Protein AF-A0A7X7HXS9-F1 (afdb_monomer_lite)

Radius of gyration: 42.97 Å; chains: 1; bounding box: 104×102×176 Å

Structure (mmCIF, N/CA/C/O backbone):
data_AF-A0A7X7HXS9-F1
#
_entry.id   AF-A0A7X7HXS9-F1
#
loop_
_atom_site.group_PDB
_atom_site.id
_atom_site.type_symbol
_atom_site.label_atom_id
_atom_site.label_alt_id
_atom_site.label_comp_id
_atom_site.label_asym_id
_atom_site.label_entity_id
_atom_site.label_seq_id
_atom_site.pdbx_PDB_ins_code
_atom_site.Cartn_x
_atom_site.Cartn_y
_atom_site.Cartn_z
_atom_site.occupancy
_atom_site.B_iso_or_equiv
_atom_site.auth_seq_id
_atom_site.auth_comp_id
_atom_site.auth_asym_id
_atom_site.auth_atom_id
_atom_site.pdbx_PDB_model_num
ATOM 1 N N . MET A 1 1 ? 60.887 -1.490 -110.248 1.00 42.38 1 MET A N 1
ATOM 2 C CA . MET A 1 1 ? 59.675 -2.006 -109.564 1.00 42.38 1 MET A CA 1
ATOM 3 C C . MET A 1 1 ? 59.293 -1.031 -108.451 1.00 42.38 1 MET A C 1
ATOM 5 O O . MET A 1 1 ? 60.198 -0.417 -107.901 1.00 42.38 1 MET A O 1
ATOM 9 N N . ARG A 1 2 ? 58.000 -0.837 -108.147 1.00 37.44 2 ARG A N 1
ATOM 10 C CA . ARG A 1 2 ? 57.540 0.019 -107.029 1.00 37.44 2 ARG A CA 1
ATOM 11 C C . ARG A 1 2 ? 57.413 -0.812 -105.737 1.00 37.44 2 ARG A C 1
ATOM 13 O O . ARG A 1 2 ? 56.876 -1.913 -105.833 1.00 37.44 2 ARG A O 1
ATOM 20 N N . PRO A 1 3 ? 57.807 -0.305 -104.554 1.00 53.25 3 PRO A N 1
ATOM 21 C CA . PRO A 1 3 ? 57.397 -0.883 -103.274 1.00 53.25 3 PRO A CA 1
ATOM 22 C C . PRO A 1 3 ? 55.956 -0.464 -102.921 1.00 53.25 3 PRO A C 1
ATOM 24 O O . PRO A 1 3 ? 55.529 0.645 -103.248 1.00 53.25 3 PRO A O 1
ATOM 27 N N . GLN A 1 4 ? 55.196 -1.346 -102.263 1.00 43.97 4 GLN A N 1
ATOM 28 C CA . GLN A 1 4 ? 53.835 -1.052 -101.790 1.00 43.97 4 GLN A CA 1
ATOM 29 C C . GLN A 1 4 ? 53.840 -0.310 -100.437 1.00 43.97 4 GLN A C 1
ATOM 31 O O . GLN A 1 4 ? 54.717 -0.562 -99.610 1.00 43.97 4 GLN A O 1
ATOM 36 N N . PRO A 1 5 ? 52.848 0.560 -100.164 1.00 49.59 5 PRO A N 1
ATOM 37 C CA . PRO A 1 5 ? 52.697 1.203 -98.863 1.00 49.59 5 PRO A CA 1
ATOM 38 C C . PRO A 1 5 ? 52.054 0.252 -97.841 1.00 49.59 5 PRO A C 1
ATOM 40 O O . PRO A 1 5 ? 50.926 -0.207 -98.019 1.00 49.59 5 PRO A O 1
ATOM 43 N N . VAL A 1 6 ? 52.745 0.004 -96.726 1.00 49.66 6 VAL A N 1
ATOM 44 C CA . VAL A 1 6 ? 52.186 -0.737 -95.585 1.00 49.66 6 VAL A CA 1
ATOM 45 C C . VAL A 1 6 ? 51.156 0.141 -94.868 1.00 49.66 6 VAL A C 1
ATOM 47 O O . VAL A 1 6 ? 51.488 1.215 -94.360 1.00 49.66 6 VAL A O 1
ATOM 50 N N . ARG A 1 7 ? 49.898 -0.314 -94.796 1.00 49.97 7 ARG A N 1
ATOM 51 C CA . ARG A 1 7 ? 48.861 0.338 -93.982 1.00 49.97 7 ARG A CA 1
ATOM 52 C C . ARG A 1 7 ? 49.265 0.300 -92.505 1.00 49.97 7 ARG A C 1
ATOM 54 O O . ARG A 1 7 ? 49.377 -0.773 -91.922 1.00 49.97 7 ARG A O 1
ATOM 61 N N . ARG A 1 8 ? 49.380 1.472 -91.871 1.00 52.66 8 ARG A N 1
ATOM 62 C CA . ARG A 1 8 ? 49.257 1.587 -90.410 1.00 52.66 8 ARG A CA 1
ATOM 63 C C . ARG A 1 8 ? 47.796 1.352 -90.031 1.00 52.66 8 ARG A C 1
ATOM 65 O O . ARG A 1 8 ? 47.023 2.303 -89.931 1.00 52.66 8 ARG A O 1
ATOM 72 N N . GLU A 1 9 ? 47.411 0.099 -89.820 1.00 55.62 9 GLU A N 1
ATOM 73 C CA . GLU A 1 9 ? 46.189 -0.173 -89.066 1.00 55.62 9 GLU A CA 1
ATOM 74 C C . GLU A 1 9 ? 46.399 0.315 -87.632 1.00 55.62 9 GLU A C 1
ATOM 76 O O . GLU A 1 9 ? 47.366 -0.050 -86.961 1.00 55.62 9 GLU A O 1
ATOM 81 N N . SER A 1 10 ? 45.539 1.226 -87.176 1.00 58.75 10 SER A N 1
ATOM 82 C CA . SER A 1 10 ? 45.673 1.750 -85.823 1.00 58.75 10 SER A CA 1
ATOM 83 C C . SER A 1 10 ? 45.239 0.673 -84.827 1.00 58.75 10 SER A C 1
ATOM 85 O O . SER A 1 10 ? 44.077 0.263 -84.796 1.00 58.75 10 SER A O 1
ATOM 87 N N . ASN A 1 11 ? 46.161 0.254 -83.957 1.00 64.31 11 ASN A N 1
ATOM 88 C CA . ASN A 1 11 ? 45.898 -0.691 -82.865 1.00 64.31 11 ASN A CA 1
ATOM 89 C C . ASN A 1 11 ? 44.964 -0.119 -81.775 1.00 64.31 11 ASN A C 1
ATOM 91 O O . ASN A 1 11 ? 44.938 -0.625 -80.659 1.00 64.31 11 ASN A O 1
ATOM 95 N N . ILE A 1 12 ? 44.162 0.906 -82.086 1.00 69.81 12 ILE A N 1
ATOM 96 C CA . ILE A 1 12 ? 43.149 1.498 -81.207 1.00 69.81 12 ILE A CA 1
ATOM 97 C C . ILE A 1 12 ? 42.146 0.430 -80.762 1.00 69.81 12 ILE A C 1
ATOM 99 O O . ILE A 1 12 ? 41.812 0.382 -79.587 1.00 69.81 12 ILE A O 1
ATOM 103 N N . ARG A 1 13 ? 41.722 -0.490 -81.644 1.00 70.06 13 ARG A N 1
ATOM 104 C CA . ARG A 1 13 ? 40.846 -1.610 -81.241 1.00 70.06 13 ARG A CA 1
ATOM 105 C C . ARG A 1 13 ? 41.525 -2.551 -80.242 1.00 70.06 13 ARG A C 1
ATOM 107 O O . ARG A 1 13 ? 40.904 -2.912 -79.251 1.00 70.06 13 ARG A O 1
ATOM 114 N N . ALA A 1 14 ? 42.794 -2.902 -80.459 1.00 74.00 14 ALA A N 1
ATOM 115 C CA . ALA A 1 14 ? 43.552 -3.745 -79.533 1.00 74.00 14 ALA A CA 1
ATOM 116 C C . ALA A 1 14 ? 43.790 -3.045 -78.182 1.00 74.00 14 ALA A C 1
ATOM 118 O O . ALA A 1 14 ? 43.607 -3.660 -77.138 1.00 74.00 14 ALA A O 1
ATOM 119 N N . TRP A 1 15 ? 44.109 -1.747 -78.189 1.00 78.44 15 TRP A N 1
ATOM 120 C CA . TRP A 1 15 ? 44.253 -0.936 -76.978 1.00 78.44 15 TRP A CA 1
ATOM 121 C C . TRP A 1 15 ? 42.934 -0.729 -76.233 1.00 78.44 15 TRP A C 1
ATOM 123 O O . TRP A 1 15 ? 42.926 -0.808 -75.011 1.00 78.44 15 TRP A O 1
ATOM 133 N N . LEU A 1 16 ? 41.815 -0.523 -76.934 1.00 79.62 16 LEU A N 1
ATOM 134 C CA . LEU A 1 16 ? 40.491 -0.440 -76.314 1.00 79.62 16 LEU A CA 1
ATOM 135 C C . LEU A 1 16 ? 40.067 -1.784 -75.720 1.00 79.62 16 LEU A C 1
ATOM 137 O O . LEU A 1 16 ? 39.529 -1.795 -74.622 1.00 79.62 16 LEU A O 1
ATOM 141 N N . LEU A 1 17 ? 40.353 -2.909 -76.382 1.00 81.75 17 LEU A N 1
ATOM 142 C CA . LEU A 1 17 ? 40.106 -4.246 -75.829 1.00 81.75 17 LEU A CA 1
ATOM 143 C C . LEU A 1 17 ? 41.026 -4.562 -74.640 1.00 81.75 17 LEU A C 1
ATOM 145 O O . LEU A 1 17 ? 40.573 -5.163 -73.672 1.00 81.75 17 LEU A O 1
ATOM 149 N N . PHE A 1 18 ? 42.285 -4.120 -74.663 1.00 81.06 18 PHE A N 1
ATOM 150 C CA . PHE A 1 18 ? 43.219 -4.264 -73.542 1.00 81.06 18 PHE A CA 1
ATOM 151 C C . PHE A 1 18 ? 42.813 -3.399 -72.341 1.00 81.06 18 PHE A C 1
ATOM 153 O O . PHE A 1 18 ? 42.768 -3.892 -71.217 1.00 81.06 18 PHE A O 1
ATOM 160 N N . LEU A 1 19 ? 42.439 -2.136 -72.569 1.00 82.44 19 LEU A N 1
ATOM 161 C CA . LEU A 1 19 ? 41.919 -1.240 -71.533 1.00 82.44 19 LEU A CA 1
ATOM 162 C C . LEU A 1 19 ? 40.559 -1.706 -71.006 1.00 82.44 19 LEU A C 1
ATOM 164 O O . LEU A 1 19 ? 40.343 -1.650 -69.801 1.00 82.44 19 LEU A O 1
ATOM 168 N N . ALA A 1 20 ? 39.673 -2.224 -71.861 1.00 80.44 20 ALA A N 1
ATOM 169 C CA . ALA A 1 20 ? 38.430 -2.865 -71.438 1.00 80.44 20 ALA A CA 1
ATOM 170 C C . ALA A 1 20 ? 38.705 -4.149 -70.641 1.00 80.44 20 ALA A C 1
ATOM 172 O O . ALA A 1 20 ? 38.034 -4.391 -69.647 1.00 80.44 20 ALA A O 1
ATOM 173 N N . GLY A 1 21 ? 39.722 -4.932 -71.013 1.00 83.50 21 GLY A N 1
ATOM 174 C CA . GLY A 1 21 ? 40.186 -6.097 -70.260 1.00 83.50 21 GLY A CA 1
ATOM 175 C C . GLY A 1 21 ? 40.727 -5.724 -68.879 1.00 83.50 21 GLY A C 1
ATOM 176 O O . GLY A 1 21 ? 40.326 -6.326 -67.888 1.00 83.50 21 GLY A O 1
ATOM 177 N N . ILE A 1 22 ? 41.560 -4.683 -68.778 1.00 83.06 22 ILE A N 1
ATOM 178 C CA . ILE A 1 22 ? 42.026 -4.140 -67.492 1.00 83.06 22 ILE A CA 1
ATOM 179 C C . ILE A 1 22 ? 40.851 -3.588 -66.681 1.00 83.06 22 ILE A C 1
ATOM 181 O O . ILE A 1 22 ? 40.739 -3.900 -65.500 1.00 83.06 22 ILE A O 1
ATOM 185 N N . ALA A 1 23 ? 39.948 -2.816 -67.288 1.00 76.75 23 ALA A N 1
ATOM 186 C CA . ALA A 1 23 ? 38.769 -2.275 -66.616 1.00 76.75 23 ALA A CA 1
ATOM 187 C C . ALA A 1 23 ? 37.821 -3.385 -66.132 1.00 76.75 23 ALA A C 1
ATOM 189 O O . ALA A 1 23 ? 37.270 -3.279 -65.040 1.00 76.75 23 ALA A O 1
ATOM 190 N N . LEU A 1 24 ? 37.685 -4.477 -66.890 1.00 81.88 24 LEU A N 1
ATOM 191 C CA . LEU A 1 24 ? 36.934 -5.667 -66.501 1.00 81.88 24 LEU A CA 1
ATOM 192 C C . LEU A 1 24 ? 37.632 -6.412 -65.356 1.00 81.88 24 LEU A C 1
ATOM 194 O O . LEU A 1 24 ? 36.972 -6.771 -64.391 1.00 81.88 24 LEU A O 1
ATOM 198 N N . ILE A 1 25 ? 38.955 -6.594 -65.406 1.00 81.94 25 ILE A N 1
ATOM 199 C CA . ILE A 1 25 ? 39.733 -7.218 -64.322 1.00 81.94 25 ILE A CA 1
ATOM 200 C C . ILE A 1 25 ? 39.644 -6.379 -63.041 1.00 81.94 25 ILE A C 1
ATOM 202 O O . ILE A 1 25 ? 39.386 -6.930 -61.976 1.00 81.94 25 ILE A O 1
ATOM 206 N N . VAL A 1 26 ? 39.791 -5.055 -63.123 1.00 77.69 26 VAL A N 1
ATOM 207 C CA . VAL A 1 26 ? 39.668 -4.130 -61.982 1.00 77.69 26 VAL A CA 1
ATOM 208 C C . VAL A 1 26 ? 38.223 -4.066 -61.467 1.00 77.69 26 VAL A C 1
ATOM 210 O O . VAL A 1 26 ? 38.004 -4.067 -60.256 1.00 77.69 26 VAL A O 1
ATOM 213 N N . GLY A 1 27 ? 37.233 -4.078 -62.362 1.00 73.25 27 GLY A N 1
ATOM 214 C CA . GLY A 1 27 ? 35.809 -4.100 -62.021 1.00 73.25 27 GLY A CA 1
ATOM 215 C C . GLY A 1 27 ? 35.366 -5.410 -61.364 1.00 73.25 27 GLY A C 1
ATOM 216 O O . GLY A 1 27 ? 34.610 -5.381 -60.396 1.00 73.25 27 GLY A O 1
ATOM 217 N N . LEU A 1 28 ? 35.884 -6.552 -61.827 1.00 78.88 28 LEU A N 1
ATOM 218 C CA . LEU A 1 28 ? 35.669 -7.872 -61.227 1.00 78.88 28 LEU A CA 1
ATOM 219 C C . LEU A 1 28 ? 36.518 -8.091 -59.969 1.00 78.88 28 LEU A C 1
ATOM 221 O O . LEU A 1 28 ? 36.111 -8.849 -59.091 1.00 78.88 28 LEU A O 1
ATOM 225 N N . TRP A 1 29 ? 37.660 -7.413 -59.822 1.00 77.81 29 TRP A N 1
ATOM 226 C CA . TRP A 1 29 ? 38.522 -7.552 -58.647 1.00 77.81 29 TRP A CA 1
ATOM 227 C C . TRP A 1 29 ? 37.786 -7.215 -57.352 1.00 77.81 29 TRP A C 1
ATOM 229 O O . TRP A 1 29 ? 37.971 -7.920 -56.368 1.00 77.81 29 TRP A O 1
ATOM 239 N N . VAL A 1 30 ? 36.911 -6.204 -57.335 1.00 69.31 30 VAL A N 1
ATOM 240 C CA . VAL A 1 30 ? 36.134 -5.838 -56.136 1.00 69.31 30 VAL A CA 1
ATOM 241 C C . VAL A 1 30 ? 35.193 -6.973 -55.674 1.00 69.31 30 VAL A C 1
ATOM 243 O O . VAL A 1 30 ? 35.371 -7.440 -54.544 1.00 69.31 30 VAL A O 1
ATOM 246 N N . PRO A 1 31 ? 34.244 -7.486 -56.490 1.00 72.31 31 PRO A N 1
ATOM 247 C CA . PRO A 1 31 ? 33.389 -8.603 -56.086 1.00 72.31 31 PRO A CA 1
ATOM 248 C C . PRO A 1 31 ? 34.168 -9.909 -55.871 1.00 72.31 31 PRO A C 1
ATOM 250 O O . PRO A 1 31 ? 33.899 -10.597 -54.888 1.00 72.31 31 PRO A O 1
ATOM 253 N N . VAL A 1 32 ? 35.177 -10.231 -56.693 1.00 79.50 32 VAL A N 1
ATOM 254 C CA . VAL A 1 32 ? 36.007 -11.442 -56.511 1.00 79.50 32 VAL A CA 1
ATOM 255 C C . VAL A 1 32 ? 36.784 -11.388 -55.194 1.00 79.50 32 VAL A C 1
ATOM 257 O O . VAL A 1 32 ? 36.784 -12.353 -54.432 1.00 79.50 32 VAL A O 1
ATOM 260 N N . ARG A 1 33 ? 37.398 -10.246 -54.865 1.00 76.56 33 ARG A N 1
ATOM 261 C CA . ARG A 1 33 ? 38.111 -10.032 -53.597 1.00 76.56 33 ARG A CA 1
ATOM 262 C C . ARG A 1 33 ? 37.167 -10.065 -52.394 1.00 76.56 33 ARG A C 1
ATOM 264 O O . ARG A 1 33 ? 37.579 -10.534 -51.333 1.00 76.56 33 ARG A O 1
ATOM 271 N N . SER A 1 34 ? 35.934 -9.578 -52.545 1.00 69.31 34 SER A N 1
ATOM 272 C CA . SER A 1 34 ? 34.891 -9.659 -51.516 1.00 69.31 34 SER A CA 1
ATOM 273 C C . SER A 1 34 ? 34.471 -11.110 -51.270 1.00 69.31 34 SER A C 1
ATOM 275 O O . SER A 1 34 ? 34.523 -11.572 -50.133 1.00 69.31 34 SER A O 1
ATOM 277 N N . ALA A 1 35 ? 34.148 -11.860 -52.328 1.00 73.75 35 ALA A N 1
ATOM 278 C CA . ALA A 1 35 ? 33.781 -13.274 -52.247 1.00 73.75 35 ALA A CA 1
ATOM 279 C C . ALA A 1 35 ? 34.924 -14.136 -51.679 1.00 73.75 35 ALA A C 1
ATOM 281 O O . ALA A 1 35 ? 34.701 -14.959 -50.792 1.00 73.75 35 ALA A O 1
ATOM 282 N N . TYR A 1 36 ? 36.168 -13.892 -52.107 1.00 78.19 36 TYR A N 1
ATOM 283 C CA . TYR A 1 36 ? 37.353 -14.546 -51.546 1.00 78.19 36 TYR A CA 1
ATOM 284 C C . TYR A 1 36 ? 37.521 -14.256 -50.047 1.00 78.19 36 TYR A C 1
ATOM 286 O O . TYR A 1 36 ? 37.821 -15.170 -49.280 1.00 78.19 36 TYR A O 1
ATOM 294 N N . GLN A 1 37 ? 37.295 -13.013 -49.602 1.00 69.62 37 GLN A N 1
ATOM 295 C CA . GLN A 1 37 ? 37.352 -12.674 -48.176 1.00 69.62 37 GLN A CA 1
ATOM 296 C C . GLN A 1 37 ? 36.247 -13.367 -47.375 1.00 69.62 37 GLN A C 1
ATOM 298 O O . GLN A 1 37 ? 36.556 -13.992 -46.362 1.00 69.62 37 GLN A O 1
ATOM 303 N N . GLN A 1 38 ? 35.001 -13.332 -47.856 1.00 68.44 38 GLN A N 1
ATOM 304 C CA . GLN A 1 38 ? 33.872 -14.023 -47.226 1.00 68.44 38 GLN A CA 1
ATOM 305 C C . GLN A 1 38 ? 34.097 -15.539 -47.138 1.00 68.44 38 GLN A C 1
ATOM 307 O O . GLN A 1 38 ? 33.747 -16.151 -46.134 1.00 68.44 38 GLN A O 1
ATOM 312 N N . TYR A 1 39 ? 34.713 -16.155 -48.152 1.00 74.88 39 TYR A N 1
ATOM 313 C CA . TYR A 1 39 ? 35.056 -17.577 -48.136 1.00 74.88 39 TYR A CA 1
ATOM 314 C C . TYR A 1 39 ? 36.211 -17.891 -47.169 1.00 74.88 39 TYR A C 1
ATOM 316 O O . TYR A 1 39 ? 36.104 -18.796 -46.340 1.00 74.88 39 TYR A O 1
ATOM 324 N N . ARG A 1 40 ? 37.317 -17.138 -47.247 1.00 69.94 40 ARG A N 1
ATOM 325 C CA . ARG A 1 40 ? 38.564 -17.421 -46.512 1.00 69.94 40 ARG A CA 1
ATOM 326 C C . ARG A 1 40 ? 38.510 -17.049 -45.027 1.00 69.94 40 ARG A C 1
ATOM 328 O O . ARG A 1 40 ? 39.216 -17.680 -44.233 1.00 69.94 40 ARG A O 1
ATOM 335 N N . TYR A 1 41 ? 37.708 -16.042 -44.676 1.00 65.50 41 TYR A N 1
ATOM 336 C CA . TYR A 1 41 ? 37.617 -15.430 -43.347 1.00 65.50 41 TYR A CA 1
ATOM 337 C C . TYR A 1 41 ? 36.171 -15.397 -42.818 1.00 65.50 41 TYR A C 1
ATOM 339 O O . TYR A 1 41 ? 35.763 -14.410 -42.207 1.00 65.50 41 TYR A O 1
ATOM 347 N N . LYS A 1 42 ? 35.394 -16.474 -43.025 1.00 65.25 42 LYS A N 1
ATOM 348 C CA . LYS A 1 42 ? 34.095 -16.646 -42.345 1.00 65.25 42 LYS A CA 1
ATOM 349 C C . LYS A 1 42 ? 34.263 -16.418 -40.831 1.00 65.25 42 LYS A C 1
ATOM 351 O O . LYS A 1 42 ? 35.142 -17.069 -40.253 1.00 65.25 42 LYS A O 1
ATOM 356 N N . PRO A 1 43 ? 33.461 -15.540 -40.194 1.00 62.16 43 PRO A N 1
ATOM 357 C CA . PRO A 1 43 ? 33.541 -15.302 -38.758 1.00 62.16 43 PRO A CA 1
ATOM 358 C C . PRO A 1 43 ? 33.401 -16.590 -37.945 1.00 62.16 43 PRO A C 1
ATOM 360 O O . PRO A 1 43 ? 32.601 -17.465 -38.284 1.00 62.16 43 PRO A O 1
ATOM 363 N N . ALA A 1 44 ? 34.184 -16.710 -36.876 1.00 59.00 44 ALA A N 1
ATOM 364 C CA . ALA A 1 44 ? 34.149 -17.873 -36.001 1.00 59.00 44 ALA A CA 1
ATOM 365 C C . ALA A 1 44 ? 32.970 -17.777 -35.019 1.00 59.00 44 ALA A C 1
ATOM 367 O O . ALA A 1 44 ? 33.132 -17.322 -33.894 1.00 59.00 44 ALA A O 1
ATOM 368 N N . VAL A 1 45 ? 31.790 -18.236 -35.443 1.00 56.22 45 VAL A N 1
ATOM 369 C CA . VAL A 1 45 ? 30.695 -18.585 -34.524 1.00 56.22 45 VAL A CA 1
ATOM 370 C C . VAL A 1 45 ? 30.741 -20.097 -34.322 1.00 56.22 45 VAL A C 1
ATOM 372 O O . VAL A 1 45 ? 30.116 -20.853 -35.063 1.00 56.22 45 VAL A O 1
ATOM 375 N N . VAL A 1 46 ? 31.560 -20.536 -33.364 1.00 56.88 46 VAL A N 1
ATOM 376 C CA . VAL A 1 46 ? 31.782 -21.954 -33.048 1.00 56.88 46 VAL A CA 1
ATOM 377 C C . VAL A 1 46 ? 31.353 -22.193 -31.606 1.00 56.88 46 VAL A C 1
ATOM 379 O O . VAL A 1 46 ? 32.158 -22.165 -30.682 1.00 56.88 46 VAL A O 1
ATOM 382 N N . GLY A 1 47 ? 30.053 -22.395 -31.413 1.00 61.69 47 GLY A N 1
ATOM 383 C CA . GLY A 1 47 ? 29.483 -22.642 -30.098 1.00 61.69 47 GLY A CA 1
ATOM 384 C C . GLY A 1 47 ? 28.006 -22.997 -30.173 1.00 61.69 47 GLY A C 1
ATOM 385 O O . GLY A 1 47 ? 27.306 -22.613 -31.113 1.00 61.69 47 GLY A O 1
ATOM 386 N N . ILE A 1 48 ? 27.546 -23.725 -29.158 1.00 72.56 48 ILE A N 1
ATOM 387 C CA . ILE A 1 48 ? 26.122 -23.910 -28.883 1.00 72.56 48 ILE A CA 1
ATOM 388 C C . ILE A 1 48 ? 25.522 -22.518 -28.616 1.00 72.56 48 ILE A C 1
ATOM 390 O O . ILE A 1 48 ? 26.148 -21.676 -27.965 1.00 72.56 48 ILE A O 1
ATOM 394 N N . ARG A 1 49 ? 24.342 -22.255 -29.189 1.00 84.56 49 ARG A N 1
ATOM 395 C CA . ARG A 1 49 ? 23.591 -21.010 -28.992 1.00 84.56 49 ARG A CA 1
ATOM 396 C C . ARG A 1 49 ? 22.578 -21.197 -27.870 1.00 84.56 49 ARG A C 1
ATOM 398 O O . ARG A 1 49 ? 21.424 -21.518 -28.128 1.00 84.56 49 ARG A O 1
ATOM 405 N N . ASP A 1 50 ? 23.049 -21.033 -26.645 1.00 83.62 50 ASP A N 1
ATOM 406 C CA . ASP A 1 50 ? 22.278 -21.181 -25.410 1.00 83.62 50 ASP A CA 1
ATOM 407 C C . ASP A 1 50 ? 22.472 -20.006 -24.431 1.00 83.62 50 ASP A C 1
ATOM 409 O O . ASP A 1 50 ? 22.051 -20.096 -23.283 1.00 83.62 50 ASP A O 1
ATOM 413 N N . ALA A 1 51 ? 23.080 -18.896 -24.871 1.00 85.69 51 ALA A N 1
ATOM 414 C CA . ALA A 1 51 ? 23.238 -17.690 -24.059 1.00 85.69 51 ALA A CA 1
ATOM 415 C C . ALA A 1 51 ? 22.099 -16.679 -24.266 1.00 85.69 51 ALA A C 1
ATOM 417 O O . ALA A 1 51 ? 21.655 -16.418 -25.387 1.00 85.69 51 ALA A O 1
ATOM 418 N N . ASP A 1 52 ? 21.690 -16.065 -23.161 1.00 87.62 52 ASP A N 1
ATOM 419 C CA . ASP A 1 52 ? 20.625 -15.068 -23.006 1.00 87.62 52 ASP A CA 1
ATOM 420 C C . ASP A 1 52 ? 21.162 -13.650 -22.711 1.00 87.62 52 ASP A C 1
ATOM 422 O O . ASP A 1 52 ? 20.440 -12.758 -22.251 1.00 87.62 52 ASP A O 1
ATOM 426 N N . SER A 1 53 ? 22.460 -13.461 -22.930 1.00 90.19 53 SER A N 1
ATOM 427 C CA . SER A 1 53 ? 23.222 -12.282 -22.535 1.00 90.19 53 SER A CA 1
ATOM 428 C C . SER A 1 53 ? 24.483 -12.126 -23.394 1.00 90.19 53 SER A C 1
ATOM 430 O O . SER A 1 53 ? 24.993 -13.089 -23.976 1.00 90.19 53 SER A O 1
ATOM 432 N N . PHE A 1 54 ? 24.975 -10.892 -23.507 1.00 92.88 54 PHE A N 1
ATOM 433 C CA . PHE A 1 54 ? 26.217 -10.535 -24.192 1.00 92.88 54 PHE A CA 1
ATOM 434 C C . PHE A 1 54 ? 26.856 -9.296 -23.567 1.00 92.88 54 PHE A C 1
ATOM 436 O O . PHE A 1 54 ? 26.172 -8.450 -22.998 1.00 92.88 54 PHE A O 1
ATOM 443 N N . ILE A 1 55 ? 28.169 -9.151 -23.722 1.00 93.38 55 ILE A N 1
ATOM 444 C CA . ILE A 1 55 ? 28.878 -7.922 -23.347 1.00 93.38 55 ILE A CA 1
ATOM 445 C C . ILE A 1 55 ? 29.163 -7.057 -24.577 1.00 93.38 55 ILE A C 1
ATOM 447 O O . ILE A 1 55 ? 29.358 -7.588 -25.673 1.00 93.38 55 ILE A O 1
ATOM 451 N N . ALA A 1 56 ? 29.241 -5.737 -24.417 1.00 94.94 56 ALA A N 1
ATOM 452 C CA . ALA A 1 56 ? 29.682 -4.838 -25.482 1.00 94.94 56 ALA A CA 1
ATOM 453 C C . ALA A 1 56 ? 30.823 -3.919 -25.029 1.00 94.94 56 ALA A C 1
ATOM 455 O O . ALA A 1 56 ? 30.781 -3.337 -23.945 1.00 94.94 56 ALA A O 1
ATOM 456 N N . LEU A 1 57 ? 31.839 -3.782 -25.885 1.00 95.44 57 LEU A N 1
ATOM 457 C CA . LEU A 1 57 ? 33.058 -3.009 -25.633 1.00 95.44 57 LEU A CA 1
ATOM 458 C C . LEU A 1 57 ? 33.198 -1.904 -26.686 1.00 95.44 57 LEU A C 1
ATOM 460 O O . LEU A 1 57 ? 33.276 -2.203 -27.878 1.00 95.44 57 LEU A O 1
ATOM 464 N N . ALA A 1 58 ? 33.263 -0.650 -26.243 1.00 94.75 58 ALA A N 1
ATOM 465 C CA . ALA A 1 58 ? 33.406 0.541 -27.075 1.00 94.75 58 ALA A CA 1
ATOM 466 C C . ALA A 1 58 ? 34.841 1.090 -27.022 1.00 94.75 58 ALA A C 1
ATOM 468 O O . ALA A 1 58 ? 35.336 1.495 -25.966 1.00 94.75 58 ALA A O 1
ATOM 469 N N . TYR A 1 59 ? 35.489 1.154 -28.186 1.00 94.00 59 TYR A N 1
ATOM 470 C CA . TYR A 1 59 ? 36.823 1.726 -28.367 1.00 94.00 59 TYR A CA 1
ATOM 471 C C . TYR A 1 59 ? 36.733 3.109 -29.027 1.00 94.00 59 TYR A C 1
ATOM 473 O O . TYR A 1 59 ? 36.384 3.228 -30.204 1.00 94.00 59 TYR A O 1
ATOM 481 N N . ALA A 1 60 ? 37.116 4.160 -28.292 1.00 88.69 60 ALA A N 1
ATOM 482 C CA . ALA A 1 60 ? 37.110 5.544 -28.784 1.00 88.69 60 ALA A CA 1
ATOM 483 C C . ALA A 1 60 ? 38.112 5.796 -29.934 1.00 88.69 60 ALA A C 1
ATOM 485 O O . ALA A 1 60 ? 37.963 6.745 -30.709 1.00 88.69 60 ALA A O 1
ATOM 486 N N . GLY A 1 61 ? 39.129 4.945 -30.066 1.00 88.56 61 GLY A N 1
ATOM 487 C CA . GLY A 1 61 ? 40.066 4.913 -31.185 1.00 88.56 61 GLY A CA 1
ATOM 488 C C . GLY A 1 61 ? 41.123 3.825 -30.995 1.00 88.56 61 GLY A C 1
ATOM 489 O O . GLY A 1 61 ? 41.376 3.401 -29.868 1.00 88.56 61 GLY A O 1
ATOM 490 N N . VAL A 1 62 ? 41.732 3.370 -32.095 1.00 89.69 62 VAL A N 1
ATOM 491 C CA . VAL A 1 62 ? 42.904 2.478 -32.067 1.00 89.69 62 VAL A CA 1
ATOM 492 C C . VAL A 1 62 ? 44.009 3.090 -32.921 1.00 89.69 62 VAL A C 1
ATOM 494 O O . VAL A 1 62 ? 43.773 3.420 -34.085 1.00 89.69 62 VAL A O 1
ATOM 497 N N . SER A 1 63 ? 45.207 3.230 -32.352 1.00 85.94 63 SER A N 1
ATOM 498 C CA . SER A 1 63 ? 46.345 3.905 -32.989 1.00 85.94 63 SER A CA 1
ATOM 499 C C . SER A 1 63 ? 47.606 3.031 -33.043 1.00 85.94 63 SER A C 1
ATOM 501 O O . SER A 1 63 ? 47.862 2.198 -32.172 1.00 85.94 63 SER A O 1
ATOM 503 N N . GLY A 1 64 ? 48.409 3.201 -34.097 1.00 69.81 64 GLY A N 1
ATOM 504 C CA . GLY A 1 64 ? 49.628 2.417 -34.346 1.00 69.81 64 GLY A CA 1
ATOM 505 C C . GLY A 1 64 ? 50.913 2.964 -33.704 1.00 69.81 64 GLY A C 1
ATOM 506 O O . GLY A 1 64 ? 51.992 2.475 -34.030 1.00 69.81 64 GLY A O 1
ATOM 507 N N . GLY A 1 65 ? 50.835 3.989 -32.846 1.00 66.25 65 GLY A N 1
ATOM 508 C CA . GLY A 1 65 ? 52.001 4.729 -32.343 1.00 66.25 65 GLY A CA 1
ATOM 509 C C . GLY A 1 65 ? 51.682 5.599 -31.123 1.00 66.25 65 GLY A C 1
ATOM 510 O O . GLY A 1 65 ? 51.010 5.135 -30.207 1.00 66.25 65 GLY A O 1
ATOM 511 N N . LYS A 1 66 ? 52.158 6.856 -31.100 1.00 51.34 66 LYS A N 1
ATOM 512 C CA . LYS A 1 66 ? 51.709 7.843 -30.099 1.00 51.34 66 LYS A CA 1
ATOM 513 C C . LYS A 1 66 ? 50.191 8.011 -30.213 1.00 51.34 66 LYS A C 1
ATOM 515 O O . LYS A 1 66 ? 49.687 8.192 -31.320 1.00 51.34 66 LYS A O 1
ATOM 520 N N . THR A 1 67 ? 49.490 7.964 -29.086 1.00 53.59 67 THR A N 1
ATOM 521 C CA . THR A 1 67 ? 48.041 8.163 -29.023 1.00 53.59 67 THR A CA 1
ATOM 522 C C . THR A 1 67 ? 47.681 9.561 -29.529 1.00 53.59 67 THR A C 1
ATOM 524 O O . THR A 1 67 ? 48.295 10.552 -29.130 1.00 53.59 67 THR A O 1
ATOM 527 N N . HIS A 1 68 ? 46.714 9.652 -30.449 1.00 52.81 68 HIS A N 1
ATOM 528 C CA . HIS A 1 68 ? 46.290 10.936 -31.024 1.00 52.81 68 HIS A CA 1
ATOM 529 C C . HIS A 1 68 ? 45.174 11.607 -30.207 1.00 52.81 68 HIS A C 1
ATOM 531 O O . HIS A 1 68 ? 44.890 12.786 -30.405 1.00 52.81 68 HIS A O 1
ATOM 537 N N . GLY A 1 69 ? 44.579 10.880 -29.259 1.00 57.66 69 GLY A N 1
ATOM 538 C CA . GLY A 1 69 ? 43.661 11.393 -28.246 1.00 57.66 69 GLY A CA 1
ATOM 539 C C . GLY A 1 69 ? 43.857 10.675 -26.910 1.00 57.66 69 GLY A C 1
ATOM 540 O O . GLY A 1 69 ? 44.444 9.595 -26.866 1.00 57.66 69 GLY A O 1
ATOM 541 N N . VAL A 1 70 ? 43.356 11.282 -25.832 1.00 58.09 70 VAL A N 1
ATOM 542 C CA . VAL A 1 70 ? 43.543 10.814 -24.442 1.00 58.09 70 VAL A CA 1
ATOM 543 C C . VAL A 1 70 ? 42.945 9.417 -24.204 1.00 58.09 70 VAL A C 1
ATOM 545 O O . VAL A 1 70 ? 43.501 8.644 -23.436 1.00 58.09 70 VAL A O 1
ATOM 548 N N . ASP A 1 71 ? 41.879 9.066 -24.934 1.00 71.62 71 ASP A N 1
ATOM 549 C CA . ASP A 1 71 ? 41.103 7.827 -24.753 1.00 71.62 71 ASP A CA 1
ATOM 550 C C . ASP A 1 71 ? 41.427 6.720 -25.790 1.00 71.62 71 ASP A C 1
ATOM 552 O O . ASP A 1 71 ? 40.662 5.764 -25.941 1.00 71.62 71 ASP A O 1
ATOM 556 N N . GLU A 1 72 ? 42.489 6.852 -26.595 1.00 85.50 72 GLU A N 1
ATOM 557 C CA . GLU A 1 72 ? 42.794 5.879 -27.660 1.00 85.50 72 GLU A CA 1
ATOM 558 C C . GLU A 1 72 ? 43.694 4.735 -27.178 1.00 85.50 72 GLU A C 1
ATOM 560 O O . GLU A 1 72 ? 44.762 4.972 -26.618 1.00 85.50 72 GLU A O 1
ATOM 565 N N . VAL A 1 73 ? 43.325 3.485 -27.481 1.00 89.19 73 VAL A N 1
ATOM 566 C CA . VAL A 1 73 ? 44.178 2.322 -27.178 1.00 89.19 73 VAL A CA 1
ATOM 567 C C . VAL A 1 73 ? 45.243 2.119 -28.257 1.00 89.19 73 VAL A C 1
ATOM 569 O O . VAL A 1 73 ? 45.043 2.425 -29.440 1.00 89.19 73 VAL A O 1
ATOM 572 N N . SER A 1 74 ? 46.379 1.535 -27.878 1.00 90.19 74 SER A N 1
ATOM 573 C CA . SER A 1 74 ? 47.398 1.146 -28.858 1.00 90.19 74 SER A CA 1
ATOM 574 C C . SER A 1 74 ? 46.984 -0.106 -29.644 1.00 90.19 74 SER A C 1
ATOM 576 O O . SER A 1 74 ? 46.266 -0.976 -29.147 1.00 90.19 74 SER A O 1
ATOM 578 N N . ARG A 1 75 ? 47.502 -0.264 -30.867 1.00 91.56 75 ARG A N 1
ATOM 579 C CA . ARG A 1 75 ? 47.340 -1.486 -31.677 1.00 91.56 75 ARG A CA 1
ATOM 580 C C . ARG A 1 75 ? 47.779 -2.750 -30.925 1.00 91.56 75 ARG A C 1
ATOM 582 O O . ARG A 1 75 ? 47.149 -3.795 -31.078 1.00 91.56 75 ARG A O 1
ATOM 589 N N . ALA A 1 76 ? 48.852 -2.659 -30.136 1.00 90.44 76 ALA A N 1
ATOM 590 C CA . ALA A 1 76 ? 49.368 -3.774 -29.343 1.00 90.44 76 ALA A CA 1
ATOM 591 C C . ALA A 1 76 ? 48.381 -4.173 -28.235 1.00 90.44 76 ALA A C 1
ATOM 593 O O . ALA A 1 76 ? 48.021 -5.341 -28.126 1.00 90.44 76 ALA A O 1
ATOM 594 N N . GLN A 1 77 ? 47.867 -3.191 -27.493 1.00 91.50 77 GLN A N 1
ATOM 595 C CA . GLN A 1 77 ? 46.850 -3.387 -26.459 1.00 91.50 77 GLN A CA 1
ATOM 596 C C . GLN A 1 77 ? 45.537 -3.931 -27.045 1.00 91.50 77 GLN A C 1
ATOM 598 O O . GLN A 1 77 ? 44.982 -4.888 -26.519 1.00 91.50 77 GLN A O 1
ATOM 603 N N . PHE A 1 78 ? 45.079 -3.427 -28.197 1.00 93.88 78 PHE A N 1
ATOM 604 C CA . PHE A 1 78 ? 43.908 -3.985 -28.884 1.00 93.88 78 PHE A CA 1
ATOM 605 C C . PHE A 1 78 ? 44.116 -5.451 -29.309 1.00 93.88 78 PHE A C 1
ATOM 607 O O . PHE A 1 78 ? 43.214 -6.276 -29.154 1.00 93.88 78 PHE A O 1
ATOM 614 N N . ALA A 1 79 ? 45.301 -5.800 -29.828 1.00 93.75 79 ALA A N 1
ATOM 615 C CA . ALA A 1 79 ? 45.636 -7.187 -30.158 1.00 93.75 79 ALA A CA 1
ATOM 616 C C . ALA A 1 79 ? 45.605 -8.091 -28.916 1.00 93.75 79 ALA A C 1
ATOM 618 O O . ALA A 1 79 ? 45.089 -9.207 -28.987 1.00 93.75 79 ALA A O 1
ATOM 619 N N . GLU A 1 80 ? 46.104 -7.584 -27.789 1.00 93.38 80 GLU A N 1
ATOM 620 C CA . GLU A 1 80 ? 46.118 -8.277 -26.504 1.00 93.38 80 GLU A CA 1
ATOM 621 C C . GLU A 1 80 ? 44.706 -8.471 -25.935 1.00 93.38 80 GLU A C 1
ATOM 623 O O . GLU A 1 80 ? 44.360 -9.573 -25.517 1.00 93.38 80 GLU A O 1
ATOM 628 N N . HIS A 1 81 ? 43.834 -7.462 -26.024 1.00 94.69 81 HIS A N 1
ATOM 629 C CA . HIS A 1 81 ? 42.435 -7.579 -25.603 1.00 94.69 81 HIS A CA 1
ATOM 630 C C . HIS A 1 81 ? 41.712 -8.673 -26.409 1.00 94.69 81 HIS A C 1
ATOM 632 O O . HIS A 1 81 ? 41.077 -9.553 -25.830 1.00 94.69 81 HIS A O 1
ATOM 638 N N . VAL A 1 82 ? 41.864 -8.696 -27.741 1.00 93.88 82 VAL A N 1
ATOM 639 C CA . VAL A 1 82 ? 41.286 -9.756 -28.595 1.00 93.88 82 VAL A CA 1
ATOM 640 C C . VAL A 1 82 ? 41.875 -11.137 -28.268 1.00 93.88 82 VAL A C 1
ATOM 642 O O . VAL A 1 82 ? 41.148 -12.133 -28.295 1.00 93.88 82 VAL A O 1
ATOM 645 N N . ARG A 1 83 ? 43.170 -11.218 -27.928 1.00 93.12 83 ARG A N 1
ATOM 646 C CA . ARG A 1 83 ? 43.830 -12.460 -27.492 1.00 93.12 83 ARG A CA 1
ATOM 647 C C . ARG A 1 83 ? 43.216 -12.989 -26.192 1.00 93.12 83 ARG A C 1
ATOM 649 O O . ARG A 1 83 ? 42.798 -14.147 -26.166 1.00 93.12 83 ARG A O 1
ATOM 656 N N . ILE A 1 84 ? 43.105 -12.137 -25.171 1.00 93.50 84 ILE A N 1
ATOM 657 C CA . ILE A 1 84 ? 42.513 -12.450 -23.862 1.00 93.50 84 ILE A CA 1
ATOM 658 C C . ILE A 1 84 ? 41.079 -12.950 -24.032 1.00 93.50 84 ILE A C 1
ATOM 660 O O . ILE A 1 84 ? 40.760 -14.046 -23.579 1.00 93.50 84 ILE A O 1
ATOM 664 N N . LEU A 1 85 ? 40.226 -12.198 -24.734 1.00 92.44 85 LEU A N 1
ATOM 665 C CA . LEU A 1 85 ? 38.825 -12.577 -24.930 1.00 92.44 85 LEU A CA 1
ATOM 666 C C . LEU A 1 85 ? 38.704 -13.961 -25.593 1.00 92.44 85 LEU A C 1
ATOM 668 O O . LEU A 1 85 ? 37.938 -14.808 -25.136 1.00 92.44 85 LEU A O 1
ATOM 672 N N . ARG A 1 86 ? 39.503 -14.227 -26.633 1.00 89.44 86 ARG A N 1
ATOM 673 C CA . ARG A 1 86 ? 39.530 -15.525 -27.322 1.00 89.44 86 ARG A CA 1
ATOM 674 C C . ARG A 1 86 ? 39.986 -16.664 -26.401 1.00 89.44 86 ARG A C 1
ATOM 676 O O . ARG A 1 86 ? 39.383 -17.731 -26.423 1.00 89.44 86 ARG A O 1
ATOM 683 N N . GLU A 1 87 ? 41.030 -16.456 -25.602 1.00 89.44 87 GLU A N 1
ATOM 684 C CA . GLU A 1 87 ? 41.559 -17.470 -24.674 1.00 89.44 87 GLU A CA 1
ATOM 685 C C . GLU A 1 87 ? 40.625 -17.740 -23.490 1.00 89.44 87 GLU A C 1
ATOM 687 O O . GLU A 1 87 ? 40.491 -18.886 -23.068 1.00 89.44 87 GLU A O 1
ATOM 692 N N . ARG A 1 88 ? 39.900 -16.723 -23.009 1.00 88.69 88 ARG A N 1
ATOM 693 C CA . ARG A 1 88 ? 38.840 -16.883 -22.000 1.00 88.69 88 ARG A CA 1
ATOM 694 C C . ARG A 1 88 ? 37.508 -17.385 -22.590 1.00 88.69 88 ARG A C 1
ATOM 696 O O . ARG A 1 88 ? 36.526 -17.511 -21.854 1.00 88.69 88 ARG A O 1
ATOM 703 N N . GLY A 1 89 ? 37.465 -17.710 -23.886 1.00 88.50 89 GLY A N 1
ATOM 704 C CA . GLY A 1 89 ? 36.347 -18.388 -24.553 1.00 88.50 89 GLY A CA 1
ATOM 705 C C . GLY A 1 89 ? 35.190 -17.491 -25.007 1.00 88.50 89 GLY A C 1
ATOM 706 O O . GLY A 1 89 ? 34.077 -17.991 -25.154 1.00 88.50 89 GLY A O 1
ATOM 707 N N . PHE A 1 90 ? 35.418 -16.189 -25.205 1.00 90.50 90 PHE A N 1
ATOM 708 C CA . PHE A 1 90 ? 34.407 -15.262 -25.725 1.00 90.50 90 PHE A CA 1
ATOM 709 C C . PHE A 1 90 ? 34.211 -15.397 -27.244 1.00 90.50 90 PHE A C 1
ATOM 711 O O . PHE A 1 90 ? 35.163 -15.617 -27.997 1.00 90.50 90 PHE A O 1
ATOM 718 N N . ASN A 1 91 ? 32.965 -15.225 -27.694 1.00 90.88 91 ASN A N 1
ATOM 719 C CA . ASN A 1 91 ? 32.534 -15.407 -29.080 1.00 90.88 91 ASN A CA 1
ATOM 720 C C . ASN A 1 91 ? 32.057 -14.079 -29.704 1.00 90.88 91 ASN A C 1
ATOM 722 O O . ASN A 1 91 ? 31.136 -13.459 -29.171 1.00 90.88 91 ASN A O 1
ATOM 726 N N . PRO A 1 92 ? 32.621 -13.635 -30.841 1.00 91.50 92 PRO A N 1
ATOM 727 C CA . PRO A 1 92 ? 32.267 -12.354 -31.450 1.00 91.50 92 PRO A CA 1
ATOM 728 C C . PRO A 1 92 ? 30.889 -12.392 -32.132 1.00 91.50 92 PRO A C 1
ATOM 730 O O . PRO A 1 92 ? 30.620 -13.269 -32.956 1.00 91.50 92 PRO A O 1
ATOM 733 N N . ILE A 1 93 ? 30.047 -11.396 -31.850 1.00 93.25 93 ILE A N 1
ATOM 734 C CA . ILE A 1 93 ? 28.719 -11.209 -32.462 1.00 93.25 93 ILE A CA 1
ATOM 735 C C . ILE A 1 93 ? 28.628 -9.891 -33.252 1.00 93.25 93 ILE A C 1
ATOM 737 O O . ILE A 1 93 ? 29.495 -9.025 -33.134 1.00 93.25 93 ILE A O 1
ATOM 741 N N . GLY A 1 94 ? 27.601 -9.750 -34.099 1.00 92.81 94 GLY A N 1
ATOM 742 C CA . GLY A 1 94 ? 27.286 -8.507 -34.820 1.00 92.81 94 GLY A CA 1
ATOM 743 C C . GLY A 1 94 ? 25.962 -7.865 -34.390 1.00 92.81 94 GLY A C 1
ATOM 744 O O . GLY A 1 94 ? 25.198 -8.452 -33.627 1.00 92.81 94 GLY A O 1
ATOM 745 N N . LEU A 1 95 ? 25.648 -6.690 -34.941 1.00 95.06 95 LEU A N 1
ATOM 746 C CA . LEU A 1 95 ? 24.350 -6.025 -34.765 1.00 95.06 95 LEU A CA 1
ATOM 747 C C . LEU A 1 95 ? 23.199 -6.892 -35.283 1.00 95.06 95 LEU A C 1
ATOM 749 O O . LEU A 1 95 ? 22.128 -6.899 -34.687 1.00 95.06 95 LEU A O 1
ATOM 753 N N . ALA A 1 96 ? 23.417 -7.647 -36.364 1.00 91.12 96 ALA A N 1
ATOM 754 C CA . ALA A 1 96 ? 22.422 -8.595 -36.866 1.00 91.12 96 ALA A CA 1
ATOM 755 C C . ALA A 1 96 ? 22.100 -9.700 -35.840 1.00 91.12 96 ALA A C 1
ATOM 757 O O . ALA A 1 96 ? 20.938 -10.054 -35.667 1.00 91.12 96 ALA A O 1
ATOM 758 N N . ASP A 1 97 ? 23.109 -10.209 -35.124 1.00 92.06 97 ASP A N 1
ATOM 759 C CA . ASP A 1 97 ? 22.919 -11.206 -34.065 1.00 92.06 97 ASP A CA 1
ATOM 760 C C . ASP A 1 97 ? 22.168 -10.607 -32.858 1.00 92.06 97 ASP A C 1
ATOM 762 O O . ASP A 1 97 ? 21.251 -11.241 -32.342 1.00 92.06 97 ASP A O 1
ATOM 766 N N . VAL A 1 98 ? 22.500 -9.371 -32.454 1.00 95.12 98 VAL A N 1
ATOM 767 C CA . VAL A 1 98 ? 21.796 -8.634 -31.380 1.00 95.12 98 VAL A CA 1
ATOM 768 C C . VAL A 1 98 ? 20.343 -8.324 -31.763 1.00 95.12 98 VAL A C 1
ATOM 770 O O . VAL A 1 98 ? 19.440 -8.458 -30.940 1.00 95.12 98 VAL A O 1
ATOM 773 N N . LYS A 1 99 ? 20.089 -7.948 -33.021 1.00 93.44 99 LYS A N 1
ATOM 774 C CA . LYS A 1 99 ? 18.741 -7.658 -33.524 1.00 93.44 99 LYS A CA 1
ATOM 775 C C . LYS A 1 99 ? 17.858 -8.905 -33.516 1.00 93.44 99 LYS A C 1
ATOM 777 O O . LYS A 1 99 ? 16.755 -8.856 -32.988 1.00 93.44 99 LYS A O 1
ATOM 782 N N . GLU A 1 100 ? 18.358 -10.026 -34.032 1.00 92.06 100 GLU A N 1
ATOM 783 C CA . GLU A 1 100 ? 17.667 -11.324 -33.987 1.00 92.06 100 GLU A CA 1
ATOM 784 C C . GLU A 1 100 ? 17.400 -11.804 -32.551 1.00 92.06 100 GLU A C 1
ATOM 786 O O . GLU A 1 100 ? 16.358 -12.399 -32.276 1.00 92.06 100 GLU A O 1
ATOM 791 N N . PHE A 1 101 ? 18.324 -11.529 -31.628 1.00 94.31 101 PHE A N 1
ATOM 792 C CA . PHE A 1 101 ? 18.180 -11.867 -30.216 1.00 94.31 101 PHE A CA 1
ATOM 793 C C . PHE A 1 101 ? 17.005 -11.130 -29.553 1.00 94.31 101 PHE A C 1
ATOM 795 O O . PHE A 1 101 ? 16.164 -11.785 -28.937 1.00 94.31 101 PHE A O 1
ATOM 802 N N . TYR A 1 102 ? 16.884 -9.810 -29.737 1.00 92.62 102 TYR A N 1
ATOM 803 C CA . TYR A 1 102 ? 15.775 -9.032 -29.163 1.00 92.62 102 TYR A CA 1
ATOM 804 C C . TYR A 1 102 ? 14.455 -9.141 -29.941 1.00 92.62 102 TYR A C 1
ATOM 806 O O . TYR A 1 102 ? 13.396 -9.099 -29.325 1.00 92.62 102 TYR A O 1
ATOM 814 N N . GLN A 1 103 ? 14.486 -9.271 -31.273 1.00 88.12 103 GLN A N 1
ATOM 815 C CA . GLN A 1 103 ? 13.263 -9.296 -32.091 1.00 88.12 103 GLN A CA 1
ATOM 816 C C . GLN A 1 103 ? 12.634 -10.688 -32.201 1.00 88.12 103 GLN A C 1
ATOM 818 O O . GLN A 1 103 ? 11.414 -10.807 -32.152 1.00 88.12 103 GLN A O 1
ATOM 823 N N . ASN A 1 104 ? 13.457 -11.735 -32.328 1.00 88.31 104 ASN A N 1
ATOM 824 C CA . ASN A 1 104 ? 13.005 -13.106 -32.591 1.00 88.31 104 ASN A CA 1
ATOM 825 C C . ASN A 1 104 ? 13.349 -14.077 -31.443 1.00 88.31 104 ASN A C 1
ATOM 827 O O . ASN A 1 104 ? 13.198 -15.288 -31.594 1.00 88.31 104 ASN A O 1
ATOM 831 N N . GLY A 1 105 ? 13.869 -13.580 -30.311 1.00 86.00 105 GLY A N 1
ATOM 832 C CA . GLY A 1 105 ? 14.265 -14.399 -29.157 1.00 86.00 105 GLY A CA 1
ATOM 833 C C . GLY A 1 105 ? 15.449 -15.340 -29.419 1.00 86.00 105 GLY A C 1
ATOM 834 O O . GLY A 1 105 ? 15.670 -16.289 -28.664 1.00 86.00 105 GLY A O 1
ATOM 835 N N . ARG A 1 106 ? 16.203 -15.130 -30.506 1.00 89.81 106 ARG A N 1
ATOM 836 C CA . ARG A 1 106 ? 17.226 -16.073 -30.970 1.00 89.81 106 ARG A CA 1
ATOM 837 C C . ARG A 1 106 ? 18.467 -16.040 -30.077 1.00 89.81 106 ARG A C 1
ATOM 839 O O . ARG A 1 106 ? 19.270 -15.115 -30.173 1.00 89.81 106 ARG A O 1
ATOM 846 N N . LEU A 1 107 ? 18.673 -17.100 -29.294 1.00 90.62 107 LEU A N 1
ATOM 847 C CA . LEU A 1 107 ? 19.810 -17.220 -28.373 1.00 90.62 107 LEU A CA 1
ATOM 848 C C . LEU A 1 107 ? 21.179 -16.995 -29.045 1.00 90.62 107 LEU A C 1
ATOM 850 O O . LEU A 1 107 ? 21.426 -17.300 -30.227 1.00 90.62 107 LEU A O 1
ATOM 854 N N . LEU A 1 108 ? 22.085 -16.441 -28.247 1.00 92.00 108 LEU A N 1
ATOM 855 C CA . LEU A 1 108 ? 23.436 -16.059 -28.629 1.00 92.00 108 LEU A CA 1
ATOM 856 C C . LEU A 1 108 ? 24.437 -17.186 -28.312 1.00 92.00 108 LEU A C 1
ATOM 858 O O . LEU A 1 108 ? 24.132 -18.095 -27.538 1.00 92.00 108 LEU A O 1
ATOM 862 N N . PRO A 1 109 ? 25.639 -17.177 -28.917 1.00 90.88 109 PRO A N 1
ATOM 863 C CA . PRO A 1 109 ? 26.720 -18.076 -28.514 1.00 90.88 109 PRO A CA 1
ATOM 864 C C . PRO A 1 109 ? 27.155 -17.808 -27.065 1.00 90.88 109 PRO A C 1
ATOM 866 O O . PRO A 1 109 ? 27.147 -16.657 -26.626 1.00 90.88 109 PRO A O 1
ATOM 869 N N . ARG A 1 110 ? 27.616 -18.835 -26.338 1.00 87.25 110 ARG A N 1
ATOM 870 C CA . ARG A 1 110 ? 28.209 -18.654 -24.996 1.00 87.25 110 ARG A CA 1
ATOM 871 C C . ARG A 1 110 ? 29.299 -17.579 -24.985 1.00 87.25 110 ARG A C 1
ATOM 873 O O . ARG A 1 110 ? 30.128 -17.533 -25.895 1.00 87.25 110 ARG A O 1
ATOM 880 N N . LYS A 1 111 ? 29.319 -16.754 -23.931 1.00 88.94 111 LYS A N 1
ATOM 881 C CA . LYS A 1 111 ? 30.250 -15.622 -23.778 1.00 88.94 111 LYS A CA 1
ATOM 882 C C . LYS A 1 111 ? 30.254 -14.685 -25.003 1.00 88.94 111 LYS A C 1
ATOM 884 O O . LYS A 1 111 ? 31.310 -14.337 -25.532 1.00 88.94 111 LYS A O 1
ATOM 889 N N . ALA A 1 112 ? 29.075 -14.320 -25.505 1.00 92.75 112 ALA A N 1
ATOM 890 C CA . ALA A 1 112 ? 28.938 -13.409 -26.638 1.00 92.75 112 ALA A CA 1
ATOM 891 C C . ALA A 1 112 ? 29.530 -12.014 -26.345 1.00 92.75 112 ALA A C 1
ATOM 893 O O . ALA A 1 112 ? 29.259 -11.422 -25.300 1.00 92.75 112 ALA A O 1
ATOM 894 N N . VAL A 1 113 ? 30.308 -11.472 -27.288 1.00 93.81 113 VAL A N 1
ATOM 895 C CA . VAL A 1 113 ? 30.917 -10.134 -27.206 1.00 93.81 113 VAL A CA 1
ATOM 896 C C . VAL A 1 113 ? 30.705 -9.326 -28.489 1.00 93.81 113 VAL A C 1
ATOM 898 O O . VAL A 1 113 ? 31.020 -9.775 -29.592 1.00 93.81 113 VAL A O 1
ATOM 901 N N . LEU A 1 114 ? 30.191 -8.107 -28.337 1.00 95.56 114 LEU A N 1
ATOM 902 C CA . LEU A 1 114 ? 30.048 -7.108 -29.393 1.00 95.56 114 LEU A CA 1
ATOM 903 C C . LEU A 1 114 ? 31.198 -6.092 -29.288 1.00 95.56 114 LEU A C 1
ATOM 905 O O . LEU A 1 114 ? 31.275 -5.331 -28.325 1.00 95.56 114 LEU A O 1
ATOM 909 N N . LEU A 1 115 ? 32.094 -6.057 -30.276 1.00 95.81 115 LEU A N 1
ATOM 910 C CA . LEU A 1 115 ? 33.150 -5.039 -30.344 1.00 95.81 115 LEU A CA 1
ATOM 911 C C . LEU A 1 115 ? 32.683 -3.843 -31.175 1.00 95.81 115 LEU A C 1
ATOM 913 O O . LEU A 1 115 ? 32.311 -4.024 -32.335 1.00 95.81 115 LEU A O 1
ATOM 917 N N . THR A 1 116 ? 32.747 -2.632 -30.620 1.00 95.94 116 THR A N 1
ATOM 918 C CA . THR A 1 116 ? 32.381 -1.389 -31.313 1.00 95.94 116 THR A CA 1
ATOM 919 C C . THR A 1 116 ? 33.541 -0.398 -31.362 1.00 95.94 116 THR A C 1
ATOM 921 O O . THR A 1 116 ? 34.358 -0.311 -30.444 1.00 95.94 116 THR A O 1
ATOM 924 N N . LEU A 1 117 ? 33.637 0.324 -32.475 1.00 94.94 117 LEU A N 1
ATOM 925 C CA . LEU A 1 117 ? 34.615 1.379 -32.715 1.00 94.94 117 LEU A CA 1
ATOM 926 C C . LEU A 1 117 ? 33.865 2.628 -33.183 1.00 94.94 117 LEU A C 1
ATOM 928 O O . LEU A 1 117 ? 32.988 2.528 -34.040 1.00 94.94 117 LEU A O 1
ATOM 932 N N . GLU A 1 118 ? 34.207 3.787 -32.629 1.00 90.25 118 GLU A N 1
ATOM 933 C CA . GLU A 1 118 ? 33.392 5.003 -32.759 1.00 90.25 118 GLU A CA 1
ATOM 934 C C . GLU A 1 118 ? 33.850 5.945 -33.900 1.00 90.25 118 GLU A C 1
ATOM 936 O O . GLU A 1 118 ? 34.991 5.884 -34.379 1.00 90.25 118 GLU A O 1
ATOM 941 N N . GLN A 1 119 ? 32.970 6.873 -34.298 1.00 89.31 119 GLN A N 1
ATOM 942 C CA . GLN A 1 119 ? 33.248 8.049 -35.140 1.00 89.31 119 GLN A CA 1
ATOM 943 C C . GLN A 1 119 ? 33.799 7.784 -36.552 1.00 89.31 119 GLN A C 1
ATOM 945 O O . GLN A 1 119 ? 34.411 8.666 -37.155 1.00 89.31 119 GLN A O 1
ATOM 950 N N . ALA A 1 120 ? 33.589 6.588 -37.109 1.00 90.00 120 ALA A N 1
ATOM 951 C CA . ALA A 1 120 ? 34.092 6.177 -38.424 1.00 90.00 120 ALA A CA 1
ATOM 952 C C . ALA A 1 120 ? 35.603 6.426 -38.632 1.00 90.00 120 ALA A C 1
ATOM 954 O O . ALA A 1 120 ? 36.046 6.653 -39.763 1.00 90.00 120 ALA A O 1
ATOM 955 N N . LYS A 1 121 ? 36.407 6.386 -37.558 1.00 89.75 121 LYS A N 1
ATOM 956 C CA . LYS A 1 121 ? 37.842 6.702 -37.603 1.00 89.75 121 LYS A CA 1
ATOM 957 C C . LYS A 1 121 ? 38.603 5.759 -38.542 1.00 89.75 121 LYS A C 1
ATOM 959 O O . LYS A 1 121 ? 38.689 4.544 -38.338 1.00 89.75 121 LYS A O 1
ATOM 964 N N . LYS A 1 122 ? 39.239 6.342 -39.555 1.00 89.06 122 LYS A N 1
ATOM 965 C CA . LYS A 1 122 ? 40.056 5.662 -40.568 1.00 89.06 122 LYS A CA 1
ATOM 966 C C . LYS A 1 122 ? 41.237 4.920 -39.953 1.00 89.06 122 LYS A C 1
ATOM 968 O O . LYS A 1 122 ? 41.478 3.778 -40.339 1.00 89.06 122 LYS A O 1
ATOM 973 N N . ASN A 1 123 ? 41.930 5.533 -38.991 1.00 87.31 123 ASN A N 1
ATOM 974 C CA . ASN A 1 123 ? 43.064 4.914 -38.297 1.00 87.31 123 ASN A CA 1
ATOM 975 C C . ASN A 1 123 ? 42.629 3.625 -37.577 1.00 87.31 123 ASN A C 1
ATOM 977 O O . ASN A 1 123 ? 43.169 2.551 -37.840 1.00 87.31 123 ASN A O 1
ATOM 981 N N . SER A 1 124 ? 41.536 3.702 -36.809 1.00 90.44 124 SER A N 1
ATOM 982 C CA . SER A 1 124 ? 40.940 2.566 -36.101 1.00 90.44 124 SER A CA 1
ATOM 983 C C . SER A 1 124 ? 40.660 1.369 -37.017 1.00 90.44 124 SER A C 1
ATOM 985 O O . SER A 1 124 ? 40.970 0.235 -36.658 1.00 90.44 124 SER A O 1
ATOM 987 N N . TYR A 1 125 ? 40.140 1.588 -38.232 1.00 91.94 125 TYR A N 1
ATOM 988 C CA . TYR A 1 125 ? 39.980 0.510 -39.218 1.00 91.94 125 TYR A CA 1
ATOM 989 C C . TYR A 1 125 ? 41.322 -0.029 -39.741 1.00 91.94 125 TYR A C 1
ATOM 991 O O . TYR A 1 125 ? 41.496 -1.246 -39.860 1.00 91.94 125 TYR A O 1
ATOM 999 N N . LEU A 1 126 ? 42.274 0.847 -40.080 1.00 90.44 126 LEU A N 1
ATOM 1000 C CA . LEU A 1 126 ? 43.560 0.449 -40.663 1.00 90.44 126 LEU A CA 1
ATOM 1001 C C . LEU A 1 126 ? 44.373 -0.459 -39.730 1.00 90.44 126 LEU A C 1
ATOM 1003 O O . LEU A 1 126 ? 44.902 -1.470 -40.210 1.00 90.44 126 LEU A O 1
ATOM 1007 N N . GLU A 1 127 ? 44.392 -0.141 -38.435 1.00 92.06 127 GLU A N 1
ATOM 1008 C CA . GLU A 1 127 ? 45.171 -0.849 -37.414 1.00 92.06 127 GLU A CA 1
ATOM 1009 C C . GLU A 1 127 ? 44.515 -2.164 -36.954 1.00 92.06 127 GLU A C 1
ATOM 1011 O O . GLU A 1 127 ? 45.205 -3.168 -36.743 1.00 92.06 127 GLU A O 1
ATOM 1016 N N . THR A 1 128 ? 43.179 -2.211 -36.865 1.00 92.62 128 THR A N 1
ATOM 1017 C CA . THR A 1 128 ? 42.443 -3.385 -36.345 1.00 92.62 128 THR A CA 1
ATOM 1018 C C . THR A 1 128 ? 42.086 -4.432 -37.401 1.00 92.62 128 THR A C 1
ATOM 1020 O O . THR A 1 128 ? 42.047 -5.625 -37.091 1.00 92.62 128 THR A O 1
ATOM 1023 N N . ARG A 1 129 ? 41.878 -4.046 -38.670 1.00 89.94 129 ARG A N 1
ATOM 1024 C CA . ARG A 1 129 ? 41.394 -4.951 -39.742 1.00 89.94 129 ARG A CA 1
ATOM 1025 C C . ARG A 1 129 ? 42.213 -6.231 -39.927 1.00 89.94 129 ARG A C 1
ATOM 1027 O O . ARG A 1 129 ? 41.658 -7.241 -40.352 1.00 89.94 129 ARG A O 1
ATOM 1034 N N . GLN A 1 130 ? 43.524 -6.208 -39.668 1.00 89.00 130 GLN A N 1
ATOM 1035 C CA . GLN A 1 130 ? 44.363 -7.408 -39.769 1.00 89.00 130 GLN A CA 1
ATOM 1036 C C . GLN A 1 130 ? 44.172 -8.319 -38.551 1.00 89.00 130 GLN A C 1
ATOM 1038 O O . GLN A 1 130 ? 44.029 -9.526 -38.723 1.00 89.00 130 GLN A O 1
ATOM 1043 N N . ILE A 1 131 ? 44.117 -7.739 -37.349 1.00 91.94 131 ILE A N 1
ATOM 1044 C CA . ILE A 1 131 ? 43.915 -8.451 -36.080 1.00 91.94 131 ILE A CA 1
ATOM 1045 C C . ILE A 1 131 ? 42.566 -9.181 -36.110 1.00 91.94 131 ILE A C 1
ATOM 1047 O O . ILE A 1 131 ? 42.512 -10.389 -35.877 1.00 91.94 131 ILE A O 1
ATOM 1051 N N . LEU A 1 132 ? 41.497 -8.477 -36.493 1.00 91.00 132 LEU A N 1
ATOM 1052 C CA . LEU A 1 132 ? 40.151 -9.043 -36.604 1.00 91.00 132 LEU A CA 1
ATOM 1053 C C . LEU A 1 132 ? 40.075 -10.150 -37.670 1.00 91.00 132 LEU A C 1
ATOM 1055 O O . LEU A 1 132 ? 39.551 -11.227 -37.396 1.00 91.00 132 LEU A O 1
ATOM 1059 N N . ARG A 1 133 ? 40.677 -9.956 -38.856 1.00 86.94 133 ARG A N 1
ATOM 1060 C CA . ARG A 1 133 ? 40.714 -10.989 -39.915 1.00 86.94 133 ARG A CA 1
ATOM 1061 C C . ARG A 1 133 ? 41.487 -12.246 -39.518 1.00 86.94 133 ARG A C 1
ATOM 1063 O O . ARG A 1 133 ? 41.023 -13.343 -39.813 1.00 86.94 133 ARG A O 1
ATOM 1070 N N . VAL A 1 134 ? 42.649 -12.107 -38.874 1.00 86.25 134 VAL A N 1
ATOM 1071 C CA . VAL A 1 134 ? 43.458 -13.257 -38.424 1.00 86.25 134 VAL A CA 1
ATOM 1072 C C . VAL A 1 134 ? 42.699 -14.072 -37.378 1.00 86.25 134 VAL A C 1
ATOM 1074 O O . VAL A 1 134 ? 42.681 -15.298 -37.464 1.00 86.25 134 VAL A O 1
ATOM 1077 N N . ASN A 1 135 ? 42.009 -13.404 -36.450 1.00 85.88 135 ASN A N 1
ATOM 1078 C CA . ASN A 1 135 ? 41.201 -14.069 -35.428 1.00 85.88 135 ASN A CA 1
ATOM 1079 C C . ASN A 1 135 ? 39.818 -14.536 -35.930 1.00 85.88 135 ASN A C 1
ATOM 1081 O O . ASN A 1 135 ? 39.190 -15.352 -35.264 1.00 85.88 135 ASN A O 1
ATOM 1085 N N . ARG A 1 136 ? 39.360 -14.076 -37.107 1.00 86.00 136 ARG A N 1
ATOM 1086 C CA . ARG A 1 136 ? 37.992 -14.256 -37.653 1.00 86.00 136 ARG A CA 1
ATOM 1087 C C . ARG A 1 136 ? 36.899 -13.625 -36.779 1.00 86.00 136 ARG A C 1
ATOM 1089 O O . ARG A 1 136 ? 35.832 -14.207 -36.582 1.00 86.00 136 ARG A O 1
ATOM 1096 N N . TRP A 1 137 ? 37.184 -12.443 -36.244 1.00 88.06 137 TRP A N 1
ATOM 1097 C CA . TRP A 1 137 ? 36.307 -11.702 -35.339 1.00 88.06 137 TRP A CA 1
ATOM 1098 C C . TRP A 1 137 ? 35.506 -10.625 -36.069 1.00 88.06 137 TRP A C 1
ATOM 1100 O O . TRP A 1 137 ? 36.047 -9.940 -36.935 1.00 88.06 137 TRP A O 1
ATOM 1110 N N . LYS A 1 138 ? 34.228 -10.472 -35.701 1.00 89.44 138 LYS A N 1
ATOM 1111 C CA . LYS A 1 138 ? 33.381 -9.352 -36.130 1.00 89.44 138 LYS A CA 1
ATOM 1112 C C . LYS A 1 138 ? 33.671 -8.093 -35.304 1.00 89.44 138 LYS A C 1
ATOM 1114 O O . LYS A 1 138 ? 34.054 -8.194 -34.140 1.00 89.44 138 LYS A O 1
ATOM 1119 N N . ALA A 1 139 ? 33.426 -6.926 -35.895 1.00 93.75 139 ALA A N 1
ATOM 1120 C CA . ALA A 1 139 ? 33.338 -5.648 -35.188 1.00 93.75 139 ALA A CA 1
ATOM 1121 C C . ALA A 1 139 ? 32.310 -4.711 -35.848 1.00 93.75 139 ALA A C 1
ATOM 1123 O O . ALA A 1 139 ? 31.986 -4.850 -37.030 1.00 93.75 139 ALA A O 1
ATOM 1124 N N . VAL A 1 140 ? 31.820 -3.737 -35.087 1.00 96.19 140 VAL A N 1
ATOM 1125 C CA . VAL A 1 140 ? 30.895 -2.693 -35.539 1.00 96.19 140 VAL A CA 1
ATOM 1126 C C . VAL A 1 140 ? 31.640 -1.369 -35.637 1.00 96.19 140 VAL A C 1
ATOM 1128 O O . VAL A 1 140 ? 32.287 -0.954 -34.679 1.00 96.19 140 VAL A O 1
ATOM 1131 N N . MET A 1 141 ? 31.528 -0.686 -36.775 1.00 96.06 141 MET A N 1
ATOM 1132 C CA . MET A 1 141 ? 31.945 0.710 -36.903 1.00 96.06 141 MET A CA 1
ATOM 1133 C C . MET A 1 141 ? 30.722 1.611 -36.746 1.00 96.06 141 MET A C 1
ATOM 1135 O O . MET A 1 141 ? 29.808 1.571 -37.572 1.00 96.06 141 MET A O 1
ATOM 1139 N N . PHE A 1 142 ? 30.706 2.421 -35.697 1.00 95.94 142 PHE A N 1
ATOM 1140 C CA . PHE A 1 142 ? 29.726 3.479 -35.517 1.00 95.94 142 PHE A CA 1
ATOM 1141 C C . PHE A 1 142 ? 30.146 4.720 -36.308 1.00 95.94 142 PHE A C 1
ATOM 1143 O O . PHE A 1 142 ? 31.336 5.020 -36.431 1.00 95.94 142 PHE A O 1
ATOM 1150 N N . VAL A 1 143 ? 29.170 5.354 -36.962 1.00 94.62 143 VAL A N 1
ATOM 1151 C CA . VAL A 1 143 ? 29.402 6.357 -38.002 1.00 94.62 143 VAL A CA 1
ATOM 1152 C C . VAL A 1 143 ? 28.762 7.689 -37.640 1.00 94.62 143 VAL A C 1
ATOM 1154 O O . VAL A 1 143 ? 27.542 7.851 -37.687 1.00 94.62 143 VAL A O 1
ATOM 1157 N N . ARG A 1 144 ? 29.627 8.666 -37.397 1.00 92.50 144 ARG A N 1
ATOM 1158 C CA . ARG A 1 144 ? 29.360 10.101 -37.373 1.00 92.50 144 ARG A CA 1
ATOM 1159 C C . ARG A 1 144 ? 29.391 10.654 -38.809 1.00 92.50 144 ARG A C 1
ATOM 1161 O O . ARG A 1 144 ? 30.374 10.457 -39.521 1.00 92.50 144 ARG A O 1
ATOM 1168 N N . ALA A 1 145 ? 28.311 11.291 -39.272 1.00 89.12 145 ALA A N 1
ATOM 1169 C CA . ALA A 1 145 ? 28.147 11.634 -40.696 1.00 89.12 145 ALA A CA 1
ATOM 1170 C C . ALA A 1 145 ? 28.652 13.032 -41.098 1.00 89.12 145 ALA A C 1
ATOM 1172 O O . ALA A 1 145 ? 29.012 13.233 -42.262 1.00 89.12 145 ALA A O 1
ATOM 1173 N N . ASP A 1 146 ? 28.701 14.000 -40.181 1.00 87.75 146 ASP A N 1
ATOM 1174 C CA . ASP A 1 146 ? 29.205 15.351 -40.466 1.00 87.75 146 ASP A CA 1
ATOM 1175 C C . ASP A 1 146 ? 30.691 15.357 -40.839 1.00 87.75 146 ASP A C 1
ATOM 1177 O O . ASP A 1 146 ? 31.052 16.032 -41.797 1.00 87.75 146 ASP A O 1
ATOM 1181 N N . THR A 1 147 ? 31.539 14.555 -40.188 1.00 87.94 147 THR A N 1
ATOM 1182 C CA . THR A 1 147 ? 32.967 14.420 -40.551 1.00 87.94 147 THR A CA 1
ATOM 1183 C C . THR A 1 147 ? 33.137 13.896 -41.982 1.00 87.94 147 THR A C 1
ATOM 1185 O O . THR A 1 147 ? 33.941 14.413 -42.765 1.00 87.94 147 THR A O 1
ATOM 1188 N N . ILE A 1 148 ? 32.311 12.924 -42.385 1.00 89.62 148 ILE A N 1
ATOM 1189 C CA . ILE A 1 148 ? 32.299 12.387 -43.751 1.00 89.62 148 ILE A CA 1
ATOM 1190 C C . ILE A 1 148 ? 31.877 13.470 -44.755 1.00 89.62 148 ILE A C 1
ATOM 1192 O O . ILE A 1 148 ? 32.524 13.595 -45.800 1.00 89.62 148 ILE A O 1
ATOM 1196 N N . ARG A 1 149 ? 30.843 14.266 -44.437 1.00 86.56 149 ARG A N 1
ATOM 1197 C CA . ARG A 1 149 ? 30.364 15.395 -45.263 1.00 86.56 149 ARG A CA 1
ATOM 1198 C C . ARG A 1 149 ? 31.372 16.544 -45.348 1.00 86.56 149 ARG A C 1
ATOM 1200 O O . ARG A 1 149 ? 31.542 17.106 -46.424 1.00 86.56 149 ARG A O 1
ATOM 1207 N N . ALA A 1 150 ? 32.039 16.871 -44.243 1.00 86.62 150 ALA A N 1
ATOM 1208 C CA . ALA A 1 150 ? 33.002 17.966 -44.124 1.00 86.62 150 ALA A CA 1
ATOM 1209 C C . ALA A 1 150 ? 34.334 17.696 -44.844 1.00 86.62 150 ALA A C 1
ATOM 1211 O O . ALA A 1 150 ? 35.191 18.572 -44.907 1.00 86.62 150 ALA A O 1
ATOM 1212 N N . GLY A 1 151 ? 34.530 16.492 -45.391 1.00 85.94 151 GLY A N 1
ATOM 1213 C CA . GLY A 1 151 ? 35.771 16.139 -46.070 1.00 85.94 151 GLY A CA 1
ATOM 1214 C C . GLY A 1 151 ? 36.912 15.774 -45.118 1.00 85.94 151 GLY A C 1
ATOM 1215 O O . GLY A 1 151 ? 38.047 15.668 -45.577 1.00 85.94 151 GLY A O 1
ATOM 1216 N N . ASP A 1 152 ? 36.625 15.480 -43.846 1.00 86.31 152 ASP A N 1
ATOM 1217 C CA . ASP A 1 152 ? 37.617 15.123 -42.819 1.00 86.31 152 ASP A CA 1
ATOM 1218 C C . ASP A 1 152 ? 38.580 14.017 -43.323 1.00 86.31 152 ASP A C 1
ATOM 1220 O O . ASP A 1 152 ? 38.097 12.993 -43.828 1.00 86.31 152 ASP A O 1
ATOM 1224 N N . PRO A 1 153 ? 39.916 14.214 -43.287 1.00 83.69 153 PRO A N 1
ATOM 1225 C CA . PRO A 1 153 ? 40.901 13.240 -43.772 1.00 83.69 153 PRO A CA 1
ATOM 1226 C C . PRO A 1 153 ? 41.015 11.968 -42.912 1.00 83.69 153 PRO A C 1
ATOM 1228 O O . PRO A 1 153 ? 41.478 10.935 -43.430 1.00 83.69 153 PRO A O 1
ATOM 1231 N N . ASP A 1 154 ? 40.586 12.036 -41.649 1.00 83.19 154 ASP A N 1
ATOM 1232 C CA . ASP A 1 154 ? 40.641 10.962 -40.654 1.00 83.19 154 ASP A CA 1
ATOM 1233 C C . ASP A 1 154 ? 39.327 10.173 -40.552 1.00 83.19 154 ASP A C 1
ATOM 1235 O O . ASP A 1 154 ? 39.297 9.100 -39.943 1.00 83.19 154 ASP A O 1
ATOM 1239 N N . ALA A 1 155 ? 38.265 10.616 -41.229 1.00 88.56 155 ALA A N 1
ATOM 1240 C CA . ALA A 1 155 ? 37.014 9.873 -41.376 1.00 88.56 155 ALA A CA 1
ATOM 1241 C C . ALA A 1 155 ? 37.034 8.890 -42.568 1.00 88.56 155 ALA A C 1
ATOM 1243 O O . ALA A 1 155 ? 37.568 9.163 -43.650 1.00 88.56 155 ALA A O 1
ATOM 1244 N N . LEU A 1 156 ? 36.399 7.726 -42.405 1.00 91.19 156 LEU A N 1
ATOM 1245 C CA . LEU A 1 156 ? 36.150 6.785 -43.502 1.00 91.19 156 LEU A CA 1
ATOM 1246 C C . LEU A 1 156 ? 35.107 7.343 -44.481 1.00 91.19 156 LEU A C 1
ATOM 1248 O O . LEU A 1 156 ? 34.059 7.844 -44.090 1.00 91.19 156 LEU A O 1
ATOM 1252 N N . ARG A 1 157 ? 35.351 7.199 -45.788 1.00 91.38 157 ARG A N 1
ATOM 1253 C CA . ARG A 1 157 ? 34.373 7.572 -46.826 1.00 91.38 157 ARG A CA 1
ATOM 1254 C C . ARG A 1 157 ? 33.363 6.449 -47.067 1.00 91.38 157 ARG A C 1
ATOM 1256 O O . ARG A 1 157 ? 33.730 5.274 -47.027 1.00 91.38 157 ARG A O 1
ATOM 1263 N N . TRP A 1 158 ? 32.133 6.806 -47.445 1.00 92.12 158 TRP A N 1
ATOM 1264 C CA . TRP A 1 158 ? 31.045 5.860 -47.743 1.00 92.12 158 TRP A CA 1
ATOM 1265 C C . TRP A 1 158 ? 31.423 4.663 -48.645 1.00 92.12 158 TRP A C 1
ATOM 1267 O O . TRP A 1 158 ? 31.060 3.544 -48.287 1.00 92.12 158 TRP A O 1
ATOM 1277 N N . PRO A 1 159 ? 32.192 4.807 -49.749 1.00 89.62 159 PRO A N 1
ATOM 1278 C CA . PRO A 1 159 ? 32.610 3.648 -50.547 1.00 89.62 159 PRO A CA 1
ATOM 1279 C C . PRO A 1 159 ? 33.484 2.656 -49.763 1.00 89.62 159 PRO A C 1
ATOM 1281 O O . PRO A 1 159 ? 33.329 1.448 -49.912 1.00 89.62 159 PRO A O 1
ATOM 1284 N N . ILE A 1 160 ? 34.356 3.159 -48.881 1.00 88.44 160 ILE A N 1
ATOM 1285 C CA . ILE A 1 160 ? 35.239 2.335 -48.045 1.00 88.44 160 ILE A CA 1
ATOM 1286 C C . ILE A 1 160 ? 34.421 1.615 -46.968 1.00 88.44 160 ILE A C 1
ATOM 1288 O O . ILE A 1 160 ? 34.630 0.424 -46.759 1.00 88.44 160 ILE A O 1
ATOM 1292 N N . LEU A 1 161 ? 33.460 2.300 -46.332 1.00 90.81 161 LEU A N 1
ATOM 1293 C CA . LEU A 1 161 ? 32.523 1.687 -45.379 1.00 90.81 161 LEU A CA 1
ATOM 1294 C C . LEU A 1 161 ? 31.700 0.569 -46.041 1.00 90.81 161 LEU A C 1
ATOM 1296 O O . LEU A 1 161 ? 31.561 -0.517 -45.479 1.00 90.81 161 LEU A O 1
ATOM 1300 N N . ARG A 1 162 ? 31.224 0.789 -47.271 1.00 90.06 162 ARG A N 1
ATOM 1301 C CA . ARG A 1 162 ? 30.465 -0.201 -48.049 1.00 90.06 162 ARG A CA 1
ATOM 1302 C C . ARG A 1 162 ? 31.293 -1.450 -48.365 1.00 90.06 162 ARG A C 1
ATOM 1304 O O . ARG A 1 162 ? 30.816 -2.565 -48.160 1.00 90.06 162 ARG A O 1
ATOM 1311 N N . ASP A 1 163 ? 32.533 -1.282 -48.819 1.00 85.06 163 ASP A N 1
ATOM 1312 C CA . ASP A 1 163 ? 33.449 -2.401 -49.084 1.00 85.06 163 ASP A CA 1
ATOM 1313 C C . ASP A 1 163 ? 33.901 -3.109 -47.795 1.00 85.06 163 ASP A C 1
ATOM 1315 O O . ASP A 1 163 ? 34.102 -4.326 -47.782 1.00 85.06 163 ASP A O 1
ATOM 1319 N N . MET A 1 164 ? 34.019 -2.366 -46.691 1.00 89.12 164 MET A N 1
ATOM 1320 C CA . MET A 1 164 ? 34.317 -2.901 -45.365 1.00 89.12 164 MET A CA 1
ATOM 1321 C C . MET A 1 164 ? 33.187 -3.817 -44.876 1.00 89.12 164 MET A C 1
ATOM 1323 O O . MET A 1 164 ? 33.464 -4.965 -44.527 1.00 89.12 164 MET A O 1
ATOM 1327 N N . VAL A 1 165 ? 31.923 -3.384 -44.945 1.00 89.12 165 VAL A N 1
ATOM 1328 C CA . VAL A 1 165 ? 30.762 -4.217 -44.571 1.00 89.12 165 VAL A CA 1
ATOM 1329 C C . VAL A 1 165 ? 30.615 -5.434 -45.493 1.00 89.12 165 VAL A C 1
ATOM 1331 O O . VAL A 1 165 ? 30.425 -6.556 -45.023 1.00 89.12 165 VAL A O 1
ATOM 1334 N N . ARG A 1 166 ? 30.828 -5.270 -46.807 1.00 84.94 166 ARG A N 1
ATOM 1335 C CA . ARG A 1 166 ? 30.828 -6.386 -47.776 1.00 84.94 166 ARG A CA 1
ATOM 1336 C C . ARG A 1 166 ? 31.857 -7.484 -47.473 1.00 84.94 166 ARG A C 1
ATOM 1338 O O . ARG A 1 166 ? 31.664 -8.615 -47.914 1.00 84.94 166 ARG A O 1
ATOM 1345 N N . SER A 1 167 ? 32.909 -7.205 -46.699 1.00 82.44 167 SER A N 1
ATOM 1346 C CA . SER A 1 167 ? 33.873 -8.235 -46.280 1.00 82.44 167 SER A CA 1
ATOM 1347 C C . SER A 1 167 ? 33.299 -9.281 -45.311 1.00 82.44 167 SER A C 1
ATOM 1349 O O . SER A 1 167 ? 33.902 -10.340 -45.152 1.00 82.44 167 SER A O 1
ATOM 1351 N N . GLY A 1 168 ? 32.166 -9.003 -44.650 1.00 78.56 168 GLY A N 1
ATOM 1352 C CA . GLY A 1 168 ? 31.556 -9.878 -43.639 1.00 78.56 168 GLY A CA 1
ATOM 1353 C C . GLY A 1 168 ? 32.273 -9.900 -42.280 1.00 78.56 168 GLY A C 1
ATOM 1354 O O . GLY A 1 168 ? 31.794 -10.537 -41.346 1.00 78.56 168 GLY A O 1
ATOM 1355 N N . THR A 1 169 ? 33.409 -9.204 -42.149 1.00 85.44 169 THR A N 1
ATOM 1356 C CA . THR A 1 169 ? 34.126 -8.992 -40.873 1.00 85.44 169 THR A CA 1
ATOM 1357 C C . THR A 1 169 ? 33.605 -7.761 -40.114 1.00 85.44 169 THR A C 1
ATOM 1359 O O . THR A 1 169 ? 33.888 -7.603 -38.932 1.00 85.44 169 THR A O 1
ATOM 1362 N N . TRP A 1 170 ? 32.857 -6.881 -40.784 1.00 91.62 170 TRP A N 1
ATOM 1363 C CA . TRP A 1 170 ? 32.419 -5.596 -40.241 1.00 91.62 170 TRP A CA 1
ATOM 1364 C C . TRP A 1 170 ? 30.931 -5.360 -40.463 1.00 91.62 170 TRP A C 1
ATOM 1366 O O . TRP A 1 170 ? 30.393 -5.697 -41.516 1.00 91.62 170 TRP A O 1
ATOM 1376 N N . GLU A 1 171 ? 30.301 -4.701 -39.500 1.00 93.94 171 GLU A N 1
ATOM 1377 C CA . GLU A 1 171 ? 28.951 -4.142 -39.596 1.00 93.94 171 GLU A CA 1
ATOM 1378 C C . GLU A 1 171 ? 29.013 -2.630 -39.289 1.00 93.94 171 GLU A C 1
ATOM 1380 O O . GLU A 1 171 ? 30.035 -2.137 -38.802 1.00 93.94 171 GLU A O 1
ATOM 1385 N N . ALA A 1 172 ? 27.967 -1.869 -39.625 1.00 94.69 172 ALA A N 1
ATOM 1386 C CA . ALA A 1 172 ? 27.950 -0.411 -39.465 1.00 94.69 172 ALA A CA 1
ATOM 1387 C C . ALA A 1 172 ? 26.699 0.067 -38.713 1.00 94.69 172 ALA A C 1
ATOM 1389 O O . ALA A 1 172 ? 25.586 -0.336 -39.052 1.00 94.69 172 ALA A O 1
ATOM 1390 N N . GLY A 1 173 ? 26.897 0.942 -37.725 1.00 94.56 173 GLY A N 1
ATOM 1391 C CA . GLY A 1 173 ? 25.842 1.631 -36.973 1.00 94.56 173 GLY A CA 1
ATOM 1392 C C . GLY A 1 173 ? 25.941 3.150 -37.134 1.00 94.56 173 GLY A C 1
ATOM 1393 O O . GLY A 1 173 ? 26.969 3.664 -37.571 1.00 94.56 173 GLY A O 1
ATOM 1394 N N . ALA A 1 174 ? 24.883 3.879 -36.799 1.00 96.00 174 ALA A N 1
ATOM 1395 C CA . ALA A 1 174 ? 24.838 5.340 -36.869 1.00 96.00 174 ALA A CA 1
ATOM 1396 C C . ALA A 1 174 ? 25.161 5.985 -35.512 1.00 96.00 174 ALA A C 1
ATOM 1398 O O . ALA A 1 174 ? 24.789 5.432 -34.485 1.00 96.00 174 ALA A O 1
ATOM 1399 N N . GLU A 1 175 ? 25.804 7.156 -35.496 1.00 93.00 175 GLU A N 1
ATOM 1400 C CA . GLU A 1 175 ? 25.916 7.994 -34.288 1.00 93.00 175 GLU A CA 1
ATOM 1401 C C . GLU A 1 175 ? 25.046 9.240 -34.393 1.00 93.00 175 GLU A C 1
ATOM 1403 O O . GLU A 1 175 ? 24.096 9.364 -33.645 1.00 93.00 175 GLU A O 1
ATOM 1408 N N . SER A 1 176 ? 25.358 10.178 -35.294 1.00 92.12 176 SER A N 1
ATOM 1409 C CA . SER A 1 176 ? 24.580 11.410 -35.507 1.00 92.12 176 SER A CA 1
ATOM 1410 C C . SER A 1 176 ? 25.177 12.245 -36.652 1.00 92.12 176 SER A C 1
ATOM 1412 O O . SER A 1 176 ? 26.308 11.989 -37.092 1.00 92.12 176 SER A O 1
ATOM 1414 N N . VAL A 1 177 ? 24.437 13.261 -37.114 1.00 90.12 177 VAL A N 1
ATOM 1415 C CA . VAL A 1 177 ? 24.974 14.346 -37.945 1.00 90.12 177 VAL A CA 1
ATOM 1416 C C . VAL A 1 177 ? 25.462 15.508 -37.064 1.00 90.12 177 VAL A C 1
ATOM 1418 O O . VAL A 1 177 ? 26.626 15.879 -37.150 1.00 90.12 177 VAL A O 1
ATOM 1421 N N . ALA A 1 178 ? 24.622 16.072 -36.195 1.00 86.56 178 ALA A N 1
ATOM 1422 C CA . ALA A 1 178 ? 24.924 17.264 -35.389 1.00 86.56 178 ALA A CA 1
ATOM 1423 C C . ALA A 1 178 ? 25.198 16.979 -33.899 1.00 86.56 178 ALA A C 1
ATOM 1425 O O . ALA A 1 178 ? 25.696 17.841 -33.180 1.00 86.56 178 ALA A O 1
ATOM 1426 N N . GLY A 1 179 ? 24.915 15.772 -33.417 1.00 85.19 179 GLY A N 1
ATOM 1427 C CA . GLY A 1 179 ? 24.791 15.445 -31.995 1.00 85.19 179 GLY A CA 1
ATOM 1428 C C . GLY A 1 179 ? 26.062 15.505 -31.146 1.00 85.19 179 GLY A C 1
ATOM 1429 O O . GLY A 1 179 ? 25.976 15.507 -29.921 1.00 85.19 179 GLY A O 1
ATOM 1430 N N . PHE A 1 180 ? 27.237 15.586 -31.775 1.00 87.56 180 PHE A N 1
ATOM 1431 C CA . PHE A 1 180 ? 28.511 15.843 -31.091 1.00 87.56 180 PHE A CA 1
ATOM 1432 C C . PHE A 1 180 ? 28.774 17.336 -30.835 1.00 87.56 180 PHE A C 1
ATOM 1434 O O . PHE A 1 180 ? 29.799 17.690 -30.254 1.00 87.56 180 PHE A O 1
ATOM 1441 N N . GLN A 1 181 ? 27.879 18.223 -31.273 1.00 85.25 181 GLN A N 1
ATOM 1442 C CA . GLN A 1 181 ? 27.966 19.655 -31.008 1.00 85.25 181 GLN A CA 1
ATOM 1443 C C . GLN A 1 181 ? 27.402 19.977 -29.619 1.00 85.25 181 GLN A C 1
ATOM 1445 O O . GLN A 1 181 ? 26.429 19.379 -29.154 1.00 85.25 181 GLN A O 1
ATOM 1450 N N . ARG A 1 182 ? 28.022 20.955 -28.956 1.00 84.19 182 ARG A N 1
ATOM 1451 C CA . ARG A 1 182 ? 27.516 21.543 -27.713 1.00 84.19 182 ARG A CA 1
ATOM 1452 C C . ARG A 1 182 ? 26.564 22.679 -28.072 1.00 84.19 182 ARG A C 1
ATOM 1454 O O . ARG A 1 182 ? 26.919 23.536 -28.877 1.00 84.19 182 ARG A O 1
ATOM 1461 N N . ILE A 1 183 ? 25.376 22.676 -27.480 1.00 85.38 183 ILE A N 1
ATOM 1462 C CA . ILE A 1 183 ? 24.339 23.697 -27.694 1.00 85.38 183 ILE A CA 1
ATOM 1463 C C . ILE A 1 183 ? 24.298 24.673 -26.509 1.00 85.38 183 ILE A C 1
ATOM 1465 O O . ILE A 1 183 ? 24.623 24.250 -25.397 1.00 85.38 183 ILE A O 1
ATOM 1469 N N . PRO A 1 184 ? 23.903 25.948 -26.695 1.00 81.69 184 PRO A N 1
ATOM 1470 C CA . PRO A 1 184 ? 23.582 26.844 -25.583 1.00 81.69 184 PRO A CA 1
ATOM 1471 C C . PRO A 1 184 ? 22.451 26.257 -24.732 1.00 81.69 184 PRO A C 1
ATOM 1473 O O . PRO A 1 184 ? 21.487 25.738 -25.288 1.00 81.69 184 PRO A O 1
ATOM 1476 N N . ALA A 1 185 ? 22.561 26.346 -23.408 1.00 72.88 185 ALA A N 1
ATOM 1477 C CA . ALA A 1 185 ? 21.635 25.722 -22.452 1.00 72.88 185 ALA A CA 1
ATOM 1478 C C . ALA A 1 185 ? 21.046 26.698 -21.417 1.00 72.88 185 ALA A C 1
ATOM 1480 O O . ALA A 1 185 ? 20.088 26.357 -20.732 1.00 72.88 185 ALA A O 1
ATOM 1481 N N . GLY A 1 186 ? 21.577 27.919 -21.329 1.00 71.50 186 GLY A N 1
ATOM 1482 C CA . GLY A 1 186 ? 21.074 28.958 -20.435 1.00 71.50 186 GLY A CA 1
ATOM 1483 C C . GLY A 1 186 ? 21.647 30.341 -20.764 1.00 71.50 186 GLY A C 1
ATOM 1484 O O . GLY A 1 186 ? 22.558 30.447 -21.592 1.00 71.50 186 GLY A O 1
ATOM 1485 N N . PRO A 1 187 ? 21.152 31.407 -20.108 1.00 60.44 187 PRO A N 1
ATOM 1486 C CA . PRO A 1 187 ? 21.532 32.794 -20.396 1.00 60.44 187 PRO A CA 1
ATOM 1487 C C . PRO A 1 187 ? 23.007 33.129 -20.107 1.00 60.44 187 PRO A C 1
ATOM 1489 O O . PRO A 1 187 ? 23.526 34.099 -20.650 1.00 60.44 187 PRO A O 1
ATOM 1492 N N . ASN A 1 188 ? 23.703 32.327 -19.294 1.00 66.88 188 ASN A N 1
ATOM 1493 C CA . ASN A 1 188 ? 25.054 32.620 -18.796 1.00 66.88 188 ASN A CA 1
ATOM 1494 C C . ASN A 1 188 ? 26.182 31.946 -19.610 1.00 66.88 188 ASN A C 1
ATOM 1496 O O . ASN A 1 188 ? 27.183 31.515 -19.040 1.00 66.88 188 ASN A O 1
ATOM 1500 N N . ASN A 1 189 ? 26.024 31.796 -20.933 1.00 70.56 189 ASN A N 1
ATOM 1501 C CA . ASN A 1 189 ? 26.907 30.983 -21.798 1.00 70.56 189 ASN A CA 1
ATOM 1502 C C . ASN A 1 189 ? 27.049 29.507 -21.357 1.00 70.56 189 ASN A C 1
ATOM 1504 O O . ASN A 1 189 ? 28.016 28.821 -21.702 1.00 70.56 189 ASN A O 1
ATOM 1508 N N . GLU A 1 190 ? 26.068 28.993 -20.617 1.00 71.12 190 GLU A N 1
ATOM 1509 C CA . GLU A 1 190 ? 25.980 27.577 -20.269 1.00 71.12 190 GLU A CA 1
ATOM 1510 C C . GLU A 1 190 ? 25.775 26.739 -21.538 1.00 71.12 190 GLU A C 1
ATOM 1512 O O . GLU A 1 190 ? 25.097 27.164 -22.476 1.00 71.12 190 GLU A O 1
ATOM 1517 N N . THR A 1 191 ? 26.352 25.535 -21.578 1.00 78.56 191 THR A N 1
ATOM 1518 C CA . THR A 1 191 ? 26.195 24.616 -22.715 1.00 78.56 191 THR A CA 1
ATOM 1519 C C . THR A 1 191 ? 25.756 23.227 -22.270 1.00 78.56 191 THR A C 1
ATOM 1521 O O . THR A 1 191 ? 26.059 22.798 -21.155 1.00 78.56 191 THR A O 1
ATOM 1524 N N . ALA A 1 192 ? 25.108 22.494 -23.172 1.00 77.19 192 ALA A N 1
ATOM 1525 C CA . ALA A 1 192 ? 24.655 21.121 -22.970 1.00 77.19 192 ALA A CA 1
ATOM 1526 C C . ALA A 1 192 ? 24.917 20.234 -24.201 1.00 77.19 192 ALA A C 1
ATOM 1528 O O . ALA A 1 192 ? 25.372 20.707 -25.248 1.00 77.19 192 ALA A O 1
ATOM 1529 N N . ASN A 1 193 ? 24.668 18.931 -24.058 1.00 84.88 193 ASN A N 1
ATOM 1530 C CA . ASN A 1 193 ? 24.769 17.963 -25.149 1.00 84.88 193 ASN A CA 1
ATOM 1531 C C . ASN A 1 193 ? 23.512 18.033 -26.023 1.00 84.88 193 ASN A C 1
ATOM 1533 O O . ASN A 1 193 ? 22.401 18.108 -25.502 1.00 84.88 193 ASN A O 1
ATOM 1537 N N . PHE A 1 194 ? 23.683 17.973 -27.347 1.00 86.81 194 PHE A N 1
ATOM 1538 C CA . PHE A 1 194 ? 22.603 18.175 -28.319 1.00 86.81 194 PHE A CA 1
ATOM 1539 C C . PHE A 1 194 ? 21.349 17.325 -28.051 1.00 86.81 194 PHE A C 1
ATOM 1541 O O . PHE A 1 194 ? 20.241 17.853 -28.090 1.00 86.81 194 PHE A O 1
ATOM 1548 N N . PHE A 1 195 ? 21.510 16.029 -27.772 1.00 83.06 195 PHE A N 1
ATOM 1549 C CA . PHE A 1 195 ? 20.383 15.123 -27.518 1.00 83.06 195 PHE A CA 1
ATOM 1550 C C . PHE A 1 195 ? 19.827 15.205 -26.089 1.00 83.06 195 PHE A C 1
ATOM 1552 O O . PHE A 1 195 ? 18.698 14.784 -25.871 1.00 83.06 195 PHE A O 1
ATOM 1559 N N . ALA A 1 196 ? 20.579 15.730 -25.119 1.00 76.31 196 ALA A N 1
ATOM 1560 C CA . ALA A 1 196 ? 20.243 15.603 -23.699 1.00 76.31 196 ALA A CA 1
ATOM 1561 C C . ALA A 1 196 ? 19.410 16.765 -23.134 1.00 76.31 196 ALA A C 1
ATOM 1563 O O . ALA A 1 196 ? 18.725 16.585 -22.128 1.00 76.31 196 ALA A O 1
ATOM 1564 N N . SER A 1 197 ? 19.449 17.949 -23.760 1.00 75.62 197 SER A N 1
ATOM 1565 C CA . SER A 1 197 ? 18.839 19.163 -23.196 1.00 75.62 197 SER A CA 1
ATOM 1566 C C . SER A 1 197 ? 18.154 20.056 -24.247 1.00 75.62 197 SER A C 1
ATOM 1568 O O . SER A 1 197 ? 18.572 20.074 -25.413 1.00 75.62 197 SER A O 1
ATOM 1570 N N . PRO A 1 198 ? 17.132 20.843 -23.851 1.00 77.00 198 PRO A N 1
ATOM 1571 C CA . PRO A 1 198 ? 16.595 21.936 -24.663 1.00 77.00 198 PRO A CA 1
ATOM 1572 C C . PRO A 1 198 ? 17.653 23.010 -24.945 1.00 77.00 198 PRO A C 1
ATOM 1574 O O . PRO A 1 198 ? 18.504 23.287 -24.099 1.00 77.00 198 PRO A O 1
ATOM 1577 N N . ALA A 1 199 ? 17.597 23.634 -26.123 1.00 82.31 199 ALA A N 1
ATOM 1578 C CA . ALA A 1 199 ? 18.488 24.743 -26.460 1.00 82.31 199 ALA A CA 1
ATOM 1579 C C . ALA A 1 199 ? 18.006 26.079 -25.858 1.00 82.31 199 ALA A C 1
ATOM 1581 O O . ALA A 1 199 ? 16.809 26.353 -25.817 1.00 82.31 199 ALA A O 1
ATOM 1582 N N . TRP A 1 200 ? 18.924 26.955 -25.453 1.00 80.62 200 TRP A N 1
ATOM 1583 C CA . TRP A 1 200 ? 18.606 28.337 -25.076 1.00 80.62 200 TRP A CA 1
ATOM 1584 C C . TRP A 1 200 ? 18.513 29.246 -26.311 1.00 80.62 200 TRP A C 1
ATOM 1586 O O . TRP A 1 200 ? 19.445 29.314 -27.116 1.00 80.62 200 TRP A O 1
ATOM 1596 N N . ARG A 1 201 ? 17.392 29.962 -26.446 1.00 83.38 201 ARG A N 1
ATOM 1597 C CA . ARG A 1 201 ? 17.103 30.938 -27.506 1.00 83.38 201 ARG A CA 1
ATOM 1598 C C . ARG A 1 201 ? 17.424 32.337 -26.983 1.00 83.38 201 ARG A C 1
ATOM 1600 O O . ARG A 1 201 ? 16.600 32.985 -26.343 1.00 83.38 201 ARG A O 1
ATOM 1607 N N . ALA A 1 202 ? 18.669 32.767 -27.191 1.00 73.00 202 ALA A N 1
ATOM 1608 C CA . ALA A 1 202 ? 19.195 34.031 -26.664 1.00 73.00 202 ALA A CA 1
ATOM 1609 C C . ALA A 1 202 ? 18.530 35.282 -27.270 1.00 73.00 202 ALA A C 1
ATOM 1611 O O . ALA A 1 202 ? 18.512 36.335 -26.642 1.00 73.00 202 ALA A O 1
ATOM 1612 N N . ASP A 1 203 ? 17.980 35.143 -28.471 1.00 78.56 203 ASP A N 1
ATOM 1613 C CA . ASP A 1 203 ? 17.169 36.110 -29.208 1.00 78.56 203 ASP A CA 1
ATOM 1614 C C . ASP A 1 203 ? 15.754 36.291 -28.632 1.00 78.56 203 ASP A C 1
ATOM 1616 O O . ASP A 1 203 ? 15.214 37.394 -28.675 1.00 78.56 203 ASP A O 1
ATOM 1620 N N . GLU A 1 204 ? 15.178 35.236 -28.050 1.00 78.44 204 GLU A N 1
ATOM 1621 C CA . GLU A 1 204 ? 13.824 35.241 -27.472 1.00 78.44 204 GLU A CA 1
ATOM 1622 C C . GLU A 1 204 ? 13.807 35.229 -25.929 1.00 78.44 204 GLU A C 1
ATOM 1624 O O . GLU A 1 204 ? 12.743 35.307 -25.318 1.00 78.44 204 GLU A O 1
ATOM 1629 N N . GLY A 1 205 ? 14.971 35.121 -25.278 1.00 75.81 205 GLY A N 1
ATOM 1630 C CA . GLY A 1 205 ? 15.097 35.111 -23.816 1.00 75.81 205 GLY A CA 1
ATOM 1631 C C . GLY A 1 205 ? 14.475 33.886 -23.131 1.00 75.81 205 GLY A C 1
ATOM 1632 O O . GLY A 1 205 ? 14.075 33.979 -21.970 1.00 75.81 205 GLY A O 1
ATOM 1633 N N . ARG A 1 206 ? 14.368 32.750 -23.835 1.00 80.25 206 ARG A N 1
ATOM 1634 C CA . ARG A 1 206 ? 13.684 31.533 -23.357 1.00 80.25 206 ARG A CA 1
ATOM 1635 C C . ARG A 1 206 ? 14.417 30.242 -23.722 1.00 80.25 206 ARG A C 1
ATOM 1637 O O . ARG A 1 206 ? 15.292 30.220 -24.585 1.00 80.25 206 ARG A O 1
ATOM 1644 N N . LEU A 1 207 ? 13.997 29.135 -23.112 1.00 69.19 207 LEU A N 1
ATOM 1645 C CA . LEU A 1 207 ? 14.332 27.793 -23.591 1.00 69.19 207 LEU A CA 1
ATOM 1646 C C . LEU A 1 207 ? 13.468 27.396 -24.801 1.00 69.19 207 LEU A C 1
ATOM 1648 O O . LEU A 1 207 ? 12.348 27.877 -24.999 1.00 69.19 207 LEU A O 1
ATOM 1652 N N . GLU A 1 208 ? 14.020 26.494 -25.604 1.00 77.19 208 GLU A N 1
ATOM 1653 C CA . GLU A 1 208 ? 13.354 25.770 -26.683 1.00 77.19 208 GLU A CA 1
ATOM 1654 C C . GLU A 1 208 ? 12.128 25.008 -26.150 1.00 77.19 208 GLU A C 1
ATOM 1656 O O . GLU A 1 208 ? 12.209 24.282 -25.158 1.00 77.19 208 GLU A O 1
ATOM 1661 N N . ALA A 1 209 ? 10.983 25.186 -26.805 1.00 70.00 209 ALA A N 1
ATOM 1662 C CA . ALA A 1 209 ? 9.730 24.542 -26.439 1.00 70.00 209 ALA A CA 1
ATOM 1663 C C . ALA A 1 209 ? 9.777 23.032 -26.756 1.00 70.00 209 ALA A C 1
ATOM 1665 O O . ALA A 1 209 ? 10.492 22.621 -27.676 1.00 70.00 209 ALA A O 1
ATOM 1666 N N . PRO A 1 210 ? 8.980 22.180 -26.079 1.00 65.38 210 PRO A N 1
ATOM 1667 C CA . PRO A 1 210 ? 9.020 20.728 -26.290 1.00 65.38 210 PRO A CA 1
ATOM 1668 C C . PRO A 1 210 ? 8.818 20.293 -27.751 1.00 65.38 210 PRO A C 1
ATOM 1670 O O . PRO A 1 210 ? 9.471 19.361 -28.213 1.00 65.38 210 PRO A O 1
ATOM 1673 N N . SER A 1 211 ? 7.969 20.994 -28.509 1.00 66.88 211 SER A N 1
ATOM 1674 C CA . SER A 1 211 ? 7.739 20.748 -29.940 1.00 66.88 211 SER A CA 1
ATOM 1675 C C . SER A 1 211 ? 8.932 21.133 -30.825 1.00 66.88 211 SER A C 1
ATOM 1677 O O . SER A 1 211 ? 9.241 20.422 -31.781 1.00 66.88 211 SER A O 1
ATOM 1679 N N . GLU A 1 212 ? 9.630 22.223 -30.497 1.00 79.81 212 GLU A N 1
ATOM 1680 C CA . GLU A 1 212 ? 10.852 22.670 -31.178 1.00 79.81 212 GLU A CA 1
ATOM 1681 C C . GLU A 1 212 ? 12.008 21.690 -30.909 1.00 79.81 212 GLU A C 1
ATOM 1683 O O . GLU A 1 212 ? 12.700 21.270 -31.839 1.00 79.81 212 GLU A O 1
ATOM 1688 N N . PHE A 1 213 ? 12.151 21.249 -29.653 1.00 77.06 213 PHE A N 1
ATOM 1689 C CA . PHE A 1 213 ? 13.103 20.220 -29.233 1.00 77.06 213 PHE A CA 1
ATOM 1690 C C . PHE A 1 213 ? 12.868 18.906 -29.995 1.00 77.06 213 PHE A C 1
ATOM 1692 O O . PHE A 1 213 ? 13.765 18.394 -30.667 1.00 77.06 213 PHE A O 1
ATOM 1699 N N . LEU A 1 214 ? 11.629 18.402 -29.972 1.00 75.56 214 LEU A N 1
ATOM 1700 C CA . LEU A 1 214 ? 11.199 17.200 -30.688 1.00 75.56 214 LEU A CA 1
ATOM 1701 C C . LEU A 1 214 ? 11.507 17.284 -32.193 1.00 75.56 214 LEU A C 1
ATOM 1703 O O . LEU A 1 214 ? 12.006 16.323 -32.782 1.00 75.56 214 LEU A O 1
ATOM 1707 N N . ALA A 1 215 ? 11.241 18.435 -32.820 1.00 83.44 215 ALA A N 1
ATOM 1708 C CA . ALA A 1 215 ? 11.538 18.668 -34.231 1.00 83.44 215 ALA A CA 1
ATOM 1709 C C . ALA A 1 215 ? 13.048 18.618 -34.521 1.00 83.44 215 ALA A C 1
ATOM 1711 O O . ALA A 1 215 ? 13.459 17.997 -35.503 1.00 83.44 215 ALA A O 1
ATOM 1712 N N . ARG A 1 216 ? 13.880 19.207 -33.651 1.00 88.44 216 ARG A N 1
ATOM 1713 C CA . ARG A 1 216 ? 15.347 19.195 -33.765 1.00 88.44 216 ARG A CA 1
ATOM 1714 C C . ARG A 1 216 ? 15.934 17.785 -33.647 1.00 88.44 216 ARG A C 1
ATOM 1716 O O . ARG A 1 216 ? 16.774 17.416 -34.468 1.00 88.44 216 ARG A O 1
ATOM 1723 N N . ILE A 1 217 ? 15.470 16.987 -32.684 1.00 86.38 217 ILE A N 1
ATOM 1724 C CA . ILE A 1 217 ? 15.906 15.590 -32.502 1.00 86.38 217 ILE A CA 1
ATOM 1725 C C . ILE A 1 217 ? 15.491 14.723 -33.704 1.00 86.38 217 ILE A C 1
ATOM 1727 O O . ILE A 1 217 ? 16.322 14.025 -34.291 1.00 86.38 217 ILE A O 1
ATOM 1731 N N . ARG A 1 218 ? 14.230 14.829 -34.148 1.00 88.31 218 ARG A N 1
ATOM 1732 C CA . ARG A 1 218 ? 13.721 14.119 -35.339 1.00 88.31 218 ARG A CA 1
ATOM 1733 C C . ARG A 1 218 ? 14.475 14.480 -36.617 1.00 88.31 218 ARG A C 1
ATOM 1735 O O . ARG A 1 218 ? 14.729 13.598 -37.438 1.00 88.31 218 ARG A O 1
ATOM 1742 N N . ALA A 1 219 ? 14.836 15.751 -36.791 1.00 91.69 219 ALA A N 1
ATOM 1743 C CA . ALA A 1 219 ? 15.571 16.217 -37.961 1.00 91.69 219 ALA A CA 1
ATOM 1744 C C . ALA A 1 219 ? 16.964 15.573 -38.073 1.00 91.69 219 ALA A C 1
ATOM 1746 O O . ALA A 1 219 ? 17.352 15.184 -39.176 1.00 91.69 219 ALA A O 1
ATOM 1747 N N . ASP A 1 220 ? 17.690 15.400 -36.959 1.00 93.88 220 ASP A N 1
ATOM 1748 C CA . ASP A 1 220 ? 18.996 14.726 -36.976 1.00 93.88 220 ASP A CA 1
ATOM 1749 C C . ASP A 1 220 ? 18.869 13.242 -37.340 1.00 93.88 220 ASP A C 1
ATOM 1751 O O . ASP A 1 220 ? 19.543 12.778 -38.262 1.00 93.88 220 ASP A O 1
ATOM 1755 N N . HIS A 1 221 ? 17.946 12.511 -36.704 1.00 93.50 221 HIS A N 1
ATOM 1756 C CA . HIS A 1 221 ? 17.702 11.100 -37.024 1.00 93.50 221 HIS A CA 1
ATOM 1757 C C . HIS A 1 221 ? 17.306 10.900 -38.495 1.00 93.50 221 HIS A C 1
ATOM 1759 O O . HIS A 1 221 ? 17.871 10.041 -39.179 1.00 93.50 221 HIS A O 1
ATOM 1765 N N . ALA A 1 222 ? 16.392 11.726 -39.019 1.00 93.25 222 ALA A N 1
ATOM 1766 C CA . ALA A 1 222 ? 15.975 11.676 -40.419 1.00 93.25 222 ALA A CA 1
ATOM 1767 C C . ALA A 1 222 ? 17.138 11.976 -41.386 1.00 93.25 222 ALA A C 1
ATOM 1769 O O . ALA A 1 222 ? 17.318 11.265 -42.380 1.00 93.25 222 ALA A O 1
ATOM 1770 N N . ALA A 1 223 ? 17.968 12.979 -41.078 1.00 94.31 223 ALA A N 1
ATOM 1771 C CA . ALA A 1 223 ? 19.169 13.282 -41.853 1.00 94.31 223 ALA A CA 1
ATOM 1772 C C . ALA A 1 223 ? 20.179 12.121 -41.815 1.00 94.31 223 ALA A C 1
ATOM 1774 O O . ALA A 1 223 ? 20.737 11.751 -42.850 1.00 94.31 223 ALA A O 1
ATOM 1775 N N . MET A 1 224 ? 20.367 11.496 -40.651 1.00 94.56 224 MET A N 1
ATOM 1776 C CA . MET A 1 224 ? 21.278 10.369 -40.463 1.00 94.56 224 MET A CA 1
ATOM 1777 C C . MET A 1 224 ? 20.851 9.132 -41.270 1.00 94.56 224 MET A C 1
ATOM 1779 O O . MET A 1 224 ? 21.688 8.481 -41.902 1.00 94.56 224 MET A O 1
ATOM 1783 N N . VAL A 1 225 ? 19.547 8.832 -41.308 1.00 94.44 225 VAL A N 1
ATOM 1784 C CA . VAL A 1 225 ? 18.982 7.770 -42.160 1.00 94.44 225 VAL A CA 1
ATOM 1785 C C . VAL A 1 225 ? 19.183 8.086 -43.641 1.00 94.44 225 VAL A C 1
ATOM 1787 O O . VAL A 1 225 ? 19.593 7.203 -44.394 1.00 94.44 225 VAL A O 1
ATOM 1790 N N . ALA A 1 226 ? 18.956 9.332 -44.069 1.00 93.94 226 ALA A N 1
ATOM 1791 C CA . ALA A 1 226 ? 19.155 9.738 -45.460 1.00 93.94 226 ALA A CA 1
ATOM 1792 C C . ALA A 1 226 ? 20.626 9.610 -45.908 1.00 93.94 226 ALA A C 1
ATOM 1794 O O . ALA A 1 226 ? 20.897 9.117 -47.007 1.00 93.94 226 ALA A O 1
ATOM 1795 N N . GLU A 1 227 ? 21.585 9.988 -45.054 1.00 94.00 227 GLU A N 1
ATOM 1796 C CA . GLU A 1 227 ? 23.019 9.808 -45.320 1.00 94.00 227 GLU A CA 1
ATOM 1797 C C . GLU A 1 227 ? 23.403 8.322 -45.419 1.00 94.00 227 GLU A C 1
ATOM 1799 O O . GLU A 1 227 ? 24.110 7.938 -46.353 1.00 94.00 227 GLU A O 1
ATOM 1804 N N . PHE A 1 228 ? 22.884 7.454 -44.541 1.00 93.44 228 PHE A N 1
ATOM 1805 C CA . PHE A 1 228 ? 23.095 6.002 -44.647 1.00 93.44 228 PHE A CA 1
ATOM 1806 C C . PHE A 1 228 ? 22.446 5.398 -45.897 1.00 93.44 228 PHE A C 1
ATOM 1808 O O . PHE A 1 228 ? 23.091 4.622 -46.605 1.00 93.44 228 PHE A O 1
ATOM 1815 N N . GLN A 1 229 ? 21.214 5.784 -46.233 1.00 93.06 229 GLN A N 1
ATOM 1816 C CA . GLN A 1 229 ? 20.530 5.290 -47.428 1.00 93.06 229 GLN A CA 1
ATOM 1817 C C . GLN A 1 229 ? 21.301 5.664 -48.704 1.00 93.06 229 GLN A C 1
ATOM 1819 O O . GLN A 1 229 ? 21.459 4.840 -49.603 1.00 93.06 229 GLN A O 1
ATOM 1824 N N . LYS A 1 230 ? 21.861 6.878 -48.756 1.00 90.94 230 LYS A N 1
ATOM 1825 C CA . LYS A 1 230 ? 22.720 7.364 -49.847 1.00 90.94 230 LYS A CA 1
ATOM 1826 C C . LYS A 1 230 ? 24.109 6.706 -49.858 1.00 90.94 230 LYS A C 1
ATOM 1828 O O . LYS A 1 230 ? 24.639 6.376 -50.921 1.00 90.94 230 LYS A O 1
ATOM 1833 N N . GLY A 1 231 ? 24.722 6.530 -48.689 1.00 89.75 231 GLY A N 1
ATOM 1834 C CA . GLY A 1 231 ? 26.093 6.045 -48.525 1.00 89.75 231 GLY A CA 1
ATOM 1835 C C . GLY A 1 231 ? 26.236 4.524 -48.613 1.00 89.75 231 GLY A C 1
ATOM 1836 O O . GLY A 1 231 ? 27.128 4.016 -49.300 1.00 89.75 231 GLY A O 1
ATOM 1837 N N . MET A 1 232 ? 25.335 3.789 -47.970 1.00 88.06 232 MET A N 1
ATOM 1838 C CA . MET A 1 232 ? 25.362 2.329 -47.831 1.00 88.06 232 MET A CA 1
ATOM 1839 C C . MET A 1 232 ? 24.317 1.616 -48.701 1.00 88.06 232 MET A C 1
ATOM 1841 O O . MET A 1 232 ? 24.528 0.455 -49.045 1.00 88.06 232 MET A O 1
ATOM 1845 N N . GLY A 1 233 ? 23.245 2.304 -49.113 1.00 87.31 233 GLY A N 1
ATOM 1846 C CA . GLY A 1 233 ? 22.138 1.729 -49.895 1.00 87.31 233 GLY A CA 1
ATOM 1847 C C . GLY A 1 233 ? 21.023 1.099 -49.051 1.00 87.31 233 GLY A C 1
ATOM 1848 O O . GLY A 1 233 ? 20.074 0.556 -49.612 1.00 87.31 233 GLY A O 1
ATOM 1849 N N . ALA A 1 234 ? 21.140 1.167 -47.725 1.00 87.94 234 ALA A N 1
ATOM 1850 C CA . ALA A 1 234 ? 20.182 0.656 -46.751 1.00 87.94 234 ALA A CA 1
ATOM 1851 C C . ALA A 1 234 ? 20.202 1.545 -45.491 1.00 87.94 234 ALA A C 1
ATOM 1853 O O . ALA A 1 234 ? 21.248 2.144 -45.203 1.00 87.94 234 ALA A O 1
ATOM 1854 N N . PRO A 1 235 ? 19.099 1.618 -44.724 1.00 91.50 235 PRO A N 1
ATOM 1855 C CA . PRO A 1 235 ? 19.074 2.335 -43.457 1.00 91.50 235 PRO A CA 1
ATOM 1856 C C . PRO A 1 235 ? 19.916 1.607 -42.386 1.00 91.50 235 PRO A C 1
ATOM 1858 O O . PRO A 1 235 ? 20.106 0.388 -42.459 1.00 91.50 235 PRO A O 1
ATOM 1861 N N . PRO A 1 236 ? 20.422 2.334 -41.378 1.00 93.94 236 PRO A N 1
ATOM 1862 C CA . PRO A 1 236 ? 21.156 1.757 -40.256 1.00 93.94 236 PRO A CA 1
ATOM 1863 C C . PRO A 1 236 ? 20.205 1.025 -39.296 1.00 93.94 236 PRO A C 1
ATOM 1865 O O . PRO A 1 236 ? 19.100 1.490 -39.038 1.00 93.94 236 PRO A O 1
ATOM 1868 N N . ILE A 1 237 ? 20.654 -0.095 -38.720 1.00 94.12 237 ILE A N 1
ATOM 1869 C CA . ILE A 1 237 ? 19.868 -0.901 -37.757 1.00 94.12 237 ILE A CA 1
ATOM 1870 C C . ILE A 1 237 ? 20.268 -0.682 -36.290 1.00 94.12 237 ILE A C 1
ATOM 1872 O O . ILE A 1 237 ? 19.793 -1.393 -35.410 1.00 94.12 237 ILE A O 1
ATOM 1876 N N . ALA A 1 238 ? 21.188 0.247 -36.033 1.00 96.44 238 ALA A N 1
ATOM 1877 C CA . ALA A 1 238 ? 21.637 0.601 -34.694 1.00 96.44 238 ALA A CA 1
ATOM 1878 C C . ALA A 1 238 ? 22.023 2.078 -34.614 1.00 96.44 238 ALA A C 1
ATOM 1880 O O . ALA A 1 238 ? 22.609 2.610 -35.563 1.00 96.44 238 ALA A O 1
ATOM 1881 N N . PHE A 1 239 ? 21.751 2.690 -33.465 1.00 96.44 239 PHE A N 1
ATOM 1882 C CA . PHE A 1 239 ? 22.142 4.051 -33.114 1.00 96.44 239 PHE A CA 1
ATOM 1883 C C . PHE A 1 239 ? 23.033 4.054 -31.867 1.00 96.44 239 PHE A C 1
ATOM 1885 O O . PHE A 1 239 ? 22.764 3.326 -30.918 1.00 96.44 239 PHE A O 1
ATOM 1892 N N . ALA A 1 240 ? 24.080 4.867 -31.849 1.00 94.75 240 ALA A N 1
ATOM 1893 C CA . ALA A 1 240 ? 24.925 5.106 -30.687 1.00 94.75 240 ALA A CA 1
ATOM 1894 C C . ALA A 1 240 ? 24.749 6.554 -30.237 1.00 94.75 240 ALA A C 1
ATOM 1896 O O . ALA A 1 240 ? 25.095 7.473 -30.977 1.00 94.75 240 ALA A O 1
ATOM 1897 N N . PHE A 1 241 ? 24.239 6.759 -29.022 1.00 92.38 241 PHE A N 1
ATOM 1898 C CA . PHE A 1 241 ? 24.044 8.104 -28.491 1.00 92.38 241 PHE A CA 1
ATOM 1899 C C . PHE A 1 241 ? 25.390 8.835 -28.360 1.00 92.38 241 PHE A C 1
ATOM 1901 O O . PHE A 1 241 ? 26.304 8.311 -27.707 1.00 92.38 241 PHE A O 1
ATOM 1908 N N . PRO A 1 242 ? 25.544 10.041 -28.943 1.00 90.94 242 PRO A N 1
ATOM 1909 C CA . PRO A 1 242 ? 26.726 10.871 -28.744 1.00 90.94 242 PRO A CA 1
ATOM 1910 C C . PRO A 1 242 ? 27.022 11.074 -27.256 1.00 90.94 242 PRO A C 1
ATOM 1912 O O . PRO A 1 242 ? 26.120 11.254 -26.444 1.00 90.94 242 PRO A O 1
ATOM 1915 N N . PHE A 1 243 ? 28.301 10.985 -26.886 1.00 85.94 243 PHE A N 1
ATOM 1916 C CA . PHE A 1 243 ? 28.777 10.982 -25.490 1.00 85.94 243 PHE A CA 1
ATOM 1917 C C . PHE A 1 243 ? 28.242 9.839 -24.599 1.00 85.94 243 PHE A C 1
ATOM 1919 O O . PHE A 1 243 ? 28.656 9.740 -23.449 1.00 85.94 243 PHE A O 1
ATOM 1926 N N . GLY A 1 244 ? 27.399 8.945 -25.127 1.00 86.06 244 GLY A N 1
ATOM 1927 C CA . GLY A 1 244 ? 26.610 7.985 -24.353 1.00 86.06 244 GLY A CA 1
ATOM 1928 C C . GLY A 1 244 ? 25.361 8.589 -23.703 1.00 86.06 244 GLY A C 1
ATOM 1929 O O . GLY A 1 244 ? 24.678 7.894 -22.953 1.00 86.06 244 GLY A O 1
ATOM 1930 N N . ASP A 1 245 ? 25.053 9.854 -23.978 1.00 83.56 245 ASP A N 1
ATOM 1931 C CA . ASP A 1 245 ? 24.051 10.640 -23.264 1.00 83.56 245 ASP A CA 1
ATOM 1932 C C . ASP A 1 245 ? 22.772 10.807 -24.097 1.00 83.56 245 ASP A C 1
ATOM 1934 O O . ASP A 1 245 ? 22.784 11.381 -25.188 1.00 83.56 245 ASP A O 1
ATOM 1938 N N . TYR A 1 246 ? 21.667 10.285 -23.567 1.00 82.62 246 TYR A N 1
ATOM 1939 C CA . TYR A 1 246 ? 20.315 10.405 -24.108 1.00 82.62 246 TYR A CA 1
ATOM 1940 C C . TYR A 1 246 ? 19.381 11.188 -23.169 1.00 82.62 246 TYR A C 1
ATOM 1942 O O . TYR A 1 246 ? 18.164 11.147 -23.349 1.00 82.62 246 TYR A O 1
ATOM 1950 N N . GLY A 1 247 ? 19.927 11.911 -22.182 1.00 70.69 247 GLY A N 1
ATOM 1951 C CA . GLY A 1 247 ? 19.164 12.624 -21.153 1.00 70.69 247 GLY A CA 1
ATOM 1952 C C . GLY A 1 247 ? 18.957 11.833 -19.855 1.00 70.69 247 GLY A C 1
ATOM 1953 O O . GLY A 1 247 ? 18.103 12.198 -19.048 1.00 70.69 247 GLY A O 1
ATOM 1954 N N . GLN A 1 248 ? 19.709 10.748 -19.628 1.00 65.75 248 GLN A N 1
ATOM 1955 C CA . GLN A 1 248 ? 19.619 9.953 -18.395 1.00 65.75 248 GLN A CA 1
ATOM 1956 C C . GLN A 1 248 ? 20.292 10.611 -17.181 1.00 65.75 248 GLN A C 1
ATOM 1958 O O . GLN A 1 248 ? 19.963 10.276 -16.048 1.00 65.75 248 GLN A O 1
ATOM 1963 N N . PHE A 1 249 ? 21.225 11.541 -17.407 1.00 62.19 249 PHE A N 1
ATOM 1964 C CA . PHE A 1 249 ? 21.981 12.207 -16.338 1.00 62.19 249 PHE A CA 1
ATOM 1965 C C . PHE A 1 249 ? 21.322 13.489 -15.808 1.00 62.19 249 PHE A C 1
ATOM 1967 O O . PHE A 1 249 ? 21.763 14.017 -14.790 1.00 62.19 249 PHE A O 1
ATOM 1974 N N . ASP A 1 250 ? 20.278 13.993 -16.475 1.00 55.62 250 ASP A N 1
ATOM 1975 C CA . ASP A 1 250 ? 19.514 15.151 -16.012 1.00 55.62 250 ASP A CA 1
ATOM 1976 C C . ASP A 1 250 ? 18.154 14.692 -15.440 1.00 55.62 250 ASP A C 1
ATOM 1978 O O . ASP A 1 250 ? 17.272 14.249 -16.193 1.00 55.62 250 ASP A O 1
ATOM 1982 N N . PRO A 1 251 ? 17.940 14.786 -14.111 1.00 42.84 251 PRO A N 1
ATOM 1983 C CA . PRO A 1 251 ? 16.673 14.401 -13.499 1.00 42.84 251 PRO A CA 1
ATOM 1984 C C . PRO A 1 251 ? 15.499 15.272 -13.969 1.00 42.84 251 PRO A C 1
ATOM 1986 O O . PRO A 1 251 ? 14.368 14.797 -13.949 1.00 42.84 251 PRO A O 1
ATOM 1989 N N . ARG A 1 252 ? 15.747 16.495 -14.466 1.00 40.78 252 ARG A N 1
ATOM 1990 C CA . ARG A 1 252 ? 14.720 17.408 -15.002 1.00 40.78 252 ARG A CA 1
ATOM 1991 C C . ARG A 1 252 ? 14.313 17.063 -16.441 1.00 40.78 252 ARG A C 1
ATOM 1993 O O . ARG A 1 252 ? 13.297 17.552 -16.924 1.00 40.78 252 ARG A O 1
ATOM 2000 N N . ALA A 1 253 ? 15.073 16.207 -17.126 1.00 44.88 253 ALA A N 1
ATOM 2001 C CA . ALA A 1 253 ? 14.922 15.898 -18.549 1.00 44.88 253 ALA A CA 1
ATOM 2002 C C . ALA A 1 253 ? 14.143 14.590 -18.827 1.00 44.88 253 ALA A C 1
ATOM 2004 O O . ALA A 1 253 ? 14.465 13.848 -19.758 1.00 44.88 253 ALA A O 1
ATOM 2005 N N . VAL A 1 254 ? 13.106 14.285 -18.032 1.00 49.19 254 VAL A N 1
ATOM 2006 C CA . VAL A 1 254 ? 12.293 13.053 -18.178 1.00 49.19 254 VAL A CA 1
ATOM 2007 C C . VAL A 1 254 ? 11.653 12.941 -19.571 1.00 49.19 254 VAL A C 1
ATOM 2009 O O . VAL A 1 254 ? 11.688 11.879 -20.186 1.00 49.19 254 VAL A O 1
ATOM 2012 N N . ALA A 1 255 ? 11.147 14.045 -20.128 1.00 48.69 255 ALA A N 1
ATOM 2013 C CA . ALA A 1 255 ? 10.606 14.053 -21.490 1.00 48.69 255 ALA A CA 1
ATOM 2014 C C . ALA A 1 255 ? 11.686 13.776 -22.559 1.00 48.69 255 ALA A C 1
ATOM 2016 O O . ALA A 1 255 ? 11.446 13.045 -23.520 1.00 48.69 255 ALA A O 1
ATOM 2017 N N . THR A 1 256 ? 12.898 14.312 -22.375 1.00 60.44 256 THR A N 1
ATOM 2018 C CA . THR A 1 256 ? 14.015 14.181 -23.323 1.00 60.44 256 THR A CA 1
ATOM 2019 C C . THR A 1 256 ? 14.421 12.726 -23.541 1.00 60.44 256 THR A C 1
ATOM 2021 O O . THR A 1 256 ? 14.518 12.272 -24.683 1.00 60.44 256 THR A O 1
ATOM 2024 N N . ARG A 1 257 ? 14.610 11.967 -22.453 1.00 67.75 257 ARG A N 1
ATOM 2025 C CA . ARG A 1 257 ? 14.981 10.544 -22.531 1.00 67.75 257 ARG A CA 1
ATOM 2026 C C . ARG A 1 257 ? 13.899 9.707 -23.221 1.00 67.75 257 ARG A C 1
ATOM 2028 O O . ARG A 1 257 ? 14.232 8.892 -24.079 1.00 67.75 257 ARG A O 1
ATOM 2035 N N . VAL A 1 258 ? 12.616 9.948 -22.931 1.00 65.00 258 VAL A N 1
ATOM 2036 C CA . VAL A 1 258 ? 11.495 9.219 -23.553 1.00 65.00 258 VAL A CA 1
ATOM 2037 C C . VAL A 1 258 ? 11.464 9.467 -25.062 1.00 65.00 258 VAL A C 1
ATOM 2039 O O . VAL A 1 258 ? 11.413 8.509 -25.835 1.00 65.00 258 VAL A O 1
ATOM 2042 N N . VAL A 1 259 ? 11.596 10.729 -25.486 1.00 68.19 259 VAL A N 1
ATOM 2043 C CA . VAL A 1 259 ? 11.674 11.126 -26.902 1.00 68.19 259 VAL A CA 1
ATOM 2044 C C . VAL A 1 259 ? 12.846 10.451 -27.620 1.00 68.19 259 VAL A C 1
ATOM 2046 O O . VAL A 1 259 ? 12.648 9.830 -28.665 1.00 68.19 259 VAL A O 1
ATOM 2049 N N . ASN A 1 260 ? 14.055 10.521 -27.054 1.00 77.25 260 ASN A N 1
ATOM 2050 C CA . ASN A 1 260 ? 15.255 9.934 -27.655 1.00 77.25 260 ASN A CA 1
ATOM 2051 C C . ASN A 1 260 ? 15.125 8.415 -27.843 1.00 77.25 260 ASN A C 1
ATOM 2053 O O . ASN A 1 260 ? 15.425 7.887 -28.916 1.00 77.25 260 ASN A O 1
ATOM 2057 N N . LEU A 1 261 ? 14.634 7.699 -26.826 1.00 82.69 261 LEU A N 1
ATOM 2058 C CA . LEU A 1 261 ? 14.428 6.252 -26.910 1.00 82.69 261 LEU A CA 1
ATOM 2059 C C . LEU A 1 261 ? 13.311 5.889 -27.899 1.00 82.69 261 LEU A C 1
ATOM 2061 O O . LEU A 1 261 ? 13.445 4.909 -28.633 1.00 82.69 261 LEU A O 1
ATOM 2065 N N . ALA A 1 262 ? 12.229 6.671 -27.958 1.00 77.88 262 ALA A N 1
ATOM 2066 C CA . ALA A 1 262 ? 11.136 6.458 -28.905 1.00 77.88 262 ALA A CA 1
ATOM 2067 C C . ALA A 1 262 ? 11.598 6.611 -30.364 1.00 77.88 262 ALA A C 1
ATOM 2069 O O . ALA A 1 262 ? 11.357 5.715 -31.177 1.00 77.88 262 ALA A O 1
ATOM 2070 N N . GLU A 1 263 ? 12.316 7.690 -30.697 1.00 84.31 263 GLU A N 1
ATOM 2071 C CA . GLU A 1 263 ? 12.836 7.897 -32.055 1.00 84.31 263 GLU A CA 1
ATOM 2072 C C . GLU A 1 263 ? 13.888 6.844 -32.433 1.00 84.31 263 GLU A C 1
ATOM 2074 O O . GLU A 1 263 ? 13.872 6.348 -33.564 1.00 84.31 263 GLU A O 1
ATOM 2079 N N . VAL A 1 264 ? 14.743 6.413 -31.495 1.00 89.62 264 VAL A N 1
ATOM 2080 C CA . VAL A 1 264 ? 15.722 5.345 -31.759 1.00 89.62 264 VAL A CA 1
ATOM 2081 C C . VAL A 1 264 ? 15.056 3.981 -31.979 1.00 89.62 264 VAL A C 1
ATOM 2083 O O . VAL A 1 264 ? 15.386 3.276 -32.940 1.00 89.62 264 VAL A O 1
ATOM 2086 N N . GLY A 1 265 ? 14.074 3.621 -31.147 1.00 86.69 265 GLY A N 1
ATOM 2087 C CA . GLY A 1 265 ? 13.302 2.386 -31.302 1.00 86.69 265 GLY A CA 1
ATOM 2088 C C . GLY A 1 265 ? 12.540 2.331 -32.628 1.00 86.69 265 GLY A C 1
ATOM 2089 O O . GLY A 1 265 ? 12.582 1.316 -33.319 1.00 86.69 265 GLY A O 1
ATOM 2090 N N . LYS A 1 266 ? 11.919 3.448 -33.022 1.00 86.38 266 LYS A N 1
ATOM 2091 C CA . LYS A 1 266 ? 11.193 3.603 -34.291 1.00 86.38 266 LYS A CA 1
ATOM 2092 C C . LYS A 1 266 ? 12.102 3.534 -35.522 1.00 86.38 266 LYS A C 1
ATOM 2094 O O . LYS A 1 266 ? 11.701 2.985 -36.545 1.00 86.38 266 LYS A O 1
ATOM 2099 N N . THR A 1 267 ? 13.293 4.127 -35.445 1.00 89.38 267 THR A N 1
ATOM 2100 C CA . THR A 1 267 ? 14.119 4.411 -36.631 1.00 89.38 267 THR A CA 1
ATOM 2101 C C . THR A 1 267 ? 15.190 3.351 -36.899 1.00 89.38 267 THR A C 1
ATOM 2103 O O . THR A 1 267 ? 15.478 3.058 -38.058 1.00 89.38 267 THR A O 1
ATOM 2106 N N . TYR A 1 268 ? 15.768 2.758 -35.850 1.00 93.50 268 TYR A N 1
ATOM 2107 C CA . TYR A 1 268 ? 16.901 1.825 -35.955 1.00 93.50 268 TYR A CA 1
ATOM 2108 C C . TYR A 1 268 ? 16.548 0.444 -35.386 1.00 93.50 268 TYR A C 1
ATOM 2110 O O . TYR A 1 268 ? 16.929 -0.585 -35.949 1.00 93.50 268 TYR A O 1
ATOM 2118 N N . GLY A 1 269 ? 15.798 0.415 -34.279 1.00 86.88 269 GLY A N 1
ATOM 2119 C CA . GLY A 1 269 ? 15.415 -0.799 -33.549 1.00 86.88 269 GLY A CA 1
ATOM 2120 C C . GLY A 1 269 ? 16.457 -1.288 -32.535 1.00 86.88 269 GLY A C 1
ATOM 2121 O O . GLY A 1 269 ? 16.093 -2.024 -31.625 1.00 86.88 269 GLY A O 1
ATOM 2122 N N . LEU A 1 270 ? 17.714 -0.843 -32.648 1.00 96.31 270 LEU A N 1
ATOM 2123 C CA . LEU A 1 270 ? 18.735 -0.954 -31.603 1.00 96.31 270 LEU A CA 1
ATOM 2124 C C . LEU A 1 270 ? 19.308 0.431 -31.275 1.00 96.31 270 LEU A C 1
ATOM 2126 O O . LEU A 1 270 ? 19.595 1.222 -32.176 1.00 96.31 270 LEU A O 1
ATOM 2130 N N . GLY A 1 271 ? 19.533 0.700 -29.996 1.00 94.50 271 GLY A N 1
ATOM 2131 C CA . GLY A 1 271 ? 20.193 1.896 -29.488 1.00 94.50 271 GLY A CA 1
ATOM 2132 C C . GLY A 1 271 ? 21.239 1.533 -28.444 1.00 94.50 271 GLY A C 1
ATOM 2133 O O . GLY A 1 271 ? 21.069 0.556 -27.722 1.00 94.50 271 GLY A O 1
ATOM 2134 N N . PHE A 1 272 ? 22.324 2.298 -28.373 1.00 94.50 272 PHE A N 1
ATOM 2135 C CA . PHE A 1 272 ? 23.462 2.020 -27.503 1.00 94.50 272 PHE A CA 1
ATOM 2136 C C . PHE A 1 272 ? 23.938 3.278 -26.771 1.00 94.50 272 PHE A C 1
ATOM 2138 O O . PHE A 1 272 ? 24.153 4.324 -27.387 1.00 94.50 272 PHE A O 1
ATOM 2145 N N . SER A 1 273 ? 24.190 3.149 -25.469 1.00 90.88 273 SER A N 1
ATOM 2146 C CA . SER A 1 273 ? 24.863 4.153 -24.641 1.00 90.88 273 SER A CA 1
ATOM 2147 C C . SER A 1 273 ? 26.289 3.697 -24.323 1.00 90.88 273 SER A C 1
ATOM 2149 O O . SER A 1 273 ? 26.527 2.533 -24.005 1.00 90.88 273 SER A O 1
ATOM 2151 N N . THR A 1 274 ? 27.257 4.608 -24.428 1.00 88.81 274 THR A N 1
ATOM 2152 C CA . THR A 1 274 ? 28.644 4.351 -24.019 1.00 88.81 274 THR A CA 1
ATOM 2153 C C . THR A 1 274 ? 28.854 4.816 -22.590 1.00 88.81 274 THR A C 1
ATOM 2155 O O . THR A 1 274 ? 28.759 6.009 -22.316 1.00 88.81 274 THR A O 1
ATOM 2158 N N . GLY A 1 275 ? 29.219 3.901 -21.703 1.00 82.88 275 GLY A N 1
ATOM 2159 C CA . GLY A 1 275 ? 29.347 4.184 -20.281 1.00 82.88 275 GLY A CA 1
ATOM 2160 C C . GLY A 1 275 ? 30.246 3.179 -19.564 1.00 82.88 275 GLY A C 1
ATOM 2161 O O . GLY A 1 275 ? 31.138 2.596 -20.187 1.00 82.88 275 GLY A O 1
ATOM 2162 N N . PRO A 1 276 ? 30.039 2.993 -18.252 1.00 78.06 276 PRO A N 1
ATOM 2163 C CA . PRO A 1 276 ? 30.878 2.131 -17.431 1.00 78.06 276 PRO A CA 1
ATOM 2164 C C . PRO A 1 276 ? 30.344 0.685 -17.319 1.00 78.06 276 PRO A C 1
ATOM 2166 O O . PRO A 1 276 ? 31.052 -0.189 -16.838 1.00 78.06 276 PRO A O 1
ATOM 2169 N N . PHE A 1 277 ? 29.130 0.392 -17.796 1.00 83.31 277 PHE A N 1
ATOM 2170 C CA . PHE A 1 277 ? 28.557 -0.962 -17.802 1.00 83.31 277 PHE A CA 1
ATOM 2171 C C . PHE A 1 277 ? 28.887 -1.716 -19.104 1.00 83.31 277 PHE A C 1
ATOM 2173 O O . PHE A 1 277 ? 28.848 -1.125 -20.184 1.00 83.31 277 PHE A O 1
ATOM 2180 N N . LEU A 1 278 ? 29.172 -3.025 -19.018 1.00 87.56 278 LEU A N 1
ATOM 2181 C CA . LEU A 1 278 ? 29.441 -3.891 -20.184 1.00 87.56 278 LEU A CA 1
ATOM 2182 C C . LEU A 1 278 ? 28.313 -4.856 -20.563 1.00 87.56 278 LEU A C 1
ATOM 2184 O O . LEU A 1 278 ? 28.206 -5.202 -21.740 1.00 87.56 278 LEU A O 1
ATOM 2188 N N . LEU A 1 279 ? 27.526 -5.335 -19.596 1.00 88.88 279 LEU A N 1
ATOM 2189 C CA . LEU A 1 279 ? 26.600 -6.450 -19.796 1.00 88.88 279 LEU A CA 1
ATOM 2190 C C . LEU A 1 279 ? 25.252 -5.986 -20.364 1.00 88.88 279 LEU A C 1
ATOM 2192 O O . LEU A 1 279 ? 24.726 -4.933 -20.004 1.00 88.88 279 LEU A O 1
ATOM 2196 N N . ASN A 1 280 ? 24.700 -6.807 -21.254 1.00 89.94 280 ASN A N 1
ATOM 2197 C CA . ASN A 1 280 ? 23.364 -6.697 -21.817 1.00 89.94 280 ASN A CA 1
ATOM 2198 C C . ASN A 1 280 ? 22.687 -8.066 -21.719 1.00 89.94 280 ASN A C 1
ATOM 2200 O O . ASN A 1 280 ? 23.261 -9.091 -22.090 1.00 89.94 280 ASN A O 1
ATOM 2204 N N . THR A 1 281 ? 21.460 -8.083 -21.222 1.00 87.69 281 THR A N 1
ATOM 2205 C CA . THR A 1 281 ? 20.650 -9.284 -20.984 1.00 87.69 281 THR A CA 1
ATOM 2206 C C . THR A 1 281 ? 19.405 -9.256 -21.865 1.00 87.69 281 THR A C 1
ATOM 2208 O O . THR A 1 281 ? 19.050 -8.212 -22.425 1.00 87.69 281 THR A O 1
ATOM 2211 N N . ARG A 1 282 ? 18.670 -10.370 -21.947 1.00 85.81 282 ARG A N 1
ATOM 2212 C CA . ARG A 1 282 ? 17.350 -10.407 -22.607 1.00 85.81 282 ARG A CA 1
ATOM 2213 C C . ARG A 1 282 ? 16.320 -9.414 -22.037 1.00 85.81 282 ARG A C 1
ATOM 2215 O O . ARG A 1 282 ? 15.331 -9.143 -22.705 1.00 85.81 282 ARG A O 1
ATOM 2222 N N . HIS A 1 283 ? 16.554 -8.891 -20.830 1.00 81.19 283 HIS A N 1
ATOM 2223 C CA . HIS A 1 283 ? 15.707 -7.910 -20.139 1.00 81.19 283 HIS A CA 1
ATOM 2224 C C . HIS A 1 283 ? 16.196 -6.458 -20.314 1.00 81.19 283 HIS A C 1
ATOM 2226 O O . HIS A 1 283 ? 15.527 -5.521 -19.887 1.00 81.19 283 HIS A O 1
ATOM 2232 N N . SER A 1 284 ? 17.362 -6.248 -20.935 1.00 84.31 284 SER A N 1
ATOM 2233 C CA . SER A 1 284 ? 17.880 -4.905 -21.221 1.00 84.31 284 SER A CA 1
ATOM 2234 C C . SER A 1 284 ? 17.056 -4.218 -22.311 1.00 84.31 284 SER A C 1
ATOM 2236 O O . SER A 1 284 ? 16.625 -4.864 -23.264 1.00 84.31 284 SER A O 1
ATOM 2238 N N . ASP A 1 285 ? 16.863 -2.901 -22.198 1.00 84.75 285 ASP A N 1
ATOM 2239 C CA . ASP A 1 285 ? 16.125 -2.134 -23.204 1.00 84.75 285 ASP A CA 1
ATOM 2240 C C . ASP A 1 285 ? 16.919 -2.099 -24.524 1.00 84.75 285 ASP A C 1
ATOM 2242 O O . ASP A 1 285 ? 18.006 -1.510 -24.551 1.00 84.75 285 ASP A O 1
ATOM 2246 N N . PRO A 1 286 ? 16.405 -2.664 -25.637 1.00 90.50 286 PRO A N 1
ATOM 2247 C CA . PRO A 1 286 ? 17.122 -2.680 -26.910 1.00 90.50 286 PRO A CA 1
ATOM 2248 C C . PRO A 1 286 ? 17.392 -1.276 -27.463 1.00 90.50 286 PRO A C 1
ATOM 2250 O O . PRO A 1 286 ? 18.224 -1.131 -28.353 1.00 90.50 286 PRO A O 1
ATOM 2253 N N . ARG A 1 287 ? 16.723 -0.236 -26.945 1.00 91.06 287 ARG A N 1
ATOM 2254 C CA . ARG A 1 287 ? 16.894 1.173 -27.331 1.00 91.06 287 ARG A CA 1
ATOM 2255 C C . ARG A 1 287 ? 18.022 1.872 -26.553 1.00 91.06 287 ARG A C 1
ATOM 2257 O O . ARG A 1 287 ? 18.388 2.980 -26.930 1.00 91.06 287 ARG A O 1
ATOM 2264 N N . ALA A 1 288 ? 18.570 1.257 -25.499 1.00 88.25 288 ALA A N 1
ATOM 2265 C CA . ALA A 1 288 ? 19.620 1.824 -24.640 1.00 88.25 288 ALA A CA 1
ATOM 2266 C C . ALA A 1 288 ? 20.583 0.754 -24.090 1.00 88.25 288 ALA A C 1
ATOM 2268 O O . ALA A 1 288 ? 20.814 0.648 -22.887 1.00 88.25 288 ALA A O 1
ATOM 2269 N N . LEU A 1 289 ? 21.158 -0.042 -24.987 1.00 92.38 289 LEU A N 1
ATOM 2270 C CA . LEU A 1 289 ? 22.105 -1.106 -24.665 1.00 92.38 289 LEU A CA 1
ATOM 2271 C C . LEU A 1 289 ? 23.446 -0.545 -24.165 1.00 92.38 289 LEU A C 1
ATOM 2273 O O . LEU A 1 289 ? 24.001 0.402 -24.728 1.00 92.38 289 LEU A O 1
ATOM 2277 N N . ASN A 1 290 ? 23.988 -1.160 -23.119 1.00 90.31 290 ASN A N 1
ATOM 2278 C CA . ASN A 1 290 ? 25.253 -0.789 -22.495 1.00 90.31 290 ASN A CA 1
ATOM 2279 C C . ASN A 1 290 ? 26.435 -1.066 -23.431 1.00 90.31 290 ASN A C 1
ATOM 2281 O O . ASN A 1 290 ? 26.501 -2.133 -24.044 1.00 90.31 290 ASN A O 1
ATOM 2285 N N . ARG A 1 291 ? 27.413 -0.155 -23.485 1.00 92.19 291 ARG A N 1
ATOM 2286 C CA . ARG A 1 291 ? 28.746 -0.393 -24.059 1.00 92.19 291 ARG A CA 1
ATOM 2287 C C . ARG A 1 291 ? 29.819 0.148 -23.126 1.00 92.19 291 ARG A C 1
ATOM 2289 O O . ARG A 1 291 ? 29.884 1.358 -22.902 1.00 92.19 291 ARG A O 1
ATOM 2296 N N . LEU A 1 292 ? 30.703 -0.725 -22.655 1.00 91.31 292 LEU A N 1
ATOM 2297 C CA . LEU A 1 292 ? 31.807 -0.337 -21.784 1.00 91.31 292 LEU A CA 1
ATOM 2298 C C . LEU A 1 292 ? 32.843 0.459 -22.569 1.00 91.31 292 LEU A C 1
ATOM 2300 O O . LEU A 1 292 ? 33.446 -0.068 -23.506 1.00 91.31 292 LEU A O 1
ATOM 2304 N N . ARG A 1 293 ? 33.095 1.704 -22.164 1.00 90.25 293 ARG A N 1
ATOM 2305 C CA . ARG A 1 293 ? 34.234 2.476 -22.667 1.00 90.25 293 ARG A CA 1
ATOM 2306 C C . ARG A 1 293 ? 35.528 1.822 -22.186 1.00 90.25 293 ARG A C 1
ATOM 2308 O O . ARG A 1 293 ? 35.804 1.800 -20.990 1.00 90.25 293 ARG A O 1
ATOM 2315 N N . VAL A 1 294 ? 36.324 1.299 -23.115 1.00 90.50 294 VAL A N 1
ATOM 2316 C CA . VAL A 1 294 ? 37.618 0.692 -22.782 1.00 90.50 294 VAL A CA 1
ATOM 2317 C C . VAL A 1 294 ? 38.608 1.790 -22.394 1.00 90.50 294 VAL A C 1
ATOM 2319 O O . VAL A 1 294 ? 38.890 2.670 -23.205 1.00 90.50 294 VAL A O 1
ATOM 2322 N N . ASN A 1 295 ? 39.135 1.739 -21.169 1.00 86.31 295 ASN A N 1
ATOM 2323 C CA . ASN A 1 295 ? 40.147 2.686 -20.700 1.00 86.31 295 ASN A CA 1
ATOM 2324 C C . ASN A 1 295 ? 41.548 2.269 -21.213 1.00 86.31 295 ASN A C 1
ATOM 2326 O O . ASN A 1 295 ? 41.928 1.109 -21.015 1.00 86.31 295 ASN A O 1
ATOM 2330 N N . PRO A 1 296 ? 42.329 3.167 -21.851 1.00 85.19 296 PRO A N 1
ATOM 2331 C CA . PRO A 1 296 ? 43.702 2.873 -22.273 1.00 85.19 296 PRO A CA 1
ATOM 2332 C C . PRO A 1 296 ? 44.682 2.603 -21.119 1.00 85.19 296 PRO A C 1
ATOM 2334 O O . PRO A 1 296 ? 45.693 1.946 -21.353 1.00 85.19 296 PRO A O 1
ATOM 2337 N N . ASP A 1 297 ? 44.388 3.026 -19.887 1.00 83.12 297 ASP A N 1
ATOM 2338 C CA . ASP A 1 297 ? 45.243 2.776 -18.715 1.00 83.12 297 ASP A CA 1
ATOM 2339 C C . ASP A 1 297 ? 45.172 1.321 -18.202 1.00 83.12 297 ASP A C 1
ATOM 2341 O O . ASP A 1 297 ? 45.985 0.916 -17.368 1.00 83.12 297 ASP A O 1
ATOM 2345 N N . TRP A 1 298 ? 44.212 0.509 -18.669 1.00 84.69 298 TRP A N 1
ATOM 2346 C CA . TRP A 1 298 ? 44.054 -0.868 -18.191 1.00 84.69 298 TRP A CA 1
ATOM 2347 C C . TRP A 1 298 ? 45.159 -1.800 -18.701 1.00 84.69 298 TRP A C 1
ATOM 2349 O O . TRP A 1 298 ? 45.331 -2.012 -19.907 1.00 84.69 298 TRP A O 1
ATOM 2359 N N . GLY A 1 299 ? 45.854 -2.437 -17.755 1.00 84.81 299 GLY A N 1
ATOM 2360 C CA . GLY A 1 299 ? 46.753 -3.559 -18.025 1.00 84.81 299 GLY A CA 1
ATOM 2361 C C . GLY A 1 299 ? 46.004 -4.848 -18.393 1.00 84.81 299 GLY A C 1
ATOM 2362 O O . GLY A 1 299 ? 44.812 -4.990 -18.122 1.00 84.81 299 GLY A O 1
ATOM 2363 N N . ALA A 1 300 ? 46.721 -5.817 -18.970 1.00 85.56 300 ALA A N 1
ATOM 2364 C CA . ALA A 1 300 ? 46.159 -7.079 -19.469 1.00 85.56 300 ALA A CA 1
ATOM 2365 C C . ALA A 1 300 ? 45.315 -7.839 -18.423 1.00 85.56 300 ALA A C 1
ATOM 2367 O O . ALA A 1 300 ? 44.164 -8.181 -18.694 1.00 85.56 300 ALA A O 1
ATOM 2368 N N . GLU A 1 301 ? 45.848 -8.042 -17.214 1.00 84.19 301 GLU A N 1
ATOM 2369 C CA . GLU A 1 301 ? 45.128 -8.723 -16.125 1.00 84.19 301 GLU A CA 1
ATOM 2370 C C . GLU A 1 301 ? 43.918 -7.922 -15.624 1.00 84.19 301 GLU A C 1
ATOM 2372 O O . GLU A 1 301 ? 42.884 -8.504 -15.310 1.00 84.19 301 GLU A O 1
ATOM 2377 N N . GLN A 1 302 ? 43.995 -6.587 -15.605 1.00 83.88 302 GLN A N 1
ATOM 2378 C CA . GLN A 1 302 ? 42.871 -5.737 -15.204 1.00 83.88 302 GLN A CA 1
ATOM 2379 C C . GLN A 1 302 ? 41.734 -5.799 -16.233 1.00 83.88 302 GLN A C 1
ATOM 2381 O O . GLN A 1 302 ? 40.575 -5.958 -15.858 1.00 83.88 302 GLN A O 1
ATOM 2386 N N . PHE A 1 303 ? 42.058 -5.739 -17.529 1.00 89.19 303 PHE A N 1
ATOM 2387 C CA . PHE A 1 303 ? 41.080 -5.924 -18.602 1.00 89.19 303 PHE A CA 1
ATOM 2388 C C . PHE A 1 303 ? 40.447 -7.324 -18.555 1.00 89.19 303 PHE A C 1
ATOM 2390 O O . PHE A 1 303 ? 39.226 -7.447 -18.667 1.00 89.19 303 PHE A O 1
ATOM 2397 N N . ALA A 1 304 ? 41.251 -8.372 -18.339 1.00 88.12 304 ALA A N 1
ATOM 2398 C CA . ALA A 1 304 ? 40.751 -9.734 -18.165 1.00 88.12 304 ALA A CA 1
ATOM 2399 C C . ALA A 1 304 ? 39.793 -9.833 -16.966 1.00 88.12 304 ALA A C 1
ATOM 2401 O O . ALA A 1 304 ? 38.682 -10.338 -17.119 1.00 88.12 304 ALA A O 1
ATOM 2402 N N . ALA A 1 305 ? 40.185 -9.290 -15.809 1.00 83.31 305 ALA A N 1
ATOM 2403 C CA . ALA A 1 305 ? 39.379 -9.295 -14.594 1.00 83.31 305 ALA A CA 1
ATOM 2404 C C . ALA A 1 305 ? 38.038 -8.569 -14.774 1.00 83.31 305 ALA A C 1
ATOM 2406 O O . ALA A 1 305 ? 37.020 -9.128 -14.390 1.00 83.31 305 ALA A O 1
ATOM 2407 N N . ILE A 1 306 ? 38.015 -7.384 -15.400 1.00 84.31 306 ILE A N 1
ATOM 2408 C CA . ILE A 1 306 ? 36.781 -6.614 -15.666 1.00 84.31 306 ILE A CA 1
ATOM 2409 C C . ILE A 1 306 ? 35.827 -7.382 -16.592 1.00 84.31 306 ILE A C 1
ATOM 2411 O O . ILE A 1 306 ? 34.616 -7.417 -16.374 1.00 84.31 306 ILE A O 1
ATOM 2415 N N . VAL A 1 307 ? 36.357 -8.009 -17.644 1.00 87.38 307 VAL A N 1
ATOM 2416 C CA . VAL A 1 307 ? 35.522 -8.725 -18.616 1.00 87.38 307 VAL A CA 1
ATOM 2417 C C . VAL A 1 307 ? 35.020 -10.069 -18.068 1.00 87.38 307 VAL A C 1
ATOM 2419 O O . VAL A 1 307 ? 33.908 -10.488 -18.389 1.00 87.38 307 VAL A O 1
ATOM 2422 N N . GLU A 1 308 ? 35.793 -10.743 -17.217 1.00 83.56 308 GLU A N 1
ATOM 2423 C CA . GLU A 1 308 ? 35.352 -11.973 -16.549 1.00 83.56 308 GLU A CA 1
ATOM 2424 C C . GLU A 1 308 ? 34.443 -11.719 -15.343 1.00 83.56 308 GLU A C 1
ATOM 2426 O O . GLU A 1 308 ? 33.490 -12.474 -15.145 1.00 83.56 308 GLU A O 1
ATOM 2431 N N . SER A 1 309 ? 34.688 -10.664 -14.557 1.00 77.00 309 SER A N 1
ATOM 2432 C CA . SER A 1 309 ? 33.810 -10.277 -13.448 1.00 77.00 309 SER A CA 1
ATOM 2433 C C . SER A 1 309 ? 32.439 -9.834 -13.945 1.00 77.00 309 SER A C 1
ATOM 2435 O O . SER A 1 309 ? 31.456 -10.078 -13.248 1.00 77.00 309 SER A O 1
ATOM 2437 N N . GLY A 1 310 ? 32.389 -9.261 -15.154 1.00 74.62 310 GLY A N 1
ATOM 2438 C CA . GLY A 1 310 ? 31.201 -8.748 -15.825 1.00 74.62 310 GLY A CA 1
ATOM 2439 C C . GLY A 1 310 ? 30.266 -9.760 -16.481 1.00 74.62 310 GLY A C 1
ATOM 2440 O O . GLY A 1 310 ? 29.256 -9.346 -17.048 1.00 74.62 310 GLY A O 1
ATOM 2441 N N . TRP A 1 311 ? 30.568 -11.061 -16.441 1.00 79.38 311 TRP A N 1
ATOM 2442 C CA . TRP A 1 311 ? 29.642 -12.083 -16.933 1.00 79.38 311 TRP A CA 1
ATOM 2443 C C . TRP A 1 311 ? 28.713 -12.563 -15.815 1.00 79.38 311 TRP A C 1
ATOM 2445 O O . TRP A 1 311 ? 29.188 -12.933 -14.741 1.00 79.38 311 TRP A O 1
ATOM 2455 N N . ALA A 1 312 ? 27.403 -12.594 -16.079 1.00 71.62 312 ALA A N 1
ATOM 2456 C CA . ALA A 1 312 ? 26.395 -12.971 -15.091 1.00 71.62 312 ALA A CA 1
ATOM 2457 C C . ALA A 1 312 ? 26.673 -14.340 -14.443 1.00 71.62 312 ALA A C 1
ATOM 2459 O O . ALA A 1 312 ? 27.037 -15.316 -15.107 1.00 71.62 312 ALA A O 1
ATOM 2460 N N . THR A 1 313 ? 26.453 -14.410 -13.131 1.00 74.88 313 THR A N 1
ATOM 2461 C CA . THR A 1 313 ? 26.541 -15.631 -12.323 1.00 74.88 313 THR A CA 1
ATOM 2462 C C . THR A 1 313 ? 25.253 -15.809 -11.527 1.00 74.88 313 THR A C 1
ATOM 2464 O O . THR A 1 313 ? 24.580 -14.834 -11.219 1.00 74.88 313 THR A O 1
ATOM 2467 N N . ALA A 1 314 ? 24.924 -17.042 -11.136 1.00 75.88 314 ALA A N 1
ATOM 2468 C CA . ALA A 1 314 ? 23.921 -17.244 -10.091 1.00 75.88 314 ALA A CA 1
ATOM 2469 C C . ALA A 1 314 ? 24.430 -16.630 -8.764 1.00 75.88 314 ALA A C 1
ATOM 2471 O O . ALA A 1 314 ? 25.637 -16.758 -8.502 1.00 75.88 314 ALA A O 1
ATOM 2472 N N . PRO A 1 315 ? 23.558 -16.029 -7.926 1.00 79.56 315 PRO A N 1
ATOM 2473 C CA . PRO A 1 315 ? 23.950 -15.342 -6.691 1.00 79.56 315 PRO A CA 1
ATOM 2474 C C . PRO A 1 315 ? 24.858 -16.199 -5.801 1.00 79.56 315 PRO A C 1
ATOM 2476 O O . PRO A 1 315 ? 26.015 -15.858 -5.567 1.00 79.56 315 PRO A O 1
ATOM 2479 N N . TRP A 1 316 ? 24.401 -17.403 -5.450 1.00 77.56 316 TRP A N 1
ATOM 2480 C CA . TRP A 1 316 ? 25.111 -18.367 -4.597 1.00 77.56 316 TRP A CA 1
ATOM 2481 C C . TRP A 1 316 ? 26.365 -19.005 -5.217 1.00 77.56 316 TRP A C 1
ATOM 2483 O O . TRP A 1 316 ? 26.995 -19.873 -4.614 1.00 77.56 316 TRP A O 1
ATOM 2493 N N . LYS A 1 317 ? 26.736 -18.623 -6.445 1.00 79.31 317 LYS A N 1
ATOM 2494 C CA . LYS A 1 317 ? 28.021 -18.986 -7.066 1.00 79.31 317 LYS A CA 1
ATOM 2495 C C . LYS A 1 317 ? 29.025 -17.826 -7.046 1.00 79.31 317 LYS A C 1
ATOM 2497 O O . LYS A 1 317 ? 30.187 -18.040 -7.400 1.00 79.31 317 LYS A O 1
ATOM 2502 N N . MET A 1 318 ? 28.616 -16.623 -6.632 1.00 82.25 318 MET A N 1
ATOM 2503 C CA . MET A 1 318 ? 29.482 -15.449 -6.569 1.00 82.25 318 MET A CA 1
ATOM 2504 C C . MET A 1 318 ? 30.463 -15.556 -5.394 1.00 82.25 318 MET A C 1
ATOM 2506 O O . MET A 1 318 ? 30.118 -15.353 -4.235 1.00 82.25 318 MET A O 1
ATOM 2510 N N . LYS A 1 319 ? 31.724 -15.866 -5.705 1.00 76.44 319 LYS A N 1
ATOM 2511 C CA . LYS A 1 319 ? 32.821 -15.864 -4.729 1.00 76.44 319 LYS A CA 1
ATOM 2512 C C . LYS A 1 319 ? 33.379 -14.447 -4.578 1.00 76.44 319 LYS A C 1
ATOM 2514 O O . LYS A 1 319 ? 33.588 -13.784 -5.591 1.00 76.44 319 LYS A O 1
ATOM 2519 N N . ARG A 1 320 ? 33.653 -14.039 -3.331 1.00 81.81 320 ARG A N 1
ATOM 2520 C CA . ARG A 1 320 ? 34.235 -12.734 -2.948 1.00 81.81 320 ARG A CA 1
ATOM 2521 C C . ARG A 1 320 ? 33.529 -11.534 -3.609 1.00 81.81 320 ARG A C 1
ATOM 2523 O O . ARG A 1 320 ? 34.122 -10.830 -4.425 1.00 81.81 320 ARG A O 1
ATOM 2530 N N . PRO A 1 321 ? 32.256 -11.272 -3.275 1.00 85.12 321 PRO A N 1
ATOM 2531 C CA . PRO A 1 321 ? 31.504 -10.195 -3.914 1.00 85.12 321 PRO A CA 1
ATOM 2532 C C . PRO A 1 321 ? 32.024 -8.785 -3.573 1.00 85.12 321 PRO A C 1
ATOM 2534 O O . PRO A 1 321 ? 31.626 -7.849 -4.249 1.00 85.12 321 PRO A O 1
ATOM 2537 N N . LEU A 1 322 ? 32.923 -8.613 -2.592 1.00 88.19 322 LEU A N 1
ATOM 2538 C CA . LEU A 1 322 ? 33.587 -7.334 -2.269 1.00 88.19 322 LEU A CA 1
ATOM 2539 C C . LEU A 1 322 ? 34.913 -7.088 -3.022 1.00 88.19 322 LEU A C 1
ATOM 2541 O O . LEU A 1 322 ? 35.567 -6.077 -2.776 1.00 88.19 322 LEU A O 1
ATOM 2545 N N . ASP A 1 323 ? 35.325 -7.974 -3.939 1.00 85.50 323 ASP A N 1
ATOM 2546 C CA . ASP A 1 323 ? 36.522 -7.754 -4.766 1.00 85.50 323 ASP A CA 1
ATOM 2547 C C . ASP A 1 323 ? 36.365 -6.482 -5.630 1.00 85.50 323 ASP A C 1
ATOM 2549 O O . ASP A 1 323 ? 35.362 -6.312 -6.325 1.00 85.50 323 ASP A O 1
ATOM 2553 N N . ALA A 1 324 ? 37.387 -5.618 -5.664 1.00 80.50 324 ALA A N 1
ATOM 2554 C CA . ALA A 1 324 ? 37.334 -4.311 -6.340 1.00 80.50 324 ALA A CA 1
ATOM 2555 C C . ALA A 1 324 ? 36.953 -4.371 -7.833 1.00 80.50 324 ALA A C 1
ATOM 2557 O O . ALA A 1 324 ? 36.306 -3.469 -8.354 1.00 80.50 324 ALA A O 1
ATOM 2558 N N . ALA A 1 325 ? 37.293 -5.459 -8.533 1.00 78.81 325 ALA A N 1
ATOM 2559 C CA . ALA A 1 325 ? 36.915 -5.666 -9.935 1.00 78.81 325 ALA A CA 1
ATOM 2560 C C . ALA A 1 325 ? 35.411 -5.961 -10.147 1.00 78.81 325 ALA A C 1
ATOM 2562 O O . ALA A 1 325 ? 34.983 -6.131 -11.291 1.00 78.81 325 ALA A O 1
ATOM 2563 N N . ARG A 1 326 ? 34.617 -6.067 -9.071 1.00 83.81 326 ARG A N 1
ATOM 2564 C CA . ARG A 1 326 ? 33.158 -6.260 -9.100 1.00 83.81 326 ARG A CA 1
ATOM 2565 C C . ARG A 1 326 ? 32.359 -5.008 -8.755 1.00 83.81 326 ARG A C 1
ATOM 2567 O O . ARG A 1 326 ? 31.159 -5.015 -9.001 1.00 83.81 326 ARG A O 1
ATOM 2574 N N . TRP A 1 327 ? 32.984 -3.963 -8.217 1.00 86.38 327 TRP A N 1
ATOM 2575 C CA . TRP A 1 327 ? 32.284 -2.748 -7.805 1.00 86.38 327 TRP A CA 1
ATOM 2576 C C . TRP A 1 327 ? 32.556 -1.600 -8.755 1.00 86.38 327 TRP A C 1
ATOM 2578 O O . TRP A 1 327 ? 33.698 -1.248 -9.039 1.00 86.38 327 TRP A O 1
ATOM 2588 N N . LEU A 1 328 ? 31.471 -1.019 -9.254 1.00 85.44 328 LEU A N 1
ATOM 2589 C CA . LEU A 1 328 ? 31.516 0.067 -10.209 1.00 85.44 328 LEU A CA 1
ATOM 2590 C C . LEU A 1 328 ? 30.930 1.332 -9.590 1.00 85.44 328 LEU A C 1
ATOM 2592 O O . LEU A 1 328 ? 29.710 1.467 -9.495 1.00 85.44 328 LEU A O 1
ATOM 2596 N N . THR A 1 329 ? 31.799 2.243 -9.160 1.00 86.06 329 THR A N 1
ATOM 2597 C CA . THR A 1 329 ? 31.404 3.553 -8.632 1.00 86.06 329 THR A CA 1
ATOM 2598 C C . THR A 1 329 ? 30.765 4.396 -9.736 1.00 86.06 329 THR A C 1
ATOM 2600 O O . THR A 1 329 ? 31.372 4.640 -10.778 1.00 86.06 329 THR A O 1
ATOM 2603 N N . ASP A 1 330 ? 29.537 4.835 -9.488 1.00 80.44 330 ASP A N 1
ATOM 2604 C CA . ASP A 1 330 ? 28.749 5.721 -10.350 1.00 80.44 330 ASP A CA 1
ATOM 2605 C C . ASP A 1 330 ? 29.135 7.184 -10.061 1.00 80.44 330 ASP A C 1
ATOM 2607 O O . ASP A 1 330 ? 29.522 7.950 -10.945 1.00 80.44 330 ASP A O 1
ATOM 2611 N N . TRP A 1 331 ? 29.149 7.540 -8.772 1.00 81.25 331 TRP A N 1
ATOM 2612 C CA . TRP A 1 331 ? 29.620 8.823 -8.249 1.00 81.25 331 TRP A CA 1
ATOM 2613 C C . TRP A 1 331 ? 30.117 8.675 -6.801 1.00 81.25 331 TRP A C 1
ATOM 2615 O O . TRP A 1 331 ? 29.813 7.691 -6.129 1.00 81.25 331 TRP A O 1
ATOM 2625 N N . GLY A 1 332 ? 30.899 9.650 -6.324 1.00 88.06 332 GLY A N 1
ATOM 2626 C CA . GLY A 1 332 ? 31.611 9.572 -5.041 1.00 88.06 332 GLY A CA 1
ATOM 2627 C C . GLY A 1 332 ? 32.884 8.719 -5.123 1.00 88.06 332 GLY A C 1
ATOM 2628 O O . GLY A 1 332 ? 33.507 8.650 -6.184 1.00 88.06 332 GLY A O 1
ATOM 2629 N N . VAL A 1 333 ? 33.292 8.096 -4.013 1.00 89.31 333 VAL A N 1
ATOM 2630 C CA . VAL A 1 333 ? 34.476 7.218 -3.947 1.00 89.31 333 VAL A CA 1
ATOM 2631 C C . VAL A 1 333 ? 34.104 5.848 -3.385 1.00 89.31 333 VAL A C 1
ATOM 2633 O O . VAL A 1 333 ? 33.376 5.757 -2.396 1.00 89.31 333 VAL A O 1
ATOM 2636 N N . THR A 1 334 ? 34.666 4.797 -3.983 1.00 91.31 334 THR A N 1
ATOM 2637 C CA . THR A 1 334 ? 34.721 3.448 -3.409 1.00 91.31 334 THR A CA 1
ATOM 2638 C C . THR A 1 334 ? 36.180 3.072 -3.155 1.00 91.31 334 THR A C 1
ATOM 2640 O O . THR A 1 334 ? 37.010 3.185 -4.057 1.00 91.31 334 THR A O 1
ATOM 2643 N N . GLU A 1 335 ? 36.502 2.637 -1.940 1.00 91.81 335 GLU A N 1
ATOM 2644 C CA . GLU A 1 335 ? 37.841 2.182 -1.548 1.00 91.81 335 GLU A CA 1
ATOM 2645 C C . GLU A 1 335 ? 37.788 0.739 -1.034 1.00 91.81 335 GLU A C 1
ATOM 2647 O O . GLU A 1 335 ? 36.808 0.319 -0.420 1.00 91.81 335 GLU A O 1
ATOM 2652 N N . HIS A 1 336 ? 38.857 -0.021 -1.278 1.00 88.69 336 HIS A N 1
ATOM 2653 C CA . HIS A 1 336 ? 39.004 -1.411 -0.838 1.00 88.69 336 HIS A CA 1
ATOM 2654 C C . HIS A 1 336 ? 40.257 -1.512 0.047 1.00 88.69 336 HIS A C 1
ATOM 2656 O O . HIS A 1 336 ? 41.369 -1.576 -0.488 1.00 88.69 336 HIS A O 1
ATOM 2662 N N . PRO A 1 337 ? 40.104 -1.446 1.384 1.00 85.69 337 PRO A N 1
ATOM 2663 C CA . PRO A 1 337 ? 41.226 -1.449 2.321 1.00 85.69 337 PRO A CA 1
ATOM 2664 C C . PRO A 1 337 ? 42.028 -2.764 2.297 1.00 85.69 337 PRO A C 1
ATOM 2666 O O . PRO A 1 337 ? 41.456 -3.821 2.015 1.00 85.69 337 PRO A O 1
ATOM 2669 N N . PRO A 1 338 ? 43.336 -2.749 2.629 1.00 76.69 338 PRO A N 1
ATOM 2670 C CA . PRO A 1 338 ? 44.162 -3.961 2.674 1.00 76.69 338 PRO A CA 1
ATOM 2671 C C . PRO A 1 338 ? 43.677 -5.007 3.689 1.00 76.69 338 PRO A C 1
ATOM 2673 O O . PRO A 1 338 ? 43.834 -6.203 3.450 1.00 76.69 338 PRO A O 1
ATOM 2676 N N . GLU A 1 339 ? 43.078 -4.571 4.800 1.00 73.69 339 GLU A N 1
ATOM 2677 C CA . GLU A 1 339 ? 42.434 -5.431 5.802 1.00 73.69 339 GLU A CA 1
ATOM 2678 C C . GLU A 1 339 ? 41.133 -6.109 5.323 1.00 73.69 339 GLU A C 1
ATOM 2680 O O . GLU A 1 339 ? 40.636 -7.015 5.995 1.00 73.69 339 GLU A O 1
ATOM 2685 N N . GLY A 1 340 ? 40.613 -5.735 4.149 1.00 81.38 340 GLY A N 1
ATOM 2686 C CA . GLY A 1 340 ? 39.373 -6.257 3.576 1.00 81.38 340 GLY A CA 1
ATOM 2687 C C . GLY A 1 340 ? 38.148 -5.376 3.841 1.00 81.38 340 GLY A C 1
ATOM 2688 O O . GLY A 1 340 ? 38.205 -4.377 4.555 1.00 81.38 340 GLY A O 1
ATOM 2689 N N . GLY A 1 341 ? 37.024 -5.755 3.230 1.00 87.06 341 GLY A N 1
ATOM 2690 C CA . GLY A 1 341 ? 35.801 -4.949 3.204 1.00 87.06 341 GLY A CA 1
ATOM 2691 C C . GLY A 1 341 ? 35.764 -3.947 2.044 1.00 87.06 341 GLY A C 1
ATOM 2692 O O . GLY A 1 341 ? 36.550 -4.026 1.096 1.00 87.06 341 GLY A O 1
ATOM 2693 N N . MET A 1 342 ? 34.814 -3.017 2.106 1.00 94.25 342 MET A N 1
ATOM 2694 C CA . MET A 1 342 ? 34.644 -1.941 1.126 1.00 94.25 342 MET A CA 1
ATOM 2695 C C . MET A 1 342 ? 34.108 -0.678 1.806 1.00 94.25 342 MET A C 1
ATOM 2697 O O . MET A 1 342 ? 33.168 -0.753 2.592 1.00 94.25 342 MET A O 1
ATOM 2701 N N . VAL A 1 343 ? 34.664 0.482 1.466 1.00 94.12 343 VAL A N 1
ATOM 2702 C CA . VAL A 1 343 ? 34.228 1.794 1.968 1.00 94.12 343 VAL A CA 1
ATOM 2703 C C . VAL A 1 343 ? 33.568 2.571 0.836 1.00 94.12 343 VAL A C 1
ATOM 2705 O O . VAL A 1 343 ? 34.147 2.681 -0.245 1.00 94.12 343 VAL A O 1
ATOM 2708 N N . LEU A 1 344 ? 32.383 3.136 1.079 1.00 94.06 344 LEU A N 1
ATOM 2709 C CA . LEU A 1 344 ? 31.799 4.173 0.221 1.00 94.06 344 LEU A CA 1
ATOM 2710 C C . LEU A 1 344 ? 31.843 5.508 0.956 1.00 94.06 344 LEU A C 1
ATOM 2712 O O . LEU A 1 344 ? 31.428 5.574 2.113 1.00 94.06 344 LEU A O 1
ATOM 2716 N N . LYS A 1 345 ? 32.304 6.571 0.287 1.00 94.00 345 LYS A N 1
ATOM 2717 C CA . LYS A 1 345 ? 32.368 7.909 0.893 1.00 94.00 345 LYS A CA 1
ATOM 2718 C C . LYS A 1 345 ? 32.218 9.071 -0.083 1.00 94.00 345 LYS A C 1
ATOM 2720 O O . LYS A 1 345 ? 32.589 8.997 -1.259 1.00 94.00 345 LYS A O 1
ATOM 2725 N N . ALA A 1 346 ? 31.693 10.167 0.449 1.00 92.25 346 ALA A N 1
ATOM 2726 C CA . ALA A 1 346 ? 31.539 11.448 -0.216 1.00 92.25 346 ALA A CA 1
ATOM 2727 C C . ALA A 1 346 ? 32.888 12.115 -0.547 1.00 92.25 346 ALA A C 1
ATOM 2729 O O . ALA A 1 346 ? 33.886 11.955 0.156 1.00 92.25 346 ALA A O 1
ATOM 2730 N N . ILE A 1 347 ? 32.917 12.919 -1.612 1.00 91.12 347 ILE A N 1
ATOM 2731 C CA . ILE A 1 347 ? 34.090 13.713 -1.993 1.00 91.12 347 ILE A CA 1
ATOM 2732 C C . ILE A 1 347 ? 33.970 15.091 -1.341 1.00 91.12 347 ILE A C 1
ATOM 2734 O O . ILE A 1 347 ? 33.082 15.871 -1.685 1.00 91.12 347 ILE A O 1
ATOM 2738 N N . GLY A 1 348 ? 34.877 15.405 -0.415 1.00 85.12 348 GLY A N 1
ATOM 2739 C CA . GLY A 1 348 ? 34.938 16.721 0.225 1.00 85.12 348 GLY A CA 1
ATOM 2740 C C . GLY A 1 348 ? 35.342 17.863 -0.721 1.00 85.12 348 GLY A C 1
ATOM 2741 O O . GLY A 1 348 ? 35.767 17.610 -1.852 1.00 85.12 348 GLY A O 1
ATOM 2742 N N . PRO A 1 349 ? 35.232 19.130 -0.275 1.00 81.88 349 PRO A N 1
ATOM 2743 C CA . PRO A 1 349 ? 35.609 20.303 -1.063 1.00 81.88 349 PRO A CA 1
ATOM 2744 C C . PRO A 1 349 ? 37.039 20.207 -1.618 1.00 81.88 349 PRO A C 1
ATOM 2746 O O . PRO A 1 349 ? 37.991 19.985 -0.874 1.00 81.88 349 PRO A O 1
ATOM 2749 N N . GLN A 1 350 ? 37.187 20.390 -2.932 1.00 77.50 350 GLN A N 1
ATOM 2750 C CA . GLN A 1 350 ? 38.466 20.308 -3.646 1.00 77.50 350 GLN A CA 1
ATOM 2751 C C . GLN A 1 350 ? 38.874 21.673 -4.224 1.00 77.50 350 GLN A C 1
ATOM 2753 O O . GLN A 1 350 ? 37.998 22.477 -4.559 1.00 77.50 350 GLN A O 1
ATOM 2758 N N . PRO A 1 351 ? 40.183 21.948 -4.394 1.00 73.31 351 PRO A N 1
ATOM 2759 C CA . PRO A 1 351 ? 40.651 23.171 -5.039 1.00 73.31 351 PRO A CA 1
ATOM 2760 C C . PRO A 1 351 ? 40.233 23.250 -6.526 1.00 73.31 351 PRO A C 1
ATOM 2762 O O . PRO A 1 351 ? 40.012 22.217 -7.169 1.00 73.31 351 PRO A O 1
ATOM 2765 N N . PRO A 1 352 ? 40.157 24.464 -7.111 1.00 54.50 352 PRO A N 1
ATOM 2766 C CA . PRO A 1 352 ? 39.791 24.647 -8.515 1.00 54.50 352 PRO A CA 1
ATOM 2767 C C . PRO A 1 352 ? 40.703 23.855 -9.464 1.00 54.50 352 PRO A C 1
ATOM 2769 O O . PRO A 1 352 ? 41.923 23.984 -9.413 1.00 54.50 352 PRO A O 1
ATOM 2772 N N . GLY A 1 353 ? 40.104 23.049 -10.346 1.00 56.28 353 GLY A N 1
ATOM 2773 C CA . GLY A 1 353 ? 40.829 22.204 -11.307 1.00 56.28 353 GLY A CA 1
ATOM 2774 C C . GLY A 1 353 ? 41.128 20.773 -10.840 1.00 56.28 353 GLY A C 1
ATOM 2775 O O . GLY A 1 353 ? 41.759 20.024 -11.583 1.00 56.28 353 GLY A O 1
ATOM 2776 N N . ALA A 1 354 ? 40.672 20.359 -9.652 1.00 69.38 354 ALA A N 1
ATOM 2777 C CA . ALA A 1 354 ? 40.769 18.967 -9.213 1.00 69.38 354 ALA A CA 1
ATOM 2778 C C . ALA A 1 354 ? 39.999 17.989 -10.129 1.00 69.38 354 ALA A C 1
ATOM 2780 O O . ALA A 1 354 ? 38.977 18.335 -10.723 1.00 69.38 354 ALA A O 1
ATOM 2781 N N . LYS A 1 355 ? 40.480 16.737 -10.208 1.00 64.00 355 LYS A N 1
ATOM 2782 C CA . LYS A 1 355 ? 39.946 15.687 -11.102 1.00 64.00 355 LYS A CA 1
ATOM 2783 C C . LYS A 1 355 ? 38.482 15.320 -10.821 1.00 64.00 355 LYS A C 1
ATOM 2785 O O . LYS A 1 355 ? 37.769 14.936 -11.745 1.00 64.00 355 LYS A O 1
ATOM 2790 N N . TYR A 1 356 ? 38.043 15.423 -9.568 1.00 68.50 356 TYR A N 1
ATOM 2791 C CA . TYR A 1 356 ? 36.698 15.048 -9.142 1.00 68.50 356 TYR A CA 1
ATOM 2792 C C . TYR A 1 356 ? 35.984 16.231 -8.488 1.00 68.50 356 TYR A C 1
ATOM 2794 O O . TYR A 1 356 ? 36.597 17.017 -7.763 1.00 68.50 356 TYR A O 1
ATOM 2802 N N . LYS A 1 357 ? 34.679 16.353 -8.750 1.00 76.38 357 LYS A N 1
ATOM 2803 C CA . LYS A 1 357 ? 33.822 17.351 -8.101 1.00 76.38 357 LYS A CA 1
ATOM 2804 C C . LYS A 1 357 ? 33.454 16.886 -6.685 1.00 76.38 357 LYS A C 1
ATOM 2806 O O . LYS A 1 357 ? 33.312 15.679 -6.491 1.00 76.38 357 LYS A O 1
ATOM 2811 N N . PRO A 1 358 ? 33.248 17.807 -5.728 1.00 83.75 358 PRO A N 1
ATOM 2812 C CA . PRO A 1 358 ? 32.697 17.458 -4.423 1.00 83.75 358 PRO A CA 1
ATOM 2813 C C . PRO A 1 358 ? 31.302 16.828 -4.545 1.00 83.75 358 PRO A C 1
ATOM 2815 O O . PRO A 1 358 ? 30.530 17.211 -5.428 1.00 83.75 358 PRO A O 1
ATOM 2818 N N . THR A 1 359 ? 30.975 15.882 -3.664 1.00 88.00 359 THR A N 1
ATOM 2819 C CA . THR A 1 359 ? 29.692 15.159 -3.649 1.00 88.00 359 THR A CA 1
ATOM 2820 C C . THR A 1 359 ? 29.093 15.110 -2.246 1.00 88.00 359 THR A C 1
ATOM 2822 O O . THR A 1 359 ? 29.790 15.232 -1.243 1.00 88.00 359 THR A O 1
ATOM 2825 N N . THR A 1 360 ? 27.785 14.892 -2.177 1.00 88.38 360 THR A N 1
ATOM 2826 C CA . THR A 1 360 ? 26.998 14.645 -0.956 1.00 88.38 360 THR A CA 1
ATOM 2827 C C . THR A 1 360 ? 26.984 13.166 -0.543 1.00 88.38 360 THR A C 1
ATOM 2829 O O . THR A 1 360 ? 26.164 12.751 0.262 1.00 88.38 360 THR A O 1
ATOM 2832 N N . GLY A 1 361 ? 27.842 12.325 -1.128 1.00 91.75 361 GLY A N 1
ATOM 2833 C CA . GLY A 1 361 ? 27.740 10.872 -0.977 1.00 91.75 361 GLY A CA 1
ATOM 2834 C C . GLY A 1 361 ? 28.486 10.072 -2.041 1.00 91.75 361 GLY A C 1
ATOM 2835 O O . GLY A 1 361 ? 29.306 10.629 -2.785 1.00 91.75 361 GLY A O 1
ATOM 2836 N N . ALA A 1 362 ? 28.161 8.784 -2.128 1.00 91.81 362 ALA A N 1
ATOM 2837 C CA . ALA A 1 362 ? 28.631 7.869 -3.162 1.00 91.81 362 ALA A CA 1
ATOM 2838 C C . ALA A 1 362 ? 27.586 6.797 -3.510 1.00 91.81 362 ALA A C 1
ATOM 2840 O O . ALA A 1 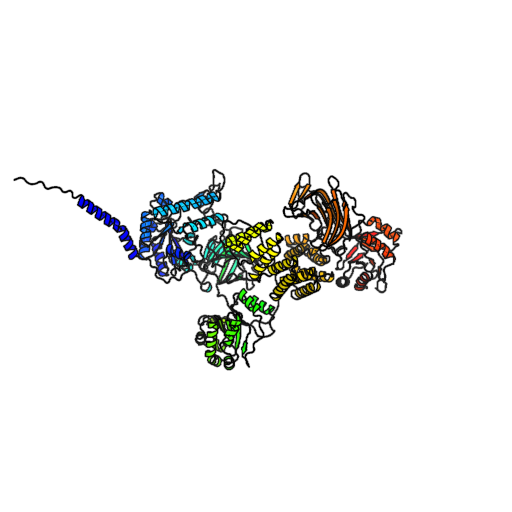362 ? 26.757 6.439 -2.679 1.00 91.81 362 ALA A O 1
ATOM 2841 N N . LEU A 1 363 ? 27.675 6.238 -4.716 1.00 90.56 363 LEU A N 1
ATOM 2842 C CA . LEU A 1 363 ? 26.898 5.087 -5.188 1.00 90.56 363 LEU A CA 1
ATOM 2843 C C . LEU A 1 363 ? 27.826 4.162 -5.975 1.00 90.56 363 LEU A C 1
ATOM 2845 O O . LEU A 1 363 ? 28.566 4.625 -6.847 1.00 90.56 363 LEU A O 1
ATOM 2849 N N . ALA A 1 364 ? 27.757 2.861 -5.712 1.00 90.56 364 ALA A N 1
ATOM 2850 C CA . ALA A 1 364 ? 28.451 1.844 -6.488 1.00 90.56 364 ALA A CA 1
ATOM 2851 C C . ALA A 1 364 ? 27.553 0.637 -6.781 1.00 90.56 364 ALA A C 1
ATOM 2853 O O . ALA A 1 364 ? 26.655 0.302 -6.010 1.00 90.56 364 ALA A O 1
ATOM 2854 N N . TRP A 1 365 ? 27.818 -0.030 -7.901 1.00 88.81 365 TRP A N 1
ATOM 2855 C CA . TRP A 1 365 ? 27.031 -1.151 -8.410 1.00 88.81 365 TRP A CA 1
ATOM 2856 C C . TRP A 1 365 ? 27.837 -2.454 -8.423 1.00 88.81 365 TRP A C 1
ATOM 2858 O O . TRP A 1 365 ? 28.983 -2.461 -8.876 1.00 88.81 365 TRP A O 1
ATOM 2868 N N . LEU A 1 366 ? 27.225 -3.557 -7.983 1.00 90.00 366 LEU A N 1
ATOM 2869 C CA . LEU A 1 366 ? 27.810 -4.898 -8.001 1.00 90.00 366 LEU A CA 1
ATOM 2870 C C . LEU A 1 366 ? 27.633 -5.536 -9.385 1.00 90.00 366 LEU A C 1
ATOM 2872 O O . LEU A 1 366 ? 26.581 -6.082 -9.715 1.00 90.00 366 LEU A O 1
ATOM 2876 N N . VAL A 1 367 ? 28.675 -5.491 -10.204 1.00 84.12 367 VAL A N 1
ATOM 2877 C CA . VAL A 1 367 ? 28.667 -6.010 -11.576 1.00 84.12 367 VAL A CA 1
ATOM 2878 C C . VAL A 1 367 ? 28.452 -7.536 -11.593 1.00 84.12 367 VAL A C 1
ATOM 2880 O O . VAL A 1 367 ? 28.995 -8.261 -10.753 1.00 84.12 367 VAL A O 1
ATOM 2883 N N . ALA A 1 368 ? 27.682 -8.015 -12.581 1.00 80.44 368 ALA A N 1
ATOM 2884 C CA . ALA A 1 368 ? 27.221 -9.398 -12.758 1.00 80.44 368 ALA A CA 1
ATOM 2885 C C . ALA A 1 368 ? 26.142 -9.872 -11.770 1.00 80.44 368 ALA A C 1
ATOM 2887 O O . ALA A 1 368 ? 25.824 -11.065 -11.750 1.00 80.44 368 ALA A O 1
ATOM 2888 N N . SER A 1 369 ? 25.532 -8.945 -11.024 1.00 85.75 369 SER A N 1
ATOM 2889 C CA . SER A 1 369 ? 24.231 -9.178 -10.384 1.00 85.75 369 SER A CA 1
ATOM 2890 C C . SER A 1 369 ? 23.044 -9.019 -11.347 1.00 85.75 369 SER A C 1
ATOM 2892 O O . SER A 1 369 ? 21.939 -9.388 -10.993 1.00 85.75 369 SER A O 1
ATOM 2894 N N . ASP A 1 370 ? 23.259 -8.583 -12.596 1.00 80.31 370 ASP A N 1
ATOM 2895 C CA . ASP A 1 370 ? 22.235 -8.201 -13.591 1.00 80.31 370 ASP A CA 1
ATOM 2896 C C . ASP A 1 370 ? 21.180 -9.279 -13.948 1.00 80.31 370 ASP A C 1
ATOM 2898 O O . ASP A 1 370 ? 20.219 -8.982 -14.656 1.00 80.31 370 ASP A O 1
ATOM 2902 N N . LEU A 1 371 ? 21.378 -10.533 -13.524 1.00 79.25 371 LEU A N 1
ATOM 2903 C CA . LEU A 1 371 ? 20.434 -11.651 -13.682 1.00 79.25 371 LEU A CA 1
ATOM 2904 C C . LEU A 1 371 ? 19.888 -12.181 -12.340 1.00 79.25 371 LEU A C 1
ATOM 2906 O O . LEU A 1 371 ? 19.329 -13.274 -12.289 1.00 79.25 371 LEU A O 1
ATOM 2910 N N . PHE A 1 372 ? 20.037 -11.432 -11.247 1.00 82.88 372 PHE A N 1
ATOM 2911 C CA . PHE A 1 372 ? 19.460 -11.783 -9.953 1.00 82.88 372 PHE A CA 1
ATOM 2912 C C . PHE A 1 372 ? 17.958 -11.475 -9.971 1.00 82.88 372 PHE A C 1
ATOM 2914 O O . PHE A 1 372 ? 17.566 -10.311 -10.022 1.00 82.88 372 PHE A O 1
ATOM 2921 N N . SER A 1 373 ? 17.136 -12.525 -9.942 1.00 74.50 373 SER A N 1
ATOM 2922 C CA . SER A 1 373 ? 15.683 -12.462 -9.734 1.00 74.50 373 SER A CA 1
ATOM 2923 C C . SER A 1 373 ? 15.327 -12.940 -8.330 1.00 74.50 373 SER A C 1
ATOM 2925 O O . SER A 1 373 ? 14.923 -12.137 -7.499 1.00 74.50 373 SER A O 1
ATOM 2927 N N . ASP A 1 374 ? 15.593 -14.215 -8.045 1.00 80.12 374 ASP A N 1
ATOM 2928 C CA . ASP A 1 374 ? 15.401 -14.815 -6.726 1.00 80.12 374 ASP A CA 1
ATOM 2929 C C . ASP A 1 374 ? 16.761 -14.993 -6.050 1.00 80.12 374 ASP A C 1
ATOM 2931 O O . ASP A 1 374 ? 17.659 -15.655 -6.590 1.00 80.12 374 ASP A O 1
ATOM 2935 N N . PHE A 1 375 ? 16.945 -14.390 -4.878 1.00 83.69 375 PHE A N 1
ATOM 2936 C CA . PHE A 1 375 ? 18.194 -14.496 -4.130 1.00 83.69 375 PHE A CA 1
ATOM 2937 C C . PHE A 1 375 ? 18.015 -14.222 -2.639 1.00 83.69 375 PHE A C 1
ATOM 2939 O O . PHE A 1 375 ? 17.183 -13.420 -2.223 1.00 83.69 375 PHE A O 1
ATOM 2946 N N . ALA A 1 376 ? 18.873 -14.860 -1.846 1.00 84.56 376 ALA A N 1
ATOM 2947 C CA . ALA A 1 376 ? 19.154 -14.455 -0.481 1.00 84.56 376 ALA A CA 1
ATOM 2948 C C . ALA A 1 376 ? 20.471 -13.664 -0.457 1.00 84.56 376 ALA A C 1
ATOM 2950 O O . ALA A 1 376 ? 21.411 -13.982 -1.191 1.00 84.56 376 ALA A O 1
ATOM 2951 N N . LEU A 1 377 ? 20.535 -12.636 0.378 1.00 90.00 377 LEU A N 1
ATOM 2952 C CA . LEU A 1 377 ? 21.660 -11.721 0.521 1.00 90.00 377 LEU A CA 1
ATOM 2953 C C . LEU A 1 377 ? 21.865 -11.431 2.007 1.00 90.00 377 LEU A C 1
ATOM 2955 O O . LEU A 1 377 ? 20.940 -10.988 2.675 1.00 90.00 377 LEU A O 1
ATOM 2959 N N . ARG A 1 378 ? 23.083 -11.634 2.507 1.00 91.31 378 ARG A N 1
ATOM 2960 C CA . ARG A 1 378 ? 23.509 -11.211 3.842 1.00 91.31 378 ARG A CA 1
ATOM 2961 C C . ARG A 1 378 ? 24.611 -10.168 3.723 1.00 91.31 378 ARG A C 1
ATOM 2963 O O . ARG A 1 378 ? 25.599 -10.389 3.025 1.00 91.31 378 ARG A O 1
ATOM 2970 N N . ILE A 1 379 ? 24.454 -9.034 4.394 1.00 92.81 379 ILE A N 1
ATOM 2971 C CA . ILE A 1 379 ? 25.413 -7.928 4.382 1.00 92.81 379 ILE A CA 1
ATOM 2972 C C . ILE A 1 379 ? 25.679 -7.433 5.798 1.00 92.81 379 ILE A C 1
ATOM 2974 O O . ILE A 1 379 ? 24.757 -7.133 6.554 1.00 92.81 379 ILE A O 1
ATOM 2978 N N . LYS A 1 380 ? 26.965 -7.305 6.134 1.00 92.94 380 LYS A N 1
ATOM 2979 C CA . LYS A 1 380 ? 27.422 -6.690 7.380 1.00 92.94 380 LYS A CA 1
ATOM 2980 C C . LYS A 1 380 ? 27.995 -5.319 7.086 1.00 92.94 380 LYS A C 1
ATOM 2982 O O . LYS A 1 380 ? 28.903 -5.215 6.263 1.00 92.94 380 LYS A O 1
ATOM 2987 N N . PHE A 1 381 ? 27.472 -4.280 7.726 1.00 92.12 381 PHE A N 1
ATOM 2988 C CA . PHE A 1 381 ? 27.855 -2.896 7.437 1.00 92.12 381 PHE A CA 1
ATOM 2989 C C . PHE A 1 381 ? 27.833 -1.996 8.676 1.00 92.12 381 PHE A C 1
ATOM 2991 O O . PHE A 1 381 ? 27.219 -2.316 9.690 1.00 92.12 381 PHE A O 1
ATOM 2998 N N . ARG A 1 382 ? 28.507 -0.851 8.582 1.00 90.12 382 ARG A N 1
ATOM 2999 C CA . ARG A 1 382 ? 28.604 0.198 9.600 1.00 90.12 382 ARG A CA 1
ATOM 3000 C C . ARG A 1 382 ? 28.370 1.549 8.938 1.00 90.12 382 ARG A C 1
ATOM 3002 O O . ARG A 1 382 ? 29.175 1.965 8.109 1.00 90.12 382 ARG A O 1
ATOM 3009 N N . VAL A 1 383 ? 27.308 2.243 9.341 1.00 87.69 383 VAL A N 1
ATOM 3010 C CA . VAL A 1 383 ? 27.088 3.645 8.961 1.00 87.69 383 VAL A CA 1
ATOM 3011 C C . VAL A 1 383 ? 28.012 4.508 9.819 1.00 87.69 383 VAL A C 1
ATOM 3013 O O . VAL A 1 383 ? 27.923 4.460 11.050 1.00 87.69 383 VAL A O 1
ATOM 3016 N N . LEU A 1 384 ? 28.935 5.239 9.187 1.00 86.69 384 LEU A N 1
ATOM 3017 C CA . LEU A 1 384 ? 29.896 6.105 9.880 1.00 86.69 384 LEU A CA 1
ATOM 3018 C C . LEU A 1 384 ? 29.406 7.559 9.899 1.00 86.69 384 LEU A C 1
ATOM 3020 O O . LEU A 1 384 ? 29.490 8.210 10.938 1.00 86.69 384 LEU A O 1
ATOM 3024 N N . ALA A 1 385 ? 28.835 8.032 8.788 1.00 85.94 385 ALA A N 1
ATOM 3025 C CA . ALA A 1 385 ? 28.179 9.333 8.672 1.00 85.94 385 ALA A CA 1
ATOM 3026 C C . ALA A 1 385 ? 27.144 9.345 7.530 1.00 85.94 385 ALA A C 1
ATOM 3028 O O . ALA A 1 385 ? 27.330 8.680 6.508 1.00 85.94 385 ALA A O 1
ATOM 3029 N N . GLY A 1 386 ? 26.078 10.135 7.678 1.00 86.94 386 GLY A N 1
ATOM 3030 C CA . GLY A 1 386 ? 24.963 10.189 6.727 1.00 86.94 386 GLY A CA 1
ATOM 3031 C C . GLY A 1 386 ? 24.058 8.952 6.767 1.00 86.94 386 GLY A C 1
ATOM 3032 O O . GLY A 1 386 ? 24.015 8.217 7.748 1.00 86.94 386 GLY A O 1
ATOM 3033 N N . GLN A 1 387 ? 23.319 8.725 5.685 1.00 89.62 387 GLN A N 1
ATOM 3034 C CA . GLN A 1 387 ? 22.435 7.579 5.477 1.00 89.62 387 GLN A CA 1
ATOM 3035 C C . GLN A 1 387 ? 23.103 6.558 4.554 1.00 89.62 387 GLN A C 1
ATOM 3037 O O . GLN A 1 387 ? 23.643 6.930 3.512 1.00 89.62 387 GLN A O 1
ATOM 3042 N N . PHE A 1 388 ? 23.030 5.274 4.894 1.00 91.75 388 PHE A N 1
ATOM 3043 C CA . PHE A 1 388 ? 23.412 4.167 4.016 1.00 91.75 388 PHE A CA 1
ATOM 3044 C C . PHE A 1 388 ? 22.205 3.680 3.211 1.00 91.75 388 PHE A C 1
ATOM 3046 O O . PHE A 1 388 ? 21.071 3.776 3.672 1.00 91.75 388 PHE A O 1
ATOM 3053 N N . GLY A 1 389 ? 22.423 3.096 2.035 1.00 90.75 389 GLY A N 1
ATOM 3054 C CA . GLY A 1 389 ? 21.358 2.417 1.316 1.00 90.75 389 GLY A CA 1
ATOM 3055 C C . GLY A 1 389 ? 21.806 1.275 0.416 1.00 90.75 389 GLY A C 1
ATOM 3056 O O . GLY A 1 389 ? 22.954 1.199 -0.021 1.00 90.75 389 GLY A O 1
ATOM 3057 N N . LEU A 1 390 ? 20.858 0.391 0.116 1.00 92.25 390 LEU A N 1
ATOM 3058 C CA . LEU A 1 390 ? 20.988 -0.687 -0.862 1.00 92.25 390 LEU A CA 1
ATOM 3059 C C . LEU A 1 390 ? 19.950 -0.493 -1.958 1.00 92.25 390 LEU A C 1
ATOM 3061 O O . LEU A 1 390 ? 18.783 -0.233 -1.677 1.00 92.25 390 LEU A O 1
ATOM 3065 N N . ARG A 1 391 ? 20.360 -0.641 -3.215 1.00 89.19 391 ARG A N 1
ATOM 3066 C CA . ARG A 1 391 ? 19.500 -0.403 -4.375 1.00 89.19 391 ARG A CA 1
ATOM 3067 C C . ARG A 1 391 ? 19.410 -1.654 -5.242 1.00 89.19 391 ARG A C 1
ATOM 3069 O O . ARG A 1 391 ? 20.430 -2.199 -5.645 1.00 89.19 391 ARG A O 1
ATOM 3076 N N . LEU A 1 392 ? 18.193 -2.085 -5.550 1.00 86.12 392 LEU A N 1
ATOM 3077 C CA . LEU A 1 392 ? 17.877 -3.186 -6.459 1.00 86.12 392 LEU A CA 1
ATOM 3078 C C . LEU A 1 392 ? 17.301 -2.583 -7.741 1.00 86.12 392 LEU A C 1
ATOM 3080 O O . LEU A 1 392 ? 16.166 -2.117 -7.752 1.00 86.12 392 LEU A O 1
ATOM 3084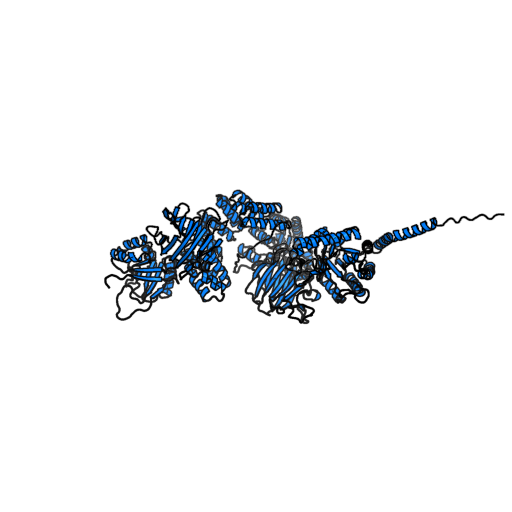 N N . ARG A 1 393 ? 18.099 -2.521 -8.810 1.00 74.06 393 ARG A N 1
ATOM 3085 C CA . ARG A 1 393 ? 17.780 -1.833 -10.071 1.00 74.06 393 ARG A CA 1
ATOM 3086 C C . ARG A 1 393 ? 17.370 -2.826 -11.153 1.00 74.06 393 ARG A C 1
ATOM 3088 O O . ARG A 1 393 ? 18.236 -3.364 -11.842 1.00 74.06 393 ARG A O 1
ATOM 3095 N N . THR A 1 394 ? 16.069 -2.989 -11.370 1.00 61.41 394 THR A N 1
ATOM 3096 C CA . THR A 1 394 ? 15.495 -3.915 -12.366 1.00 61.41 394 THR A 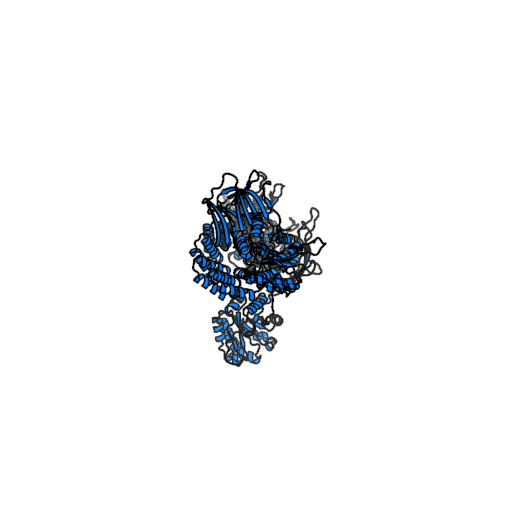CA 1
ATOM 3097 C C . THR A 1 394 ? 15.703 -3.462 -13.821 1.00 61.41 394 THR A C 1
ATOM 3099 O O . THR A 1 394 ? 15.562 -4.263 -14.742 1.00 61.41 394 THR A O 1
ATOM 3102 N N . ARG A 1 395 ? 16.092 -2.195 -14.067 1.00 64.19 395 ARG A N 1
ATOM 3103 C CA . ARG A 1 395 ? 16.341 -1.673 -15.427 1.00 64.19 395 ARG A CA 1
ATOM 3104 C C . ARG A 1 395 ? 17.518 -0.699 -15.526 1.00 64.19 395 ARG A C 1
ATOM 3106 O O . ARG A 1 395 ? 17.672 0.209 -14.713 1.00 64.19 395 ARG A O 1
ATOM 3113 N N . ALA A 1 396 ? 18.317 -0.832 -16.589 1.00 51.41 396 ALA A N 1
ATOM 3114 C CA . ALA A 1 396 ? 19.591 -0.121 -16.779 1.00 51.41 396 ALA A CA 1
ATOM 3115 C C . ALA A 1 396 ? 19.531 1.422 -16.689 1.00 51.41 396 ALA A C 1
ATOM 3117 O O . ALA A 1 396 ? 20.532 2.038 -16.335 1.00 51.41 396 ALA A O 1
ATOM 3118 N N . GLY A 1 397 ? 18.378 2.043 -16.968 1.00 54.19 397 GLY A N 1
ATOM 3119 C CA . GLY A 1 397 ? 18.184 3.498 -16.889 1.00 54.19 397 GLY A CA 1
ATOM 3120 C C . GLY A 1 397 ? 17.929 4.066 -15.485 1.00 54.19 397 GLY A C 1
ATOM 3121 O O . GLY A 1 397 ? 17.745 5.271 -15.362 1.00 54.19 397 GLY A O 1
ATOM 3122 N N . GLY A 1 398 ? 17.861 3.239 -14.430 1.00 55.94 398 GLY A N 1
ATOM 3123 C CA . GLY A 1 398 ? 17.534 3.717 -13.074 1.00 55.94 398 GLY A CA 1
ATOM 3124 C C . GLY A 1 398 ? 16.098 4.246 -12.934 1.00 55.94 398 GLY A C 1
ATOM 3125 O O . GLY A 1 398 ? 15.802 5.057 -12.054 1.00 55.94 398 GLY A O 1
ATOM 3126 N N . GLU A 1 399 ? 15.209 3.829 -13.837 1.00 59.34 399 GLU A N 1
ATOM 3127 C CA . GLU A 1 399 ? 13.790 4.216 -13.857 1.00 59.34 399 GLU A CA 1
ATOM 3128 C C . GLU A 1 399 ? 12.901 3.242 -13.087 1.00 59.34 399 GLU A C 1
ATOM 3130 O O . GLU A 1 399 ? 11.803 3.605 -12.691 1.00 59.34 399 GLU A O 1
ATOM 3135 N N . GLU A 1 400 ? 13.411 2.043 -12.822 1.00 70.50 400 GLU A N 1
ATOM 3136 C CA . GLU A 1 400 ? 12.830 1.091 -11.889 1.00 70.50 400 GLU A CA 1
ATOM 3137 C C . GLU A 1 400 ? 13.913 0.691 -10.883 1.00 70.50 400 GLU A C 1
ATOM 3139 O O . GLU A 1 400 ? 15.003 0.237 -11.265 1.00 70.50 400 GLU A O 1
ATOM 3144 N N . SER A 1 401 ? 13.640 0.903 -9.597 1.00 80.75 401 SER A N 1
ATOM 3145 C CA . SER A 1 401 ? 14.497 0.415 -8.519 1.00 80.75 401 SER A CA 1
ATOM 3146 C C . SER A 1 401 ? 13.770 0.354 -7.185 1.00 80.75 401 SER A C 1
ATOM 3148 O O . SER A 1 401 ? 13.047 1.287 -6.847 1.00 80.75 401 SER A O 1
ATOM 3150 N N . VAL A 1 402 ? 14.056 -0.670 -6.387 1.00 86.00 402 VAL A N 1
ATOM 3151 C CA . VAL A 1 402 ? 13.791 -0.656 -4.941 1.00 86.00 402 VAL A CA 1
ATOM 3152 C C . VAL A 1 402 ? 15.022 -0.085 -4.246 1.00 86.00 402 VAL A C 1
ATOM 3154 O O . VAL A 1 402 ? 16.147 -0.435 -4.605 1.00 86.00 402 VAL A O 1
ATOM 3157 N N . ARG A 1 403 ? 14.832 0.807 -3.279 1.00 88.44 403 ARG A N 1
ATOM 3158 C CA . ARG A 1 403 ? 15.898 1.469 -2.527 1.00 88.44 403 ARG A CA 1
ATOM 3159 C C . ARG A 1 403 ? 15.612 1.331 -1.038 1.00 88.44 403 ARG A C 1
ATOM 3161 O O . ARG A 1 403 ? 14.633 1.866 -0.537 1.00 88.44 403 ARG A O 1
ATOM 3168 N N . LEU A 1 404 ? 16.486 0.617 -0.352 1.00 90.25 404 LEU A N 1
ATOM 3169 C CA . LEU A 1 404 ? 16.522 0.473 1.094 1.00 90.25 404 LEU A CA 1
ATOM 3170 C C . LEU A 1 404 ? 17.417 1.573 1.649 1.00 90.25 404 LEU A C 1
ATOM 3172 O O . LEU A 1 404 ? 18.537 1.720 1.169 1.00 90.25 404 LEU A O 1
ATOM 3176 N N . LEU A 1 405 ? 16.945 2.328 2.632 1.00 89.12 405 LEU A N 1
ATOM 3177 C CA . LEU A 1 405 ? 17.677 3.411 3.287 1.00 89.12 405 LEU A CA 1
ATOM 3178 C C . LEU A 1 405 ? 17.736 3.164 4.782 1.00 89.12 405 LEU A C 1
ATOM 3180 O O . LEU A 1 405 ? 16.709 2.871 5.374 1.00 89.12 405 LEU A O 1
ATOM 3184 N N . PHE A 1 406 ? 18.912 3.343 5.370 1.00 87.19 406 PHE A N 1
ATOM 3185 C CA . PHE A 1 406 ? 19.207 3.204 6.790 1.00 87.19 406 PHE A CA 1
ATOM 3186 C C . PHE A 1 406 ? 19.850 4.512 7.257 1.00 87.19 406 PHE A C 1
ATOM 3188 O O . PHE A 1 406 ? 20.897 4.896 6.729 1.00 87.19 406 PHE A O 1
ATOM 3195 N N . ASP A 1 407 ? 19.249 5.211 8.217 1.00 77.31 407 ASP A N 1
ATOM 3196 C CA . ASP A 1 407 ? 19.872 6.392 8.827 1.00 77.31 407 ASP A CA 1
ATOM 3197 C C . ASP A 1 407 ? 20.687 6.053 10.089 1.00 77.31 407 ASP A C 1
ATOM 3199 O O . ASP A 1 407 ? 20.850 4.898 10.482 1.00 77.31 407 ASP A O 1
ATOM 3203 N N . THR A 1 408 ? 21.223 7.096 10.721 1.00 70.12 408 THR A N 1
ATOM 3204 C CA . THR A 1 408 ? 21.931 7.039 12.006 1.00 70.12 408 THR A CA 1
ATOM 3205 C C . THR A 1 408 ? 21.017 6.951 13.233 1.00 70.12 408 THR A C 1
ATOM 3207 O O . THR A 1 408 ? 21.527 6.826 14.345 1.00 70.12 408 THR A O 1
ATOM 3210 N N . GLU A 1 409 ? 19.697 7.066 13.065 1.00 67.94 409 GLU A N 1
ATOM 3211 C CA . GLU A 1 409 ? 18.700 7.004 14.145 1.00 67.94 409 GLU A CA 1
ATOM 3212 C C . GLU A 1 409 ? 18.031 5.619 14.240 1.00 67.94 409 GLU A C 1
ATOM 3214 O O . GLU A 1 409 ? 17.337 5.332 15.214 1.00 67.94 409 GLU A O 1
ATOM 3219 N N . GLY A 1 410 ? 18.286 4.737 13.269 1.00 67.44 410 GLY A N 1
ATOM 3220 C CA . GLY A 1 410 ? 17.747 3.382 13.203 1.00 67.44 410 GLY A CA 1
ATOM 3221 C C . GLY A 1 410 ? 16.400 3.278 12.492 1.00 67.44 410 GLY A C 1
ATOM 3222 O O . GLY A 1 410 ? 15.693 2.286 12.670 1.00 67.44 410 GLY A O 1
ATOM 3223 N N . ASN A 1 411 ? 16.055 4.274 11.676 1.00 77.88 411 ASN A N 1
ATOM 3224 C CA . ASN A 1 411 ? 14.933 4.206 10.750 1.00 77.88 411 ASN A CA 1
ATOM 3225 C C . ASN A 1 411 ? 15.354 3.482 9.466 1.00 77.88 411 ASN A C 1
ATOM 3227 O O . ASN A 1 411 ? 16.466 3.676 8.959 1.00 77.88 411 ASN A O 1
ATOM 3231 N N . VAL A 1 412 ? 14.441 2.679 8.915 1.00 82.12 412 VAL A N 1
ATOM 3232 C CA . VAL A 1 412 ? 14.616 2.017 7.621 1.00 82.12 412 VAL A CA 1
ATOM 3233 C C . VAL A 1 412 ? 13.476 2.395 6.687 1.00 82.12 412 VAL A C 1
ATOM 3235 O O . VAL A 1 412 ? 12.324 2.078 6.970 1.00 82.12 412 VAL A O 1
ATOM 3238 N N . TRP A 1 413 ? 13.779 3.018 5.549 1.00 84.62 413 TRP A N 1
ATOM 3239 C CA . TRP A 1 413 ? 12.794 3.251 4.487 1.00 84.62 413 TRP A CA 1
ATOM 3240 C C . TRP A 1 413 ? 13.011 2.258 3.359 1.00 84.62 413 TRP A C 1
ATOM 3242 O O . TRP A 1 413 ? 14.135 2.075 2.890 1.00 84.62 413 TRP A O 1
ATOM 3252 N N . VAL A 1 414 ? 11.925 1.663 2.881 1.00 86.06 414 VAL A N 1
ATOM 3253 C CA . VAL A 1 414 ? 11.896 1.007 1.579 1.00 86.06 414 VAL A CA 1
ATOM 3254 C C . VAL A 1 414 ? 11.185 1.947 0.626 1.00 86.06 414 VAL A C 1
ATOM 3256 O O . VAL A 1 414 ? 9.975 2.136 0.721 1.00 86.06 414 VAL A O 1
ATOM 3259 N N . ASN A 1 415 ? 11.926 2.528 -0.305 1.00 85.69 415 ASN A N 1
ATOM 3260 C CA . ASN A 1 415 ? 11.364 3.266 -1.422 1.00 85.69 415 ASN A CA 1
ATOM 3261 C C . ASN A 1 415 ? 11.283 2.354 -2.645 1.00 85.69 415 ASN A C 1
ATOM 3263 O O . ASN A 1 415 ? 12.163 1.521 -2.874 1.00 85.69 415 ASN A O 1
ATOM 3267 N N . GLN A 1 416 ? 10.276 2.554 -3.484 1.00 83.62 416 GLN A N 1
ATOM 3268 C CA . GLN A 1 416 ? 10.228 1.974 -4.814 1.00 83.62 416 GLN A CA 1
ATOM 3269 C C . GLN A 1 416 ? 10.020 3.067 -5.856 1.00 83.62 416 GLN A C 1
ATOM 3271 O O . GLN A 1 416 ? 9.227 3.991 -5.703 1.00 83.62 416 GLN A O 1
ATOM 3276 N N . LYS A 1 417 ? 10.752 2.929 -6.952 1.00 75.44 417 LYS A N 1
ATOM 3277 C CA . LYS A 1 417 ? 10.569 3.678 -8.181 1.00 75.44 417 LYS A CA 1
ATOM 3278 C C . LYS A 1 417 ? 10.110 2.700 -9.251 1.00 75.44 417 LYS A C 1
ATOM 3280 O O . LYS A 1 417 ? 10.729 1.647 -9.418 1.00 75.44 417 LYS A O 1
ATOM 3285 N N . VAL A 1 418 ? 9.039 3.047 -9.953 1.00 68.31 418 VAL A N 1
ATOM 3286 C CA . VAL A 1 418 ? 8.471 2.278 -11.070 1.00 68.31 418 VAL A CA 1
ATOM 3287 C C . VAL A 1 418 ? 8.587 3.130 -12.336 1.00 68.31 418 VAL A C 1
ATOM 3289 O O . VAL A 1 418 ? 8.555 4.358 -12.259 1.00 68.31 418 VAL A O 1
ATOM 3292 N N . PHE A 1 419 ? 8.744 2.499 -13.501 1.00 57.75 419 PHE A N 1
ATOM 3293 C CA . PHE A 1 419 ? 8.968 3.192 -14.771 1.00 57.75 419 PHE A CA 1
ATOM 3294 C C . PHE A 1 419 ? 7.898 4.262 -15.042 1.00 57.75 419 PHE A C 1
ATOM 3296 O O . PHE A 1 419 ? 6.712 3.954 -15.130 1.00 57.75 419 PHE A O 1
ATOM 3303 N N . GLY A 1 420 ? 8.327 5.517 -15.202 1.00 46.50 420 GLY A N 1
ATOM 3304 C CA . GLY A 1 420 ? 7.439 6.660 -15.442 1.00 46.50 420 GLY A CA 1
ATOM 3305 C C . GLY A 1 420 ? 6.818 7.301 -14.192 1.00 46.50 420 GLY A C 1
ATOM 3306 O O . GLY A 1 420 ? 6.137 8.313 -14.334 1.00 46.50 420 GLY A O 1
ATOM 3307 N N . ALA A 1 421 ? 7.074 6.774 -12.990 1.00 46.91 421 ALA A N 1
ATOM 3308 C CA . ALA A 1 421 ? 6.679 7.375 -11.714 1.00 46.91 421 ALA A CA 1
ATOM 3309 C C . ALA A 1 421 ? 7.884 7.992 -10.974 1.00 46.91 421 ALA A C 1
ATOM 3311 O O . ALA A 1 421 ? 9.044 7.642 -11.226 1.00 46.91 421 ALA A O 1
ATOM 3312 N N . GLU A 1 422 ? 7.617 8.906 -10.037 1.00 53.09 422 GLU A N 1
ATOM 3313 C CA . GLU A 1 422 ? 8.630 9.318 -9.058 1.00 53.09 422 GLU A CA 1
ATOM 3314 C C . GLU A 1 422 ? 8.905 8.192 -8.041 1.00 53.09 422 GLU A C 1
ATOM 3316 O O . GLU A 1 422 ? 8.151 7.225 -7.937 1.00 53.09 422 GLU A O 1
ATOM 3321 N N . GLU A 1 423 ? 10.030 8.279 -7.327 1.00 68.06 423 GLU A N 1
ATOM 3322 C CA . GLU A 1 423 ? 10.363 7.338 -6.248 1.00 68.06 423 GLU A CA 1
ATOM 3323 C C . GLU A 1 423 ? 9.459 7.636 -5.038 1.00 68.06 423 GLU A C 1
ATOM 3325 O O . GLU A 1 423 ? 9.448 8.764 -4.548 1.00 68.06 423 GLU A O 1
ATOM 3330 N N . PHE A 1 424 ? 8.705 6.642 -4.563 1.00 63.88 424 PHE A N 1
ATOM 3331 C CA . PHE A 1 424 ? 7.789 6.763 -3.423 1.00 63.88 424 PHE A CA 1
ATOM 3332 C C . PHE A 1 424 ? 8.130 5.749 -2.330 1.00 63.88 424 PHE A C 1
ATOM 3334 O O . PHE A 1 424 ? 8.711 4.696 -2.593 1.00 63.88 424 PHE A O 1
ATOM 3341 N N . THR A 1 425 ? 7.756 6.051 -1.090 1.00 77.00 425 THR A N 1
ATOM 3342 C CA . THR A 1 425 ? 7.957 5.146 0.044 1.00 77.00 425 THR A CA 1
ATOM 3343 C C . THR A 1 425 ? 6.931 4.012 0.002 1.00 77.00 425 THR A C 1
ATOM 3345 O O . THR A 1 425 ? 5.730 4.258 0.054 1.00 77.00 425 THR A O 1
ATOM 3348 N N . GLN A 1 426 ? 7.413 2.775 -0.093 1.00 70.44 426 GLN A N 1
ATOM 3349 C CA . GLN A 1 426 ? 6.636 1.536 0.007 1.00 70.44 426 GLN A CA 1
ATOM 3350 C C . GLN A 1 426 ? 6.370 1.164 1.472 1.00 70.44 426 GLN A C 1
ATOM 3352 O O . GLN A 1 426 ? 5.252 0.819 1.838 1.00 70.44 426 GLN A O 1
ATOM 3357 N N . ALA A 1 427 ? 7.398 1.248 2.321 1.00 73.62 427 ALA A N 1
ATOM 3358 C CA . ALA A 1 427 ? 7.299 0.924 3.742 1.00 73.62 427 ALA A CA 1
ATOM 3359 C C . ALA A 1 427 ? 8.334 1.694 4.573 1.00 73.62 427 ALA A C 1
ATOM 3361 O O . ALA A 1 427 ? 9.381 2.094 4.059 1.00 73.62 427 ALA A O 1
ATOM 3362 N N . VAL A 1 428 ? 8.058 1.863 5.869 1.00 76.44 428 VAL A N 1
ATOM 3363 C CA . VAL A 1 428 ? 8.996 2.433 6.848 1.00 76.44 428 VAL A CA 1
ATOM 3364 C C . VAL A 1 428 ? 8.996 1.576 8.109 1.00 76.44 428 VAL A C 1
ATOM 3366 O O . VAL A 1 428 ? 7.934 1.185 8.589 1.00 76.44 428 VAL A O 1
ATOM 3369 N N . ALA A 1 429 ? 10.182 1.307 8.646 1.00 73.00 429 ALA A N 1
ATOM 3370 C CA . ALA A 1 429 ? 10.394 0.711 9.958 1.00 73.00 429 ALA A CA 1
ATOM 3371 C C . ALA A 1 429 ? 11.139 1.706 10.862 1.00 73.00 429 ALA A C 1
ATOM 3373 O O . ALA A 1 429 ? 12.019 2.433 10.399 1.00 73.00 429 ALA A O 1
ATOM 3374 N N . HIS A 1 430 ? 10.787 1.730 12.145 1.00 71.44 430 HIS A N 1
ATOM 3375 C CA . HIS A 1 430 ? 11.301 2.674 13.142 1.00 71.44 430 HIS A CA 1
ATOM 3376 C C . HIS A 1 430 ? 11.918 1.937 14.347 1.00 71.44 430 HIS A C 1
ATOM 3378 O O . HIS A 1 430 ? 11.698 0.740 14.527 1.00 71.44 430 HIS A O 1
ATOM 3384 N N . GLU A 1 431 ? 12.666 2.672 15.176 1.00 54.56 431 GLU A N 1
ATOM 3385 C CA . GLU A 1 431 ? 13.210 2.239 16.480 1.00 54.56 431 GLU A CA 1
ATOM 3386 C C . GLU A 1 431 ? 14.094 0.972 16.478 1.00 54.56 431 GLU A C 1
ATOM 3388 O O . GLU A 1 431 ? 14.001 0.110 17.357 1.00 54.56 431 GLU A O 1
ATOM 3393 N N . MET A 1 432 ? 15.011 0.846 15.517 1.00 55.22 432 MET A N 1
ATOM 3394 C CA . MET A 1 432 ? 15.953 -0.279 15.500 1.00 55.22 432 MET A CA 1
ATOM 3395 C C . MET A 1 432 ? 17.252 0.007 16.261 1.00 55.22 432 MET A C 1
ATOM 3397 O O . MET A 1 432 ? 17.732 1.135 16.301 1.00 55.22 432 MET A O 1
ATOM 3401 N N . GLU A 1 433 ? 17.896 -1.038 16.798 1.00 53.75 433 GLU A N 1
ATOM 3402 C CA . GLU A 1 433 ? 19.183 -0.968 17.530 1.00 53.75 433 GLU A CA 1
ATOM 3403 C C . GLU A 1 433 ? 20.409 -0.619 16.639 1.00 53.75 433 GLU A C 1
ATOM 3405 O O . GLU A 1 433 ? 21.559 -0.953 16.953 1.00 53.75 433 GLU A O 1
ATOM 3410 N N . ALA A 1 434 ? 20.189 0.075 15.520 1.00 49.41 434 ALA A N 1
ATOM 3411 C CA . ALA A 1 434 ? 21.214 0.511 14.583 1.00 49.41 434 ALA A CA 1
ATOM 3412 C C . ALA A 1 434 ? 21.927 1.780 15.078 1.00 49.41 434 ALA A C 1
ATOM 3414 O O . ALA A 1 434 ? 21.783 2.871 14.537 1.00 49.41 434 ALA A O 1
ATOM 3415 N N . HIS A 1 435 ? 22.726 1.633 16.136 1.00 53.31 435 HIS A N 1
ATOM 3416 C CA . HIS A 1 435 ? 23.553 2.733 16.632 1.00 53.31 435 HIS A CA 1
ATOM 3417 C C . HIS A 1 435 ? 24.656 3.126 15.627 1.00 53.31 435 HIS A C 1
ATOM 3419 O O . HIS A 1 435 ? 25.305 2.228 15.072 1.00 53.31 435 HIS A O 1
ATOM 3425 N N . PRO A 1 436 ? 24.980 4.429 15.496 1.00 57.09 436 PRO A N 1
ATOM 3426 C CA . PRO A 1 436 ? 26.094 4.908 14.680 1.00 57.09 436 PRO A CA 1
ATOM 3427 C C . PRO A 1 436 ? 27.403 4.159 14.963 1.00 57.09 436 PRO A C 1
ATOM 3429 O O . PRO A 1 436 ? 27.783 3.952 16.118 1.00 57.09 436 PRO A O 1
ATOM 3432 N N . GLY A 1 437 ? 28.090 3.725 13.904 1.00 66.69 437 GLY A N 1
ATOM 3433 C CA . GLY A 1 437 ? 29.364 3.005 13.978 1.00 66.69 437 GLY A CA 1
ATOM 3434 C C . GLY A 1 437 ? 29.318 1.538 14.444 1.00 66.69 437 GLY A C 1
ATOM 3435 O O . GLY A 1 437 ? 30.342 0.860 14.325 1.00 66.69 437 GLY A O 1
ATOM 3436 N N . LYS A 1 438 ? 28.186 1.000 14.933 1.00 79.69 438 LYS A N 1
ATOM 3437 C CA . LYS A 1 438 ? 28.061 -0.441 15.247 1.00 79.69 438 LYS A CA 1
ATOM 3438 C C . LYS A 1 438 ? 27.781 -1.261 13.986 1.00 79.69 438 LYS A C 1
ATOM 3440 O O . LYS A 1 438 ? 26.970 -0.852 13.156 1.00 79.69 438 LYS A O 1
ATOM 3445 N N . THR A 1 439 ? 28.398 -2.442 13.874 1.00 86.75 439 THR A N 1
ATOM 3446 C CA . THR A 1 439 ? 28.123 -3.383 12.774 1.00 86.75 439 THR A CA 1
ATOM 3447 C C . THR A 1 439 ? 26.690 -3.898 12.858 1.00 86.75 439 THR A C 1
ATOM 3449 O O . THR A 1 439 ? 26.292 -4.473 13.869 1.00 86.75 439 THR A O 1
ATOM 3452 N N . GLN A 1 440 ? 25.953 -3.697 11.773 1.00 87.25 440 GLN A N 1
ATOM 3453 C CA . GLN A 1 440 ? 24.629 -4.241 11.504 1.00 87.25 440 GLN A CA 1
ATOM 3454 C C . GLN A 1 440 ? 24.760 -5.497 10.639 1.00 87.25 440 GLN A C 1
ATOM 3456 O O . GLN A 1 440 ? 25.659 -5.561 9.804 1.00 87.25 440 GLN A O 1
ATOM 3461 N N . ASP A 1 441 ? 23.871 -6.471 10.815 1.00 88.50 441 ASP A N 1
ATOM 3462 C CA . ASP A 1 441 ? 23.806 -7.723 10.048 1.00 88.50 441 ASP A CA 1
ATOM 3463 C C . ASP A 1 441 ? 22.422 -7.816 9.388 1.00 88.50 441 ASP A C 1
ATOM 3465 O O . ASP A 1 441 ? 21.429 -8.115 10.052 1.00 88.50 441 ASP A O 1
ATOM 3469 N N . LEU A 1 442 ? 22.340 -7.466 8.105 1.00 89.25 442 LEU A N 1
ATOM 3470 C CA . LEU A 1 442 ? 21.097 -7.429 7.335 1.00 89.25 442 LEU A CA 1
ATOM 3471 C C . LEU A 1 442 ? 21.005 -8.663 6.436 1.00 89.25 442 LEU A C 1
ATOM 3473 O O . LEU A 1 442 ? 21.875 -8.886 5.594 1.00 89.25 442 LEU A O 1
ATOM 3477 N N . GLU A 1 443 ? 19.917 -9.412 6.567 1.00 88.44 443 GLU A N 1
ATOM 3478 C CA . GLU A 1 443 ? 19.513 -10.476 5.652 1.00 88.44 443 GLU A CA 1
ATOM 3479 C C . GLU A 1 443 ? 18.318 -10.001 4.806 1.00 88.44 443 GLU A C 1
ATOM 3481 O O . GLU A 1 443 ? 17.362 -9.412 5.312 1.00 88.44 443 GLU A O 1
ATOM 3486 N N . LEU A 1 444 ? 18.388 -10.224 3.497 1.00 87.44 444 LEU A N 1
ATOM 3487 C CA . LEU A 1 444 ? 17.369 -9.895 2.504 1.00 87.44 444 LEU A CA 1
ATOM 3488 C C . LEU A 1 444 ? 17.068 -11.153 1.692 1.00 87.44 444 LEU A C 1
ATOM 3490 O O . LEU A 1 444 ? 17.992 -11.816 1.221 1.00 87.44 444 LEU A O 1
ATOM 3494 N N . TYR A 1 445 ? 15.791 -11.450 1.482 1.00 82.56 445 TYR A N 1
ATOM 3495 C CA . TYR A 1 445 ? 15.335 -12.550 0.638 1.00 82.56 445 TYR A CA 1
ATOM 3496 C C . TYR A 1 445 ? 14.339 -11.995 -0.373 1.00 82.56 445 TYR A C 1
ATOM 3498 O O . TYR A 1 445 ? 13.291 -11.482 0.009 1.00 82.56 445 TYR A O 1
ATOM 3506 N N . LEU A 1 446 ? 14.670 -12.083 -1.659 1.00 81.00 446 LEU A N 1
ATOM 3507 C CA . LEU A 1 446 ? 13.760 -11.762 -2.752 1.00 81.00 446 LEU A CA 1
ATOM 3508 C C . LEU A 1 446 ? 13.315 -13.069 -3.411 1.00 81.00 446 LEU A C 1
ATOM 3510 O O . LEU A 1 446 ? 14.163 -13.860 -3.831 1.00 81.00 446 LEU A O 1
ATOM 3514 N N . GLN A 1 447 ? 12.002 -13.286 -3.490 1.00 74.69 447 GLN A N 1
ATOM 3515 C CA . GLN A 1 447 ? 11.393 -14.428 -4.174 1.00 74.69 447 GLN A CA 1
ATOM 3516 C C . GLN A 1 447 ? 10.191 -13.952 -4.998 1.00 74.69 447 GLN A C 1
ATOM 3518 O O . GLN A 1 447 ? 9.174 -13.502 -4.462 1.00 74.69 447 GLN A O 1
ATOM 3523 N N . GLY A 1 448 ? 10.311 -14.022 -6.322 1.00 72.12 448 GLY A N 1
ATOM 3524 C CA . GLY A 1 448 ? 9.365 -13.430 -7.258 1.00 72.12 448 GLY A CA 1
ATOM 3525 C C . GLY A 1 448 ? 9.280 -11.917 -7.055 1.00 72.12 448 GLY A C 1
ATOM 3526 O O . GLY A 1 448 ? 10.198 -11.180 -7.409 1.00 72.12 448 GLY A O 1
ATOM 3527 N N . ARG A 1 449 ? 8.159 -11.455 -6.493 1.00 70.31 449 ARG A N 1
ATOM 3528 C CA . ARG A 1 449 ? 7.920 -10.047 -6.126 1.00 70.31 449 ARG A CA 1
ATOM 3529 C C . ARG A 1 449 ? 7.995 -9.789 -4.617 1.00 70.31 449 ARG A C 1
ATOM 3531 O O . ARG A 1 449 ? 8.011 -8.632 -4.221 1.00 70.31 449 ARG A O 1
ATOM 3538 N N . ASN A 1 450 ? 8.073 -10.832 -3.789 1.00 72.31 450 ASN A N 1
ATOM 3539 C CA . ASN A 1 450 ? 8.058 -10.705 -2.334 1.00 72.31 450 ASN A CA 1
ATOM 3540 C C . ASN A 1 450 ? 9.472 -10.444 -1.807 1.00 72.31 450 ASN A C 1
ATOM 3542 O O . ASN A 1 450 ? 10.355 -11.294 -1.950 1.00 72.31 450 ASN A O 1
ATOM 3546 N N . LEU A 1 451 ? 9.675 -9.284 -1.182 1.00 80.25 451 LEU A N 1
ATOM 3547 C CA . LEU A 1 451 ? 10.912 -8.917 -0.500 1.00 80.25 451 LEU A CA 1
ATOM 3548 C C . LEU A 1 451 ? 10.741 -9.073 1.019 1.00 80.25 451 LEU A C 1
ATOM 3550 O O . LEU A 1 451 ? 9.990 -8.337 1.659 1.00 80.25 451 LEU A O 1
ATOM 3554 N N . PHE A 1 452 ? 11.469 -10.024 1.598 1.00 81.44 452 PHE A N 1
ATOM 3555 C CA . PHE A 1 452 ? 11.583 -10.247 3.038 1.00 81.44 452 PHE A CA 1
ATOM 3556 C C . PHE A 1 452 ? 12.917 -9.694 3.529 1.00 81.44 452 PHE A C 1
ATOM 3558 O O . PHE A 1 452 ? 13.924 -9.746 2.818 1.00 81.44 452 PHE A O 1
ATOM 3565 N N . MET A 1 453 ? 12.938 -9.148 4.743 1.00 84.00 453 MET A N 1
ATOM 3566 C CA . MET A 1 453 ? 14.082 -8.382 5.226 1.00 84.00 453 MET A CA 1
ATOM 3567 C C . MET A 1 453 ? 14.208 -8.502 6.747 1.00 84.00 453 MET A C 1
ATOM 3569 O O . MET A 1 453 ? 13.222 -8.328 7.465 1.00 84.00 453 MET A O 1
ATOM 3573 N N . GLN A 1 454 ? 15.415 -8.762 7.242 1.00 83.44 454 GLN A N 1
ATOM 3574 C CA . GLN A 1 454 ? 15.707 -9.014 8.651 1.00 83.44 454 GLN A CA 1
ATOM 3575 C C . GLN A 1 454 ? 17.003 -8.297 9.047 1.00 83.44 454 GLN A C 1
ATOM 3577 O O . GLN A 1 454 ? 18.036 -8.499 8.421 1.00 83.44 454 GLN A O 1
ATOM 3582 N N . LEU A 1 455 ? 16.977 -7.472 10.093 1.00 84.56 455 LEU A N 1
ATOM 3583 C CA . LEU A 1 455 ? 18.141 -6.748 10.608 1.00 84.56 455 LEU A CA 1
ATOM 3584 C C . LEU A 1 455 ? 18.480 -7.251 12.013 1.00 84.56 455 LEU A C 1
ATOM 3586 O O . LEU A 1 455 ? 17.626 -7.282 12.899 1.00 84.56 455 LEU A O 1
ATOM 3590 N N . ASN A 1 456 ? 19.729 -7.670 12.217 1.00 82.81 456 ASN A N 1
ATOM 3591 C CA . ASN A 1 456 ? 20.246 -8.239 13.466 1.00 82.81 456 ASN A CA 1
ATOM 3592 C C . ASN A 1 456 ? 19.383 -9.396 14.015 1.00 82.81 456 ASN A C 1
ATOM 3594 O O . ASN A 1 456 ? 19.217 -9.547 15.224 1.00 82.81 456 ASN A O 1
ATOM 3598 N N . GLY A 1 457 ? 18.793 -10.202 13.126 1.00 71.62 457 GLY A N 1
ATOM 3599 C CA . GLY A 1 457 ? 17.902 -11.305 13.500 1.00 71.62 457 GLY A CA 1
ATOM 3600 C C . GLY A 1 457 ? 16.448 -10.911 13.812 1.00 71.62 457 GLY A C 1
ATOM 3601 O O . GLY A 1 457 ? 15.651 -11.796 14.117 1.00 71.62 457 GLY A O 1
ATOM 3602 N N . ARG A 1 458 ? 16.050 -9.636 13.690 1.00 72.44 458 ARG A N 1
ATOM 3603 C CA . ARG A 1 458 ? 14.645 -9.189 13.804 1.00 72.44 458 ARG A CA 1
ATOM 3604 C C . ARG A 1 458 ? 14.083 -8.798 12.437 1.00 72.44 458 ARG A C 1
ATOM 3606 O O . ARG A 1 458 ? 14.771 -8.139 11.664 1.00 72.44 458 ARG A O 1
ATOM 3613 N N . MET A 1 459 ? 12.852 -9.203 12.125 1.00 71.62 459 MET A N 1
ATOM 3614 C CA . MET A 1 459 ? 12.189 -8.818 10.870 1.00 71.62 459 MET A CA 1
ATOM 3615 C C . MET A 1 459 ? 12.016 -7.295 10.794 1.00 71.62 459 MET A C 1
ATOM 3617 O O . MET A 1 459 ? 11.603 -6.675 11.772 1.00 71.62 459 MET A O 1
ATOM 3621 N N . LEU A 1 460 ? 12.331 -6.706 9.638 1.00 71.94 460 LEU A N 1
ATOM 3622 C CA . LEU A 1 460 ? 12.178 -5.267 9.384 1.00 71.94 460 LEU A CA 1
ATOM 3623 C C . LEU A 1 460 ? 10.721 -4.869 9.138 1.00 71.94 460 LEU A C 1
ATOM 3625 O O . LEU A 1 460 ? 10.314 -3.771 9.496 1.00 71.94 460 LEU A O 1
ATOM 3629 N N . LEU A 1 461 ? 9.943 -5.763 8.530 1.00 66.31 461 LEU A N 1
ATOM 3630 C CA . LEU A 1 461 ? 8.531 -5.578 8.209 1.00 66.31 461 LEU A CA 1
ATOM 3631 C C . LEU A 1 461 ? 7.742 -6.775 8.753 1.00 66.31 461 LEU A C 1
ATOM 3633 O O . LEU A 1 461 ? 8.265 -7.889 8.800 1.00 66.31 461 LEU A O 1
ATOM 3637 N N . ARG A 1 462 ? 6.493 -6.549 9.177 1.00 57.47 462 ARG A N 1
ATOM 3638 C CA . ARG A 1 462 ? 5.624 -7.614 9.719 1.00 57.47 462 ARG A CA 1
ATOM 3639 C C . ARG A 1 462 ? 5.100 -8.558 8.644 1.00 57.47 462 ARG A C 1
ATOM 3641 O O . ARG A 1 462 ? 4.865 -9.727 8.925 1.00 57.47 462 ARG A O 1
ATOM 3648 N N . GLU A 1 463 ? 4.969 -8.050 7.426 1.00 57.38 463 GLU A N 1
ATOM 3649 C CA . GLU A 1 463 ? 4.599 -8.813 6.242 1.00 57.38 463 GLU A CA 1
ATOM 3650 C C . GLU A 1 463 ? 5.674 -8.663 5.153 1.00 57.38 463 GLU A C 1
ATOM 3652 O O . GLU A 1 463 ? 6.444 -7.696 5.177 1.00 57.38 463 GLU A O 1
ATOM 3657 N N . PRO A 1 464 ? 5.761 -9.609 4.201 1.00 62.31 464 PRO A N 1
ATOM 3658 C CA . PRO A 1 464 ? 6.669 -9.506 3.064 1.00 62.31 464 PRO A CA 1
ATOM 3659 C C . PRO A 1 464 ? 6.205 -8.382 2.142 1.00 62.31 464 PRO A C 1
ATOM 3661 O O . PRO A 1 464 ? 5.015 -8.268 1.854 1.00 62.31 464 PRO A O 1
ATOM 3664 N N . LEU A 1 465 ? 7.135 -7.578 1.638 1.00 71.75 465 LEU A N 1
ATOM 3665 C CA . LEU A 1 465 ? 6.783 -6.468 0.765 1.00 71.75 465 LEU A CA 1
ATOM 3666 C C . LEU A 1 465 ? 6.549 -6.969 -0.668 1.00 71.75 465 LEU A C 1
ATOM 3668 O O . LEU A 1 465 ? 7.505 -7.385 -1.325 1.00 71.75 465 LEU A O 1
ATOM 3672 N N . ASP A 1 466 ? 5.309 -6.904 -1.165 1.00 72.31 466 ASP A N 1
ATOM 3673 C CA . ASP A 1 466 ? 5.009 -7.155 -2.583 1.00 72.31 466 ASP A CA 1
ATOM 3674 C C . ASP A 1 466 ? 5.461 -5.959 -3.436 1.00 72.31 466 ASP A C 1
ATOM 3676 O O . ASP A 1 466 ? 4.828 -4.900 -3.484 1.00 72.31 466 ASP A O 1
ATOM 3680 N N . LEU A 1 467 ? 6.592 -6.122 -4.119 1.00 71.88 467 LEU A N 1
ATOM 3681 C CA . LEU A 1 467 ? 7.162 -5.102 -4.988 1.00 71.88 467 LEU A CA 1
ATOM 3682 C C . LEU A 1 467 ? 6.249 -4.861 -6.192 1.00 71.88 467 LEU A C 1
ATOM 3684 O O . LEU A 1 467 ? 5.933 -5.780 -6.949 1.00 71.88 467 LEU A O 1
ATOM 3688 N N . LEU A 1 468 ? 5.839 -3.612 -6.411 1.00 57.84 468 LEU A N 1
ATOM 3689 C CA . LEU A 1 468 ? 4.914 -3.245 -7.485 1.00 57.84 468 LEU A CA 1
ATOM 3690 C C . LEU A 1 468 ? 5.544 -3.424 -8.873 1.00 57.84 468 LEU A C 1
ATOM 3692 O O . LEU A 1 468 ? 6.723 -3.136 -9.079 1.00 57.84 468 LEU A O 1
ATOM 3696 N N . GLY A 1 469 ? 4.736 -3.865 -9.838 1.00 60.44 469 GLY A N 1
ATOM 3697 C CA . GLY A 1 469 ? 5.181 -4.157 -11.203 1.00 60.44 469 GLY A CA 1
ATOM 3698 C C . GLY A 1 469 ? 5.785 -5.556 -11.377 1.00 60.44 469 GLY A C 1
ATOM 3699 O O . GLY A 1 469 ? 5.769 -6.396 -10.482 1.00 60.44 469 GLY A O 1
ATOM 3700 N N . THR A 1 470 ? 6.304 -5.833 -12.573 1.00 53.62 470 THR A N 1
ATOM 3701 C CA . THR A 1 470 ? 6.991 -7.096 -12.873 1.00 53.62 470 THR A CA 1
ATOM 3702 C C . THR A 1 470 ? 8.383 -7.124 -12.249 1.00 53.62 470 THR A C 1
ATOM 3704 O O . THR A 1 470 ? 9.214 -6.284 -12.589 1.00 53.62 470 THR A O 1
ATOM 3707 N N . SER A 1 471 ? 8.673 -8.133 -11.423 1.00 58.16 471 SER A N 1
ATOM 3708 C CA . SER A 1 471 ? 10.045 -8.423 -10.989 1.00 58.16 471 SER A CA 1
ATOM 3709 C C . SER A 1 471 ? 10.892 -8.824 -12.201 1.00 58.16 471 SER A C 1
ATOM 3711 O O . SER A 1 471 ? 10.697 -9.889 -12.791 1.00 58.16 471 SER A O 1
ATOM 3713 N N . LEU A 1 472 ? 11.791 -7.930 -12.619 1.00 65.19 472 LEU A N 1
ATOM 3714 C CA . LEU A 1 472 ? 12.777 -8.173 -13.669 1.00 65.19 472 LEU A CA 1
ATOM 3715 C C . LEU A 1 472 ? 14.172 -8.275 -13.037 1.00 65.19 472 LEU A C 1
ATOM 3717 O O . LEU A 1 472 ? 14.473 -7.489 -12.135 1.00 65.19 472 LEU A O 1
ATOM 3721 N N . PRO A 1 473 ? 15.040 -9.192 -13.508 1.00 74.12 473 PRO A N 1
ATOM 3722 C CA . PRO A 1 473 ? 16.384 -9.327 -12.961 1.00 74.12 473 PRO A CA 1
ATOM 3723 C C . PRO A 1 473 ? 17.182 -8.020 -13.040 1.00 74.12 473 PRO A C 1
ATOM 3725 O O . PRO A 1 473 ? 17.111 -7.311 -14.048 1.00 74.12 473 PRO A O 1
ATOM 3728 N N . GLY A 1 474 ? 17.934 -7.693 -11.985 1.00 75.25 474 GLY A N 1
ATOM 3729 C CA . GLY A 1 474 ? 18.463 -6.340 -11.800 1.00 75.25 474 GLY A CA 1
ATOM 3730 C C . GLY A 1 474 ? 19.800 -6.238 -11.071 1.00 75.25 474 GLY A C 1
ATOM 3731 O O . GLY A 1 474 ? 20.224 -7.162 -10.389 1.00 75.25 474 GLY A O 1
ATOM 3732 N N . LEU A 1 475 ? 20.462 -5.081 -11.193 1.00 83.56 475 LEU A N 1
ATOM 3733 C CA . LEU A 1 475 ? 21.706 -4.808 -10.465 1.00 83.56 475 LEU A CA 1
ATOM 3734 C C . LEU A 1 475 ? 21.446 -4.519 -8.986 1.00 83.56 475 LEU A C 1
ATOM 3736 O O . LEU A 1 475 ? 20.669 -3.622 -8.659 1.00 83.56 475 LEU A O 1
ATOM 3740 N N . LEU A 1 476 ? 22.199 -5.180 -8.112 1.00 89.94 476 LEU A N 1
ATOM 3741 C CA . LEU A 1 476 ? 22.418 -4.737 -6.739 1.00 89.94 476 LEU A CA 1
ATOM 3742 C C . LEU A 1 476 ? 23.429 -3.578 -6.723 1.00 89.94 476 LEU A C 1
ATOM 3744 O O . LEU A 1 476 ? 24.458 -3.621 -7.399 1.00 89.94 476 LEU A O 1
ATOM 3748 N N . GLY A 1 477 ? 23.164 -2.559 -5.915 1.00 91.00 477 GLY A N 1
ATOM 3749 C CA . GLY A 1 477 ? 24.076 -1.461 -5.619 1.00 91.00 477 GLY A CA 1
ATOM 3750 C C . GLY A 1 477 ? 24.032 -1.068 -4.147 1.00 91.00 477 GLY A C 1
ATOM 3751 O O . GLY A 1 477 ? 23.105 -1.426 -3.422 1.00 91.00 477 GLY A O 1
ATOM 3752 N N . ALA A 1 478 ? 25.046 -0.324 -3.724 1.00 93.81 478 ALA A N 1
ATOM 3753 C CA . ALA A 1 478 ? 25.184 0.239 -2.389 1.00 93.81 478 ALA A CA 1
ATOM 3754 C C . ALA A 1 478 ? 25.465 1.740 -2.509 1.00 93.81 478 ALA A C 1
ATOM 3756 O O . ALA A 1 478 ? 26.246 2.161 -3.365 1.00 93.81 478 ALA A O 1
ATOM 3757 N N . GLU A 1 479 ? 24.833 2.548 -1.667 1.00 93.44 479 GLU A N 1
ATOM 3758 C CA . GLU A 1 479 ? 24.972 4.003 -1.656 1.00 93.44 479 GLU A CA 1
ATOM 3759 C C . GLU A 1 479 ? 25.122 4.561 -0.242 1.00 93.44 479 GLU A C 1
ATOM 3761 O O . GLU A 1 479 ? 24.773 3.919 0.746 1.00 93.44 479 GLU A O 1
ATOM 3766 N N . VAL A 1 480 ? 25.660 5.772 -0.150 1.00 93.31 480 VAL A N 1
ATOM 3767 C CA . VAL A 1 480 ? 25.720 6.564 1.076 1.00 93.31 480 VAL A CA 1
ATOM 3768 C C . VAL A 1 480 ? 25.449 8.027 0.731 1.00 93.31 480 VAL A C 1
ATOM 3770 O O . VAL A 1 480 ? 25.911 8.500 -0.310 1.00 93.31 480 VAL A O 1
ATOM 3773 N N . TRP A 1 481 ? 24.687 8.745 1.555 1.00 91.38 481 TRP A N 1
ATOM 3774 C CA . TRP A 1 481 ? 24.273 10.124 1.277 1.00 91.38 481 TRP A CA 1
ATOM 3775 C C . TRP A 1 481 ? 24.092 10.960 2.550 1.00 91.38 481 TRP A C 1
ATOM 3777 O O . TRP A 1 481 ? 23.561 10.480 3.543 1.00 91.38 481 TRP A O 1
ATOM 3787 N N . ASP A 1 482 ? 24.498 12.224 2.503 1.00 88.06 482 ASP A N 1
ATOM 3788 C CA . ASP A 1 482 ? 24.322 13.228 3.554 1.00 88.06 482 ASP A CA 1
ATOM 3789 C C . ASP A 1 482 ? 24.036 14.591 2.890 1.00 88.06 482 ASP A C 1
ATOM 3791 O O . ASP A 1 482 ? 24.633 14.891 1.850 1.00 88.06 482 ASP A O 1
ATOM 3795 N N . PRO A 1 483 ? 23.150 15.450 3.430 1.00 83.94 483 PRO A N 1
ATOM 3796 C CA . PRO A 1 483 ? 22.916 16.780 2.863 1.00 83.94 483 PRO A CA 1
ATOM 3797 C C . PRO A 1 483 ? 24.179 17.664 2.814 1.00 83.94 483 PRO A C 1
ATOM 3799 O O . PRO A 1 483 ? 24.242 18.586 1.995 1.00 83.94 483 PRO A O 1
ATOM 3802 N N . ALA A 1 484 ? 25.189 17.404 3.650 1.00 85.56 484 ALA A N 1
ATOM 3803 C CA . ALA A 1 484 ? 26.465 18.104 3.649 1.00 85.56 484 ALA A CA 1
ATOM 3804 C C . ALA A 1 484 ? 27.504 17.445 2.717 1.00 85.56 484 ALA A C 1
ATOM 3806 O O . ALA A 1 484 ? 27.771 16.242 2.732 1.00 85.56 484 ALA A O 1
ATOM 3807 N N . ILE A 1 485 ? 28.157 18.283 1.907 1.00 86.88 485 ILE A N 1
ATOM 3808 C CA . ILE A 1 485 ? 29.202 17.865 0.965 1.00 86.88 485 ILE A CA 1
ATOM 3809 C C . ILE A 1 485 ? 30.398 17.269 1.719 1.00 86.88 485 ILE A C 1
ATOM 3811 O O . ILE A 1 485 ? 30.976 17.919 2.589 1.00 86.88 485 ILE A O 1
ATOM 3815 N N . GLY A 1 486 ? 30.822 16.070 1.319 1.00 87.12 486 GLY A N 1
ATOM 3816 C CA . GLY A 1 486 ? 31.997 15.396 1.872 1.00 87.12 486 GLY A CA 1
ATOM 3817 C C . GLY A 1 486 ? 31.800 14.692 3.213 1.00 87.12 486 GLY A C 1
ATOM 3818 O O . GLY A 1 486 ? 32.795 14.227 3.756 1.00 87.12 486 GLY A O 1
ATOM 3819 N N . VAL A 1 487 ? 30.575 14.627 3.747 1.00 90.00 487 VAL A N 1
ATOM 3820 C CA . VAL A 1 487 ? 30.311 14.049 5.077 1.00 90.00 487 VAL A CA 1
ATOM 3821 C C . VAL A 1 487 ? 29.972 12.559 5.022 1.00 90.00 487 VAL A C 1
ATOM 3823 O O . VAL A 1 487 ? 30.483 11.805 5.840 1.00 90.00 487 VAL A O 1
ATOM 3826 N N . ALA A 1 488 ? 29.138 12.124 4.075 1.00 91.62 488 ALA A N 1
ATOM 3827 C CA . ALA A 1 488 ? 28.589 10.765 4.076 1.00 91.62 488 ALA A CA 1
ATOM 3828 C C . ALA A 1 488 ? 29.666 9.671 3.910 1.00 91.62 488 ALA A C 1
ATOM 3830 O O . ALA A 1 488 ? 30.441 9.709 2.950 1.00 91.62 488 ALA A O 1
ATOM 3831 N N . GLU A 1 489 ? 29.677 8.672 4.795 1.00 93.19 489 GLU A N 1
ATOM 3832 C CA . GLU A 1 489 ? 30.652 7.574 4.805 1.00 93.19 489 GLU A CA 1
ATOM 3833 C C . GLU A 1 489 ? 30.060 6.286 5.413 1.00 93.19 489 GLU A C 1
ATOM 3835 O O . GLU A 1 489 ? 29.392 6.306 6.449 1.00 93.19 489 GLU A O 1
ATOM 3840 N N . THR A 1 490 ? 30.315 5.141 4.773 1.00 92.75 490 THR A N 1
ATOM 3841 C CA . THR A 1 490 ? 29.883 3.815 5.242 1.00 92.75 490 THR A CA 1
ATOM 3842 C C . THR A 1 490 ? 30.977 2.773 5.019 1.00 92.75 490 THR A C 1
ATOM 3844 O O . THR A 1 490 ? 31.749 2.858 4.060 1.00 92.75 490 THR A O 1
ATOM 3847 N N . TRP A 1 491 ? 30.999 1.743 5.862 1.00 92.94 491 TRP A N 1
ATOM 3848 C CA . TRP A 1 491 ? 31.882 0.586 5.729 1.00 92.94 491 TRP A CA 1
ATOM 3849 C C . TRP A 1 491 ? 31.056 -0.692 5.572 1.00 92.94 491 TRP A C 1
ATOM 3851 O O . TRP A 1 491 ? 30.154 -0.945 6.364 1.00 92.94 491 TRP A O 1
ATOM 3861 N N . ILE A 1 492 ? 31.373 -1.529 4.587 1.00 94.00 492 ILE A N 1
ATOM 3862 C CA . ILE A 1 492 ? 30.789 -2.863 4.401 1.00 94.00 492 ILE A CA 1
ATOM 3863 C C . ILE A 1 492 ? 31.848 -3.902 4.783 1.00 94.00 492 ILE A C 1
ATOM 3865 O O . ILE A 1 492 ? 32.879 -4.040 4.125 1.00 94.00 492 ILE A O 1
ATOM 3869 N N . ASP A 1 493 ? 31.587 -4.603 5.886 1.00 90.69 493 ASP A N 1
ATOM 3870 C CA . ASP A 1 493 ? 32.464 -5.595 6.513 1.00 90.69 493 ASP A CA 1
ATOM 3871 C C . ASP A 1 493 ? 32.421 -6.940 5.771 1.00 90.69 493 ASP A C 1
ATOM 3873 O O . ASP A 1 493 ? 33.454 -7.565 5.536 1.00 90.69 493 ASP A O 1
ATOM 3877 N N . ALA A 1 494 ? 31.221 -7.388 5.391 1.00 91.50 494 ALA A N 1
ATOM 3878 C CA . ALA A 1 494 ? 31.005 -8.652 4.692 1.00 91.50 494 ALA A CA 1
ATOM 3879 C C . ALA A 1 494 ? 29.775 -8.580 3.782 1.00 91.50 494 ALA A C 1
ATOM 3881 O O . ALA A 1 494 ? 28.836 -7.827 4.040 1.00 91.50 494 ALA A O 1
ATOM 3882 N N . LEU A 1 495 ? 29.779 -9.391 2.728 1.00 91.94 495 LEU A N 1
ATOM 3883 C CA . LEU A 1 495 ? 28.685 -9.516 1.773 1.00 91.94 495 LEU A CA 1
ATOM 3884 C C . LEU A 1 495 ? 28.664 -10.954 1.252 1.00 91.94 495 LEU A C 1
ATOM 3886 O O . LEU A 1 495 ? 29.687 -11.453 0.782 1.00 91.94 495 LEU A O 1
ATOM 3890 N N . GLU A 1 496 ? 27.520 -11.621 1.347 1.00 90.38 496 GLU A N 1
ATOM 3891 C CA . GLU A 1 496 ? 27.357 -13.041 1.036 1.00 90.38 496 GLU A CA 1
ATOM 3892 C C . GLU A 1 496 ? 26.001 -13.300 0.369 1.00 90.38 496 GLU A C 1
ATOM 3894 O O . GLU A 1 496 ? 25.005 -12.654 0.684 1.00 90.38 496 GLU A O 1
ATOM 3899 N N . PHE A 1 497 ? 25.953 -14.281 -0.533 1.00 86.00 497 PHE A N 1
ATOM 3900 C CA . PHE A 1 497 ? 24.726 -14.723 -1.201 1.00 86.00 497 PHE A CA 1
ATOM 3901 C C . PHE A 1 497 ? 24.463 -16.196 -0.861 1.00 86.00 497 PHE A C 1
ATOM 3903 O O . PHE A 1 497 ? 24.907 -17.077 -1.605 1.00 86.00 497 PHE A O 1
ATOM 3910 N N . PRO A 1 498 ? 23.819 -16.510 0.276 1.00 77.06 498 PRO A N 1
ATOM 3911 C CA . PRO A 1 498 ? 23.446 -17.886 0.590 1.00 77.06 498 PRO A CA 1
ATOM 3912 C C . PRO A 1 498 ? 22.433 -18.441 -0.431 1.00 77.06 498 PRO A C 1
ATOM 3914 O O . PRO A 1 498 ? 21.764 -17.694 -1.149 1.00 77.06 498 PRO A O 1
ATOM 3917 N N . ARG A 1 499 ? 22.296 -19.773 -0.511 1.00 66.81 499 ARG A N 1
ATOM 3918 C CA . ARG A 1 499 ? 21.136 -20.366 -1.201 1.00 66.81 499 ARG A CA 1
ATOM 3919 C C . ARG A 1 499 ? 19.866 -20.088 -0.385 1.00 66.81 499 ARG A C 1
ATOM 3921 O O . ARG A 1 499 ? 19.941 -20.137 0.845 1.00 66.81 499 ARG A O 1
ATOM 3928 N N . PRO A 1 500 ? 18.710 -19.841 -1.030 1.00 60.81 500 PRO A N 1
ATOM 3929 C CA . PRO A 1 500 ? 17.425 -19.831 -0.338 1.00 60.81 500 PRO A CA 1
ATOM 3930 C C . PRO A 1 500 ? 17.233 -21.151 0.420 1.00 60.81 500 PRO A C 1
ATOM 3932 O O . PRO A 1 500 ? 17.387 -22.228 -0.157 1.00 60.81 500 PRO A O 1
ATOM 3935 N N . ARG A 1 501 ? 16.943 -21.071 1.721 1.00 61.59 501 ARG A N 1
ATOM 3936 C CA . ARG A 1 501 ? 16.704 -22.246 2.568 1.00 61.59 501 ARG A CA 1
ATOM 3937 C C . ARG A 1 501 ? 15.246 -22.651 2.423 1.00 61.59 501 ARG A C 1
ATOM 3939 O O . ARG A 1 501 ? 14.379 -21.957 2.933 1.00 61.59 501 ARG A O 1
ATOM 3946 N N . ILE A 1 502 ? 15.001 -23.750 1.721 1.00 68.38 502 ILE A N 1
ATOM 3947 C CA . ILE A 1 502 ? 13.659 -24.243 1.409 1.00 68.38 502 ILE A CA 1
ATOM 3948 C C . ILE A 1 502 ? 13.379 -25.484 2.269 1.00 68.38 502 ILE A C 1
ATOM 3950 O O . ILE A 1 502 ? 14.136 -26.455 2.210 1.00 68.38 502 ILE A O 1
ATOM 3954 N N . VAL A 1 503 ? 12.312 -25.456 3.072 1.00 79.75 503 VAL A N 1
ATOM 3955 C CA . VAL A 1 503 ? 11.907 -26.561 3.962 1.00 79.75 503 VAL A CA 1
ATOM 3956 C C . VAL A 1 503 ? 10.513 -27.098 3.635 1.00 79.75 503 VAL A C 1
ATOM 3958 O O . VAL A 1 503 ? 9.666 -26.395 3.075 1.00 79.75 503 VAL A O 1
ATOM 3961 N N . LEU A 1 504 ? 10.275 -28.353 4.016 1.00 85.62 504 LEU A N 1
ATOM 3962 C CA . LEU A 1 504 ? 8.957 -28.978 4.055 1.00 85.62 504 LEU A CA 1
ATOM 3963 C C . LEU A 1 504 ? 8.429 -28.899 5.493 1.00 85.62 504 LEU A C 1
ATOM 3965 O O . LEU A 1 504 ? 9.026 -29.479 6.401 1.00 85.62 504 LEU A O 1
ATOM 3969 N N . LYS A 1 505 ? 7.320 -28.185 5.720 1.00 87.06 505 LYS A N 1
ATOM 3970 C CA . LYS A 1 505 ? 6.669 -28.134 7.041 1.00 87.06 505 LYS A CA 1
ATOM 3971 C C . LYS A 1 505 ? 5.616 -29.212 7.185 1.00 87.06 505 LYS A C 1
ATOM 3973 O O . LYS A 1 505 ? 4.787 -29.395 6.299 1.00 87.06 505 LYS A O 1
ATOM 3978 N N . GLN A 1 506 ? 5.615 -29.880 8.331 1.00 86.19 506 GLN A N 1
ATOM 3979 C CA . GLN A 1 506 ? 4.652 -30.924 8.662 1.00 86.19 506 GLN A CA 1
ATOM 3980 C C . GLN A 1 506 ? 4.226 -30.851 10.136 1.00 86.19 506 GLN A C 1
ATOM 3982 O O . GLN A 1 506 ? 4.875 -30.199 10.949 1.00 86.19 506 GLN A O 1
ATOM 3987 N N . TRP A 1 507 ? 3.128 -31.513 10.496 1.00 80.62 507 TRP A N 1
ATOM 3988 C CA . TRP A 1 507 ? 2.581 -31.492 11.860 1.00 80.62 507 TRP A CA 1
ATOM 3989 C C . TRP A 1 507 ? 1.901 -32.825 12.221 1.00 80.62 507 TRP A C 1
ATOM 3991 O O . TRP A 1 507 ? 1.611 -33.625 11.322 1.00 80.62 507 TRP A O 1
ATOM 4001 N N . PRO A 1 508 ? 1.710 -33.147 13.516 1.00 68.25 508 PRO A N 1
ATOM 4002 C CA . PRO A 1 508 ? 1.024 -34.370 13.937 1.00 68.25 508 PRO A CA 1
ATOM 4003 C C . PRO A 1 508 ? -0.485 -34.336 13.640 1.00 68.25 508 PRO A C 1
ATOM 4005 O O . PRO A 1 508 ? -1.084 -33.278 13.473 1.00 68.25 508 PRO A O 1
ATOM 4008 N N . SER A 1 509 ? -1.109 -35.514 13.603 1.00 58.53 509 SER A N 1
ATOM 4009 C CA . SER A 1 509 ? -2.561 -35.683 13.481 1.00 58.53 509 SER A CA 1
ATOM 4010 C C . SER A 1 509 ? -3.251 -35.626 14.851 1.00 58.53 509 SER A C 1
ATOM 4012 O O . SER A 1 509 ? -3.000 -36.490 15.693 1.00 58.53 509 SER A O 1
ATOM 4014 N N . GLY A 1 510 ? -4.138 -34.651 15.061 1.00 55.44 510 GLY A N 1
ATOM 4015 C CA . GLY A 1 510 ? -4.975 -34.519 16.261 1.00 55.44 510 GLY A CA 1
ATOM 4016 C C . GLY A 1 510 ? -5.391 -33.069 16.533 1.00 55.44 510 GLY A C 1
ATOM 4017 O O . GLY A 1 510 ? -4.892 -32.156 15.879 1.00 55.44 510 GLY A O 1
ATOM 4018 N N . ASP A 1 511 ? -6.250 -32.857 17.535 1.00 46.50 511 ASP A N 1
ATOM 4019 C CA . ASP A 1 511 ? -6.869 -31.561 17.902 1.00 46.50 511 ASP A CA 1
ATOM 4020 C C . ASP A 1 511 ? -5.889 -30.501 18.474 1.00 46.50 511 ASP A C 1
ATOM 4022 O O . ASP A 1 511 ? -6.291 -29.560 19.152 1.00 46.50 511 ASP A O 1
ATOM 4026 N N . ALA A 1 512 ? -4.580 -30.657 18.249 1.00 45.12 512 ALA A N 1
ATOM 4027 C CA . ALA A 1 512 ? -3.522 -29.845 18.857 1.00 45.12 512 ALA A CA 1
ATOM 4028 C C . ALA A 1 512 ? -3.273 -28.490 18.161 1.00 45.12 512 ALA A C 1
ATOM 4030 O O . ALA A 1 512 ? -2.565 -27.647 18.711 1.00 45.12 512 ALA A O 1
ATOM 4031 N N . PHE A 1 513 ? -3.834 -28.278 16.966 1.00 53.03 513 PHE A N 1
ATOM 4032 C CA . PHE A 1 513 ? -3.705 -27.043 16.189 1.00 53.03 513 PHE A CA 1
ATOM 4033 C C . PHE A 1 513 ? -5.090 -26.564 15.744 1.00 53.03 513 PHE A C 1
ATOM 4035 O O . PHE A 1 513 ? -5.787 -27.276 15.022 1.00 53.03 513 PHE A O 1
ATOM 4042 N N . THR A 1 514 ? -5.478 -25.342 16.119 1.00 56.16 514 THR A N 1
ATOM 4043 C CA . THR A 1 514 ? -6.599 -24.657 15.455 1.00 56.16 514 THR A CA 1
ATOM 4044 C C . THR A 1 514 ? -6.178 -24.245 14.037 1.00 56.16 514 THR A C 1
ATOM 4046 O O . THR A 1 514 ? -4.983 -24.014 13.818 1.00 56.16 514 THR A O 1
ATOM 4049 N N . PRO A 1 515 ? -7.111 -24.100 13.072 1.00 58.28 515 PRO A N 1
ATOM 4050 C CA . PRO A 1 515 ? -6.790 -23.586 11.738 1.00 58.28 515 PRO A CA 1
ATOM 4051 C C . PRO A 1 515 ? -6.031 -22.253 11.799 1.00 58.28 515 PRO A C 1
ATOM 4053 O O . PRO A 1 515 ? -4.975 -22.128 11.183 1.00 58.28 515 PRO A O 1
ATOM 4056 N N . THR A 1 516 ? -6.480 -21.329 12.655 1.00 51.16 516 THR A N 1
ATOM 4057 C CA . THR A 1 516 ? -5.823 -20.054 12.988 1.00 51.16 516 THR A CA 1
ATOM 4058 C C . THR A 1 516 ? -4.356 -20.237 13.378 1.00 51.16 516 THR A C 1
ATOM 4060 O O . THR A 1 516 ? -3.464 -19.580 12.847 1.00 51.16 516 THR A O 1
ATOM 4063 N N . HIS A 1 517 ? -4.071 -21.147 14.317 1.00 58.47 517 HIS A N 1
ATOM 4064 C CA . HIS A 1 517 ? -2.717 -21.344 14.826 1.00 58.47 517 HIS A CA 1
ATOM 4065 C C . HIS A 1 517 ? -1.813 -22.024 13.789 1.00 58.47 517 HIS A C 1
ATOM 4067 O O . HIS A 1 517 ? -0.675 -21.595 13.600 1.00 58.47 517 HIS A O 1
ATOM 4073 N N . LEU A 1 518 ? -2.338 -23.016 13.063 1.00 68.12 518 LEU A N 1
ATOM 4074 C CA . LEU A 1 518 ? -1.643 -23.644 11.941 1.00 68.12 518 LEU A CA 1
ATOM 4075 C C . LEU A 1 518 ? -1.281 -22.606 10.865 1.00 68.12 518 LEU A C 1
ATOM 4077 O O . LEU A 1 518 ? -0.131 -22.554 10.432 1.00 68.12 518 LEU A O 1
ATOM 4081 N N . MET A 1 519 ? -2.227 -21.750 10.467 1.00 67.69 519 MET A N 1
ATOM 4082 C CA . MET A 1 519 ? -1.984 -20.682 9.492 1.00 67.69 519 MET A CA 1
ATOM 4083 C C . MET A 1 519 ? -0.999 -19.626 10.010 1.00 67.69 519 MET A C 1
ATOM 4085 O O . MET A 1 519 ? -0.185 -19.137 9.227 1.00 67.69 519 MET A O 1
ATOM 4089 N N . ASN A 1 520 ? -1.008 -19.310 11.308 1.00 56.28 520 ASN A N 1
ATOM 4090 C CA . ASN A 1 520 ? -0.052 -18.381 11.919 1.00 56.28 520 ASN A CA 1
ATOM 4091 C C . ASN A 1 520 ? 1.384 -18.932 11.926 1.00 56.28 520 ASN A C 1
ATOM 4093 O O . ASN A 1 520 ? 2.305 -18.214 11.540 1.00 56.28 520 ASN A O 1
ATOM 4097 N N . GLU A 1 521 ? 1.599 -20.198 12.298 1.00 64.06 521 GLU A N 1
ATOM 4098 C CA . GLU A 1 521 ? 2.944 -20.801 12.270 1.00 64.06 521 GLU A CA 1
ATOM 4099 C C . GLU A 1 521 ? 3.449 -21.029 10.839 1.00 64.06 521 GLU A C 1
ATOM 4101 O O . GLU A 1 521 ? 4.609 -20.743 10.535 1.00 64.06 521 GLU A O 1
ATOM 4106 N N . LEU A 1 522 ? 2.575 -21.461 9.921 1.00 69.94 522 LEU A N 1
ATOM 4107 C CA . LEU A 1 522 ? 2.916 -21.526 8.499 1.00 69.94 522 LEU A CA 1
ATOM 4108 C C . LEU A 1 522 ? 3.240 -20.129 7.938 1.00 69.94 522 LEU A C 1
ATOM 4110 O O . LEU A 1 522 ? 4.191 -19.991 7.173 1.00 69.94 522 LEU A O 1
ATOM 4114 N N . SER A 1 523 ? 2.522 -19.080 8.357 1.00 60.84 523 SER A N 1
ATOM 4115 C CA . SER A 1 523 ? 2.805 -17.692 7.958 1.00 60.84 523 SER A CA 1
ATOM 4116 C C . SER A 1 523 ? 4.117 -17.159 8.534 1.00 60.84 523 SER A C 1
ATOM 4118 O O . SER A 1 523 ? 4.851 -16.486 7.811 1.00 60.84 523 SER A O 1
ATOM 4120 N N . ARG A 1 524 ? 4.459 -17.503 9.784 1.00 58.66 524 ARG A N 1
ATOM 4121 C CA . ARG A 1 524 ? 5.750 -17.166 10.412 1.00 58.66 524 ARG A CA 1
ATOM 4122 C C . ARG A 1 524 ? 6.925 -17.719 9.606 1.00 58.66 524 ARG A C 1
ATOM 4124 O O . ARG A 1 524 ? 7.903 -17.009 9.398 1.00 58.66 524 ARG A O 1
ATOM 4131 N N . ASP A 1 525 ? 6.815 -18.958 9.130 1.00 64.69 525 ASP A N 1
ATOM 4132 C CA . ASP A 1 525 ? 7.861 -19.630 8.351 1.00 64.69 525 ASP A CA 1
ATOM 4133 C C . ASP A 1 525 ? 7.717 -19.471 6.823 1.00 64.69 525 ASP A C 1
ATOM 4135 O O . ASP A 1 525 ? 8.538 -20.003 6.074 1.00 64.69 525 ASP A O 1
ATOM 4139 N N . ALA A 1 526 ? 6.733 -18.706 6.333 1.00 62.28 526 ALA A N 1
ATOM 4140 C CA . ALA A 1 526 ? 6.389 -18.614 4.907 1.00 62.28 526 ALA A CA 1
ATOM 4141 C C . ALA A 1 526 ? 7.560 -18.223 3.989 1.00 62.28 526 ALA A C 1
ATOM 4143 O O . ALA A 1 526 ? 7.620 -18.677 2.851 1.00 62.28 526 ALA A O 1
ATOM 4144 N N . PHE A 1 527 ? 8.514 -17.434 4.491 1.00 61.19 527 PHE A N 1
ATOM 4145 C CA . PHE A 1 527 ? 9.714 -16.989 3.767 1.00 61.19 527 PHE A CA 1
ATOM 4146 C C . PHE A 1 527 ? 10.709 -18.111 3.418 1.00 61.19 527 PHE A C 1
ATOM 4148 O O . PHE A 1 527 ? 11.665 -17.882 2.678 1.00 61.19 527 PHE A O 1
ATOM 4155 N N . ARG A 1 528 ? 10.516 -19.310 3.982 1.00 69.19 528 ARG A N 1
ATOM 4156 C CA . ARG A 1 528 ? 11.378 -20.487 3.802 1.00 69.19 528 ARG A CA 1
ATOM 4157 C C . ARG A 1 528 ? 10.617 -21.759 3.409 1.00 69.19 528 ARG A C 1
ATOM 4159 O O . ARG A 1 528 ? 11.213 -22.834 3.361 1.00 69.19 528 ARG A O 1
ATOM 4166 N N . LEU A 1 529 ? 9.317 -21.671 3.118 1.00 72.81 529 LEU A N 1
ATOM 4167 C CA . LEU A 1 529 ? 8.516 -22.830 2.710 1.00 72.81 529 LEU A CA 1
ATOM 4168 C C . LEU A 1 529 ? 8.738 -23.188 1.240 1.00 72.81 529 LEU A C 1
ATOM 4170 O O . LEU A 1 529 ? 8.565 -22.356 0.356 1.00 72.81 529 LEU A O 1
ATOM 4174 N N . GLY A 1 530 ? 9.047 -24.458 0.981 1.00 73.88 530 GLY A N 1
ATOM 4175 C CA . GLY A 1 530 ? 8.899 -25.064 -0.348 1.00 73.88 530 GLY A CA 1
ATOM 4176 C C . GLY A 1 530 ? 7.678 -25.956 -0.453 1.00 73.88 530 GLY A C 1
ATOM 4177 O O . GLY A 1 530 ? 7.066 -26.030 -1.512 1.00 73.88 530 GLY A O 1
ATOM 4178 N N . ALA A 1 531 ? 7.316 -26.618 0.647 1.00 84.25 531 ALA A N 1
ATOM 4179 C CA . ALA A 1 531 ? 6.148 -27.479 0.706 1.00 84.25 531 ALA A CA 1
ATOM 4180 C C . ALA A 1 531 ? 5.504 -27.478 2.097 1.00 84.25 531 ALA A C 1
ATOM 4182 O O . ALA A 1 531 ? 6.177 -27.312 3.120 1.00 84.25 531 ALA A O 1
ATOM 4183 N N . VAL A 1 532 ? 4.200 -27.734 2.128 1.00 89.31 532 VAL A N 1
ATOM 4184 C CA . VAL A 1 532 ? 3.422 -28.033 3.331 1.00 89.31 532 VAL A CA 1
ATOM 4185 C C . VAL A 1 532 ? 2.864 -29.450 3.229 1.00 89.31 532 VAL A C 1
ATOM 4187 O O . VAL A 1 532 ? 2.354 -29.867 2.192 1.00 89.31 532 VAL A O 1
ATOM 4190 N N . SER A 1 533 ? 2.994 -30.211 4.312 1.00 90.12 533 SER A N 1
ATOM 4191 C CA . SER A 1 533 ? 2.713 -31.645 4.364 1.00 90.12 533 SER A CA 1
ATOM 4192 C C . SER A 1 533 ? 1.637 -31.946 5.419 1.00 90.12 533 SER A C 1
ATOM 4194 O O . SER A 1 533 ? 1.972 -32.366 6.538 1.00 90.12 533 SER A O 1
ATOM 4196 N N . PRO A 1 534 ? 0.347 -31.737 5.095 1.00 86.75 534 PRO A N 1
ATOM 4197 C CA . PRO A 1 534 ? -0.752 -32.036 6.006 1.00 86.75 534 PRO A CA 1
ATOM 4198 C C . PRO A 1 534 ? -0.873 -33.549 6.270 1.00 86.75 534 PRO A C 1
ATOM 4200 O O . PRO A 1 534 ? -0.645 -34.346 5.359 1.00 86.75 534 PRO A O 1
ATOM 4203 N N . PRO A 1 535 ? -1.239 -33.986 7.489 1.00 80.88 535 PRO A N 1
ATOM 4204 C CA . PRO A 1 535 ? -1.513 -35.395 7.773 1.00 80.88 535 PRO A CA 1
ATOM 4205 C C . PRO A 1 535 ? -2.751 -35.875 6.998 1.00 80.88 535 PRO A C 1
ATOM 4207 O O . PRO A 1 535 ? -3.786 -35.214 7.037 1.00 80.88 535 PRO A O 1
ATOM 4210 N N . TRP A 1 536 ? -2.660 -37.022 6.316 1.00 80.00 536 TRP A N 1
ATOM 4211 C CA . TRP A 1 536 ? -3.728 -37.497 5.425 1.00 80.00 536 TRP A CA 1
ATOM 4212 C C . TRP A 1 536 ? -4.128 -38.960 5.644 1.00 80.00 536 TRP A C 1
ATOM 4214 O O . TRP A 1 536 ? -5.293 -39.241 5.925 1.00 80.00 536 TRP A O 1
ATOM 4224 N N . LEU A 1 537 ? -3.175 -39.890 5.560 1.00 75.31 537 LEU A N 1
ATOM 4225 C CA . LEU A 1 537 ? -3.421 -41.328 5.706 1.00 75.31 537 LEU A CA 1
ATOM 4226 C C . LEU A 1 537 ? -2.395 -41.950 6.653 1.00 75.31 537 LEU A C 1
ATOM 4228 O O . LEU A 1 537 ? -1.218 -41.588 6.617 1.00 75.31 537 LEU A O 1
ATOM 4232 N N . ASP A 1 538 ? -2.827 -42.911 7.471 1.00 72.81 538 ASP A N 1
ATOM 4233 C CA . ASP A 1 538 ? -1.951 -43.578 8.437 1.00 72.81 538 ASP A CA 1
ATOM 4234 C C . ASP A 1 538 ? -2.119 -45.107 8.411 1.00 72.81 538 ASP A C 1
ATOM 4236 O O . ASP A 1 538 ? -3.231 -45.636 8.512 1.00 72.81 538 ASP A O 1
ATOM 4240 N N . ALA A 1 539 ? -1.003 -45.826 8.257 1.00 73.69 539 ALA A N 1
ATOM 4241 C CA . ALA A 1 539 ? -0.949 -47.275 8.057 1.00 73.69 539 ALA A CA 1
ATOM 4242 C C . ALA A 1 539 ? -0.045 -47.953 9.105 1.00 73.69 539 ALA A C 1
ATOM 4244 O O . ALA A 1 539 ? 1.002 -48.520 8.782 1.00 73.69 539 ALA A O 1
ATOM 4245 N N . LEU A 1 540 ? -0.448 -47.873 10.382 1.00 67.19 540 LEU A N 1
ATOM 4246 C CA . LEU A 1 540 ? 0.339 -48.347 11.538 1.00 67.19 540 LEU A CA 1
ATOM 4247 C C . LEU A 1 540 ? -0.137 -49.658 12.180 1.00 67.19 540 LEU A C 1
ATOM 4249 O O . LEU A 1 540 ? 0.629 -50.251 12.935 1.00 67.19 540 LEU A O 1
ATOM 4253 N N . GLY A 1 541 ? -1.380 -50.100 11.951 1.00 58.03 541 GLY A N 1
ATOM 4254 C CA . GLY A 1 541 ? -1.917 -51.256 12.691 1.00 58.03 541 GLY A CA 1
ATOM 4255 C C . GLY A 1 541 ? -3.165 -51.952 12.140 1.00 58.03 541 GLY A C 1
ATOM 4256 O O . GLY A 1 541 ? -3.438 -53.077 12.545 1.00 58.03 541 GLY A O 1
ATOM 4257 N N . SER A 1 542 ? -3.918 -51.340 11.222 1.00 55.47 542 SER A N 1
ATOM 4258 C CA . SER A 1 542 ? -4.985 -52.004 10.451 1.00 55.47 542 SER A CA 1
ATOM 4259 C C . SER A 1 542 ? -5.289 -51.200 9.174 1.00 55.47 542 SER A C 1
ATOM 4261 O O . SER A 1 542 ? -4.570 -50.239 8.897 1.00 55.47 542 SER A O 1
ATOM 4263 N N . VAL A 1 543 ? -6.298 -51.623 8.394 1.00 51.88 543 VAL A N 1
ATOM 4264 C CA . VAL A 1 543 ? -6.797 -50.990 7.145 1.00 51.88 543 VAL A CA 1
ATOM 4265 C C . VAL A 1 543 ? -6.746 -49.454 7.236 1.00 51.88 543 VAL A C 1
ATOM 4267 O O . VAL A 1 543 ? -7.153 -48.937 8.278 1.00 51.88 543 VAL A O 1
ATOM 4270 N N . PRO A 1 544 ? -6.264 -48.731 6.197 1.00 54.00 544 PRO A N 1
ATOM 4271 C CA . PRO A 1 544 ? -5.952 -47.303 6.274 1.00 54.00 544 PRO A CA 1
ATOM 4272 C C . PRO A 1 544 ? -7.052 -46.490 6.957 1.00 54.00 544 PRO A C 1
ATOM 4274 O O . PRO A 1 544 ? -8.168 -46.371 6.444 1.00 54.00 544 PRO A O 1
ATOM 4277 N N . LEU A 1 545 ? -6.710 -45.904 8.108 1.00 52.34 545 LEU A N 1
ATOM 4278 C CA . LEU A 1 545 ? -7.545 -44.885 8.717 1.00 52.34 545 LEU A CA 1
ATOM 4279 C C . LEU A 1 545 ? -7.415 -43.621 7.872 1.00 52.34 545 LEU A C 1
ATOM 4281 O O . LEU A 1 545 ? -6.364 -42.979 7.844 1.00 52.34 545 LEU A O 1
ATOM 4285 N N . ILE A 1 546 ? -8.510 -43.270 7.198 1.00 52.06 546 ILE A N 1
ATOM 4286 C CA . ILE A 1 546 ? -8.718 -41.920 6.686 1.00 52.06 546 ILE A CA 1
ATOM 4287 C C . ILE A 1 546 ? -8.769 -41.012 7.915 1.00 52.06 546 ILE A C 1
ATOM 4289 O O . ILE A 1 546 ? -9.690 -41.111 8.730 1.00 52.06 546 ILE A O 1
ATOM 4293 N N . LEU A 1 547 ? -7.740 -40.182 8.080 1.00 50.69 547 LEU A N 1
ATOM 4294 C CA . LEU A 1 547 ? -7.700 -39.181 9.139 1.00 50.69 547 LEU A CA 1
ATOM 4295 C C . LEU A 1 547 ? -8.775 -38.110 8.866 1.00 50.69 547 LEU A C 1
ATOM 4297 O O . LEU A 1 547 ? -9.188 -37.946 7.714 1.00 50.69 547 LEU A O 1
ATOM 4301 N N . PRO A 1 548 ? -9.265 -37.389 9.895 1.00 45.75 548 PRO A N 1
ATOM 4302 C CA . PRO A 1 548 ? -10.222 -36.306 9.685 1.00 45.75 548 PRO A CA 1
ATOM 4303 C C . PRO A 1 548 ? -9.707 -35.307 8.643 1.00 45.75 548 PRO A C 1
ATOM 4305 O O . PRO A 1 548 ? -8.507 -35.043 8.555 1.00 45.75 548 PRO A O 1
ATOM 4308 N N . THR A 1 549 ? -10.631 -34.752 7.859 1.00 52.28 549 THR A N 1
ATOM 4309 C CA . THR A 1 549 ? -10.332 -33.768 6.815 1.00 52.28 549 THR A CA 1
ATOM 4310 C C . THR A 1 549 ? -9.567 -32.586 7.404 1.00 52.28 549 THR A C 1
ATOM 4312 O O . THR A 1 549 ? -10.134 -31.801 8.167 1.00 52.28 549 THR A O 1
ATOM 4315 N N . TRP A 1 550 ? -8.295 -32.442 7.029 1.00 62.19 550 TRP A N 1
ATOM 4316 C CA . TRP A 1 550 ? -7.584 -31.174 7.168 1.00 62.19 550 TRP A CA 1
ATOM 4317 C C . TRP A 1 550 ? -8.296 -30.112 6.321 1.00 62.19 550 TRP A C 1
ATOM 4319 O O . TRP A 1 550 ? -8.999 -30.449 5.364 1.00 62.19 550 TRP A O 1
ATOM 4329 N N . ASP A 1 551 ? -8.137 -28.834 6.674 1.00 63.00 551 ASP A N 1
ATOM 4330 C CA . ASP A 1 551 ? -8.713 -27.741 5.887 1.00 63.00 551 ASP A CA 1
ATOM 4331 C C . ASP A 1 551 ? -7.936 -27.563 4.575 1.00 63.00 551 ASP A C 1
ATOM 4333 O O . ASP A 1 551 ? -7.019 -26.751 4.433 1.00 63.00 551 ASP A O 1
ATOM 4337 N N . ASP A 1 552 ? -8.322 -28.397 3.620 1.00 65.25 552 ASP A N 1
ATOM 4338 C CA . ASP A 1 552 ? -7.802 -28.480 2.268 1.00 65.25 552 ASP A CA 1
ATOM 4339 C C . ASP A 1 552 ? -8.062 -27.184 1.482 1.00 65.25 552 ASP A C 1
ATOM 4341 O O . ASP A 1 552 ? -7.290 -26.812 0.601 1.00 65.25 552 ASP A O 1
ATOM 4345 N N . ALA A 1 553 ? -9.101 -26.410 1.816 1.00 61.09 553 ALA A N 1
ATOM 4346 C CA . ALA A 1 553 ? -9.277 -25.078 1.240 1.00 61.09 553 ALA A CA 1
ATOM 4347 C C . ALA A 1 553 ? -8.205 -24.109 1.766 1.00 61.09 553 ALA A C 1
ATOM 4349 O O . ALA A 1 553 ? -7.438 -23.567 0.967 1.00 61.09 553 ALA A O 1
ATOM 4350 N N . SER A 1 554 ? -8.093 -23.934 3.085 1.00 60.84 554 SER A N 1
ATOM 4351 C CA . SER A 1 554 ? -7.167 -22.958 3.679 1.00 60.84 554 SER A CA 1
ATOM 4352 C C . SER A 1 554 ? -5.698 -23.298 3.430 1.00 60.84 554 SER A C 1
ATOM 4354 O O . SER A 1 554 ? -4.925 -22.412 3.071 1.00 60.84 554 SER A O 1
ATOM 4356 N N . VAL A 1 555 ? -5.300 -24.571 3.533 1.00 71.50 555 VAL A N 1
ATOM 4357 C CA . VAL A 1 555 ? -3.909 -24.993 3.284 1.00 71.50 555 VAL A CA 1
ATOM 4358 C C . VAL A 1 555 ? -3.525 -24.820 1.807 1.00 71.50 555 VAL A C 1
ATOM 4360 O O . VAL A 1 555 ? -2.436 -24.310 1.541 1.00 71.50 555 VAL A O 1
ATOM 4363 N N . ARG A 1 556 ? -4.402 -25.145 0.838 1.00 72.12 556 ARG A N 1
ATOM 4364 C CA . ARG A 1 556 ? -4.137 -24.864 -0.592 1.00 72.12 556 ARG A CA 1
ATOM 4365 C C . ARG A 1 556 ? -4.137 -23.370 -0.902 1.00 72.12 556 ARG A C 1
ATOM 4367 O O . ARG A 1 556 ? -3.298 -22.927 -1.681 1.00 72.12 556 ARG A O 1
ATOM 4374 N N . ILE A 1 557 ? -5.036 -22.580 -0.308 1.00 63.56 557 ILE A N 1
ATOM 4375 C CA . ILE A 1 557 ? -5.054 -21.118 -0.485 1.00 63.56 557 ILE A CA 1
ATOM 4376 C C . ILE A 1 557 ? -3.756 -20.514 0.064 1.00 63.56 557 ILE A C 1
ATOM 4378 O O . ILE A 1 557 ? -3.095 -19.764 -0.649 1.00 63.56 557 ILE A O 1
ATOM 4382 N N . PHE A 1 558 ? -3.332 -20.900 1.270 1.00 69.19 558 PHE A N 1
ATOM 4383 C CA . PHE A 1 558 ? -2.051 -20.498 1.849 1.00 69.19 558 PHE A CA 1
ATOM 4384 C C . PHE A 1 558 ? -0.865 -20.881 0.952 1.00 69.19 558 PHE A C 1
ATOM 4386 O O . PHE A 1 558 ? -0.057 -20.022 0.596 1.00 69.19 558 PHE A O 1
ATOM 4393 N N . ALA A 1 559 ? -0.780 -22.146 0.539 1.00 68.81 559 ALA A N 1
ATOM 4394 C CA . ALA A 1 559 ? 0.310 -22.649 -0.290 1.00 68.81 559 ALA A CA 1
ATOM 4395 C C . ALA A 1 559 ? 0.380 -21.909 -1.640 1.00 68.81 559 ALA A C 1
ATOM 4397 O O . ALA A 1 559 ? 1.443 -21.425 -2.029 1.00 68.81 559 ALA A O 1
ATOM 4398 N N . ARG A 1 560 ? -0.773 -21.678 -2.282 1.00 65.00 560 ARG A N 1
ATOM 4399 C CA . ARG A 1 560 ? -0.907 -20.910 -3.530 1.00 65.00 560 ARG A CA 1
ATOM 4400 C C . ARG A 1 560 ? -0.585 -19.417 -3.360 1.00 65.00 560 ARG A C 1
ATOM 4402 O O . ARG A 1 560 ? -0.003 -18.832 -4.267 1.00 65.00 560 ARG A O 1
ATOM 4409 N N . MET A 1 561 ? -0.903 -18.805 -2.213 1.00 54.25 561 MET A N 1
ATOM 4410 C CA . MET A 1 561 ? -0.505 -17.424 -1.881 1.00 54.25 561 MET A CA 1
ATOM 4411 C C . MET A 1 561 ? 1.002 -17.278 -1.633 1.00 54.25 561 MET A C 1
ATOM 4413 O O . MET A 1 561 ? 1.562 -16.214 -1.892 1.00 54.25 561 MET A O 1
ATOM 4417 N N . ARG A 1 562 ? 1.663 -18.314 -1.098 1.00 62.12 562 ARG A N 1
ATOM 4418 C CA . ARG A 1 562 ? 3.093 -18.281 -0.740 1.00 62.12 562 ARG A CA 1
ATOM 4419 C C . ARG A 1 562 ? 4.019 -18.944 -1.768 1.00 62.12 562 ARG A C 1
ATOM 4421 O O . ARG A 1 562 ? 5.228 -18.780 -1.664 1.00 62.12 562 ARG A O 1
ATOM 4428 N N . GLY A 1 563 ? 3.476 -19.633 -2.773 1.00 65.31 563 GLY A N 1
ATOM 4429 C CA . GLY A 1 563 ? 4.254 -20.335 -3.800 1.00 65.31 563 GLY A CA 1
ATOM 4430 C C . GLY A 1 563 ? 4.890 -21.645 -3.318 1.00 65.31 563 GLY A C 1
ATOM 4431 O O . GLY A 1 563 ? 5.956 -22.008 -3.809 1.00 65.31 563 GLY A O 1
ATOM 4432 N N . ALA A 1 564 ? 4.257 -22.323 -2.357 1.00 81.00 564 ALA A N 1
ATOM 4433 C CA . ALA A 1 564 ? 4.680 -23.619 -1.824 1.00 81.00 564 ALA A CA 1
ATOM 4434 C C . ALA A 1 564 ? 3.795 -24.761 -2.357 1.00 81.00 564 ALA A C 1
ATOM 4436 O O . ALA A 1 564 ? 2.633 -24.537 -2.684 1.00 81.00 564 ALA A O 1
ATOM 4437 N N . ASP A 1 565 ? 4.331 -25.982 -2.398 1.00 86.88 565 ASP A N 1
ATOM 4438 C CA . ASP A 1 565 ? 3.607 -27.197 -2.797 1.00 86.88 565 ASP A CA 1
ATOM 4439 C C . ASP A 1 565 ? 2.768 -27.778 -1.645 1.00 86.88 565 ASP A C 1
ATOM 4441 O O . ASP A 1 565 ? 3.239 -27.850 -0.507 1.00 86.88 565 ASP A O 1
ATOM 4445 N N . VAL A 1 566 ? 1.570 -28.296 -1.923 1.00 88.94 566 VAL A N 1
ATOM 4446 C CA . VAL A 1 566 ? 0.798 -29.117 -0.973 1.00 88.94 566 VAL A CA 1
ATOM 4447 C C . VAL A 1 566 ? 1.063 -30.600 -1.227 1.00 88.94 566 VAL A C 1
ATOM 4449 O O . VAL A 1 566 ? 0.721 -31.127 -2.283 1.00 88.94 566 VAL A O 1
ATOM 4452 N N . LEU A 1 567 ? 1.656 -31.285 -0.243 1.00 91.94 567 LEU A N 1
ATOM 4453 C CA . LEU A 1 567 ? 2.062 -32.694 -0.331 1.00 91.94 567 LEU A CA 1
ATOM 4454 C C . LEU A 1 567 ? 1.458 -33.514 0.830 1.00 91.94 567 LEU A C 1
ATOM 4456 O O . LEU A 1 567 ? 2.137 -33.719 1.840 1.00 91.94 567 LEU A O 1
ATOM 4460 N N . PRO A 1 568 ? 0.196 -33.981 0.754 1.00 88.12 568 PRO A N 1
ATOM 4461 C CA . PRO A 1 568 ? -0.451 -34.679 1.861 1.00 88.12 568 PRO A CA 1
ATOM 4462 C C . PRO A 1 568 ? 0.279 -35.970 2.247 1.00 88.12 568 PRO A C 1
ATOM 4464 O O . PRO A 1 568 ? 0.774 -36.714 1.395 1.00 88.12 568 PRO A O 1
ATOM 4467 N N . ARG A 1 569 ? 0.374 -36.216 3.557 1.00 89.44 569 ARG A N 1
ATOM 4468 C CA . ARG A 1 569 ? 1.262 -37.225 4.139 1.00 89.44 569 ARG A CA 1
ATOM 4469 C C . ARG A 1 569 ? 0.568 -38.565 4.356 1.00 89.44 569 ARG A C 1
ATOM 4471 O O . ARG A 1 569 ? -0.359 -38.664 5.165 1.00 89.44 569 ARG A O 1
ATOM 4478 N N . LEU A 1 570 ? 1.084 -39.592 3.688 1.00 87.62 570 LEU A N 1
ATOM 4479 C CA . LEU A 1 570 ? 0.820 -41.003 3.953 1.00 87.62 570 LEU A CA 1
ATOM 4480 C C . LEU A 1 570 ? 1.948 -41.559 4.835 1.00 87.62 570 LEU A C 1
ATOM 4482 O O . LEU A 1 570 ? 3.092 -41.678 4.397 1.00 87.62 570 LEU A O 1
ATOM 4486 N N . THR A 1 571 ? 1.620 -41.894 6.079 1.00 86.75 571 THR A N 1
ATOM 4487 C CA . THR A 1 571 ? 2.554 -42.469 7.055 1.00 86.75 571 THR A CA 1
ATOM 4488 C C . THR A 1 571 ? 2.516 -43.997 6.983 1.00 86.75 571 THR A C 1
ATOM 4490 O O . THR A 1 571 ? 1.446 -44.603 7.074 1.00 86.75 571 THR A O 1
ATOM 4493 N N . LEU A 1 572 ? 3.680 -44.636 6.838 1.00 85.94 572 LEU A N 1
ATOM 4494 C CA . LEU A 1 572 ? 3.808 -46.089 6.680 1.00 85.94 572 LEU A CA 1
ATOM 4495 C C . LEU A 1 572 ? 4.503 -46.726 7.894 1.00 85.94 572 LEU A C 1
ATOM 4497 O O . LEU A 1 572 ? 5.635 -46.383 8.235 1.00 85.94 572 LEU A O 1
ATOM 4501 N N . GLY A 1 573 ? 3.816 -47.668 8.550 1.00 80.81 573 GLY A N 1
ATOM 4502 C CA . GLY A 1 573 ? 4.322 -48.370 9.734 1.00 80.81 573 GLY A CA 1
ATOM 4503 C C . GLY A 1 573 ? 5.110 -49.647 9.449 1.00 80.81 573 GLY A C 1
ATOM 4504 O O . GLY A 1 573 ? 5.982 -49.991 10.238 1.00 80.81 573 GLY A O 1
ATOM 4505 N N . SER A 1 574 ? 4.811 -50.353 8.355 1.00 84.56 574 SER A N 1
ATOM 4506 C CA . SER A 1 574 ? 5.528 -51.570 7.945 1.00 84.56 574 SER A CA 1
ATOM 4507 C C . SER A 1 574 ? 5.355 -51.865 6.455 1.00 84.56 574 SER A C 1
ATOM 4509 O O . SER A 1 574 ? 4.390 -51.424 5.818 1.00 84.56 574 SER A O 1
ATOM 4511 N N . ALA A 1 575 ? 6.259 -52.671 5.890 1.00 84.31 575 ALA A N 1
ATOM 4512 C CA . ALA A 1 575 ? 6.170 -53.067 4.479 1.00 84.31 575 ALA A CA 1
ATOM 4513 C C . ALA A 1 575 ? 4.966 -53.985 4.186 1.00 84.31 575 ALA A C 1
ATOM 4515 O O . ALA A 1 575 ? 4.478 -54.027 3.057 1.00 84.31 575 ALA A O 1
ATOM 4516 N N . GLU A 1 576 ? 4.478 -54.726 5.184 1.00 83.06 576 GLU A N 1
ATOM 4517 C CA . GLU A 1 576 ? 3.310 -55.602 5.045 1.00 83.06 576 GLU A CA 1
ATOM 4518 C C . GLU A 1 576 ? 1.996 -54.813 4.989 1.00 83.06 576 GLU A C 1
ATOM 4520 O O . GLU A 1 576 ? 1.123 -55.150 4.189 1.00 83.06 576 GLU A O 1
ATOM 4525 N N . LEU A 1 577 ? 1.869 -53.742 5.781 1.00 79.44 577 LEU A N 1
ATOM 4526 C CA . LEU A 1 577 ? 0.706 -52.850 5.746 1.00 79.44 577 LEU A CA 1
ATOM 4527 C C . LEU A 1 577 ? 0.689 -52.008 4.466 1.00 79.44 577 LEU A C 1
ATOM 4529 O O . LEU A 1 577 ? -0.346 -51.909 3.813 1.00 79.44 577 LEU A O 1
ATOM 4533 N N . ALA A 1 578 ? 1.840 -51.469 4.049 1.00 81.38 578 ALA A N 1
ATOM 4534 C CA . ALA A 1 578 ? 1.938 -50.667 2.830 1.00 81.38 578 ALA A CA 1
ATOM 4535 C C . ALA A 1 578 ? 1.503 -51.446 1.569 1.00 81.38 578 ALA A C 1
ATOM 4537 O O . ALA A 1 578 ? 0.758 -50.919 0.749 1.00 81.38 578 ALA A O 1
ATOM 4538 N N . ARG A 1 579 ? 1.865 -52.734 1.444 1.00 83.19 579 ARG A N 1
ATOM 4539 C CA . ARG A 1 579 ? 1.433 -53.587 0.313 1.00 83.19 579 ARG A CA 1
ATOM 4540 C C . ARG A 1 579 ? -0.066 -53.907 0.281 1.00 83.19 579 ARG A C 1
ATOM 4542 O O . ARG A 1 579 ? -0.540 -54.388 -0.744 1.00 83.19 579 ARG A O 1
ATOM 4549 N N . GLN A 1 580 ? -0.806 -53.684 1.369 1.00 80.62 580 GLN A N 1
ATOM 4550 C CA . GLN A 1 580 ? -2.269 -53.833 1.382 1.00 80.62 580 GLN A CA 1
ATOM 4551 C C . GLN A 1 580 ? -2.975 -52.622 0.753 1.00 80.62 580 GLN A C 1
ATOM 4553 O O . GLN A 1 580 ? -4.155 -52.709 0.420 1.00 80.62 580 GLN A O 1
ATOM 4558 N N . ILE A 1 581 ? -2.257 -51.510 0.559 1.00 78.56 581 ILE A N 1
ATOM 4559 C CA . ILE A 1 581 ? -2.736 -50.318 -0.139 1.00 78.56 581 ILE A CA 1
ATOM 4560 C C . ILE A 1 581 ? -2.445 -50.489 -1.642 1.00 78.56 581 ILE A C 1
ATOM 4562 O O . ILE A 1 581 ? -1.276 -50.641 -2.015 1.00 78.56 581 ILE A O 1
ATOM 4566 N N . PRO A 1 582 ? -3.460 -50.449 -2.528 1.00 81.50 582 PRO A N 1
ATOM 4567 C CA . PRO A 1 582 ? -3.239 -50.422 -3.973 1.00 81.50 582 PRO A CA 1
ATOM 4568 C C . PRO A 1 582 ? -2.372 -49.209 -4.368 1.00 81.50 582 PRO A C 1
ATOM 4570 O O . PRO A 1 582 ? -2.701 -48.098 -3.950 1.00 81.50 582 PRO A O 1
ATOM 4573 N N . PRO A 1 583 ? -1.281 -49.364 -5.146 1.00 82.19 583 PRO A N 1
ATOM 4574 C CA . PRO A 1 583 ? -0.382 -48.251 -5.484 1.00 82.19 583 PRO A CA 1
ATOM 4575 C C . PRO A 1 583 ? -1.054 -47.100 -6.247 1.00 82.19 583 PRO A C 1
ATOM 4577 O O . PRO A 1 583 ? -0.596 -45.962 -6.172 1.00 82.19 583 PRO A O 1
ATOM 4580 N N . ASP A 1 584 ? -2.135 -47.388 -6.979 1.00 82.00 584 ASP A N 1
ATOM 4581 C CA . ASP A 1 584 ? -2.943 -46.403 -7.702 1.00 82.00 584 ASP A CA 1
ATOM 4582 C C . ASP A 1 584 ? -3.824 -45.559 -6.772 1.00 82.00 584 ASP A C 1
ATOM 4584 O O . ASP A 1 584 ? -4.142 -44.419 -7.105 1.00 82.00 584 ASP A O 1
ATOM 4588 N N . LEU A 1 585 ? -4.221 -46.101 -5.613 1.00 81.69 585 LEU A N 1
ATOM 4589 C CA . LEU A 1 585 ? -5.204 -45.477 -4.731 1.00 81.69 585 LEU A CA 1
ATOM 4590 C C . LEU A 1 585 ? -4.697 -44.124 -4.196 1.00 81.69 585 LEU A C 1
ATOM 4592 O O . LEU A 1 585 ? -5.372 -43.133 -4.463 1.00 81.69 585 LEU A O 1
ATOM 4596 N N . PRO A 1 586 ? -3.515 -43.997 -3.552 1.00 82.81 586 PRO A N 1
ATOM 4597 C CA . PRO A 1 586 ? -3.034 -42.691 -3.103 1.00 82.81 586 PRO A CA 1
ATOM 4598 C C . PRO A 1 586 ? -2.877 -41.679 -4.247 1.00 82.81 586 PRO A C 1
ATOM 4600 O O . PRO A 1 586 ? -3.230 -40.518 -4.082 1.00 82.81 586 PRO A O 1
ATOM 4603 N N . ALA A 1 587 ? -2.400 -42.110 -5.421 1.00 82.38 587 ALA A N 1
ATOM 4604 C CA . ALA A 1 587 ? -2.246 -41.226 -6.577 1.00 82.38 587 ALA A CA 1
ATOM 4605 C C . ALA A 1 587 ? -3.598 -40.715 -7.105 1.00 82.38 587 ALA A C 1
ATOM 4607 O O . ALA A 1 587 ? -3.742 -39.522 -7.364 1.00 82.38 587 ALA A O 1
ATOM 4608 N N . ARG A 1 588 ? -4.606 -41.589 -7.216 1.00 81.19 588 ARG A N 1
ATOM 4609 C CA . ARG A 1 588 ? -5.949 -41.209 -7.672 1.00 81.19 588 ARG A CA 1
ATOM 4610 C C . ARG A 1 588 ? -6.662 -40.303 -6.672 1.00 81.19 588 ARG A C 1
ATOM 4612 O O . ARG A 1 588 ? -7.251 -39.309 -7.087 1.00 81.19 588 ARG A O 1
ATOM 4619 N N . GLU A 1 589 ? -6.624 -40.632 -5.381 1.00 78.56 589 GLU A N 1
ATOM 4620 C CA . GLU A 1 589 ? -7.310 -39.824 -4.367 1.00 78.56 589 GLU A CA 1
ATOM 4621 C C . GLU A 1 589 ? -6.632 -38.450 -4.200 1.00 78.56 589 GLU A C 1
ATOM 4623 O O . GLU A 1 589 ? -7.330 -37.445 -4.131 1.00 78.56 589 GLU A O 1
ATOM 4628 N N . ALA A 1 590 ? -5.294 -38.361 -4.248 1.00 79.94 590 ALA A N 1
ATOM 4629 C CA . ALA A 1 590 ? -4.596 -37.070 -4.246 1.00 79.94 590 ALA A CA 1
ATOM 4630 C C . ALA A 1 590 ? -4.905 -36.236 -5.507 1.00 79.94 590 ALA A C 1
ATOM 4632 O O . ALA A 1 590 ? -5.183 -35.044 -5.401 1.00 79.94 590 ALA A O 1
ATOM 4633 N N . ALA A 1 591 ? -4.966 -36.854 -6.693 1.00 79.69 591 ALA A N 1
ATOM 4634 C CA . ALA A 1 591 ? -5.382 -36.156 -7.911 1.00 79.69 591 ALA A CA 1
ATOM 4635 C C . ALA A 1 591 ? -6.836 -35.643 -7.833 1.00 79.69 591 ALA A C 1
ATOM 4637 O O . ALA A 1 591 ? -7.138 -34.563 -8.338 1.00 79.69 591 ALA A O 1
ATOM 4638 N N . ALA A 1 592 ? -7.733 -36.375 -7.162 1.00 77.00 592 ALA A N 1
ATOM 4639 C CA . ALA A 1 592 ? -9.100 -35.924 -6.893 1.00 77.00 592 ALA A CA 1
ATOM 4640 C C . ALA A 1 592 ? -9.173 -34.755 -5.884 1.00 77.00 592 ALA A C 1
ATOM 4642 O O . ALA A 1 592 ? -10.189 -34.062 -5.835 1.00 77.00 592 ALA A O 1
ATOM 4643 N N . MET A 1 593 ? -8.105 -34.519 -5.112 1.00 74.44 593 MET A N 1
ATOM 4644 C CA . MET A 1 593 ? -7.962 -33.410 -4.162 1.00 74.44 593 MET A CA 1
ATOM 4645 C C . MET A 1 593 ? -7.263 -32.164 -4.746 1.00 74.44 593 MET A C 1
ATOM 4647 O O . MET A 1 593 ? -7.067 -31.209 -4.003 1.00 74.44 593 MET A O 1
ATOM 4651 N N . ASP A 1 594 ? -6.892 -32.115 -6.033 1.00 78.88 594 ASP A N 1
ATOM 4652 C CA . ASP A 1 594 ? -6.230 -30.936 -6.650 1.00 78.88 594 ASP A CA 1
ATOM 4653 C C . ASP A 1 594 ? -4.999 -30.438 -5.845 1.00 78.88 594 ASP A C 1
ATOM 4655 O O . ASP A 1 594 ? -4.843 -29.243 -5.580 1.00 78.88 594 ASP A O 1
ATOM 4659 N N . VAL A 1 595 ? -4.151 -31.373 -5.389 1.00 85.69 595 VAL A N 1
ATOM 4660 C CA . VAL A 1 595 ? -2.897 -31.091 -4.659 1.00 85.69 595 VAL A CA 1
ATOM 4661 C C . VAL A 1 595 ? -1.662 -31.306 -5.538 1.00 85.69 595 VAL A C 1
ATOM 4663 O O . VAL A 1 595 ? -1.687 -32.077 -6.496 1.00 85.69 595 VAL A O 1
ATOM 4666 N N . ASP A 1 596 ? -0.551 -30.650 -5.197 1.00 88.94 596 ASP A N 1
ATOM 4667 C CA . ASP A 1 596 ? 0.675 -30.657 -6.008 1.00 88.94 596 ASP A CA 1
ATOM 4668 C C . ASP A 1 596 ? 1.439 -31.993 -5.972 1.00 88.94 596 ASP A C 1
ATOM 4670 O O . ASP A 1 596 ? 2.300 -32.248 -6.823 1.00 88.94 596 ASP A O 1
ATOM 4674 N N . GLY A 1 597 ? 1.165 -32.856 -4.989 1.00 90.25 597 GLY A N 1
ATOM 4675 C CA . GLY A 1 597 ? 1.847 -34.138 -4.840 1.00 90.25 597 GLY A CA 1
ATOM 4676 C C . GLY A 1 597 ? 1.517 -34.915 -3.573 1.00 90.25 597 GLY A C 1
ATOM 4677 O O . GLY A 1 597 ? 0.530 -34.639 -2.908 1.00 90.25 597 GLY A O 1
ATOM 4678 N N . ILE A 1 598 ? 2.348 -35.907 -3.240 1.00 90.62 598 ILE A N 1
ATOM 4679 C CA . ILE A 1 598 ? 2.185 -36.797 -2.075 1.00 90.62 598 ILE A CA 1
ATOM 4680 C C . ILE A 1 598 ? 3.492 -36.862 -1.282 1.00 90.62 598 ILE A C 1
ATOM 4682 O O . ILE A 1 598 ? 4.570 -36.955 -1.872 1.00 90.62 598 ILE A O 1
ATOM 4686 N N . HIS A 1 599 ? 3.400 -36.881 0.049 1.00 92.31 599 HIS A N 1
ATOM 4687 C CA . HIS A 1 599 ? 4.527 -37.136 0.945 1.00 92.31 599 HIS A CA 1
ATOM 4688 C C . HIS A 1 599 ? 4.415 -38.527 1.597 1.00 92.31 599 HIS A C 1
ATOM 4690 O O . HIS A 1 599 ? 3.444 -38.824 2.288 1.00 92.31 599 HIS A O 1
ATOM 4696 N N . LEU A 1 600 ? 5.411 -39.391 1.392 1.00 91.56 600 LEU A N 1
ATOM 4697 C CA . LEU A 1 600 ? 5.507 -40.715 2.012 1.00 91.56 600 LEU A CA 1
ATOM 4698 C C . LEU A 1 600 ? 6.436 -40.669 3.230 1.00 91.56 600 LEU A C 1
ATOM 4700 O O . LEU A 1 600 ? 7.658 -40.613 3.078 1.00 91.56 600 LEU A O 1
ATOM 4704 N N . ASP A 1 601 ? 5.869 -40.735 4.434 1.00 90.00 601 ASP A N 1
ATOM 4705 C CA . ASP A 1 601 ? 6.636 -40.795 5.681 1.00 90.00 601 ASP A CA 1
ATOM 4706 C C . ASP A 1 601 ? 6.922 -42.249 6.057 1.00 90.00 601 ASP A C 1
ATOM 4708 O O . ASP A 1 601 ? 6.056 -42.977 6.548 1.00 90.00 601 ASP A O 1
ATOM 4712 N N . CYS A 1 602 ? 8.163 -42.665 5.810 1.00 90.38 602 CYS A N 1
ATOM 4713 C CA . CYS A 1 602 ? 8.646 -44.014 6.072 1.00 90.38 602 CYS A CA 1
ATOM 4714 C C . CYS A 1 602 ? 9.576 -44.071 7.300 1.00 90.38 602 CYS A C 1
ATOM 4716 O O . CYS A 1 602 ? 10.284 -45.063 7.487 1.00 90.38 602 CYS A O 1
ATOM 4718 N N . ARG A 1 603 ? 9.600 -43.030 8.155 1.00 87.69 603 ARG A N 1
ATOM 4719 C CA . ARG A 1 603 ? 10.536 -42.911 9.298 1.00 87.69 603 ARG A CA 1
ATOM 4720 C C . ARG A 1 603 ? 10.474 -44.072 10.296 1.00 87.69 603 ARG A C 1
ATOM 4722 O O . ARG A 1 603 ? 11.424 -44.266 11.050 1.00 87.69 603 ARG A O 1
ATOM 4729 N N . ARG A 1 604 ? 9.362 -44.814 10.333 1.00 82.19 604 ARG A N 1
ATOM 4730 C CA . ARG A 1 604 ? 9.111 -45.915 11.281 1.00 82.19 604 ARG A CA 1
ATOM 4731 C C . ARG A 1 604 ? 9.546 -47.298 10.781 1.00 82.19 604 ARG A C 1
ATOM 4733 O O . ARG A 1 604 ? 9.497 -48.241 11.562 1.00 82.19 604 ARG A O 1
ATOM 4740 N N . MET A 1 605 ? 9.973 -47.413 9.524 1.00 85.88 605 MET A N 1
ATOM 4741 C CA . MET A 1 605 ? 10.332 -48.686 8.887 1.00 85.88 605 MET A CA 1
ATOM 4742 C C . MET A 1 605 ? 11.823 -49.026 9.032 1.00 85.88 605 MET A C 1
ATOM 4744 O O . MET A 1 605 ? 12.672 -48.135 9.119 1.00 85.88 605 MET A O 1
ATOM 4748 N N . SER A 1 606 ? 12.169 -50.317 8.990 1.00 85.69 606 SER A N 1
ATOM 4749 C CA . SER A 1 606 ? 13.570 -50.767 8.912 1.00 85.69 606 SER A CA 1
ATOM 4750 C C . SER A 1 606 ? 14.151 -50.662 7.490 1.00 85.69 606 SER A C 1
ATOM 4752 O O . SER A 1 606 ? 13.426 -50.574 6.496 1.00 85.69 606 SER A O 1
ATOM 4754 N N . ALA A 1 607 ? 15.481 -50.716 7.356 1.00 79.94 607 ALA A N 1
ATOM 4755 C CA . ALA A 1 607 ? 16.143 -50.715 6.047 1.00 79.94 607 ALA A CA 1
ATOM 4756 C C . ALA A 1 607 ? 15.795 -51.961 5.202 1.00 79.94 607 ALA A C 1
ATOM 4758 O O . ALA A 1 607 ? 15.670 -51.877 3.975 1.00 79.94 607 ALA A O 1
ATOM 4759 N N . GLU A 1 608 ? 15.599 -53.112 5.851 1.00 83.00 608 GLU A N 1
ATOM 4760 C CA . GLU A 1 608 ? 15.123 -54.349 5.227 1.00 83.00 608 GLU A CA 1
ATOM 4761 C C . GLU A 1 608 ? 13.685 -54.197 4.714 1.00 83.00 608 GLU A C 1
ATOM 4763 O O . GLU A 1 608 ? 13.378 -54.621 3.598 1.00 83.00 608 GLU A O 1
ATOM 4768 N N . GLU A 1 609 ? 12.812 -53.548 5.487 1.00 85.06 609 GLU A N 1
ATOM 4769 C CA . GLU A 1 609 ? 11.430 -53.286 5.086 1.00 85.06 609 GLU A CA 1
ATOM 4770 C C . GLU A 1 609 ? 11.335 -52.318 3.904 1.00 85.06 609 GLU A C 1
ATOM 4772 O O . GLU A 1 609 ? 10.605 -52.599 2.955 1.00 85.06 609 GLU A O 1
ATOM 4777 N N . ILE A 1 610 ? 12.110 -51.224 3.910 1.00 85.38 610 ILE A N 1
ATOM 4778 C CA . ILE A 1 610 ? 12.211 -50.302 2.764 1.00 85.38 610 ILE A CA 1
ATOM 4779 C C . ILE A 1 610 ? 12.661 -51.063 1.513 1.00 85.38 610 ILE A C 1
ATOM 4781 O O . ILE A 1 610 ? 12.038 -50.940 0.459 1.00 85.38 610 ILE A O 1
ATOM 4785 N N . SER A 1 611 ? 13.689 -51.910 1.635 1.00 84.19 611 SER A N 1
ATOM 4786 C CA . SER A 1 611 ? 14.181 -52.751 0.532 1.00 84.19 611 SER A CA 1
ATOM 4787 C C . SER A 1 611 ? 13.089 -53.683 -0.008 1.00 84.19 611 SER A C 1
ATOM 4789 O O . SER A 1 611 ? 12.957 -53.861 -1.218 1.00 84.19 611 SER A O 1
ATOM 4791 N N . ALA A 1 612 ? 12.258 -54.232 0.880 1.00 84.00 612 ALA A N 1
ATOM 4792 C CA . ALA A 1 612 ? 11.122 -55.077 0.532 1.00 84.00 612 ALA A CA 1
ATOM 4793 C C . ALA A 1 612 ? 9.882 -54.293 0.039 1.00 84.00 612 ALA A C 1
ATOM 4795 O O . ALA A 1 612 ? 8.910 -54.920 -0.403 1.00 84.00 612 ALA A O 1
ATOM 4796 N N . LEU A 1 613 ? 9.895 -52.956 0.104 1.00 87.69 613 LEU A N 1
ATOM 4797 C CA . LEU A 1 613 ? 8.839 -52.062 -0.383 1.00 87.69 613 LEU A CA 1
ATOM 4798 C C . LEU A 1 613 ? 9.201 -51.357 -1.707 1.00 87.69 613 LEU A C 1
ATOM 4800 O O . LEU A 1 613 ? 8.301 -50.853 -2.374 1.00 87.69 613 LEU A O 1
ATOM 4804 N N . VAL A 1 614 ? 10.468 -51.376 -2.150 1.00 88.81 614 VAL A N 1
ATOM 4805 C CA . VAL A 1 614 ? 10.921 -50.724 -3.404 1.00 88.81 614 VAL A CA 1
ATOM 4806 C C . VAL A 1 614 ? 9.990 -50.956 -4.613 1.00 88.81 614 VAL A C 1
ATOM 4808 O O . VAL A 1 614 ? 9.663 -49.967 -5.265 1.00 88.81 614 VAL A O 1
ATOM 4811 N N . PRO A 1 615 ? 9.487 -52.176 -4.914 1.00 88.50 615 PRO A N 1
ATOM 4812 C CA . PRO A 1 615 ? 8.589 -52.377 -6.058 1.00 88.50 615 PRO A CA 1
ATOM 4813 C C . PRO A 1 615 ? 7.267 -51.601 -5.954 1.00 88.50 615 PRO A C 1
ATOM 4815 O O . PRO A 1 615 ? 6.744 -51.137 -6.962 1.00 88.50 615 PRO A O 1
ATOM 4818 N N . TRP A 1 616 ? 6.742 -51.429 -4.737 1.00 90.06 616 TRP A N 1
ATOM 4819 C CA . TRP A 1 616 ? 5.536 -50.643 -4.464 1.00 90.06 616 TRP A CA 1
ATOM 4820 C C . TRP A 1 616 ? 5.838 -49.139 -4.555 1.00 90.06 616 TRP A C 1
ATOM 4822 O O . TRP A 1 616 ? 5.091 -48.406 -5.199 1.00 90.06 616 TRP A O 1
ATOM 4832 N N . LEU A 1 617 ? 6.987 -48.696 -4.019 1.00 88.56 617 LEU A N 1
ATOM 4833 C CA . LEU A 1 617 ? 7.458 -47.306 -4.134 1.00 88.56 617 LEU A CA 1
ATOM 4834 C C . LEU A 1 617 ? 7.695 -46.878 -5.596 1.00 88.56 617 LEU A C 1
ATOM 4836 O O . LEU A 1 617 ? 7.464 -45.726 -5.945 1.00 88.56 617 LEU A O 1
ATOM 4840 N N . GLN A 1 618 ? 8.113 -47.799 -6.468 1.00 89.75 618 GLN A N 1
ATOM 4841 C CA . GLN A 1 618 ? 8.254 -47.536 -7.906 1.00 89.75 618 GLN A CA 1
ATOM 4842 C C . GLN A 1 618 ? 6.900 -47.445 -8.627 1.00 89.75 618 GLN A C 1
ATOM 4844 O O . GLN A 1 618 ? 6.745 -46.630 -9.532 1.00 89.75 618 GLN A O 1
ATOM 4849 N N . GLN A 1 619 ? 5.906 -48.243 -8.221 1.00 88.56 619 GLN A N 1
ATOM 4850 C CA . GLN A 1 619 ? 4.557 -48.192 -8.797 1.00 88.56 619 GLN A CA 1
ATOM 4851 C C . GLN A 1 619 ? 3.816 -46.903 -8.412 1.00 88.56 619 GLN A C 1
ATOM 4853 O O . GLN A 1 619 ? 3.207 -46.274 -9.275 1.00 88.56 619 GLN A O 1
ATOM 4858 N N . ILE A 1 620 ? 3.917 -46.456 -7.155 1.00 88.12 620 ILE A N 1
ATOM 4859 C CA . ILE A 1 620 ? 3.327 -45.176 -6.732 1.00 88.12 620 ILE A CA 1
ATOM 4860 C C . ILE A 1 620 ? 4.054 -43.970 -7.361 1.00 88.12 620 ILE A C 1
ATOM 4862 O O . ILE A 1 620 ? 3.385 -43.047 -7.811 1.00 88.12 620 ILE A O 1
ATOM 4866 N N . ASP A 1 621 ? 5.388 -43.996 -7.503 1.00 88.12 621 ASP A N 1
ATOM 4867 C CA . ASP A 1 621 ? 6.151 -42.978 -8.254 1.00 88.12 621 ASP A CA 1
ATOM 4868 C C . ASP A 1 621 ? 5.701 -42.878 -9.721 1.00 88.12 621 ASP A C 1
ATOM 4870 O O . ASP A 1 621 ? 5.524 -41.775 -10.242 1.00 88.12 621 ASP A O 1
ATOM 4874 N N . GLN A 1 622 ? 5.436 -44.015 -10.374 1.00 89.62 622 GLN A N 1
ATOM 4875 C CA . GLN A 1 622 ? 4.870 -44.031 -11.721 1.00 89.62 622 GLN A CA 1
ATOM 4876 C C . GLN A 1 622 ? 3.466 -43.402 -11.758 1.00 89.62 622 GLN A C 1
ATOM 4878 O O . GLN A 1 622 ? 3.234 -42.500 -12.561 1.00 89.62 622 GLN A O 1
ATOM 4883 N N . HIS A 1 623 ? 2.545 -43.819 -10.885 1.00 88.56 623 HIS A N 1
ATOM 4884 C CA . HIS A 1 623 ? 1.173 -43.297 -10.890 1.00 88.56 623 HIS A CA 1
ATOM 4885 C C . HIS A 1 623 ? 1.084 -41.814 -10.499 1.00 88.56 623 HIS A C 1
ATOM 4887 O O . HIS A 1 623 ? 0.268 -41.082 -11.058 1.00 88.56 623 HIS A O 1
ATOM 4893 N N . VAL A 1 624 ? 1.945 -41.332 -9.600 1.00 87.88 624 VAL A N 1
ATOM 4894 C CA . VAL A 1 624 ? 2.058 -39.902 -9.266 1.00 87.88 624 VAL A CA 1
ATOM 4895 C C . VAL A 1 624 ? 2.525 -39.095 -10.488 1.00 87.88 624 VAL A C 1
ATOM 4897 O O . VAL A 1 624 ? 1.941 -38.057 -10.801 1.00 87.88 624 VAL A O 1
ATOM 4900 N N . LYS A 1 625 ? 3.493 -39.610 -11.260 1.00 88.00 625 LYS A N 1
ATOM 4901 C CA . LYS A 1 625 ? 3.945 -38.991 -12.522 1.00 88.00 625 LYS A CA 1
ATOM 4902 C C . LYS A 1 625 ? 2.889 -39.025 -13.626 1.00 88.00 625 LYS A C 1
ATOM 4904 O O . LYS A 1 625 ? 2.777 -38.055 -14.371 1.00 88.00 625 LYS A O 1
ATOM 4909 N N . GLU A 1 626 ? 2.094 -40.090 -13.721 1.00 89.19 626 GLU A N 1
ATOM 4910 C CA . GLU A 1 626 ? 0.970 -40.194 -14.670 1.00 89.19 626 GLU A CA 1
ATOM 4911 C C . GLU A 1 626 ? -0.096 -39.106 -14.437 1.00 89.19 626 GLU A C 1
ATOM 4913 O O . GLU A 1 626 ? -0.721 -38.653 -15.395 1.00 89.19 626 GLU A O 1
ATOM 4918 N N . HIS A 1 627 ? -0.241 -38.627 -13.197 1.00 84.31 627 HIS A N 1
ATOM 4919 C CA . HIS A 1 627 ? -1.116 -37.509 -12.822 1.00 84.31 627 HIS A CA 1
ATOM 4920 C C . HIS A 1 627 ? -0.395 -36.142 -12.791 1.00 84.31 627 HIS A C 1
ATOM 4922 O O . HIS A 1 627 ? -0.978 -35.154 -12.356 1.00 84.31 627 HIS A O 1
ATOM 4928 N N . ASN A 1 628 ? 0.857 -36.061 -13.266 1.00 86.12 628 ASN A N 1
ATOM 4929 C CA . ASN A 1 628 ? 1.691 -34.848 -13.275 1.00 86.12 628 ASN A CA 1
ATOM 4930 C C . ASN A 1 628 ? 1.909 -34.212 -11.878 1.00 86.12 628 ASN A C 1
ATOM 4932 O O . ASN A 1 628 ? 2.078 -33.000 -11.752 1.00 86.12 628 ASN A O 1
ATOM 4936 N N . MET A 1 629 ? 1.923 -35.045 -10.838 1.00 89.38 629 MET A N 1
ATOM 4937 C CA . MET A 1 629 ? 2.124 -34.664 -9.439 1.00 89.38 629 MET A CA 1
ATOM 4938 C C . MET A 1 629 ? 3.574 -34.906 -8.972 1.00 89.38 629 MET A C 1
ATOM 4940 O O . MET A 1 629 ? 4.353 -35.616 -9.615 1.00 89.38 629 MET A O 1
ATOM 4944 N N . LYS A 1 630 ? 3.946 -34.328 -7.825 1.00 90.69 630 LYS A N 1
ATOM 4945 C CA . LYS A 1 630 ? 5.245 -34.519 -7.155 1.00 90.69 630 LYS A CA 1
ATOM 4946 C C . LYS A 1 630 ? 5.193 -35.676 -6.150 1.00 90.69 630 LYS A C 1
ATOM 4948 O O . LYS A 1 630 ? 4.185 -35.893 -5.486 1.00 90.69 630 LYS A O 1
ATOM 4953 N N . LEU A 1 631 ? 6.306 -36.391 -5.983 1.00 91.81 631 LEU A N 1
ATOM 4954 C CA . LEU A 1 631 ? 6.477 -37.382 -4.916 1.00 91.81 631 LEU A CA 1
ATOM 4955 C C . LEU A 1 631 ? 7.575 -36.918 -3.961 1.00 91.81 631 LEU A C 1
ATOM 4957 O O . LEU A 1 631 ? 8.688 -36.654 -4.405 1.00 91.81 631 LEU A O 1
ATOM 4961 N N . ALA A 1 632 ? 7.287 -36.866 -2.664 1.00 91.75 632 ALA A N 1
ATOM 4962 C CA . ALA A 1 632 ? 8.272 -36.690 -1.605 1.00 91.75 632 ALA A CA 1
ATOM 4963 C C . ALA A 1 632 ? 8.387 -37.970 -0.771 1.00 91.75 632 ALA A C 1
ATOM 4965 O O . ALA A 1 632 ? 7.371 -38.572 -0.431 1.00 91.75 632 ALA A O 1
ATOM 4966 N N . ILE A 1 633 ? 9.606 -38.388 -0.424 1.00 92.00 633 ILE A N 1
ATOM 4967 C CA . ILE A 1 633 ? 9.849 -39.590 0.390 1.00 92.00 633 ILE A CA 1
ATOM 4968 C C . ILE A 1 633 ? 10.753 -39.230 1.568 1.00 92.00 633 ILE A C 1
ATOM 4970 O O . ILE A 1 633 ? 11.908 -38.845 1.367 1.00 92.00 633 ILE A O 1
ATOM 4974 N N . GLN A 1 634 ? 10.245 -39.393 2.793 1.00 92.06 634 GLN A N 1
ATOM 4975 C CA . GLN A 1 634 ? 11.025 -39.263 4.021 1.00 92.06 634 GLN A CA 1
ATOM 4976 C C . GLN A 1 634 ? 11.506 -40.637 4.484 1.00 92.06 634 GLN A C 1
ATOM 4978 O O . GLN A 1 634 ? 10.741 -41.461 4.989 1.00 92.06 634 GLN A O 1
ATOM 4983 N N . PHE A 1 635 ? 12.799 -40.887 4.287 1.00 89.31 635 PHE A N 1
ATOM 4984 C CA . PHE A 1 635 ? 13.446 -42.141 4.665 1.00 89.31 635 PHE A CA 1
ATOM 4985 C C . PHE A 1 635 ? 13.830 -42.159 6.156 1.00 89.31 635 PHE A C 1
ATOM 4987 O O . PHE A 1 635 ? 14.068 -41.101 6.743 1.00 89.31 635 PHE A O 1
ATOM 4994 N N . PRO A 1 636 ? 13.942 -43.345 6.783 1.00 88.38 636 PRO A N 1
ATOM 4995 C CA . PRO A 1 636 ? 14.430 -43.456 8.154 1.00 88.38 636 PRO A CA 1
ATOM 4996 C C . PRO A 1 636 ? 15.898 -43.008 8.274 1.00 88.38 636 PRO A C 1
ATOM 4998 O O . PRO A 1 636 ? 16.734 -43.300 7.418 1.00 88.38 636 PRO A O 1
ATOM 5001 N N . GLU A 1 637 ? 16.219 -42.335 9.380 1.00 86.44 637 GLU A N 1
ATOM 5002 C CA . GLU A 1 637 ? 17.532 -41.743 9.710 1.00 86.44 637 GLU A CA 1
ATOM 5003 C C . GLU A 1 637 ? 18.698 -42.754 9.654 1.00 86.44 637 GLU A C 1
ATOM 5005 O O . GLU A 1 637 ? 19.828 -42.429 9.282 1.00 86.44 637 GLU A O 1
ATOM 5010 N N . SER A 1 638 ? 18.419 -44.019 9.975 1.00 84.00 638 SER A N 1
ATOM 5011 C CA . SER A 1 638 ? 19.371 -45.130 9.857 1.00 84.00 638 SER A CA 1
ATOM 5012 C C . SER A 1 638 ? 19.770 -45.430 8.408 1.00 84.00 638 SER A C 1
ATOM 5014 O O . SER A 1 638 ? 20.891 -45.875 8.166 1.00 84.00 638 SER A O 1
ATOM 5016 N N . LEU A 1 639 ? 18.880 -45.165 7.445 1.00 85.81 639 LEU A N 1
ATOM 5017 C CA . LEU A 1 639 ? 19.097 -45.368 6.014 1.00 85.81 639 LEU A CA 1
ATOM 5018 C C . LEU A 1 639 ? 19.742 -44.139 5.362 1.00 85.81 639 LEU A C 1
ATOM 5020 O O . LEU A 1 639 ? 20.679 -44.299 4.579 1.00 85.81 639 LEU A O 1
ATOM 5024 N N . THR A 1 640 ? 19.298 -42.920 5.708 1.00 85.56 640 THR A N 1
ATOM 5025 C CA . THR A 1 640 ? 19.845 -41.668 5.139 1.00 85.56 640 THR A CA 1
ATOM 5026 C C . THR A 1 640 ? 21.333 -41.493 5.442 1.00 85.56 640 THR A C 1
ATOM 5028 O O . THR A 1 640 ? 22.040 -40.832 4.682 1.00 85.56 640 THR A O 1
ATOM 5031 N N . ARG A 1 641 ? 21.837 -42.102 6.525 1.00 85.62 641 ARG A N 1
ATOM 5032 C CA . ARG A 1 641 ? 23.250 -42.076 6.946 1.00 85.62 641 ARG A CA 1
ATOM 5033 C C . ARG A 1 641 ? 24.152 -43.121 6.286 1.00 85.62 641 ARG A C 1
ATOM 5035 O O . ARG A 1 641 ? 25.367 -43.060 6.469 1.00 85.62 641 ARG A O 1
ATOM 5042 N N . LEU A 1 642 ? 23.611 -44.059 5.507 1.00 83.69 642 LEU A N 1
ATOM 5043 C CA . LEU A 1 642 ? 24.431 -45.046 4.800 1.00 83.69 642 LEU A CA 1
ATOM 5044 C C . LEU A 1 642 ? 25.168 -44.410 3.615 1.00 83.69 642 LEU A C 1
ATOM 5046 O O . LEU A 1 642 ? 24.591 -43.654 2.838 1.00 83.69 642 LEU A O 1
ATOM 5050 N N . ALA A 1 643 ? 26.427 -44.799 3.396 1.00 79.50 643 ALA A N 1
ATOM 5051 C CA . ALA A 1 643 ? 27.206 -44.349 2.235 1.00 79.50 643 ALA A CA 1
ATOM 5052 C C . ALA A 1 643 ? 26.578 -44.758 0.882 1.00 79.50 643 ALA A C 1
ATOM 5054 O O . ALA A 1 643 ? 26.817 -44.114 -0.136 1.00 79.50 643 ALA A O 1
ATOM 5055 N N . SER A 1 644 ? 25.752 -45.809 0.869 1.00 81.88 644 SER A N 1
ATOM 5056 C CA . SER A 1 644 ? 24.988 -46.275 -0.295 1.00 81.88 644 SER A CA 1
ATOM 5057 C C . SER A 1 644 ? 23.671 -45.520 -0.528 1.00 81.88 644 SER A C 1
ATOM 5059 O O . SER A 1 644 ? 23.011 -45.775 -1.536 1.00 81.88 644 SER A O 1
ATOM 5061 N N . PHE A 1 645 ? 23.270 -44.594 0.354 1.00 86.31 645 PHE A N 1
ATOM 5062 C CA . PHE A 1 645 ? 21.959 -43.938 0.291 1.00 86.31 645 PHE A CA 1
ATOM 5063 C C . PHE A 1 645 ? 21.700 -43.223 -1.042 1.00 86.31 645 PHE A C 1
ATOM 5065 O O . PHE A 1 645 ? 20.610 -43.341 -1.594 1.00 86.31 645 PHE A O 1
ATOM 5072 N N . ALA A 1 646 ? 22.711 -42.571 -1.627 1.00 83.00 646 ALA A N 1
ATOM 5073 C CA . ALA A 1 646 ? 22.574 -41.915 -2.930 1.00 83.00 646 ALA A CA 1
ATOM 5074 C C . ALA A 1 646 ? 22.197 -42.893 -4.064 1.00 83.00 646 ALA A C 1
ATOM 5076 O O . ALA A 1 646 ? 21.477 -42.521 -4.987 1.00 83.00 646 ALA A O 1
ATOM 5077 N N . THR A 1 647 ? 22.616 -44.162 -3.980 1.00 83.88 647 THR A N 1
ATOM 5078 C CA . THR A 1 647 ? 22.209 -45.215 -4.927 1.00 83.88 647 THR A CA 1
ATOM 5079 C C . THR A 1 647 ? 20.751 -45.632 -4.729 1.00 83.88 647 THR A C 1
ATOM 5081 O O . THR A 1 647 ? 20.079 -45.943 -5.706 1.00 83.88 647 THR A O 1
ATOM 5084 N N . ILE A 1 648 ? 20.251 -45.607 -3.489 1.00 82.19 648 ILE A N 1
ATOM 5085 C CA . ILE A 1 648 ? 18.848 -45.903 -3.161 1.00 82.19 648 ILE A CA 1
ATOM 5086 C C . ILE A 1 648 ? 17.948 -44.749 -3.623 1.00 82.19 648 ILE A C 1
ATOM 5088 O O . ILE A 1 648 ? 16.952 -44.984 -4.300 1.00 82.19 648 ILE A O 1
ATOM 5092 N N . ALA A 1 649 ? 18.332 -43.501 -3.340 1.00 83.38 649 ALA A N 1
ATOM 5093 C CA . ALA A 1 649 ? 17.619 -42.309 -3.799 1.00 83.38 649 ALA A CA 1
ATOM 5094 C C . ALA A 1 649 ? 17.542 -42.225 -5.338 1.00 83.38 649 ALA A C 1
ATOM 5096 O O . ALA A 1 649 ? 16.505 -41.865 -5.891 1.00 83.38 649 ALA A O 1
ATOM 5097 N N . ALA A 1 650 ? 18.602 -42.635 -6.045 1.00 84.62 650 ALA A N 1
ATOM 5098 C CA . ALA A 1 650 ? 18.634 -42.670 -7.509 1.00 84.62 650 ALA A CA 1
ATOM 5099 C C . ALA A 1 650 ? 17.625 -43.646 -8.155 1.00 84.62 650 ALA A C 1
ATOM 5101 O O . ALA A 1 650 ? 17.393 -43.552 -9.361 1.00 84.62 650 ALA A O 1
ATOM 5102 N N . LEU A 1 651 ? 17.001 -44.554 -7.388 1.00 84.00 651 LEU A N 1
ATOM 5103 C CA . LEU A 1 651 ? 15.918 -45.422 -7.874 1.00 84.00 651 LEU A CA 1
ATOM 5104 C C . LEU A 1 651 ? 14.598 -44.668 -8.112 1.00 84.00 651 LEU A C 1
ATOM 5106 O O . LEU A 1 651 ? 13.717 -45.214 -8.776 1.00 84.00 651 LEU A O 1
ATOM 5110 N N . PHE A 1 652 ? 14.474 -43.434 -7.607 1.00 85.19 652 PHE A N 1
ATOM 5111 C CA . PHE A 1 652 ? 13.268 -42.600 -7.670 1.00 85.19 652 PHE A CA 1
ATOM 5112 C C . PHE A 1 652 ? 13.561 -41.259 -8.379 1.00 85.19 652 PHE A C 1
ATOM 5114 O O . PHE A 1 652 ? 13.515 -40.189 -7.765 1.00 85.19 652 PHE A O 1
ATOM 5121 N N . PRO A 1 653 ? 13.929 -41.273 -9.677 1.00 73.62 653 PRO A N 1
ATOM 5122 C CA . PRO A 1 653 ? 14.376 -40.077 -10.385 1.00 73.62 653 PRO A CA 1
ATOM 5123 C C . PRO A 1 653 ? 13.253 -39.038 -10.487 1.00 73.62 653 PRO A C 1
ATOM 5125 O O . PRO A 1 653 ? 12.236 -39.270 -11.142 1.00 73.62 653 PRO A O 1
ATOM 5128 N N . GLY A 1 654 ? 13.462 -37.879 -9.860 1.00 75.75 654 GLY A N 1
ATOM 5129 C CA . GLY A 1 654 ? 12.500 -36.773 -9.807 1.00 75.75 654 GLY A CA 1
ATOM 5130 C C . GLY A 1 654 ? 11.724 -36.659 -8.492 1.00 75.75 654 GLY A C 1
ATOM 5131 O O . GLY A 1 654 ? 11.095 -35.625 -8.283 1.00 75.75 654 GLY A O 1
ATOM 5132 N N . ALA A 1 655 ? 11.806 -37.647 -7.595 1.00 84.19 655 ALA A N 1
ATOM 5133 C CA . ALA A 1 655 ? 11.246 -37.525 -6.251 1.00 84.19 655 ALA A CA 1
ATOM 5134 C C . ALA A 1 655 ? 12.039 -36.513 -5.397 1.00 84.19 655 ALA A C 1
ATOM 5136 O O . ALA A 1 655 ? 13.251 -36.347 -5.563 1.00 84.19 655 ALA A O 1
ATOM 5137 N N . LEU A 1 656 ? 11.345 -35.844 -4.477 1.00 86.62 656 LEU A N 1
ATOM 5138 C CA . LEU A 1 656 ? 11.915 -35.006 -3.426 1.00 86.62 656 LEU A CA 1
ATOM 5139 C C . LEU A 1 656 ? 12.389 -35.918 -2.286 1.00 86.62 656 LEU A C 1
ATOM 5141 O O . LEU A 1 656 ? 11.600 -36.675 -1.715 1.00 86.62 656 LEU A O 1
ATOM 5145 N N . VAL A 1 657 ? 13.673 -35.861 -1.942 1.00 88.31 657 VAL A N 1
ATOM 5146 C CA . VAL A 1 657 ? 14.239 -36.677 -0.858 1.00 88.31 657 VAL A CA 1
ATOM 5147 C C . VAL A 1 657 ? 14.183 -35.879 0.435 1.00 88.31 657 VAL A C 1
ATOM 5149 O O . VAL A 1 657 ? 14.865 -34.868 0.572 1.00 88.31 657 VAL A O 1
ATOM 5152 N N . VAL A 1 658 ? 13.368 -36.322 1.387 1.00 88.06 658 VAL A N 1
ATOM 5153 C CA . VAL A 1 658 ? 13.121 -35.593 2.634 1.00 88.06 658 VAL A CA 1
ATOM 5154 C C . VAL A 1 658 ? 13.977 -36.179 3.758 1.00 88.06 658 VAL A C 1
ATOM 5156 O O . VAL A 1 658 ? 13.977 -37.391 3.980 1.00 88.06 658 VAL A O 1
ATOM 5159 N N . VAL A 1 659 ? 14.720 -35.326 4.468 1.00 86.81 659 VAL A N 1
ATOM 5160 C CA . VAL A 1 659 ? 15.662 -35.721 5.536 1.00 86.81 659 VAL A CA 1
ATOM 5161 C C . VAL A 1 659 ? 15.404 -34.985 6.852 1.00 86.81 659 VAL A C 1
ATOM 5163 O O . VAL A 1 659 ? 14.647 -34.017 6.905 1.00 86.81 659 VAL A O 1
ATOM 5166 N N . GLU A 1 660 ? 16.016 -35.470 7.935 1.00 81.19 660 GLU A N 1
ATOM 5167 C CA . GLU A 1 660 ? 15.690 -35.092 9.315 1.00 81.19 660 GLU A CA 1
ATOM 5168 C C . GLU A 1 660 ? 16.157 -33.692 9.751 1.00 81.19 660 GLU A C 1
ATOM 5170 O O . GLU A 1 660 ? 15.745 -33.209 10.802 1.00 81.19 660 GLU A O 1
ATOM 5175 N N . SER A 1 661 ? 17.048 -33.045 8.993 1.00 78.38 661 SER A N 1
ATOM 5176 C CA . SER A 1 661 ? 17.560 -31.711 9.326 1.00 78.38 661 SER A CA 1
ATOM 5177 C C . SER A 1 661 ? 18.134 -30.978 8.115 1.00 78.38 661 SER A C 1
ATOM 5179 O O . SER A 1 661 ? 18.582 -31.591 7.144 1.00 78.38 661 SER A O 1
ATOM 5181 N N . THR A 1 662 ? 18.189 -29.648 8.205 1.00 71.50 662 THR A N 1
ATOM 5182 C CA . THR A 1 662 ? 18.847 -28.769 7.223 1.00 71.50 662 THR A CA 1
ATOM 5183 C C . THR A 1 662 ? 20.330 -29.094 7.057 1.00 71.50 662 THR A C 1
ATOM 5185 O O . THR A 1 662 ? 20.795 -29.215 5.929 1.00 71.50 662 THR A O 1
ATOM 5188 N N . ALA A 1 663 ? 21.050 -29.351 8.153 1.00 75.62 663 ALA A N 1
ATOM 5189 C CA . ALA A 1 663 ? 22.450 -29.777 8.106 1.00 75.62 663 ALA A CA 1
ATOM 5190 C C . ALA A 1 663 ? 22.634 -31.087 7.314 1.00 75.62 663 ALA A C 1
ATOM 5192 O O . ALA A 1 663 ? 23.533 -31.187 6.480 1.00 75.62 663 ALA A O 1
ATOM 5193 N N . ARG A 1 664 ? 21.749 -32.080 7.503 1.00 81.00 664 ARG A N 1
ATOM 5194 C CA . ARG A 1 664 ? 21.824 -33.336 6.738 1.00 81.00 664 ARG A CA 1
ATOM 5195 C C . ARG A 1 664 ? 21.459 -33.146 5.263 1.00 81.00 664 ARG A C 1
ATOM 5197 O O . ARG A 1 664 ? 22.023 -33.833 4.410 1.00 81.00 664 ARG A O 1
ATOM 5204 N N . ALA A 1 665 ? 20.556 -32.213 4.955 1.00 77.62 665 ALA A N 1
ATOM 5205 C CA . ALA A 1 665 ? 20.240 -31.844 3.579 1.00 77.62 665 ALA A CA 1
ATOM 5206 C C . ALA A 1 665 ? 21.460 -31.228 2.872 1.00 77.62 665 ALA A C 1
ATOM 5208 O O . ALA A 1 665 ? 21.804 -31.674 1.780 1.00 77.62 665 ALA A O 1
ATOM 5209 N N . GLU A 1 666 ? 22.163 -30.292 3.522 1.00 74.56 666 GLU A N 1
ATOM 5210 C CA . GLU A 1 666 ? 23.398 -29.669 3.013 1.00 74.56 666 GLU A CA 1
ATOM 5211 C C . GLU A 1 666 ? 24.507 -30.707 2.733 1.00 74.56 666 GLU A C 1
ATOM 5213 O O . GLU A 1 666 ? 25.158 -30.656 1.688 1.00 74.56 666 GLU A O 1
ATOM 5218 N N . GLU A 1 667 ? 24.693 -31.701 3.611 1.00 80.00 667 GLU A N 1
ATOM 5219 C CA . GLU A 1 667 ? 25.663 -32.791 3.398 1.00 80.00 667 GLU A CA 1
ATOM 5220 C C . GLU A 1 667 ? 25.337 -33.661 2.167 1.00 80.00 667 GLU A C 1
ATOM 5222 O O . GLU A 1 667 ? 26.242 -34.097 1.446 1.00 80.00 667 GLU A O 1
ATOM 5227 N N . LEU A 1 668 ? 24.050 -33.928 1.920 1.00 77.94 668 LEU A N 1
ATOM 5228 C CA . LEU A 1 668 ? 23.581 -34.797 0.835 1.00 77.94 668 LEU A CA 1
ATOM 5229 C C . LEU A 1 668 ? 23.382 -34.070 -0.505 1.00 77.94 668 LEU A C 1
ATOM 5231 O O . LEU A 1 668 ? 23.436 -34.729 -1.544 1.00 77.94 668 LEU A O 1
ATOM 5235 N N . GLU A 1 669 ? 23.228 -32.741 -0.510 1.00 71.62 669 GLU A N 1
ATOM 5236 C CA . GLU A 1 669 ? 22.935 -31.906 -1.694 1.00 71.62 669 GLU A CA 1
ATOM 5237 C C . GLU A 1 669 ? 23.948 -32.087 -2.846 1.00 71.62 669 GLU A C 1
ATOM 5239 O O . GLU A 1 669 ? 23.634 -31.892 -4.021 1.00 71.62 669 GLU A O 1
ATOM 5244 N N . SER A 1 670 ? 25.183 -32.486 -2.525 1.00 70.81 670 SER A N 1
ATOM 5245 C CA . SER A 1 670 ? 26.239 -32.743 -3.514 1.00 70.81 670 SER A CA 1
ATOM 5246 C C . SER A 1 670 ? 26.110 -34.083 -4.257 1.00 70.81 670 SER A C 1
ATOM 5248 O O . SER A 1 670 ? 26.671 -34.229 -5.345 1.00 70.81 670 SER A O 1
ATOM 5250 N N . ALA A 1 671 ? 25.392 -35.052 -3.681 1.00 77.75 671 ALA A N 1
ATOM 5251 C CA . ALA A 1 671 ? 25.314 -36.438 -4.151 1.00 77.75 671 ALA A CA 1
ATOM 5252 C C . ALA A 1 671 ? 23.886 -36.893 -4.495 1.00 77.75 671 ALA A C 1
ATOM 5254 O O . ALA A 1 671 ? 23.715 -37.852 -5.249 1.00 77.75 671 ALA A O 1
ATOM 5255 N N . VAL A 1 672 ? 22.870 -36.216 -3.956 1.00 79.19 672 VAL A N 1
ATOM 5256 C CA . VAL A 1 672 ? 21.451 -36.513 -4.158 1.00 79.19 672 VAL A CA 1
ATOM 5257 C C . VAL A 1 672 ? 20.763 -35.246 -4.683 1.00 79.19 672 VAL A C 1
ATOM 5259 O O . VAL A 1 672 ? 20.873 -34.198 -4.050 1.00 79.19 672 VAL A O 1
ATOM 5262 N N . PRO A 1 673 ? 20.080 -35.287 -5.842 1.00 69.75 673 PRO A N 1
ATOM 5263 C CA . PRO A 1 673 ? 19.293 -34.152 -6.314 1.00 69.75 673 PRO A CA 1
ATOM 5264 C C . PRO A 1 673 ? 18.016 -33.991 -5.477 1.00 69.75 673 PRO A C 1
ATOM 5266 O O . PRO A 1 673 ? 17.501 -34.966 -4.937 1.00 69.75 673 PRO A O 1
ATOM 5269 N N . ASN A 1 674 ? 17.464 -32.776 -5.445 1.00 77.44 674 ASN A N 1
ATOM 5270 C CA . ASN A 1 674 ? 16.132 -32.493 -4.896 1.00 77.44 674 ASN A CA 1
ATOM 5271 C C . ASN A 1 674 ? 15.947 -32.880 -3.407 1.00 77.44 674 ASN A C 1
ATOM 5273 O O . ASN A 1 674 ? 14.898 -33.400 -3.025 1.00 77.44 674 ASN A O 1
ATOM 5277 N N . VAL A 1 675 ? 16.957 -32.635 -2.562 1.00 80.25 675 VAL A N 1
ATOM 5278 C CA . VAL A 1 675 ? 16.861 -32.873 -1.109 1.00 80.25 675 VAL A CA 1
ATOM 5279 C C . VAL A 1 675 ? 16.163 -31.710 -0.399 1.00 80.25 675 VAL A C 1
ATOM 5281 O O . VAL A 1 675 ? 16.486 -30.550 -0.649 1.00 80.25 675 VAL A O 1
ATOM 5284 N N . LEU A 1 676 ? 15.244 -32.024 0.515 1.00 81.69 676 LEU A N 1
ATOM 5285 C CA . LEU A 1 676 ? 14.558 -31.080 1.402 1.00 81.69 676 LEU A CA 1
ATOM 5286 C C . LEU A 1 676 ? 14.725 -31.502 2.866 1.00 81.69 676 LEU A C 1
ATOM 5288 O O . LEU A 1 676 ? 14.733 -32.691 3.185 1.00 81.69 676 LEU A O 1
ATOM 5292 N N . ALA A 1 677 ? 14.791 -30.532 3.775 1.00 83.56 677 ALA A N 1
ATOM 5293 C CA . ALA A 1 677 ? 14.660 -30.799 5.205 1.00 83.56 677 ALA A CA 1
ATOM 5294 C C . ALA A 1 677 ? 13.180 -30.778 5.613 1.00 83.56 677 ALA A C 1
ATOM 5296 O O . ALA A 1 677 ? 12.455 -29.851 5.241 1.00 83.56 677 ALA A O 1
ATOM 5297 N N . ALA A 1 678 ? 12.748 -31.771 6.390 1.00 83.06 678 ALA A N 1
ATOM 5298 C CA . ALA A 1 678 ? 11.474 -31.707 7.099 1.00 83.06 678 ALA A CA 1
ATOM 5299 C C . ALA A 1 678 ? 11.639 -30.954 8.422 1.00 83.06 678 ALA A C 1
ATOM 5301 O O . ALA A 1 678 ? 12.574 -31.215 9.177 1.00 83.06 678 ALA A O 1
ATOM 5302 N N . GLU A 1 679 ? 10.685 -30.085 8.735 1.00 83.69 679 GLU A N 1
ATOM 5303 C CA . GLU A 1 679 ? 10.537 -29.494 10.061 1.00 83.69 679 GLU A CA 1
ATOM 5304 C C . GLU A 1 679 ? 9.129 -29.760 10.602 1.00 83.69 679 GLU A C 1
ATOM 5306 O O . GLU A 1 679 ? 8.127 -29.460 9.946 1.00 83.69 679 GLU A O 1
ATOM 5311 N N . ASP A 1 680 ? 9.058 -30.309 11.814 1.00 72.94 680 ASP A N 1
ATOM 5312 C CA . ASP A 1 680 ? 7.804 -30.483 12.544 1.00 72.94 680 ASP A CA 1
ATOM 5313 C C . ASP A 1 680 ? 7.377 -29.137 13.181 1.00 72.94 680 ASP A C 1
ATOM 5315 O O . ASP A 1 680 ? 8.213 -28.399 13.713 1.00 72.94 680 ASP A O 1
ATOM 5319 N N . LEU A 1 681 ? 6.086 -28.788 13.125 1.00 68.81 681 LEU A N 1
ATOM 5320 C CA . LEU A 1 681 ? 5.549 -27.601 13.805 1.00 68.81 681 LEU A CA 1
ATOM 5321 C C . LEU A 1 681 ? 5.476 -27.813 15.333 1.00 68.81 681 LEU A C 1
ATOM 5323 O O . LEU A 1 681 ? 4.934 -28.834 15.773 1.00 68.81 681 LEU A O 1
ATOM 5327 N N . PRO A 1 682 ? 5.974 -26.867 16.154 1.00 43.41 682 PRO A N 1
ATOM 5328 C CA . PRO A 1 682 ? 5.802 -26.902 17.605 1.00 43.41 682 PRO A CA 1
ATOM 5329 C C . PRO A 1 682 ? 4.365 -26.509 18.012 1.00 43.41 682 PRO A C 1
ATOM 5331 O O . PRO A 1 682 ? 3.702 -25.789 17.267 1.00 43.41 682 PRO A O 1
ATOM 5334 N N . PRO A 1 683 ? 3.874 -26.949 19.187 1.00 38.31 683 PRO A N 1
ATOM 5335 C CA . PRO A 1 683 ? 2.571 -26.537 19.719 1.00 38.31 683 PRO A CA 1
ATOM 5336 C C . PRO A 1 683 ? 2.554 -25.058 20.184 1.00 38.31 683 PRO A C 1
ATOM 5338 O O . PRO A 1 683 ? 3.619 -24.496 20.458 1.00 38.31 683 PRO A O 1
ATOM 5341 N N . PRO A 1 684 ? 1.364 -24.434 20.320 1.00 32.78 684 PRO A N 1
ATOM 5342 C CA . PRO A 1 684 ? 1.220 -22.979 20.451 1.00 32.78 684 PRO A CA 1
ATOM 5343 C C . PRO A 1 684 ? 1.852 -22.315 21.686 1.00 32.78 684 PRO A C 1
ATOM 5345 O O . PRO A 1 684 ? 1.698 -22.778 22.817 1.00 32.78 684 PRO A O 1
ATOM 5348 N N . ALA A 1 685 ? 2.432 -21.130 21.454 1.00 27.20 685 ALA A N 1
ATOM 5349 C CA . ALA A 1 685 ? 2.729 -20.072 22.431 1.00 27.20 685 ALA A CA 1
ATOM 5350 C C . ALA A 1 685 ? 2.438 -18.679 21.796 1.00 27.20 685 ALA A C 1
ATOM 5352 O O . ALA A 1 685 ? 2.439 -18.563 20.572 1.00 27.20 685 ALA A O 1
ATOM 5353 N N . ALA A 1 686 ? 2.130 -17.649 22.599 1.00 25.47 686 ALA A N 1
ATOM 5354 C CA . ALA A 1 686 ? 1.328 -16.467 22.196 1.00 25.47 686 ALA A CA 1
ATOM 5355 C C . ALA A 1 686 ? 2.079 -15.208 21.630 1.00 25.47 686 ALA A C 1
ATOM 5357 O O . ALA A 1 686 ? 3.298 -15.123 21.764 1.00 25.47 686 ALA A O 1
ATOM 5358 N N . ASP A 1 687 ? 1.307 -14.227 21.083 1.00 22.52 687 ASP A N 1
ATOM 5359 C CA . ASP A 1 687 ? 1.581 -12.755 20.888 1.00 22.52 687 ASP A CA 1
ATOM 5360 C C . ASP A 1 687 ? 2.392 -12.257 19.622 1.00 22.52 687 ASP A C 1
ATOM 5362 O O . ASP A 1 687 ? 3.262 -12.983 19.149 1.00 22.52 687 ASP A O 1
ATOM 5366 N N . LEU A 1 688 ? 2.238 -11.058 18.968 1.00 23.69 688 LEU A N 1
ATOM 5367 C CA . LEU A 1 688 ? 1.260 -9.914 18.991 1.00 23.69 688 LEU A CA 1
ATOM 5368 C C . LEU A 1 688 ? 1.355 -8.889 17.781 1.00 23.69 688 LEU A C 1
ATOM 5370 O O . LEU A 1 688 ? 2.456 -8.597 17.304 1.00 23.69 688 LEU A O 1
ATOM 5374 N N . HIS A 1 689 ? 0.244 -8.188 17.433 1.00 25.39 689 HIS A N 1
ATOM 5375 C CA . HIS A 1 689 ? 0.108 -6.923 16.614 1.00 25.39 689 HIS A CA 1
ATOM 5376 C C . HIS A 1 689 ? 0.401 -6.960 15.068 1.00 25.39 689 HIS A C 1
ATOM 5378 O O . HIS A 1 689 ? 1.112 -7.850 14.617 1.00 25.39 689 HIS A O 1
ATOM 5384 N N . LEU A 1 690 ? -0.044 -6.043 14.164 1.00 25.19 690 LEU A N 1
ATOM 5385 C CA . LEU A 1 690 ? -0.183 -4.558 14.215 1.00 25.19 690 LEU A CA 1
ATOM 5386 C C . LEU A 1 690 ? -0.939 -3.919 12.999 1.00 25.19 690 LEU A C 1
ATOM 5388 O O . LEU A 1 690 ? -0.801 -4.374 11.873 1.00 25.19 690 LEU A O 1
ATOM 5392 N N . ASN A 1 691 ? -1.621 -2.794 13.263 1.00 23.30 691 ASN A N 1
ATOM 5393 C CA . ASN A 1 691 ? -1.781 -1.527 12.496 1.00 23.30 691 ASN A CA 1
ATOM 5394 C C . ASN A 1 691 ? -0.910 -1.282 11.216 1.00 23.30 691 ASN A C 1
ATOM 5396 O O . ASN A 1 691 ? 0.312 -1.380 11.305 1.00 23.30 691 ASN A O 1
ATOM 5400 N N . LEU A 1 692 ? -1.498 -0.802 10.098 1.00 25.14 692 LEU A N 1
ATOM 5401 C CA . LEU A 1 692 ? -1.416 0.616 9.640 1.00 25.14 692 LEU A CA 1
ATOM 5402 C C . LEU A 1 692 ? -2.187 0.876 8.314 1.00 25.14 692 LEU A C 1
ATOM 5404 O O . LEU A 1 692 ? -1.755 0.501 7.231 1.00 25.14 692 LEU A O 1
ATOM 5408 N N . TYR A 1 693 ? -3.312 1.596 8.401 1.00 26.48 693 TYR A N 1
ATOM 5409 C CA . TYR A 1 693 ? -4.281 1.860 7.310 1.00 26.48 693 TYR A CA 1
ATOM 5410 C C . TYR A 1 693 ? -3.972 3.098 6.421 1.00 26.48 693 TYR A C 1
ATOM 5412 O O . TYR A 1 693 ? -4.752 3.475 5.549 1.00 26.48 693 TYR A O 1
ATOM 5420 N N . TYR A 1 694 ? -2.825 3.749 6.600 1.00 25.61 694 TYR A N 1
ATOM 5421 C CA . TYR A 1 694 ? -2.434 4.952 5.851 1.00 25.61 694 TYR A CA 1
ATOM 5422 C C . TYR A 1 694 ? -1.084 4.660 5.150 1.00 25.61 694 TYR A C 1
ATOM 5424 O O . TYR A 1 694 ? -0.232 4.031 5.765 1.00 25.61 694 TYR A O 1
ATOM 5432 N N . GLN A 1 695 ? -0.761 5.086 3.918 1.00 26.12 695 GLN A N 1
ATOM 5433 C CA . GLN A 1 695 ? -1.000 6.403 3.307 1.00 26.12 695 GLN A CA 1
ATOM 5434 C C . GLN A 1 695 ? -0.990 6.343 1.749 1.00 26.12 695 GLN A C 1
ATOM 5436 O O . GLN A 1 695 ? 0.062 6.400 1.120 1.00 26.12 695 GLN A O 1
ATOM 5441 N N . LEU A 1 696 ? -2.166 6.313 1.113 1.00 26.23 696 LEU A N 1
ATOM 5442 C CA . LEU A 1 696 ? -2.399 6.628 -0.317 1.00 26.23 696 LEU A CA 1
ATOM 5443 C C . LEU A 1 696 ? -3.293 7.895 -0.378 1.00 26.23 696 LEU A C 1
ATOM 5445 O O . LEU A 1 696 ? -4.113 8.063 0.521 1.00 26.23 696 LEU A O 1
ATOM 5449 N N . ALA A 1 697 ? -3.265 8.817 -1.357 1.00 28.44 697 ALA A N 1
ATOM 5450 C CA . ALA A 1 697 ? -2.477 8.987 -2.593 1.00 28.44 697 ALA A CA 1
ATOM 5451 C C . ALA A 1 697 ? -2.665 10.415 -3.197 1.00 28.44 697 ALA A C 1
ATOM 5453 O O . ALA A 1 697 ? -3.662 11.065 -2.889 1.00 28.44 697 ALA A O 1
ATOM 5454 N N . THR A 1 698 ? -1.803 10.838 -4.147 1.00 26.06 698 THR A N 1
ATOM 5455 C CA . THR A 1 698 ? -2.034 11.898 -5.183 1.00 26.06 698 THR A CA 1
ATOM 5456 C C . THR A 1 698 ? -1.162 11.618 -6.451 1.00 26.06 698 THR A C 1
ATOM 5458 O O . THR A 1 698 ? -0.022 11.212 -6.262 1.00 26.06 698 THR A O 1
ATOM 5461 N N . ARG A 1 699 ? -1.619 11.546 -7.734 1.00 30.59 699 ARG A N 1
ATOM 5462 C CA . ARG A 1 699 ? -2.151 12.518 -8.765 1.00 30.59 699 ARG A CA 1
ATOM 5463 C C . ARG A 1 699 ? -1.083 13.414 -9.476 1.00 30.59 699 ARG A C 1
ATOM 5465 O O . ARG A 1 699 ? -0.257 13.957 -8.759 1.00 30.59 699 ARG A O 1
ATOM 5472 N N . ASP A 1 700 ? -1.031 13.722 -10.801 1.00 33.25 700 ASP A N 1
ATOM 5473 C CA . ASP A 1 700 ? -1.694 13.260 -12.069 1.00 33.25 700 ASP A CA 1
ATOM 5474 C C . ASP A 1 700 ? -1.037 13.853 -13.389 1.00 33.25 700 ASP A C 1
ATOM 5476 O O . ASP A 1 700 ? -0.648 15.015 -13.374 1.00 33.25 700 ASP A O 1
ATOM 5480 N N . LEU A 1 701 ? -0.963 13.120 -14.539 1.00 29.28 701 LEU A N 1
ATOM 5481 C CA . LEU A 1 701 ? -0.578 13.546 -15.943 1.00 29.28 701 LEU A CA 1
ATOM 5482 C C . LEU A 1 701 ? -1.200 12.672 -17.119 1.00 29.28 701 LEU A C 1
ATOM 5484 O O . LEU A 1 701 ? -1.637 11.560 -16.842 1.00 29.28 701 LEU A O 1
ATOM 5488 N N . PRO A 1 702 ? -1.274 13.093 -18.414 1.00 37.38 702 PRO A N 1
ATOM 5489 C CA . PRO A 1 702 ? -2.302 12.628 -19.399 1.00 37.38 702 PRO A CA 1
ATOM 5490 C C . PRO A 1 702 ? -1.969 11.482 -20.412 1.00 37.38 702 PRO A C 1
ATOM 5492 O O . PRO A 1 702 ? -0.855 10.969 -20.465 1.00 37.38 702 PRO A O 1
ATOM 5495 N N . LEU A 1 703 ? -2.972 11.101 -21.236 1.00 37.16 703 LEU A N 1
ATOM 5496 C CA . LEU A 1 703 ? -3.172 9.765 -21.850 1.00 37.16 703 LEU A CA 1
ATOM 5497 C C . LEU A 1 703 ? -2.442 9.325 -23.135 1.00 37.16 703 LEU A C 1
ATOM 5499 O O . LEU A 1 703 ? -2.185 8.134 -23.312 1.00 37.16 703 LEU A O 1
ATOM 5503 N N . ALA A 1 704 ? -2.231 10.215 -24.105 1.00 38.44 704 ALA A N 1
ATOM 5504 C CA . ALA A 1 704 ? -2.175 9.798 -25.519 1.00 38.44 704 ALA A CA 1
ATOM 5505 C C . ALA A 1 704 ? -0.893 9.055 -25.972 1.00 38.44 704 ALA A C 1
ATOM 5507 O O . ALA A 1 704 ? -0.815 8.614 -27.119 1.00 38.44 704 ALA A O 1
ATOM 5508 N N . GLU A 1 705 ? 0.114 8.914 -25.105 1.00 37.91 705 GLU A N 1
ATOM 5509 C CA . GLU A 1 705 ? 1.464 8.431 -25.456 1.00 37.91 705 GLU A CA 1
ATOM 5510 C C . GLU A 1 705 ? 1.833 7.074 -24.816 1.00 37.91 705 GLU A C 1
ATOM 5512 O O . GLU A 1 705 ? 3.000 6.681 -24.776 1.00 37.91 705 GLU A O 1
ATOM 5517 N N . LEU A 1 706 ? 0.841 6.346 -24.298 1.00 36.91 706 LEU A N 1
ATOM 5518 C CA . LEU A 1 706 ? 1.043 5.225 -23.377 1.00 36.91 706 LEU A CA 1
ATOM 5519 C C . LEU A 1 706 ? 0.921 3.839 -24.070 1.00 36.91 706 LEU A C 1
ATOM 5521 O O . LEU A 1 706 ? 0.205 3.668 -25.061 1.00 36.91 706 LEU A O 1
ATOM 5525 N N . SER A 1 707 ? 1.662 2.833 -23.573 1.00 44.81 707 SER A N 1
ATOM 5526 C CA . SER A 1 707 ? 1.569 1.409 -23.991 1.00 44.81 707 SER A CA 1
ATOM 5527 C C . SER A 1 707 ? 0.198 0.808 -23.633 1.00 44.81 707 SER A C 1
ATOM 5529 O O . SER A 1 707 ? -0.494 1.443 -22.864 1.00 44.81 707 SER A O 1
ATOM 5531 N N . PRO A 1 708 ? -0.236 -0.390 -24.076 1.00 46.41 708 PRO A N 1
ATOM 5532 C CA . PRO A 1 708 ? -1.544 -0.937 -23.674 1.00 46.41 708 PRO A CA 1
ATOM 5533 C C . PRO A 1 708 ? -1.750 -0.996 -22.153 1.00 46.41 708 PRO A C 1
ATOM 5535 O O . PRO A 1 708 ? -2.721 -0.450 -21.655 1.00 46.41 708 PRO A O 1
ATOM 5538 N N . GLN A 1 709 ? -0.789 -1.518 -21.386 1.00 45.94 709 GLN A N 1
ATOM 5539 C CA . GLN A 1 709 ? -0.845 -1.501 -19.913 1.00 45.94 709 GLN A CA 1
ATOM 5540 C C . GLN A 1 709 ? -0.754 -0.088 -19.335 1.00 45.94 709 GLN A C 1
ATOM 5542 O O . GLN A 1 709 ? -1.411 0.225 -18.349 1.00 45.94 709 GLN A O 1
ATOM 5547 N N . ALA A 1 710 ? 0.025 0.794 -19.960 1.00 40.06 710 ALA A N 1
ATOM 5548 C CA . ALA A 1 710 ? 0.070 2.176 -19.523 1.00 40.06 710 ALA A CA 1
ATOM 5549 C C . ALA A 1 710 ? -1.173 2.971 -19.965 1.00 40.06 710 ALA A C 1
ATOM 5551 O O . ALA A 1 710 ? -1.439 3.961 -19.315 1.00 40.06 710 ALA A O 1
ATOM 5552 N N . ARG A 1 711 ? -1.936 2.540 -20.991 1.00 53.94 711 ARG A N 1
ATOM 5553 C CA . ARG A 1 711 ? -3.262 3.022 -21.426 1.00 53.94 711 ARG A CA 1
ATOM 5554 C C . ARG A 1 711 ? -4.335 2.505 -20.495 1.00 53.94 711 ARG A C 1
ATOM 5556 O O . ARG A 1 711 ? -5.193 3.277 -20.139 1.00 53.94 711 ARG A O 1
ATOM 5563 N N . GLN A 1 712 ? -4.263 1.255 -20.055 1.00 55.84 712 GLN A N 1
ATOM 5564 C CA . GLN A 1 712 ? -5.082 0.720 -18.969 1.00 55.84 712 GLN A CA 1
ATOM 5565 C C . GLN A 1 712 ? -4.875 1.544 -17.689 1.00 55.84 712 GLN A C 1
ATOM 5567 O O . GLN A 1 712 ? -5.844 2.028 -17.118 1.00 55.84 712 GLN A O 1
ATOM 5572 N N . GLU A 1 713 ? -3.621 1.811 -17.308 1.00 46.69 713 GLU A N 1
ATOM 5573 C CA . GLU A 1 713 ? -3.271 2.740 -16.221 1.00 46.69 713 GLU A CA 1
ATOM 5574 C C . GLU A 1 713 ? -3.760 4.168 -16.498 1.00 46.69 713 GLU A C 1
ATOM 5576 O O . GLU A 1 713 ? -4.210 4.874 -15.602 1.00 46.69 713 GLU A O 1
ATOM 5581 N N . ALA A 1 714 ? -3.712 4.599 -17.753 1.00 48.56 714 ALA A N 1
ATOM 5582 C CA . ALA A 1 714 ? -4.197 5.899 -18.173 1.00 48.56 714 ALA A CA 1
ATOM 5583 C C . ALA A 1 714 ? -5.715 6.010 -18.016 1.00 48.56 714 ALA A C 1
ATOM 5585 O O . ALA A 1 714 ? -6.194 6.896 -17.329 1.00 48.56 714 ALA A O 1
ATOM 5586 N N . TYR A 1 715 ? -6.465 5.082 -18.597 1.00 64.88 715 TYR A N 1
ATOM 5587 C CA . TYR A 1 715 ? -7.906 4.918 -18.517 1.00 64.88 715 TYR A CA 1
ATOM 5588 C C . TYR A 1 715 ? -8.364 4.786 -17.063 1.00 64.88 715 TYR A C 1
ATOM 5590 O O . TYR A 1 715 ? -9.294 5.475 -16.649 1.00 64.88 715 TYR A O 1
ATOM 5598 N N . ARG A 1 716 ? -7.649 3.994 -16.250 1.00 65.88 716 ARG A N 1
ATOM 5599 C CA . ARG A 1 716 ? -7.798 3.933 -14.789 1.00 65.88 716 ARG A CA 1
ATOM 5600 C C . ARG A 1 716 ? -7.745 5.325 -14.168 1.00 65.88 716 ARG A C 1
ATOM 5602 O O . ARG A 1 716 ? -8.568 5.649 -13.317 1.00 65.88 716 ARG A O 1
ATOM 5609 N N . ARG A 1 717 ? -6.813 6.159 -14.613 1.00 48.03 717 ARG A N 1
ATOM 5610 C CA . ARG A 1 717 ? -6.430 7.409 -13.962 1.00 48.03 717 ARG A CA 1
ATOM 5611 C C . ARG A 1 717 ? -7.155 8.650 -14.494 1.00 48.03 717 ARG A C 1
ATOM 5613 O O . ARG A 1 717 ? -7.586 9.457 -13.681 1.00 48.03 717 ARG A O 1
ATOM 5620 N N . GLU A 1 718 ? -7.414 8.771 -15.797 1.00 57.78 718 GLU A N 1
ATOM 5621 C CA . GLU A 1 718 ? -8.378 9.735 -16.355 1.00 57.78 718 GLU A CA 1
ATOM 5622 C C . GLU A 1 718 ? -9.802 9.407 -15.914 1.00 57.78 718 GLU A C 1
ATOM 5624 O O . GLU A 1 718 ? -10.552 10.322 -15.582 1.00 57.78 718 GLU A O 1
ATOM 5629 N N . GLY A 1 719 ? -10.162 8.123 -15.814 1.00 65.44 719 GLY A N 1
ATOM 5630 C CA . GLY A 1 719 ? -11.446 7.746 -15.241 1.00 65.44 719 GLY A CA 1
ATOM 5631 C C . GLY A 1 719 ? -11.556 8.151 -13.768 1.00 65.44 719 GLY A C 1
ATOM 5632 O O . GLY A 1 719 ? -12.577 8.686 -13.346 1.00 65.44 719 GLY A O 1
ATOM 5633 N N . TYR A 1 720 ? -10.472 8.013 -12.996 1.00 52.97 720 TYR A N 1
ATOM 5634 C CA . TYR A 1 720 ? -10.415 8.449 -11.597 1.00 52.97 720 TYR A CA 1
ATOM 5635 C C . TYR A 1 720 ? -10.403 9.981 -11.442 1.00 52.97 720 TYR A C 1
ATOM 5637 O O . TYR A 1 720 ? -11.064 10.508 -10.547 1.00 52.97 720 TYR A O 1
ATOM 5645 N N . LEU A 1 721 ? -9.724 10.703 -12.342 1.00 52.19 721 LEU A N 1
ATOM 5646 C CA . LEU A 1 721 ? -9.788 12.163 -12.472 1.00 52.19 721 LEU A CA 1
ATOM 5647 C C . LEU A 1 721 ? -11.222 12.630 -12.730 1.00 52.19 721 LEU A C 1
ATOM 5649 O O . LEU A 1 721 ? -11.763 13.402 -11.941 1.00 52.19 721 LEU A O 1
ATOM 5653 N N . ALA A 1 722 ? -11.850 12.113 -13.788 1.00 54.72 722 ALA A N 1
ATOM 5654 C CA . ALA A 1 722 ? -13.221 12.434 -14.161 1.00 54.72 722 ALA A CA 1
ATOM 5655 C C . ALA A 1 722 ? -14.205 12.098 -13.029 1.00 54.72 722 ALA A C 1
ATOM 5657 O O . ALA A 1 722 ? -15.053 12.919 -12.693 1.00 54.72 722 ALA A O 1
ATOM 5658 N N . TYR A 1 723 ? -14.042 10.943 -12.374 1.00 67.62 723 TYR A N 1
ATOM 5659 C CA . TYR A 1 723 ? -14.852 10.538 -11.226 1.00 67.62 723 TYR A CA 1
ATOM 5660 C C . TYR A 1 723 ? -14.741 11.523 -10.053 1.00 67.62 723 TYR A C 1
ATOM 5662 O O . TYR A 1 723 ? -15.761 11.912 -9.490 1.00 67.62 723 TYR A O 1
ATOM 5670 N N . GLN A 1 724 ? -13.527 11.953 -9.684 1.00 54.59 724 GLN A N 1
ATOM 5671 C CA . GLN A 1 724 ? -13.334 12.920 -8.593 1.00 54.59 724 GLN A CA 1
ATOM 5672 C C . GLN A 1 724 ? -13.829 14.336 -8.930 1.00 54.59 724 GLN A C 1
ATOM 5674 O O . GLN A 1 724 ? -14.060 15.123 -8.021 1.00 54.59 724 GLN A O 1
ATOM 5679 N N . GLU A 1 725 ? -14.004 14.660 -10.210 1.00 56.59 725 GLU A N 1
ATOM 5680 C CA . GLU A 1 725 ? -14.571 15.931 -10.681 1.00 56.59 725 GLU A CA 1
ATOM 5681 C C . GLU A 1 725 ? -16.089 15.857 -10.948 1.00 56.59 725 GLU A C 1
ATOM 5683 O O . GLU A 1 725 ? -16.663 16.774 -11.534 1.00 56.59 725 GLU A O 1
ATOM 5688 N N . GLY A 1 726 ? -16.750 14.754 -10.579 1.00 64.12 726 GLY A N 1
ATOM 5689 C CA . GLY A 1 726 ? -18.185 14.551 -10.807 1.00 64.12 726 GLY A CA 1
ATOM 5690 C C . GLY A 1 726 ? -18.575 14.189 -12.250 1.00 64.12 726 GLY A C 1
ATOM 5691 O O . GLY A 1 726 ? -19.758 14.090 -12.569 1.00 64.12 726 GLY A O 1
ATOM 5692 N N . ARG A 1 727 ? -17.602 13.978 -13.145 1.00 76.50 727 ARG A N 1
ATOM 5693 C CA . ARG A 1 727 ? -17.791 13.686 -14.579 1.00 76.50 727 ARG A CA 1
ATOM 5694 C C . ARG A 1 727 ? -17.958 12.179 -14.820 1.00 76.50 727 ARG A C 1
ATOM 5696 O O . ARG A 1 727 ? -17.142 11.544 -15.487 1.00 76.50 727 ARG A O 1
ATOM 5703 N N . TYR A 1 728 ? -19.004 11.588 -14.244 1.00 77.44 728 TYR A N 1
ATOM 5704 C CA . TYR A 1 728 ? -19.147 10.129 -14.130 1.00 77.44 728 TYR A CA 1
ATOM 5705 C C . TYR A 1 728 ? -19.306 9.381 -15.463 1.00 77.44 728 TYR A C 1
ATOM 5707 O O . TYR A 1 728 ? -18.739 8.303 -15.606 1.00 77.44 728 TYR A O 1
ATOM 5715 N N . GLU A 1 729 ? -20.003 9.936 -16.460 1.00 84.81 729 GLU A N 1
ATOM 5716 C CA . GLU A 1 729 ? -20.053 9.381 -17.823 1.00 84.81 729 GLU A CA 1
ATOM 5717 C C . GLU A 1 729 ? -18.656 9.218 -18.420 1.00 84.81 729 GLU A C 1
ATOM 5719 O O . GLU A 1 729 ? -18.320 8.149 -18.917 1.00 84.81 729 GLU A O 1
ATOM 5724 N N . GLN A 1 730 ? -17.819 10.251 -18.311 1.00 71.06 730 GLN A N 1
ATOM 5725 C CA . GLN A 1 730 ? -16.448 10.204 -18.816 1.00 71.06 730 GLN A CA 1
ATOM 5726 C C . GLN A 1 730 ? -15.599 9.229 -17.998 1.00 71.06 730 GLN A C 1
ATOM 5728 O O . GLN A 1 730 ? -14.776 8.521 -18.567 1.00 71.06 730 GLN A O 1
ATOM 5733 N N . ALA A 1 731 ? -15.838 9.113 -16.686 1.00 74.00 731 ALA A N 1
ATOM 5734 C CA . ALA A 1 731 ? -15.197 8.082 -15.872 1.00 74.00 731 ALA A CA 1
ATOM 5735 C C . ALA A 1 731 ? -15.518 6.661 -16.365 1.00 74.00 731 ALA A C 1
ATOM 5737 O O . ALA A 1 731 ? -14.623 5.824 -16.481 1.00 74.00 731 ALA A O 1
ATOM 5738 N N . ILE A 1 732 ? -16.786 6.414 -16.704 1.00 89.31 732 ILE A N 1
ATOM 5739 C CA . ILE A 1 732 ? -17.263 5.145 -17.261 1.00 89.31 732 ILE A CA 1
ATOM 5740 C C . ILE A 1 732 ? -16.665 4.896 -18.642 1.00 89.31 732 ILE A C 1
ATOM 5742 O O . ILE A 1 732 ? -16.156 3.804 -18.855 1.00 89.31 732 ILE A O 1
ATOM 5746 N N . GLU A 1 733 ? -16.675 5.876 -19.550 1.00 86.12 733 GLU A N 1
ATOM 5747 C CA . GLU A 1 733 ? -16.081 5.740 -20.889 1.00 86.12 733 GLU A CA 1
ATOM 5748 C C . GLU A 1 733 ? -14.598 5.358 -20.804 1.00 86.12 733 GLU A C 1
ATOM 5750 O O . GLU A 1 733 ? -14.175 4.390 -21.433 1.00 86.12 733 GLU A O 1
ATOM 5755 N N . GLN A 1 734 ? -13.809 6.052 -19.974 1.00 78.19 734 GLN A N 1
ATOM 5756 C CA . GLN A 1 734 ? -12.393 5.720 -19.809 1.00 78.19 734 GLN A CA 1
ATOM 5757 C C . GLN A 1 734 ? -12.218 4.318 -19.214 1.00 78.19 734 GLN A C 1
ATOM 5759 O O . GLN A 1 734 ? -11.501 3.496 -19.777 1.00 78.19 734 GLN A O 1
ATOM 5764 N N . TRP A 1 735 ? -12.912 3.972 -18.128 1.00 85.12 735 TRP A N 1
ATOM 5765 C CA . TRP A 1 735 ? -12.786 2.633 -17.548 1.00 85.12 735 TRP A CA 1
ATOM 5766 C C . TRP A 1 735 ? -13.382 1.512 -18.426 1.00 85.12 735 TRP A C 1
ATOM 5768 O O . TRP A 1 735 ? -12.933 0.370 -18.335 1.00 85.12 735 TRP A O 1
ATOM 5778 N N . GLN A 1 736 ? -14.322 1.803 -19.328 1.00 88.44 736 GLN A N 1
ATOM 5779 C CA . GLN A 1 736 ? -14.770 0.861 -20.360 1.00 88.44 736 GLN A CA 1
ATOM 5780 C C . GLN A 1 736 ? -13.669 0.601 -21.392 1.00 88.44 736 GLN A C 1
ATOM 5782 O O . GLN A 1 736 ? -13.417 -0.560 -21.702 1.00 88.44 736 GLN A O 1
ATOM 5787 N N . LEU A 1 737 ? -12.933 1.630 -21.825 1.00 80.62 737 LEU A N 1
ATOM 5788 C CA . LEU A 1 737 ? -11.737 1.460 -22.662 1.00 80.62 737 LEU A CA 1
ATOM 5789 C C . LEU A 1 737 ? -10.633 0.657 -21.939 1.00 80.62 737 LEU A C 1
ATOM 5791 O O . LEU A 1 737 ? -9.903 -0.100 -22.577 1.00 80.62 737 LEU A O 1
ATOM 5795 N N . TRP A 1 738 ? -10.546 0.726 -20.602 1.00 81.31 738 TRP A N 1
ATOM 5796 C CA . TRP A 1 738 ? -9.720 -0.212 -19.823 1.00 81.31 738 TRP A CA 1
ATOM 5797 C C . TRP A 1 738 ? -10.231 -1.656 -19.966 1.00 81.31 738 TRP A C 1
ATOM 5799 O O . TRP A 1 738 ? -9.437 -2.545 -20.265 1.00 81.31 738 TRP A O 1
ATOM 5809 N N . LEU A 1 739 ? -11.536 -1.914 -19.826 1.00 81.00 739 LEU A N 1
ATOM 5810 C CA . LEU A 1 739 ? -12.093 -3.264 -20.011 1.00 81.00 739 LEU A CA 1
ATOM 5811 C C . LEU A 1 739 ? -12.008 -3.806 -21.443 1.00 81.00 739 LEU A C 1
ATOM 5813 O O . LEU A 1 739 ? -11.979 -5.022 -21.618 1.00 81.00 739 LEU A O 1
ATOM 5817 N N . GLU A 1 740 ? -11.956 -2.951 -22.461 1.00 82.25 740 GLU A N 1
ATOM 5818 C CA . GLU A 1 740 ? -11.685 -3.384 -23.838 1.00 82.25 740 GLU A CA 1
ATOM 5819 C C . GLU A 1 740 ? -10.244 -3.907 -24.001 1.00 82.25 740 GLU A C 1
ATOM 5821 O O . GLU A 1 740 ? -10.005 -4.824 -24.788 1.00 82.25 740 GLU A O 1
ATOM 5826 N N . GLU A 1 741 ? -9.296 -3.379 -23.219 1.00 71.06 741 GLU A N 1
ATOM 5827 C CA . GLU A 1 741 ? -7.881 -3.779 -23.222 1.00 71.06 741 GLU A CA 1
ATOM 5828 C C . GLU A 1 741 ? -7.573 -4.919 -22.220 1.00 71.06 741 GLU A C 1
ATOM 5830 O O . GLU A 1 741 ? -6.682 -5.727 -22.475 1.00 71.06 741 GLU A O 1
ATOM 5835 N N . ASP A 1 742 ? -8.281 -5.006 -21.085 1.00 74.00 742 ASP A N 1
ATOM 5836 C CA . ASP A 1 742 ? -8.298 -6.173 -20.181 1.00 74.00 742 ASP A CA 1
ATOM 5837 C C . ASP A 1 742 ? -9.737 -6.541 -19.756 1.00 74.00 742 ASP A C 1
ATOM 5839 O O . ASP A 1 742 ? -10.236 -6.066 -18.727 1.00 74.00 742 ASP A O 1
ATOM 5843 N N . PRO A 1 743 ? -10.387 -7.470 -20.485 1.00 80.62 743 PRO A N 1
ATOM 5844 C CA . PRO A 1 743 ? -11.747 -7.922 -20.190 1.00 80.62 743 PRO A CA 1
ATOM 5845 C C . PRO A 1 743 ? -11.936 -8.648 -18.850 1.00 80.62 743 PRO A C 1
ATOM 5847 O O . PRO A 1 743 ? -13.073 -8.996 -18.521 1.00 80.62 743 PRO A O 1
ATOM 5850 N N . ARG A 1 744 ? -10.866 -8.927 -18.089 1.00 77.88 744 ARG A N 1
ATOM 5851 C CA . ARG A 1 744 ? -10.928 -9.565 -16.761 1.00 77.88 744 ARG A CA 1
ATOM 5852 C C . ARG A 1 744 ? -10.428 -8.666 -15.626 1.00 77.88 744 ARG A C 1
ATOM 5854 O O . ARG A 1 744 ? -10.364 -9.144 -14.494 1.00 77.88 744 ARG A O 1
ATOM 5861 N N . SER A 1 745 ? -10.123 -7.390 -15.881 1.00 79.25 745 SER A N 1
ATOM 5862 C CA . SER A 1 745 ? -9.675 -6.465 -14.833 1.00 79.25 745 SER A CA 1
ATOM 5863 C C . SER A 1 745 ? -10.766 -6.247 -13.780 1.00 79.25 745 SER A C 1
ATOM 5865 O O . SER A 1 745 ? -11.710 -5.473 -13.966 1.00 79.25 745 SER A O 1
ATOM 5867 N N . ALA A 1 746 ? -10.634 -6.930 -12.642 1.00 77.44 746 ALA A N 1
ATOM 5868 C CA . ALA A 1 746 ? -11.567 -6.808 -11.528 1.00 77.44 746 ALA A CA 1
ATOM 5869 C C . ALA A 1 746 ? -11.584 -5.380 -10.948 1.00 77.44 746 ALA A C 1
ATOM 5871 O O . ALA A 1 746 ? -12.647 -4.887 -10.562 1.00 77.44 746 ALA A O 1
ATOM 5872 N N . GLU A 1 747 ? -10.435 -4.695 -10.952 1.00 76.06 747 GLU A N 1
ATOM 5873 C CA . GLU A 1 747 ? -10.306 -3.301 -10.521 1.00 76.06 747 GLU A CA 1
ATOM 5874 C C . GLU A 1 747 ? -11.108 -2.372 -11.447 1.00 76.06 747 GLU A C 1
ATOM 5876 O O . GLU A 1 747 ? -11.942 -1.612 -10.955 1.00 76.06 747 GLU A O 1
ATOM 5881 N N . ALA A 1 748 ? -10.970 -2.506 -12.773 1.00 78.88 748 ALA A N 1
ATOM 5882 C CA . ALA A 1 748 ? -11.727 -1.719 -13.752 1.00 78.88 748 ALA A CA 1
ATOM 5883 C C . ALA A 1 748 ? -13.242 -1.897 -13.592 1.00 78.88 748 ALA A C 1
ATOM 5885 O O . ALA A 1 748 ? -13.980 -0.915 -13.509 1.00 78.88 748 ALA A O 1
ATOM 5886 N N . MET A 1 749 ? -13.706 -3.147 -13.465 1.00 87.38 749 MET A N 1
ATOM 5887 C CA . MET A 1 749 ? -15.119 -3.446 -13.204 1.00 87.38 749 MET A CA 1
ATOM 5888 C C . MET A 1 749 ? -15.592 -2.786 -11.902 1.00 87.38 749 MET A C 1
ATOM 5890 O O . MET A 1 749 ? -16.671 -2.199 -11.863 1.00 87.38 749 MET A O 1
ATOM 5894 N N . SER A 1 750 ? -14.774 -2.807 -10.846 1.00 84.69 750 SER A N 1
ATOM 5895 C CA . SER A 1 750 ? -15.120 -2.160 -9.578 1.00 84.69 750 SER A CA 1
ATOM 5896 C C . SER A 1 750 ? -15.218 -0.633 -9.692 1.00 84.69 750 SER A C 1
ATOM 5898 O O . SER A 1 750 ? -16.098 -0.019 -9.088 1.00 84.69 750 SER A O 1
ATOM 5900 N N . LEU A 1 751 ? -14.359 0.002 -10.491 1.00 82.25 751 LEU A N 1
ATOM 5901 C CA . LEU A 1 751 ? -14.400 1.447 -10.675 1.00 82.25 751 LEU A CA 1
ATOM 5902 C C . LEU A 1 751 ? -15.606 1.862 -11.529 1.00 82.25 751 LEU A C 1
ATOM 5904 O O . LEU A 1 751 ? -16.355 2.746 -11.115 1.00 82.25 751 LEU A O 1
ATOM 5908 N N . ILE A 1 752 ? -15.884 1.160 -12.634 1.00 87.31 752 ILE A N 1
ATOM 5909 C CA . ILE A 1 752 ? -17.096 1.374 -13.447 1.00 87.31 752 ILE A CA 1
ATOM 5910 C C . ILE A 1 752 ? -18.353 1.234 -12.591 1.00 87.31 752 ILE A C 1
ATOM 5912 O O . ILE A 1 752 ? -19.210 2.119 -12.614 1.00 87.31 752 ILE A O 1
ATOM 5916 N N . GLY A 1 753 ? -18.436 0.166 -11.788 1.00 86.06 753 GLY A N 1
ATOM 5917 C CA . GLY A 1 753 ? -19.546 -0.032 -10.862 1.00 86.06 753 GLY A CA 1
ATOM 5918 C C . GLY A 1 753 ? -19.728 1.173 -9.939 1.00 86.06 753 GLY A C 1
ATOM 5919 O O . GLY A 1 753 ? -20.826 1.707 -9.804 1.00 86.06 753 GLY A O 1
ATOM 5920 N N . ARG A 1 754 ? -18.627 1.698 -9.394 1.00 84.25 754 ARG A N 1
ATOM 5921 C CA . ARG A 1 754 ? -18.640 2.888 -8.539 1.00 84.25 754 ARG A CA 1
ATOM 5922 C C . ARG A 1 754 ? -19.088 4.166 -9.265 1.00 84.25 754 ARG A C 1
ATOM 5924 O O . ARG A 1 754 ? -19.806 4.953 -8.652 1.00 84.25 754 ARG A O 1
ATOM 5931 N N . ALA A 1 755 ? -18.717 4.394 -10.528 1.00 82.88 755 ALA A N 1
ATOM 5932 C CA . ALA A 1 755 ? -19.204 5.555 -11.286 1.00 82.88 755 ALA A CA 1
ATOM 5933 C C . ALA A 1 755 ? -20.702 5.468 -11.600 1.00 82.88 755 ALA A C 1
ATOM 5935 O O . ALA A 1 755 ? -21.411 6.457 -11.414 1.00 82.88 755 ALA A O 1
ATOM 5936 N N . TYR A 1 756 ? -21.208 4.293 -11.987 1.00 86.00 756 TYR A N 1
ATOM 5937 C CA . TYR A 1 756 ? -22.649 4.105 -12.181 1.00 86.00 756 TYR A CA 1
ATOM 5938 C C . TYR A 1 756 ? -23.445 4.382 -10.890 1.00 86.00 756 TYR A C 1
ATOM 5940 O O . TYR A 1 756 ? -24.535 4.945 -10.966 1.00 86.00 756 TYR A O 1
ATOM 5948 N N . LEU A 1 757 ? -22.885 4.127 -9.697 1.00 83.62 757 LEU A N 1
ATOM 5949 C CA . LEU A 1 757 ? -23.518 4.549 -8.436 1.00 83.62 757 LEU A CA 1
ATOM 5950 C C . LEU A 1 757 ? -23.634 6.055 -8.264 1.00 83.62 757 LEU A C 1
ATOM 5952 O O . LEU A 1 757 ? -24.667 6.519 -7.790 1.00 83.62 757 LEU A O 1
ATOM 5956 N N . GLN A 1 758 ? -22.608 6.819 -8.634 1.00 84.00 758 GLN A N 1
ATOM 5957 C CA . GLN A 1 758 ? -22.676 8.278 -8.528 1.00 84.00 758 GLN A CA 1
ATOM 5958 C C . GLN A 1 758 ? -23.680 8.880 -9.520 1.00 84.00 758 GLN A C 1
ATOM 5960 O O . GLN A 1 758 ? -24.300 9.900 -9.234 1.00 84.00 758 GLN A O 1
ATOM 5965 N N . LYS A 1 759 ? -23.918 8.194 -10.644 1.00 84.88 759 LYS A N 1
ATOM 5966 C CA . LYS A 1 759 ? -25.018 8.483 -11.573 1.00 84.88 759 LYS A CA 1
ATOM 5967 C C . LYS A 1 759 ? -26.403 8.019 -11.104 1.00 84.88 759 LYS A C 1
ATOM 5969 O O . LYS A 1 759 ? -27.386 8.253 -11.803 1.00 84.88 759 LYS A O 1
ATOM 5974 N N . ASN A 1 760 ? -26.493 7.327 -9.968 1.00 82.31 760 ASN A N 1
ATOM 5975 C CA . ASN A 1 760 ? -27.699 6.647 -9.490 1.00 82.31 760 ASN A CA 1
ATOM 5976 C C . ASN A 1 760 ? -28.212 5.504 -10.410 1.00 82.31 760 ASN A C 1
ATOM 5978 O O . ASN A 1 760 ? -29.364 5.086 -10.311 1.00 82.31 760 ASN A O 1
ATOM 5982 N N . GLU A 1 761 ? -27.356 4.942 -11.273 1.00 88.69 761 GLU A N 1
ATOM 5983 C CA . GLU A 1 761 ? -27.628 3.755 -12.103 1.00 88.69 761 GLU A CA 1
ATOM 5984 C C . GLU A 1 761 ? -27.280 2.460 -11.340 1.00 88.69 761 GLU A C 1
ATOM 5986 O O . GLU A 1 761 ? -26.284 1.780 -11.600 1.00 88.69 761 GLU A O 1
ATOM 5991 N N . GLN A 1 762 ? -28.097 2.134 -10.340 1.00 86.75 762 GLN A N 1
ATOM 5992 C CA . GLN A 1 762 ? -27.756 1.136 -9.319 1.00 86.75 762 GLN A CA 1
ATOM 5993 C C . GLN A 1 762 ? -27.679 -0.317 -9.844 1.00 86.75 762 GLN A C 1
ATOM 5995 O O . GLN A 1 762 ? -26.768 -1.048 -9.465 1.00 86.75 762 GLN A O 1
ATOM 6000 N N . GLU A 1 763 ? -28.566 -0.731 -10.759 1.00 89.69 763 GLU A N 1
ATOM 6001 C CA . GLU A 1 763 ? -28.518 -2.075 -11.377 1.00 89.69 763 GLU A CA 1
ATOM 6002 C C . GLU A 1 763 ? -27.271 -2.269 -12.257 1.00 89.69 763 GLU A C 1
ATOM 6004 O O . GLU A 1 763 ? -26.594 -3.294 -12.163 1.00 89.69 763 GLU A O 1
ATOM 6009 N N . THR A 1 764 ? -26.901 -1.263 -13.058 1.00 88.25 764 THR A N 1
ATOM 6010 C CA . THR A 1 764 ? -25.677 -1.305 -13.874 1.00 88.25 764 THR A CA 1
ATOM 6011 C C . THR A 1 764 ? -24.441 -1.419 -12.982 1.00 88.25 764 THR A C 1
ATOM 6013 O O . THR A 1 764 ? -23.554 -2.237 -13.231 1.00 88.25 764 THR A O 1
ATOM 6016 N N . ALA A 1 765 ? -24.400 -0.652 -11.889 1.00 88.81 765 ALA A N 1
ATOM 6017 C CA . ALA A 1 765 ? -23.326 -0.738 -10.908 1.00 88.81 765 ALA A CA 1
ATOM 6018 C C . ALA A 1 765 ? -23.197 -2.129 -10.267 1.00 88.81 765 ALA A C 1
ATOM 6020 O O . ALA A 1 765 ? -22.084 -2.618 -10.048 1.00 88.81 765 ALA A O 1
ATOM 6021 N N . LEU A 1 766 ? -24.333 -2.772 -9.990 1.00 90.75 766 LEU A N 1
ATOM 6022 C CA . LEU A 1 766 ? -24.399 -4.094 -9.386 1.00 90.75 766 LEU A CA 1
ATOM 6023 C C . LEU A 1 766 ? -23.878 -5.195 -10.320 1.00 90.75 766 LEU A C 1
ATOM 6025 O O . LEU A 1 766 ? -23.157 -6.075 -9.844 1.00 90.75 766 LEU A O 1
ATOM 6029 N N . ASP A 1 767 ? -24.168 -5.147 -11.626 1.00 91.69 767 ASP A N 1
ATOM 6030 C CA . ASP A 1 767 ? -23.569 -6.067 -12.612 1.00 91.69 767 ASP A CA 1
ATOM 6031 C C . ASP A 1 767 ? -22.037 -5.974 -12.586 1.00 91.69 767 ASP A C 1
ATOM 6033 O O . ASP A 1 767 ? -21.341 -6.975 -12.396 1.00 91.69 767 ASP A O 1
ATOM 6037 N N . PHE A 1 768 ? -21.502 -4.755 -12.675 1.00 88.25 768 PHE A N 1
ATOM 6038 C CA . PHE A 1 768 ? -20.060 -4.524 -12.685 1.00 88.25 768 PHE A CA 1
ATOM 6039 C C . PHE A 1 768 ? -19.372 -4.946 -11.375 1.00 88.25 768 PHE A C 1
ATOM 6041 O O . PHE A 1 768 ? -18.324 -5.595 -11.418 1.00 88.25 768 PHE A O 1
ATOM 6048 N N . TYR A 1 769 ? -19.972 -4.695 -10.207 1.00 89.75 769 TYR A N 1
ATOM 6049 C CA . TYR A 1 769 ? -19.478 -5.252 -8.940 1.00 89.75 769 TYR A CA 1
ATOM 6050 C C . TYR A 1 769 ? -19.562 -6.786 -8.888 1.00 89.75 769 TYR A C 1
ATOM 6052 O O . TYR A 1 769 ? -18.647 -7.433 -8.377 1.00 89.75 769 TYR A O 1
ATOM 6060 N N . THR A 1 770 ? -20.620 -7.391 -9.435 1.00 89.88 770 THR A N 1
ATOM 6061 C CA . THR A 1 770 ? -20.764 -8.856 -9.496 1.00 89.88 770 THR A CA 1
ATOM 6062 C C . THR A 1 770 ? -19.659 -9.473 -10.355 1.00 89.88 770 THR A C 1
ATOM 6064 O O . THR A 1 770 ? -19.004 -10.425 -9.934 1.00 89.88 770 THR A O 1
ATOM 6067 N N . ARG A 1 771 ? -19.389 -8.891 -11.527 1.00 88.44 771 ARG A N 1
ATOM 6068 C CA . ARG A 1 771 ? -18.342 -9.342 -12.454 1.00 88.44 771 ARG A CA 1
ATOM 6069 C C . ARG A 1 771 ? -16.932 -9.111 -11.904 1.00 88.44 771 ARG A C 1
ATOM 6071 O O . ARG A 1 771 ? -16.085 -9.986 -12.059 1.00 88.44 771 ARG A O 1
ATOM 6078 N N . SER A 1 772 ? -16.698 -8.008 -11.182 1.00 85.50 772 SER A N 1
ATOM 6079 C CA . SER A 1 772 ? -15.446 -7.770 -10.443 1.00 85.50 772 SER A CA 1
ATOM 6080 C C . SER A 1 772 ? -15.150 -8.908 -9.459 1.00 85.50 772 SER A C 1
ATOM 6082 O O . SER A 1 772 ? -14.048 -9.455 -9.449 1.00 85.50 772 SER A O 1
ATOM 6084 N N . LEU A 1 773 ? -16.153 -9.323 -8.680 1.00 82.38 773 LEU A N 1
ATOM 6085 C CA . LEU A 1 773 ? -16.017 -10.401 -7.697 1.00 82.38 773 LEU A CA 1
ATOM 6086 C C . LEU A 1 773 ? -15.950 -11.795 -8.333 1.00 82.38 773 LEU A C 1
ATOM 6088 O O . LEU A 1 773 ? -15.304 -12.674 -7.776 1.00 82.38 773 LEU A O 1
ATOM 6092 N N . GLN A 1 774 ? -16.548 -12.006 -9.508 1.00 82.75 774 GLN A N 1
ATOM 6093 C CA . GLN A 1 774 ? -16.333 -13.225 -10.299 1.00 82.75 774 GLN A CA 1
ATOM 6094 C C . GLN A 1 774 ? -14.908 -13.303 -10.869 1.00 82.75 774 GLN A C 1
ATOM 6096 O O . GLN A 1 774 ? -14.340 -14.390 -10.945 1.00 82.75 774 GLN A O 1
ATOM 6101 N N . ALA A 1 775 ? -14.324 -12.166 -11.263 1.00 70.81 775 ALA A N 1
ATOM 6102 C CA . ALA A 1 775 ? -12.962 -12.091 -11.788 1.00 70.81 775 ALA A CA 1
ATOM 6103 C C . ALA A 1 775 ? -11.888 -12.194 -10.688 1.00 70.81 775 ALA A C 1
ATOM 6105 O O . ALA A 1 775 ? -10.843 -12.803 -10.911 1.00 70.81 775 ALA A O 1
ATOM 6106 N N . SER A 1 776 ? -12.142 -11.633 -9.500 1.00 70.81 776 SER A N 1
ATOM 6107 C CA . SER A 1 776 ? -11.280 -11.769 -8.320 1.00 70.81 776 SER A CA 1
ATOM 6108 C C . SER A 1 776 ? -12.112 -11.829 -7.024 1.00 70.81 776 SER A C 1
ATOM 6110 O O . SER A 1 776 ? -12.440 -10.782 -6.447 1.00 70.81 776 SER A O 1
ATOM 6112 N N . PRO A 1 777 ? -12.443 -13.046 -6.539 1.00 72.38 777 PRO A N 1
ATOM 6113 C CA . PRO A 1 777 ? -13.252 -13.240 -5.332 1.00 72.38 777 PRO A CA 1
ATOM 6114 C C . PRO A 1 777 ? -12.567 -12.830 -4.020 1.00 72.38 777 PRO A C 1
ATOM 6116 O O . PRO A 1 777 ? -13.239 -12.644 -3.018 1.00 72.38 777 PRO A O 1
ATOM 6119 N N . GLY A 1 778 ? -11.239 -12.675 -3.982 1.00 66.50 778 GLY A N 1
ATOM 6120 C CA . GLY A 1 778 ? -10.509 -12.331 -2.747 1.00 66.50 778 GLY A CA 1
ATOM 6121 C C . GLY A 1 778 ? -10.701 -10.885 -2.263 1.00 66.50 778 GLY A C 1
ATOM 6122 O O . GLY A 1 778 ? -10.207 -10.509 -1.204 1.00 66.50 778 GLY A O 1
ATOM 6123 N N . GLN A 1 779 ? -11.403 -10.045 -3.027 1.00 76.69 779 GLN A N 1
ATOM 6124 C CA . GLN A 1 779 ? -11.592 -8.627 -2.723 1.00 76.69 779 GLN A CA 1
ATOM 6125 C C . GLN A 1 779 ? -12.702 -8.416 -1.678 1.00 76.69 779 GLN A C 1
ATOM 6127 O O . GLN A 1 779 ? -13.789 -7.936 -2.005 1.00 76.69 779 GLN A O 1
ATOM 6132 N N . ILE A 1 780 ? -12.430 -8.729 -0.407 1.00 75.88 780 ILE A N 1
ATOM 6133 C CA . ILE A 1 780 ? -13.395 -8.588 0.706 1.00 75.88 780 ILE A CA 1
ATOM 6134 C C . ILE A 1 780 ? -14.027 -7.184 0.733 1.00 75.88 780 ILE A C 1
ATOM 6136 O O . ILE A 1 780 ? -15.246 -7.044 0.813 1.00 75.88 780 ILE A O 1
ATOM 6140 N N . HIS A 1 781 ? -13.228 -6.133 0.538 1.00 75.75 781 HIS A N 1
ATOM 6141 C CA . HIS A 1 781 ? -13.714 -4.752 0.472 1.00 75.75 781 HIS A CA 1
ATOM 6142 C C . HIS A 1 781 ? -14.683 -4.477 -0.701 1.00 75.75 781 HIS A C 1
ATOM 6144 O O . HIS A 1 781 ? -15.518 -3.579 -0.599 1.00 75.75 781 HIS A O 1
ATOM 6150 N N . MET A 1 782 ? -14.609 -5.227 -1.808 1.00 81.88 782 MET A N 1
ATOM 6151 C CA . MET A 1 782 ? -15.581 -5.140 -2.909 1.00 81.88 782 MET A CA 1
ATOM 6152 C C . MET A 1 782 ? -16.828 -5.984 -2.641 1.00 81.88 782 MET A C 1
ATOM 6154 O O . MET A 1 782 ? -17.919 -5.573 -3.031 1.00 81.88 782 MET A O 1
ATOM 6158 N N . ALA A 1 783 ? -16.709 -7.101 -1.915 1.00 85.12 783 ALA A N 1
ATOM 6159 C CA . ALA A 1 783 ? -17.869 -7.844 -1.430 1.00 85.12 783 ALA A CA 1
ATOM 6160 C C . ALA A 1 783 ? -18.704 -6.969 -0.486 1.00 85.12 783 ALA A C 1
ATOM 6162 O O . ALA A 1 783 ? -19.904 -6.809 -0.703 1.00 85.12 783 ALA A O 1
ATOM 6163 N N . ILE A 1 784 ? -18.063 -6.292 0.471 1.00 86.44 784 ILE A N 1
ATOM 6164 C CA . ILE A 1 784 ? -18.717 -5.315 1.355 1.00 86.44 784 ILE A CA 1
ATOM 6165 C C . ILE A 1 784 ? -19.423 -4.224 0.529 1.00 86.44 784 ILE A C 1
ATOM 6167 O O . ILE A 1 784 ? -20.625 -4.026 0.683 1.00 86.44 784 ILE A O 1
ATOM 6171 N N . ARG A 1 785 ? -18.741 -3.597 -0.441 1.00 83.75 785 ARG A N 1
ATOM 6172 C CA . ARG A 1 785 ? -19.343 -2.557 -1.305 1.00 83.75 785 ARG A CA 1
ATOM 6173 C C . ARG A 1 785 ? -20.499 -3.056 -2.180 1.00 83.75 785 ARG A C 1
ATOM 6175 O O . ARG A 1 785 ? -21.437 -2.299 -2.427 1.00 83.75 785 ARG A O 1
ATOM 6182 N N . ARG A 1 786 ? -20.464 -4.311 -2.648 1.00 90.62 786 ARG A N 1
ATOM 6183 C CA . ARG A 1 786 ? -21.594 -4.935 -3.361 1.00 90.62 786 ARG A CA 1
ATOM 6184 C C . ARG A 1 786 ? -22.773 -5.193 -2.425 1.00 90.62 786 ARG A C 1
ATOM 6186 O O . ARG A 1 786 ? -23.910 -4.978 -2.831 1.00 90.62 786 ARG A O 1
ATOM 6193 N N . ALA A 1 787 ? -22.513 -5.608 -1.186 1.00 88.12 787 ALA A N 1
ATOM 6194 C CA . ALA A 1 787 ? -23.551 -5.806 -0.180 1.00 88.12 787 ALA A CA 1
ATOM 6195 C C . ALA A 1 787 ? -24.240 -4.478 0.178 1.00 88.12 787 ALA A C 1
ATOM 6197 O O . ALA A 1 787 ? -25.464 -4.392 0.111 1.00 88.12 787 ALA A O 1
ATOM 6198 N N . GLU A 1 788 ? -23.462 -3.423 0.439 1.00 86.69 788 GLU A N 1
ATOM 6199 C CA . GLU A 1 788 ? -23.966 -2.067 0.712 1.00 86.69 788 GLU A CA 1
ATOM 6200 C C . GLU A 1 788 ? -24.796 -1.490 -0.444 1.00 86.69 788 GLU A C 1
ATOM 6202 O O . GLU A 1 788 ? -25.731 -0.720 -0.223 1.00 86.69 788 GLU A O 1
ATOM 6207 N N . LEU A 1 789 ? -24.462 -1.843 -1.690 1.00 88.88 789 LEU A N 1
ATOM 6208 C CA . LEU A 1 789 ? -25.265 -1.484 -2.856 1.00 88.88 789 LEU A CA 1
ATOM 6209 C C . LEU A 1 789 ? -26.591 -2.251 -2.890 1.00 88.88 789 LEU A C 1
ATOM 6211 O O . LEU A 1 789 ? -27.642 -1.636 -3.045 1.00 88.88 789 LEU A O 1
ATOM 6215 N N . LEU A 1 790 ? -26.554 -3.572 -2.712 1.00 88.75 790 LEU A N 1
ATOM 6216 C CA . LEU A 1 790 ? -27.761 -4.400 -2.680 1.00 88.75 790 LEU A CA 1
ATOM 6217 C C . LEU A 1 790 ? -28.762 -3.901 -1.622 1.00 88.75 790 LEU A C 1
ATOM 6219 O O . LEU A 1 790 ? -29.946 -3.805 -1.926 1.00 88.75 790 LEU A O 1
ATOM 6223 N N . GLU A 1 791 ? -28.293 -3.476 -0.442 1.00 85.75 791 GLU A N 1
ATOM 6224 C CA . GLU A 1 791 ? -29.132 -2.813 0.577 1.00 85.75 791 GLU A CA 1
ATOM 6225 C C . GLU A 1 791 ? -29.771 -1.513 0.063 1.00 85.75 791 GLU A C 1
ATOM 6227 O O . GLU A 1 791 ? -30.970 -1.295 0.217 1.00 85.75 791 GLU A O 1
ATOM 6232 N N . LYS A 1 792 ? -28.996 -0.635 -0.591 1.00 82.75 792 LYS A N 1
ATOM 6233 C CA . LYS A 1 792 ? -29.519 0.630 -1.151 1.00 82.75 792 LYS A CA 1
ATOM 6234 C C . LYS A 1 792 ? -30.582 0.417 -2.231 1.00 82.75 792 LYS A C 1
ATOM 6236 O O . LYS A 1 792 ? -31.403 1.305 -2.445 1.00 82.75 792 LYS A O 1
ATOM 6241 N N . MET A 1 793 ? -30.568 -0.746 -2.878 1.00 85.88 793 MET A N 1
ATOM 6242 C CA . MET A 1 793 ? -31.539 -1.171 -3.889 1.00 85.88 793 MET A CA 1
ATOM 6243 C C . MET A 1 793 ? -32.745 -1.924 -3.298 1.00 85.88 793 MET A C 1
ATOM 6245 O O . MET A 1 793 ? -33.644 -2.297 -4.049 1.00 85.88 793 MET A O 1
ATOM 6249 N N . GLY A 1 794 ? -32.772 -2.187 -1.984 1.00 85.38 794 GLY A N 1
ATOM 6250 C CA . GLY A 1 794 ? -33.790 -3.019 -1.329 1.00 85.38 794 GLY A CA 1
ATOM 6251 C C . GLY A 1 794 ? -33.683 -4.517 -1.650 1.00 85.38 794 GLY A C 1
ATOM 6252 O O . GLY A 1 794 ? -34.662 -5.251 -1.523 1.00 85.38 794 GLY A O 1
ATOM 6253 N N . ARG A 1 795 ? -32.511 -4.984 -2.103 1.00 89.56 795 ARG A N 1
ATOM 6254 C CA . ARG A 1 795 ? -32.195 -6.390 -2.427 1.00 89.56 795 ARG A CA 1
ATOM 6255 C C . ARG A 1 795 ? -31.501 -7.066 -1.239 1.00 89.56 795 ARG A C 1
ATOM 6257 O O . ARG A 1 795 ? -30.434 -7.674 -1.352 1.00 89.56 795 ARG A O 1
ATOM 6264 N N . ASP A 1 796 ? -32.127 -6.927 -0.075 1.00 84.50 796 ASP A N 1
ATOM 6265 C CA . ASP A 1 796 ? -31.544 -7.221 1.238 1.00 84.50 796 ASP A CA 1
ATOM 6266 C C . ASP A 1 796 ? -31.170 -8.704 1.406 1.00 84.50 796 ASP A C 1
ATOM 6268 O O . ASP A 1 796 ? -30.130 -9.022 1.987 1.00 84.50 796 ASP A O 1
ATOM 6272 N N . ASP A 1 797 ? -31.972 -9.622 0.853 1.00 79.12 797 ASP A N 1
ATOM 6273 C CA . ASP A 1 797 ? -31.707 -11.065 0.902 1.00 79.12 797 ASP A CA 1
ATOM 6274 C C . ASP A 1 797 ? -30.401 -11.445 0.177 1.00 79.12 797 ASP A C 1
ATOM 6276 O O . ASP A 1 797 ? -29.605 -12.209 0.723 1.00 79.12 797 ASP A O 1
ATOM 6280 N N . GLU A 1 798 ? -30.125 -10.866 -0.999 1.00 85.94 798 GLU A N 1
ATOM 6281 C CA . GLU A 1 798 ? -28.879 -11.102 -1.750 1.00 85.94 798 GLU A CA 1
ATOM 6282 C C . GLU A 1 798 ? -27.663 -10.467 -1.063 1.00 85.94 798 GLU A C 1
ATOM 6284 O O . GLU A 1 798 ? -26.566 -11.035 -1.079 1.00 85.94 798 GLU A O 1
ATOM 6289 N N . SER A 1 799 ? -27.852 -9.297 -0.441 1.00 86.88 799 SER A N 1
ATOM 6290 C CA . SER A 1 799 ? -26.819 -8.642 0.368 1.00 86.88 799 SER A CA 1
ATOM 6291 C C . SER A 1 799 ? -26.403 -9.540 1.537 1.00 86.88 799 SER A C 1
ATOM 6293 O O . SER A 1 799 ? -25.220 -9.856 1.711 1.00 86.88 799 SER A O 1
ATOM 6295 N N . ARG A 1 800 ? -27.400 -10.050 2.272 1.00 85.25 800 ARG A N 1
ATOM 6296 C CA . ARG A 1 800 ? -27.231 -11.004 3.371 1.00 85.25 800 ARG A CA 1
ATOM 6297 C C . ARG A 1 800 ? -26.559 -12.294 2.917 1.00 85.25 800 ARG A C 1
ATOM 6299 O O . ARG A 1 800 ? -25.655 -12.773 3.594 1.00 85.25 800 ARG A O 1
ATOM 6306 N N . GLU A 1 801 ? -26.998 -12.884 1.806 1.00 79.94 801 GLU A N 1
ATOM 6307 C CA . GLU A 1 801 ? -26.424 -14.130 1.288 1.00 79.94 801 GLU A CA 1
ATOM 6308 C C . GLU A 1 801 ? -24.953 -13.972 0.910 1.00 79.94 801 GLU A C 1
ATOM 6310 O O . GLU A 1 801 ? -24.143 -14.828 1.265 1.00 79.94 801 GLU A O 1
ATOM 6315 N N . GLN A 1 802 ? -24.579 -12.854 0.284 1.00 84.56 802 GLN A N 1
ATOM 6316 C CA . GLN A 1 802 ? -23.180 -12.579 -0.017 1.00 84.56 802 GLN A CA 1
ATOM 6317 C C . GLN A 1 802 ? -22.345 -12.348 1.248 1.00 84.56 802 GLN A C 1
ATOM 6319 O O . GLN A 1 802 ? -21.263 -12.922 1.357 1.00 84.56 802 GLN A O 1
ATOM 6324 N N . LEU A 1 803 ? -22.815 -11.535 2.202 1.00 79.81 803 LEU A N 1
ATOM 6325 C CA . LEU A 1 803 ? -22.088 -11.305 3.457 1.00 79.81 803 LEU A CA 1
ATOM 6326 C C . LEU A 1 803 ? -21.911 -12.615 4.235 1.00 79.81 803 LEU A C 1
ATOM 6328 O O . LEU A 1 803 ? -20.816 -12.902 4.703 1.00 79.81 803 LEU A O 1
ATOM 6332 N N . ASN A 1 804 ? -22.944 -13.462 4.281 1.00 76.38 804 ASN A N 1
ATOM 6333 C CA . ASN A 1 804 ? -22.870 -14.799 4.868 1.00 76.38 804 ASN A CA 1
ATOM 6334 C C . ASN A 1 804 ? -21.889 -15.721 4.125 1.00 76.38 804 ASN A C 1
ATOM 6336 O O . ASN A 1 804 ? -21.195 -16.506 4.765 1.00 76.38 804 ASN A O 1
ATOM 6340 N N . LEU A 1 805 ? -21.839 -15.668 2.789 1.00 75.81 805 LEU A N 1
ATOM 6341 C CA . LEU A 1 805 ? -20.895 -16.451 1.990 1.00 75.81 805 LEU A CA 1
ATOM 6342 C C . LEU A 1 805 ? -19.454 -16.024 2.286 1.00 75.81 805 LEU A C 1
ATOM 6344 O O . LEU A 1 805 ? -18.621 -16.868 2.597 1.00 75.81 805 LEU A O 1
ATOM 6348 N N . TYR A 1 806 ? -19.172 -14.722 2.253 1.00 76.94 806 TYR A N 1
ATOM 6349 C CA . TYR A 1 806 ? -17.834 -14.197 2.518 1.00 76.94 806 TYR A CA 1
ATOM 6350 C C . TYR A 1 806 ? -17.410 -14.391 3.978 1.00 76.94 806 TYR A C 1
ATOM 6352 O O . TYR A 1 806 ? -16.269 -14.767 4.209 1.00 76.94 806 TYR A O 1
ATOM 6360 N N . ALA A 1 807 ? -18.314 -14.255 4.951 1.00 71.00 807 ALA A N 1
ATOM 6361 C CA . ALA A 1 807 ? -18.027 -14.573 6.353 1.00 71.00 807 ALA A CA 1
ATOM 6362 C C . ALA A 1 807 ? -17.792 -16.079 6.594 1.00 71.00 807 ALA A C 1
ATOM 6364 O O . ALA A 1 807 ? -17.080 -16.444 7.519 1.00 71.00 807 ALA A O 1
ATOM 6365 N N . ARG A 1 808 ? -18.340 -16.978 5.761 1.00 69.38 808 ARG A N 1
ATOM 6366 C CA . ARG A 1 808 ? -18.019 -18.421 5.814 1.00 69.38 808 ARG A CA 1
ATOM 6367 C C . ARG A 1 808 ? -16.683 -18.769 5.159 1.00 69.38 808 ARG A C 1
ATOM 6369 O O . ARG A 1 808 ? -16.062 -19.741 5.568 1.00 69.38 808 ARG A O 1
ATOM 6376 N N . VAL A 1 809 ? -16.275 -18.021 4.134 1.00 58.97 809 VAL A N 1
ATOM 6377 C CA . VAL A 1 809 ? -15.002 -18.223 3.415 1.00 58.97 809 VAL A CA 1
ATOM 6378 C C . VAL A 1 809 ? -13.834 -17.531 4.130 1.00 58.97 809 VAL A C 1
ATOM 6380 O O . VAL A 1 809 ? -12.711 -18.017 4.074 1.00 58.97 809 VAL A O 1
ATOM 6383 N N . PHE A 1 810 ? -14.101 -16.433 4.841 1.00 64.81 810 PHE A N 1
ATOM 6384 C CA . PHE A 1 810 ? -13.121 -15.645 5.592 1.00 64.81 810 PHE A CA 1
ATOM 6385 C C . PHE A 1 810 ? -13.587 -15.407 7.048 1.00 64.81 810 PHE A C 1
ATOM 6387 O O . PHE A 1 810 ? -13.739 -14.253 7.451 1.00 64.81 810 PHE A O 1
ATOM 6394 N N . PRO A 1 811 ? -13.832 -16.466 7.848 1.00 55.16 811 PRO A N 1
ATOM 6395 C CA . PRO A 1 811 ? -14.434 -16.347 9.183 1.00 55.16 811 PRO A CA 1
ATOM 6396 C C . PRO A 1 811 ? -13.562 -15.610 10.205 1.00 55.16 811 PRO A C 1
ATOM 6398 O O . PRO A 1 811 ? -14.080 -15.138 11.206 1.00 55.16 811 PRO A O 1
ATOM 6401 N N . GLU A 1 812 ? -12.259 -15.486 9.950 1.00 60.06 812 GLU A N 1
ATOM 6402 C CA . GLU A 1 812 ? -11.307 -14.777 10.815 1.00 60.06 812 GLU A CA 1
ATOM 6403 C C . GLU A 1 812 ? -11.035 -13.333 10.351 1.00 60.06 812 GLU A C 1
ATOM 6405 O O . GLU A 1 812 ? -10.308 -12.597 11.017 1.00 60.06 812 GLU A O 1
ATOM 6410 N N . ASN A 1 813 ? -11.588 -12.892 9.211 1.00 71.50 813 ASN A N 1
ATOM 6411 C CA . ASN A 1 813 ? -11.405 -11.513 8.762 1.00 71.50 813 ASN A CA 1
ATOM 6412 C C . ASN A 1 813 ? -12.368 -10.579 9.530 1.00 71.50 813 ASN A C 1
ATOM 6414 O O . ASN A 1 813 ? -13.588 -10.710 9.399 1.00 71.50 813 ASN A O 1
ATOM 6418 N N . PRO A 1 814 ? -11.861 -9.598 10.300 1.00 71.12 814 PRO A N 1
ATOM 6419 C CA . PRO A 1 814 ? -12.723 -8.723 11.087 1.00 71.12 814 PRO A CA 1
ATOM 6420 C C . PRO A 1 814 ? -13.588 -7.811 10.211 1.00 71.12 814 PRO A C 1
ATOM 6422 O O . PRO A 1 814 ? -14.714 -7.509 10.593 1.00 71.12 814 PRO A O 1
ATOM 6425 N N . ASP A 1 815 ? -13.118 -7.398 9.030 1.00 78.12 815 ASP A N 1
ATOM 6426 C CA . ASP A 1 815 ? -13.825 -6.427 8.185 1.00 78.12 815 ASP A CA 1
ATOM 6427 C C . ASP A 1 815 ? -15.146 -6.986 7.640 1.00 78.12 815 ASP A C 1
ATOM 6429 O O . ASP A 1 815 ? -16.154 -6.275 7.620 1.00 78.12 815 ASP A O 1
ATOM 6433 N N . ILE A 1 816 ? -15.177 -8.264 7.234 1.00 84.00 816 ILE A N 1
ATOM 6434 C CA . ILE A 1 816 ? -16.411 -8.903 6.758 1.00 84.00 816 ILE A CA 1
ATOM 6435 C C . ILE A 1 816 ? -17.403 -9.154 7.899 1.00 84.00 816 ILE A C 1
ATOM 6437 O O . ILE A 1 816 ? -18.601 -8.945 7.705 1.00 84.00 816 ILE A O 1
ATOM 6441 N N . LEU A 1 817 ? -16.926 -9.519 9.094 1.00 79.56 817 LEU A N 1
ATOM 6442 C CA . LEU A 1 817 ? -17.772 -9.679 10.282 1.00 79.56 817 LEU A CA 1
ATOM 6443 C C . LEU A 1 817 ? -18.337 -8.332 10.754 1.00 79.56 817 LEU A C 1
ATOM 6445 O O . LEU A 1 817 ? -19.530 -8.222 11.030 1.00 79.56 817 LEU A O 1
ATOM 6449 N N . ILE A 1 818 ? -17.524 -7.273 10.762 1.00 83.62 818 ILE A N 1
ATOM 6450 C CA . ILE A 1 818 ? -17.964 -5.903 11.061 1.00 83.62 818 ILE A CA 1
ATOM 6451 C C . ILE A 1 818 ? -18.977 -5.424 10.012 1.00 83.62 818 ILE A C 1
ATOM 6453 O O . ILE A 1 818 ? -19.985 -4.811 10.367 1.00 83.62 818 ILE A O 1
ATOM 6457 N N . ALA A 1 819 ? -18.772 -5.724 8.726 1.00 83.31 819 ALA A N 1
ATOM 6458 C CA . ALA A 1 819 ? -19.739 -5.405 7.676 1.00 83.31 819 ALA A CA 1
ATOM 6459 C C . ALA A 1 819 ? -21.057 -6.184 7.830 1.00 83.31 819 ALA A C 1
ATOM 6461 O O . ALA A 1 819 ? -22.131 -5.598 7.688 1.00 83.31 819 ALA A O 1
ATOM 6462 N N . GLN A 1 820 ? -20.995 -7.472 8.179 1.00 84.19 820 GLN A N 1
ATOM 6463 C CA . GLN A 1 820 ? -22.160 -8.310 8.469 1.00 84.19 820 GLN A CA 1
ATOM 6464 C C . GLN A 1 820 ? -22.925 -7.806 9.704 1.00 84.19 820 GLN A C 1
ATOM 6466 O O . GLN A 1 820 ? -24.152 -7.710 9.670 1.00 84.19 820 GLN A O 1
ATOM 6471 N N . ALA A 1 821 ? -22.226 -7.394 10.762 1.00 82.50 821 ALA A N 1
ATOM 6472 C CA . ALA A 1 821 ? -22.834 -6.774 11.932 1.00 82.50 821 ALA A CA 1
ATOM 6473 C C . ALA A 1 821 ? -23.467 -5.411 11.605 1.00 82.50 821 ALA A C 1
ATOM 6475 O O . ALA A 1 821 ? -24.611 -5.157 11.981 1.00 82.50 821 ALA A O 1
ATOM 6476 N N . ARG A 1 822 ? -22.785 -4.548 10.841 1.00 85.62 822 ARG A N 1
ATOM 6477 C CA . ARG A 1 822 ? -23.343 -3.266 10.369 1.00 85.62 822 ARG A CA 1
ATOM 6478 C C . ARG A 1 822 ? -24.585 -3.475 9.490 1.00 85.62 822 ARG A C 1
ATOM 6480 O O . ARG A 1 822 ? -25.561 -2.743 9.652 1.00 85.62 822 ARG A O 1
ATOM 6487 N N . TRP A 1 823 ? -24.601 -4.505 8.638 1.00 88.38 823 TRP A N 1
ATOM 6488 C CA . TRP A 1 823 ? -25.786 -4.934 7.883 1.00 88.38 823 TRP A CA 1
ATOM 6489 C C . TRP A 1 823 ? -26.927 -5.353 8.822 1.00 88.38 823 TRP A C 1
ATOM 6491 O O . TRP A 1 823 ? -28.031 -4.811 8.738 1.00 88.38 823 TRP A O 1
ATOM 6501 N N . LEU A 1 824 ? -26.660 -6.255 9.775 1.00 81.19 824 LEU A N 1
ATOM 6502 C CA . LEU A 1 824 ? -27.641 -6.727 10.762 1.00 81.19 824 LEU A CA 1
ATOM 6503 C C . LEU A 1 824 ? -28.240 -5.563 11.570 1.00 81.19 824 LEU A C 1
ATOM 6505 O O . LEU A 1 824 ? -29.453 -5.513 11.782 1.00 81.19 824 LEU A O 1
ATOM 6509 N N . ALA A 1 825 ? -27.413 -4.596 11.970 1.00 78.75 825 ALA A N 1
ATOM 6510 C CA . ALA A 1 825 ? -27.838 -3.413 12.709 1.00 78.75 825 ALA A CA 1
ATOM 6511 C C . ALA A 1 825 ? -28.799 -2.529 11.897 1.00 78.75 825 ALA A C 1
ATOM 6513 O O . ALA A 1 825 ? -29.857 -2.157 12.411 1.00 78.75 825 ALA A O 1
ATOM 6514 N N . ARG A 1 826 ? -28.488 -2.260 10.618 1.00 82.44 826 ARG A N 1
ATOM 6515 C CA . ARG A 1 826 ? -29.376 -1.515 9.703 1.00 82.44 826 ARG A CA 1
ATOM 6516 C C . ARG A 1 826 ? -30.722 -2.219 9.497 1.00 82.44 826 ARG A C 1
ATOM 6518 O O . ARG A 1 826 ? -31.761 -1.564 9.501 1.00 82.44 826 ARG A O 1
ATOM 6525 N N . HIS A 1 827 ? -30.730 -3.551 9.447 1.00 82.25 827 HIS A N 1
ATOM 6526 C CA . HIS A 1 827 ? -31.937 -4.373 9.267 1.00 82.25 827 HIS A CA 1
ATOM 6527 C C . HIS A 1 827 ? -32.685 -4.681 10.577 1.00 82.25 827 HIS A C 1
ATOM 6529 O O . HIS A 1 827 ? -33.410 -5.672 10.668 1.00 82.25 827 HIS A O 1
ATOM 6535 N N . LYS A 1 828 ? -32.524 -3.842 11.612 1.00 79.69 828 LYS A N 1
ATOM 6536 C CA . LYS A 1 828 ? -33.169 -3.968 12.938 1.00 79.69 828 LYS A CA 1
ATOM 6537 C C . LYS A 1 828 ? -32.811 -5.245 13.719 1.00 79.69 828 LYS A C 1
ATOM 6539 O O . LYS A 1 828 ? -33.340 -5.459 14.807 1.00 79.69 828 LYS A O 1
ATOM 6544 N N . ARG A 1 829 ? -31.851 -6.051 13.252 1.00 77.75 829 ARG A N 1
ATOM 6545 C CA . ARG A 1 829 ? -31.304 -7.241 13.935 1.00 77.75 829 ARG A CA 1
ATOM 6546 C C . ARG A 1 829 ? -30.123 -6.859 14.836 1.00 77.75 829 ARG A C 1
ATOM 6548 O O . ARG A 1 829 ? -29.094 -7.529 14.878 1.00 77.75 829 ARG A O 1
ATOM 6555 N N . ARG A 1 830 ? -30.275 -5.750 15.571 1.00 80.06 830 ARG A N 1
ATOM 6556 C CA . ARG A 1 830 ? -29.207 -5.124 16.368 1.00 80.06 830 ARG A CA 1
ATOM 6557 C C . ARG A 1 830 ? -28.663 -6.031 17.476 1.00 80.06 830 ARG A C 1
ATOM 6559 O O . ARG A 1 830 ? -27.478 -5.961 17.763 1.00 80.06 830 ARG A O 1
ATOM 6566 N N . VAL A 1 831 ? -29.493 -6.903 18.053 1.00 75.38 831 VAL A N 1
ATOM 6567 C CA . VAL A 1 831 ? -29.060 -7.886 19.066 1.00 75.38 831 VAL A CA 1
ATOM 6568 C C . VAL A 1 831 ? -28.047 -8.874 18.480 1.00 75.38 831 VAL A C 1
ATOM 6570 O O . VAL A 1 831 ? -27.029 -9.150 19.102 1.00 75.38 831 VAL A O 1
ATOM 6573 N N . GLU A 1 832 ? -28.286 -9.359 17.260 1.00 74.69 832 GLU A N 1
ATOM 6574 C CA . GLU A 1 832 ? -27.390 -10.299 16.575 1.00 74.69 832 GLU A CA 1
ATOM 6575 C C . GLU A 1 832 ? -26.122 -9.603 16.072 1.00 74.69 832 GLU A C 1
ATOM 6577 O O . GLU A 1 832 ? -25.028 -10.139 16.226 1.00 74.69 832 GLU A O 1
ATOM 6582 N N . ALA A 1 833 ? -26.258 -8.379 15.543 1.00 77.88 833 ALA A N 1
ATOM 6583 C CA . ALA A 1 833 ? -25.123 -7.518 15.211 1.00 77.88 833 ALA A CA 1
ATOM 6584 C C . ALA A 1 833 ? -24.203 -7.318 16.419 1.00 77.88 833 ALA A C 1
ATOM 6586 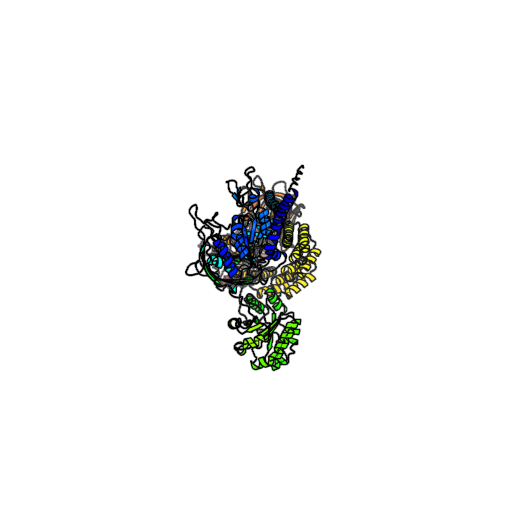O O . ALA A 1 833 ? -22.994 -7.495 16.328 1.00 77.88 833 ALA A O 1
ATOM 6587 N N . ARG A 1 834 ? -24.793 -6.958 17.562 1.00 84.31 834 ARG A N 1
ATOM 6588 C CA . ARG A 1 834 ? -24.074 -6.693 18.801 1.00 84.31 834 ARG A CA 1
ATOM 6589 C C . ARG A 1 834 ? -23.369 -7.948 19.309 1.00 84.31 834 ARG A C 1
ATOM 6591 O O . ARG A 1 834 ? -22.166 -7.878 19.514 1.00 84.31 834 ARG A O 1
ATOM 6598 N N . ALA A 1 835 ? -24.069 -9.078 19.421 1.00 74.12 835 ALA A N 1
ATOM 6599 C CA . ALA A 1 835 ? -23.471 -10.336 19.871 1.00 74.12 835 ALA A CA 1
ATOM 6600 C C . ALA A 1 835 ? -22.274 -10.755 18.994 1.00 74.12 835 ALA A C 1
ATOM 6602 O O . ALA A 1 835 ? -21.245 -11.167 19.515 1.00 74.12 835 ALA A O 1
ATOM 6603 N N . MET A 1 836 ? -22.376 -10.573 17.673 1.00 78.00 836 MET A N 1
ATOM 6604 C CA . MET A 1 836 ? -21.292 -10.837 16.721 1.00 78.00 836 MET A CA 1
ATOM 6605 C C . MET A 1 836 ? -20.058 -9.952 16.962 1.00 78.00 836 MET A C 1
ATOM 6607 O O . MET A 1 836 ? -18.939 -10.462 16.985 1.00 78.00 836 MET A O 1
ATOM 6611 N N . VAL A 1 837 ? -20.235 -8.642 17.178 1.00 80.94 837 VAL A N 1
ATOM 6612 C CA . VAL A 1 837 ? -19.096 -7.747 17.459 1.00 80.94 837 VAL A CA 1
ATOM 6613 C C . VAL A 1 837 ? -18.565 -7.921 18.888 1.00 80.94 837 VAL A C 1
ATOM 6615 O O . VAL A 1 837 ? -17.363 -7.811 19.097 1.00 80.94 837 VAL A O 1
ATOM 6618 N N . GLU A 1 838 ? -19.408 -8.253 19.868 1.00 84.75 838 GLU A N 1
ATOM 6619 C CA . GLU A 1 838 ? -18.967 -8.617 21.224 1.00 84.75 838 GLU A CA 1
ATOM 6620 C C . GLU A 1 838 ? -18.071 -9.863 21.203 1.00 84.75 838 GLU A C 1
ATOM 6622 O O . GLU A 1 838 ? -17.017 -9.857 21.838 1.00 84.75 838 GLU A O 1
ATOM 6627 N N . THR A 1 839 ? -18.428 -10.891 20.420 1.00 78.31 839 THR A N 1
ATOM 6628 C CA . THR A 1 839 ? -17.560 -12.054 20.176 1.00 78.31 839 THR A CA 1
ATOM 6629 C C . THR A 1 839 ? -16.243 -11.634 19.520 1.00 78.31 839 THR A C 1
ATOM 6631 O O . THR A 1 839 ? -15.181 -11.960 20.043 1.00 78.31 839 THR A O 1
ATOM 6634 N N . LEU A 1 840 ? -16.287 -10.822 18.457 1.00 81.56 840 LEU A N 1
ATOM 6635 C CA . LEU A 1 840 ? -15.082 -10.344 17.767 1.00 81.56 840 LEU A CA 1
ATOM 6636 C C . LEU A 1 840 ? -14.156 -9.507 18.673 1.00 81.56 840 LEU A C 1
ATOM 6638 O O . LEU A 1 840 ? -12.936 -9.612 18.573 1.00 81.56 840 LEU A O 1
ATOM 6642 N N . VAL A 1 841 ? -14.707 -8.688 19.573 1.00 83.56 841 VAL A N 1
ATOM 6643 C CA . VAL A 1 841 ? -13.929 -7.910 20.555 1.00 83.56 841 VAL A CA 1
ATOM 6644 C C . VAL A 1 841 ? -13.376 -8.800 21.673 1.00 83.56 841 VAL A C 1
ATOM 6646 O O . VAL A 1 841 ? -12.288 -8.523 22.171 1.00 83.56 841 VAL A O 1
ATOM 6649 N N . ALA A 1 842 ? -14.067 -9.879 22.052 1.00 80.31 842 ALA A N 1
ATOM 6650 C CA . ALA A 1 842 ? -13.548 -10.861 23.005 1.00 80.31 842 ALA A CA 1
ATOM 6651 C C . ALA A 1 842 ? -12.405 -11.708 22.409 1.00 80.31 842 ALA A C 1
ATOM 6653 O O . ALA A 1 842 ? -11.421 -11.976 23.095 1.00 80.31 842 ALA A O 1
ATOM 6654 N N . GLU A 1 843 ? -12.512 -12.091 21.134 1.00 74.50 843 GLU A N 1
ATOM 6655 C CA . GLU A 1 843 ? -11.494 -12.856 20.397 1.00 74.50 843 GLU A CA 1
ATOM 6656 C C . GLU A 1 843 ? -10.302 -11.989 19.963 1.00 74.50 843 GLU A C 1
ATOM 6658 O O . GLU A 1 843 ? -9.163 -12.452 19.955 1.00 74.50 843 GLU A O 1
ATOM 6663 N N . SER A 1 844 ? -10.541 -10.712 19.645 1.00 74.56 844 SER A N 1
ATOM 6664 C CA . SER A 1 844 ? -9.514 -9.731 19.272 1.00 74.56 844 SER A CA 1
ATOM 6665 C C . SER A 1 844 ? -9.590 -8.446 20.117 1.00 74.56 844 SER A C 1
ATOM 6667 O O . SER A 1 844 ? -9.908 -7.377 19.584 1.00 74.56 844 SER A O 1
ATOM 6669 N N . PRO A 1 845 ? -9.211 -8.474 21.416 1.00 75.25 845 PRO A N 1
ATOM 6670 C CA . PRO A 1 845 ? -9.320 -7.315 22.317 1.00 75.25 845 PRO A CA 1
ATOM 6671 C C . PRO A 1 845 ? -8.502 -6.085 21.907 1.00 75.25 845 PRO A C 1
ATOM 6673 O O . PRO A 1 845 ? -8.708 -4.999 22.453 1.00 75.25 845 PRO A O 1
ATOM 6676 N N . LEU A 1 846 ? -7.568 -6.246 20.966 1.00 75.94 846 LEU A N 1
ATOM 6677 C CA . LEU A 1 846 ? -6.677 -5.202 20.457 1.00 75.94 846 LEU A CA 1
ATOM 6678 C C . LEU A 1 846 ? -7.142 -4.615 19.109 1.00 75.94 846 LEU A C 1
ATOM 6680 O O . LEU A 1 846 ? -6.474 -3.740 18.559 1.00 75.94 846 LEU A O 1
ATOM 6684 N N . ASN A 1 847 ? -8.272 -5.082 18.564 1.00 76.50 847 ASN A N 1
ATOM 6685 C CA . ASN A 1 847 ? -8.828 -4.585 17.308 1.00 76.50 847 ASN A CA 1
ATOM 6686 C C . ASN A 1 847 ? -9.638 -3.296 17.540 1.00 76.50 847 ASN A C 1
ATOM 6688 O O . ASN A 1 847 ? -10.738 -3.316 18.101 1.00 76.50 847 ASN A O 1
ATOM 6692 N N . LEU A 1 848 ? -9.082 -2.169 17.086 1.00 80.81 848 LEU A N 1
ATOM 6693 C CA . LEU A 1 848 ? -9.701 -0.850 17.211 1.00 80.81 848 LEU A CA 1
ATOM 6694 C C . LEU A 1 848 ? -11.022 -0.750 16.429 1.00 80.81 848 LEU A C 1
ATOM 6696 O O . LEU A 1 848 ? -12.006 -0.284 16.993 1.00 80.81 848 LEU A O 1
ATOM 6700 N N . GLU A 1 849 ? -11.083 -1.231 15.184 1.00 79.62 849 GLU A N 1
ATOM 6701 C CA . GLU A 1 849 ? -12.299 -1.180 14.352 1.00 79.62 849 GLU A CA 1
ATOM 6702 C C . GLU A 1 849 ? -13.444 -2.017 14.938 1.00 79.62 849 GLU A C 1
ATOM 6704 O O . GLU A 1 849 ? -14.595 -1.583 14.925 1.00 79.62 849 GLU A O 1
ATOM 6709 N N . ALA A 1 850 ? -13.143 -3.176 15.532 1.00 81.50 850 ALA A N 1
ATOM 6710 C CA . ALA A 1 850 ? -14.144 -3.988 16.224 1.00 81.50 850 ALA A CA 1
ATOM 6711 C C . ALA A 1 850 ? -14.694 -3.272 17.472 1.00 81.50 850 ALA A C 1
ATOM 6713 O O . ALA A 1 850 ? -15.907 -3.237 17.681 1.00 81.50 850 ALA A O 1
ATOM 6714 N N . ARG A 1 851 ? -13.832 -2.628 18.274 1.00 86.69 851 ARG A N 1
ATOM 6715 C CA . ARG A 1 851 ? -14.271 -1.810 19.423 1.00 86.69 851 ARG A CA 1
ATOM 6716 C C . ARG A 1 851 ? -15.059 -0.573 18.993 1.00 86.69 851 ARG A C 1
ATOM 6718 O O . ARG A 1 851 ? -16.041 -0.230 19.644 1.00 86.69 851 ARG A O 1
ATOM 6725 N N . LEU A 1 852 ? -14.670 0.072 17.894 1.00 83.38 852 LEU A N 1
ATOM 6726 C CA . LEU A 1 852 ? -15.407 1.193 17.312 1.00 83.38 852 LEU A CA 1
ATOM 6727 C C . LEU A 1 852 ? -16.790 0.743 16.827 1.00 83.38 852 LEU A C 1
ATOM 6729 O O . LEU A 1 852 ? -17.775 1.383 17.177 1.00 83.38 852 LEU A O 1
ATOM 6733 N N . ALA A 1 853 ? -16.886 -0.384 16.115 1.00 83.06 853 ALA A N 1
ATOM 6734 C CA . ALA A 1 853 ? -18.157 -0.984 15.708 1.00 83.06 853 ALA A CA 1
ATOM 6735 C C . ALA A 1 853 ? -19.038 -1.356 16.917 1.00 83.06 853 ALA A C 1
ATOM 6737 O O . ALA A 1 853 ? -20.241 -1.100 16.903 1.00 83.06 853 ALA A O 1
ATOM 6738 N N . LEU A 1 854 ? -18.449 -1.895 17.992 1.00 88.81 854 LEU A N 1
ATOM 6739 C CA . LEU A 1 854 ? -19.165 -2.210 19.231 1.00 88.81 854 LEU A CA 1
ATOM 6740 C C . LEU A 1 854 ? -19.733 -0.946 19.893 1.00 88.81 854 LEU A C 1
ATOM 6742 O O . LEU A 1 854 ? -20.890 -0.938 20.316 1.00 88.81 854 LEU A O 1
ATOM 6746 N N . LEU A 1 855 ? -18.956 0.139 19.912 1.00 85.12 855 LEU A N 1
ATOM 6747 C CA . LEU A 1 855 ? -19.368 1.442 20.433 1.00 85.12 855 LEU A CA 1
ATOM 6748 C C . LEU A 1 855 ? -20.571 2.032 19.667 1.00 85.12 855 LEU A C 1
ATOM 6750 O O . LEU A 1 855 ? -21.404 2.705 20.272 1.00 85.12 855 LEU A O 1
ATOM 6754 N N . GLU A 1 856 ? -20.712 1.757 18.361 1.00 79.56 856 GLU A N 1
ATOM 6755 C CA . GLU A 1 856 ? -21.908 2.142 17.581 1.00 79.56 856 GLU A CA 1
ATOM 6756 C C . GLU A 1 856 ? -23.151 1.307 17.945 1.00 79.56 856 GLU A C 1
ATOM 6758 O O . GLU A 1 856 ? -24.281 1.751 17.738 1.00 79.56 856 GLU A O 1
ATOM 6763 N N . LEU A 1 857 ? -22.955 0.089 18.465 1.00 83.25 857 LEU A N 1
ATOM 6764 C CA . LEU A 1 857 ? -24.016 -0.880 18.754 1.00 83.25 857 LEU A CA 1
ATOM 6765 C C . LEU A 1 857 ? -24.467 -0.879 20.221 1.00 83.25 857 LEU A C 1
ATOM 6767 O O . LEU A 1 857 ? -25.580 -1.336 20.491 1.00 83.25 857 LEU A O 1
ATOM 6771 N N . GLN A 1 858 ? -23.682 -0.325 21.143 1.00 83.50 858 GLN A N 1
ATOM 6772 C CA . GLN A 1 858 ? -23.997 -0.226 22.573 1.00 83.50 858 GLN A CA 1
ATOM 6773 C C . GLN A 1 858 ? -24.956 0.931 22.898 1.00 83.50 858 GLN A C 1
ATOM 6775 O O . GLN A 1 858 ? -24.674 2.102 22.633 1.00 83.50 858 GLN A O 1
ATOM 6780 N N . ASP A 1 859 ? -26.091 0.605 23.522 1.00 73.88 859 ASP A N 1
ATOM 6781 C CA . ASP A 1 859 ? -27.098 1.589 23.940 1.00 73.88 859 ASP A CA 1
ATOM 6782 C C . ASP A 1 859 ? -26.889 2.087 25.379 1.00 73.88 859 ASP A C 1
ATOM 6784 O O . ASP A 1 859 ? -27.193 3.251 25.653 1.00 73.88 859 ASP A O 1
ATOM 6788 N N . GLN A 1 860 ? -26.329 1.276 26.286 1.00 75.94 860 GLN A N 1
ATOM 6789 C CA . GLN A 1 860 ? -26.134 1.695 27.678 1.00 75.94 860 GLN A CA 1
ATOM 6790 C C . GLN A 1 860 ? -24.831 2.503 27.857 1.00 75.94 860 GLN A C 1
ATOM 6792 O O . GLN A 1 860 ? -23.786 2.079 27.356 1.00 75.94 860 GLN A O 1
ATOM 6797 N N . PRO A 1 861 ? -24.843 3.623 28.613 1.00 69.75 861 PRO A N 1
ATOM 6798 C CA . PRO A 1 861 ? -23.638 4.417 28.871 1.00 69.75 861 PRO A CA 1
ATOM 6799 C C . PRO A 1 861 ? -22.501 3.625 29.529 1.00 69.75 861 PRO A C 1
ATOM 6801 O O . PRO A 1 861 ? -21.352 3.748 29.117 1.00 69.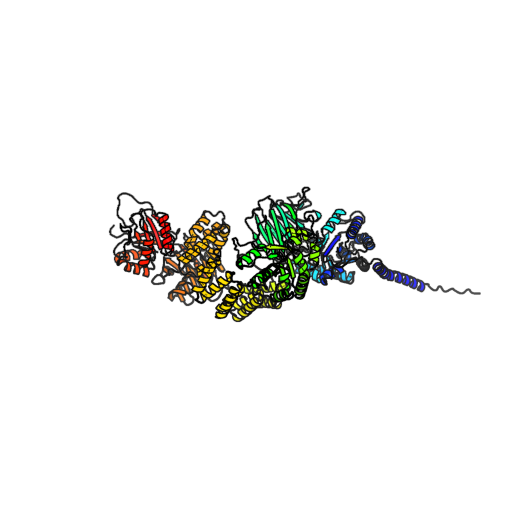75 861 PRO A O 1
ATOM 6804 N N . ALA A 1 862 ? -22.813 2.748 30.490 1.00 69.06 862 ALA A N 1
ATOM 6805 C CA . ALA A 1 862 ? -21.821 1.906 31.167 1.00 69.06 862 ALA A CA 1
ATOM 6806 C C . ALA A 1 862 ? -21.038 1.003 30.190 1.00 69.06 862 ALA A C 1
ATOM 6808 O O . ALA A 1 862 ? -19.819 0.856 30.297 1.00 69.06 862 ALA A O 1
ATOM 6809 N N . GLU A 1 863 ? -21.726 0.448 29.188 1.00 81.69 863 GLU A N 1
ATOM 6810 C CA . GLU A 1 863 ? -21.129 -0.401 28.152 1.00 81.69 863 GLU A CA 1
ATOM 6811 C C . GLU A 1 863 ? -20.197 0.410 27.240 1.00 81.69 863 GLU A C 1
ATOM 6813 O O . GLU A 1 863 ? -19.057 0.004 27.005 1.00 81.69 863 GLU A O 1
ATOM 6818 N N . ARG A 1 864 ? -20.648 1.591 26.786 1.00 81.94 864 ARG A N 1
ATOM 6819 C CA . ARG A 1 864 ? -19.836 2.506 25.966 1.00 81.94 864 ARG A CA 1
ATOM 6820 C C . ARG A 1 864 ? -18.600 2.994 26.714 1.00 81.94 864 ARG A C 1
ATOM 6822 O O . ARG A 1 864 ? -17.505 2.957 26.157 1.00 81.94 864 ARG A O 1
ATOM 6829 N N . HIS A 1 865 ? -18.750 3.380 27.979 1.00 78.81 865 HIS A N 1
ATOM 6830 C CA . HIS A 1 865 ? -17.648 3.787 28.849 1.00 78.81 865 HIS A CA 1
ATOM 6831 C C . HIS A 1 865 ? -16.599 2.670 28.997 1.00 78.81 865 HIS A C 1
ATOM 6833 O O . HIS A 1 865 ? -15.402 2.918 28.841 1.00 78.81 865 HIS A O 1
ATOM 6839 N N . HIS A 1 866 ? -17.029 1.422 29.219 1.00 81.38 866 HIS A N 1
ATOM 6840 C CA . HIS A 1 866 ? -16.123 0.272 29.265 1.00 81.38 866 HIS A CA 1
ATOM 6841 C C . HIS A 1 866 ? -15.367 0.079 27.936 1.00 81.38 866 HIS A C 1
ATOM 6843 O O . HIS A 1 866 ? -14.141 -0.062 27.933 1.00 81.38 866 HIS A O 1
ATOM 6849 N N . THR A 1 867 ? -16.070 0.148 26.800 1.00 86.19 867 THR A N 1
ATOM 6850 C CA . THR A 1 867 ? -15.454 0.068 25.465 1.00 86.19 867 THR A CA 1
ATOM 6851 C C . THR A 1 867 ? -14.443 1.193 25.234 1.00 86.19 867 THR A C 1
ATOM 6853 O O . THR A 1 867 ? -13.350 0.924 24.733 1.00 86.19 867 THR A O 1
ATOM 6856 N N . MET A 1 868 ? -14.755 2.429 25.643 1.00 85.50 868 MET A N 1
ATOM 6857 C CA . MET A 1 868 ? -13.855 3.582 25.523 1.00 85.50 868 MET A CA 1
ATOM 6858 C C . MET A 1 868 ? -12.609 3.477 26.400 1.00 85.50 868 MET A C 1
ATOM 6860 O O . MET A 1 868 ? -11.531 3.825 25.922 1.00 85.50 868 MET A O 1
ATOM 6864 N N . ARG A 1 869 ? -12.701 2.949 27.631 1.00 84.12 869 ARG A N 1
ATOM 6865 C CA . ARG A 1 869 ? -11.500 2.662 28.440 1.00 84.12 869 ARG A CA 1
ATOM 6866 C C . ARG A 1 869 ? -10.586 1.662 27.735 1.00 84.12 869 ARG A C 1
ATOM 6868 O O . ARG A 1 869 ? -9.392 1.915 27.620 1.00 84.12 869 ARG A O 1
ATOM 6875 N N . GLY A 1 870 ? -11.150 0.608 27.149 1.00 84.00 870 GLY A N 1
ATOM 6876 C CA . GLY A 1 870 ? -10.373 -0.322 26.329 1.00 84.00 870 GLY A CA 1
ATOM 6877 C C . GLY A 1 870 ? -9.792 0.305 25.053 1.00 84.00 870 GLY A C 1
ATOM 6878 O O . GLY A 1 870 ? -8.703 -0.070 24.643 1.00 84.00 870 GLY A O 1
ATOM 6879 N N . ILE A 1 871 ? -10.458 1.287 24.432 1.00 86.88 871 ILE A N 1
ATOM 6880 C CA . ILE A 1 871 ? -9.894 2.066 23.309 1.00 86.88 871 ILE A CA 1
ATOM 6881 C C . ILE A 1 871 ? -8.734 2.963 23.785 1.00 86.88 871 ILE A C 1
ATOM 6883 O O . ILE A 1 871 ? -7.710 3.049 23.106 1.00 86.88 871 ILE A O 1
ATOM 6887 N N . LEU A 1 872 ? -8.856 3.593 24.958 1.00 85.94 872 LEU A N 1
ATOM 6888 C CA . LEU A 1 872 ? -7.790 4.381 25.581 1.00 85.94 872 LEU A CA 1
ATOM 6889 C C . LEU A 1 872 ? -6.553 3.522 25.886 1.00 85.94 872 LEU A C 1
ATOM 6891 O O . LEU A 1 872 ? -5.441 3.964 25.615 1.00 85.94 872 LEU A O 1
ATOM 6895 N N . GLU A 1 873 ? -6.727 2.302 26.399 1.00 83.38 873 GLU A N 1
ATOM 6896 C CA . GLU A 1 873 ? -5.624 1.364 26.665 1.00 83.38 873 GLU A CA 1
ATOM 6897 C C . GLU A 1 873 ? -4.790 1.074 25.401 1.00 83.38 873 GLU A C 1
ATOM 6899 O O . GLU A 1 873 ? -3.560 1.071 25.471 1.00 83.38 873 GLU A O 1
ATOM 6904 N N . LEU A 1 874 ? -5.425 0.941 24.226 1.00 77.50 874 LEU A N 1
ATOM 6905 C CA . LEU A 1 874 ? -4.720 0.805 22.937 1.00 77.50 874 LEU A CA 1
ATOM 6906 C C . LEU A 1 874 ? -3.955 2.082 22.543 1.00 77.50 874 LEU A C 1
ATOM 6908 O O . LEU A 1 874 ? -2.898 2.010 21.916 1.00 77.50 874 LEU A O 1
ATOM 6912 N N . GLY A 1 875 ? -4.490 3.252 22.898 1.00 71.00 875 GLY A N 1
ATOM 6913 C CA . GLY A 1 875 ? -3.895 4.562 22.621 1.00 71.00 875 GLY A CA 1
ATOM 6914 C C . GLY A 1 875 ? -2.733 4.959 23.535 1.00 71.00 875 GLY A C 1
ATOM 6915 O O . GLY A 1 875 ? -1.953 5.844 23.183 1.00 71.00 875 GLY A O 1
ATOM 6916 N N . GLN A 1 876 ? -2.587 4.316 24.699 1.00 73.94 876 GLN A N 1
ATOM 6917 C CA . GLN A 1 876 ? -1.564 4.666 25.691 1.00 73.94 876 GLN A CA 1
ATOM 6918 C C . GLN A 1 876 ? -0.139 4.217 25.316 1.00 73.94 876 GLN A C 1
ATOM 6920 O O . GLN A 1 876 ? 0.826 4.753 25.872 1.00 73.94 876 GLN A O 1
ATOM 6925 N N . SER A 1 877 ? 0.033 3.283 24.373 1.00 73.00 877 SER A N 1
ATOM 6926 C CA . SER A 1 877 ? 1.361 2.873 23.895 1.00 73.00 877 SER A CA 1
ATOM 6927 C C . SER A 1 877 ? 2.069 4.018 23.160 1.00 73.00 877 SER A C 1
ATOM 6929 O O . SER A 1 877 ? 1.460 4.710 22.346 1.00 73.00 877 SER A O 1
ATOM 6931 N N . ARG A 1 878 ? 3.372 4.213 23.425 1.00 60.56 878 ARG A N 1
ATOM 6932 C CA . ARG A 1 878 ? 4.156 5.363 22.920 1.00 60.56 878 ARG A CA 1
ATOM 6933 C C . ARG A 1 878 ? 4.034 5.578 21.411 1.00 60.56 878 ARG A C 1
ATOM 6935 O O . ARG A 1 878 ? 3.828 6.708 20.979 1.00 60.56 878 ARG A O 1
ATOM 6942 N N . ASP A 1 879 ? 4.087 4.498 20.646 1.00 58.81 879 ASP A N 1
ATOM 6943 C CA . ASP A 1 879 ? 4.122 4.538 19.179 1.00 58.81 879 ASP A CA 1
ATOM 6944 C C . ASP A 1 879 ? 2.742 4.850 18.573 1.00 58.81 879 ASP A C 1
ATOM 6946 O O . ASP A 1 879 ? 2.627 5.274 17.424 1.00 58.81 879 ASP A O 1
ATOM 6950 N N . SER A 1 880 ? 1.678 4.685 19.367 1.00 67.88 880 SER A N 1
ATOM 6951 C CA . SER A 1 880 ? 0.288 4.878 18.948 1.00 67.88 880 SER A CA 1
ATOM 6952 C C . SER A 1 880 ? -0.235 6.288 19.201 1.00 67.88 880 SER A C 1
ATOM 6954 O O . SER A 1 880 ? -1.325 6.593 18.738 1.00 67.88 880 SER A O 1
ATOM 6956 N N . GLN A 1 881 ? 0.500 7.166 19.892 1.00 73.56 881 GLN A N 1
ATOM 6957 C CA . GLN A 1 881 ? -0.043 8.438 20.396 1.00 73.56 881 GLN A CA 1
ATOM 6958 C C . GLN A 1 881 ? -0.563 9.364 19.275 1.00 73.56 881 GLN A C 1
ATOM 6960 O O . GLN A 1 881 ? -1.683 9.868 19.343 1.00 73.56 881 GLN A O 1
ATOM 6965 N N . ILE A 1 882 ? 0.198 9.554 18.191 1.00 74.44 882 ILE A N 1
ATOM 6966 C CA . ILE A 1 882 ? -0.261 10.370 17.049 1.00 74.44 882 ILE A CA 1
ATOM 6967 C C . ILE A 1 882 ? -1.393 9.672 16.258 1.00 74.44 882 ILE A C 1
ATOM 6969 O O . ILE A 1 882 ? -2.424 10.315 16.044 1.00 74.44 882 ILE A O 1
ATOM 6973 N N . PRO A 1 883 ? -1.284 8.381 15.867 1.00 75.19 883 PRO A N 1
ATOM 6974 C CA . PRO A 1 883 ? -2.398 7.636 15.269 1.00 75.19 883 PRO A CA 1
ATOM 6975 C C . PRO A 1 883 ? -3.685 7.657 16.104 1.00 75.19 883 PRO A C 1
ATOM 6977 O O . PRO A 1 883 ? -4.755 7.894 15.558 1.00 75.19 883 PRO A O 1
ATOM 6980 N N . PHE A 1 884 ? -3.583 7.490 17.423 1.00 82.38 884 PHE A N 1
ATOM 6981 C CA . PHE A 1 884 ? -4.701 7.530 18.364 1.00 82.38 884 PHE A CA 1
ATOM 6982 C C . PHE A 1 884 ? -5.367 8.907 18.403 1.00 82.38 884 PHE A C 1
ATOM 6984 O O . PHE A 1 884 ? -6.589 8.993 18.308 1.00 82.38 884 PHE A O 1
ATOM 6991 N N . GLY A 1 885 ? -4.582 9.990 18.445 1.00 78.50 885 GLY A N 1
ATOM 6992 C CA . GLY A 1 885 ? -5.107 11.349 18.294 1.00 78.50 885 GLY A CA 1
ATOM 6993 C C . GLY A 1 885 ? -5.863 11.538 16.972 1.00 78.50 885 GLY A C 1
ATOM 6994 O O . GLY A 1 885 ? -6.977 12.059 16.960 1.00 78.50 885 GLY A O 1
ATOM 6995 N N . HIS A 1 886 ? -5.322 11.042 15.855 1.00 79.00 886 HIS A N 1
ATOM 6996 C CA . HIS A 1 886 ? -6.040 11.065 14.577 1.00 79.00 886 HIS A CA 1
ATOM 6997 C C . HIS A 1 886 ? -7.330 10.230 14.599 1.00 79.00 886 HIS A C 1
ATOM 6999 O O . HIS A 1 886 ? -8.333 10.698 14.065 1.00 79.00 886 HIS A O 1
ATOM 7005 N N . SER A 1 887 ? -7.347 9.068 15.262 1.00 77.44 887 SER A N 1
ATOM 7006 C CA . SER A 1 887 ? -8.555 8.251 15.445 1.00 77.44 887 SER A CA 1
ATOM 7007 C C . SER A 1 887 ? -9.616 8.950 16.301 1.00 77.44 887 SER A C 1
ATOM 7009 O O . SER A 1 887 ? -10.789 8.937 15.930 1.00 77.44 887 SER A O 1
ATOM 7011 N N . LEU A 1 888 ? -9.230 9.604 17.407 1.00 80.44 888 LEU A N 1
ATOM 7012 C CA . LEU A 1 888 ? -10.136 10.413 18.240 1.00 80.44 888 LEU A CA 1
ATOM 7013 C C . LEU A 1 888 ? -10.826 11.506 17.415 1.00 80.44 888 LEU A C 1
ATOM 7015 O O . LEU A 1 888 ? -12.030 11.724 17.561 1.00 80.44 888 LEU A O 1
ATOM 7019 N N . MET A 1 889 ? -10.073 12.151 16.519 1.00 72.19 889 MET A N 1
ATOM 7020 C CA . MET A 1 889 ? -10.580 13.186 15.621 1.00 72.19 889 MET A CA 1
ATOM 7021 C C . MET A 1 889 ? -11.485 12.624 14.515 1.00 72.19 889 MET A C 1
ATOM 7023 O O . MET A 1 889 ? -12.567 13.162 14.288 1.00 72.19 889 MET A O 1
ATOM 7027 N N . SER A 1 890 ? -11.058 11.570 13.808 1.00 69.00 890 SER A N 1
ATOM 7028 C CA . SER A 1 890 ? -11.765 11.051 12.628 1.00 69.00 890 SER A CA 1
ATOM 7029 C C . SER A 1 890 ? -13.045 10.293 12.968 1.00 69.00 890 SER A C 1
ATOM 7031 O O . SER A 1 890 ? -13.993 10.333 12.191 1.00 69.00 890 SER A O 1
ATOM 7033 N N . MET A 1 891 ? -13.083 9.628 14.125 1.00 72.88 891 MET A N 1
ATOM 7034 C CA . MET A 1 891 ? -14.254 8.898 14.624 1.00 72.88 891 MET A CA 1
ATOM 7035 C C . MET A 1 891 ? -15.157 9.755 15.524 1.00 72.88 891 MET A C 1
ATOM 7037 O O . MET A 1 891 ? -16.063 9.221 16.163 1.00 72.88 891 MET A O 1
ATOM 7041 N N . GLU A 1 892 ? -14.890 11.065 15.616 1.00 75.56 892 GLU A N 1
ATOM 7042 C CA . GLU A 1 892 ? -15.611 12.016 16.473 1.00 75.56 892 GLU A CA 1
ATOM 7043 C C . GLU A 1 892 ? -15.747 11.527 17.936 1.00 75.56 892 GLU A C 1
ATOM 7045 O O . GLU A 1 892 ? -16.738 11.814 18.604 1.00 75.56 892 GLU A O 1
ATOM 7050 N N . MET A 1 893 ? -14.765 10.782 18.468 1.00 79.25 893 MET A N 1
ATOM 7051 C CA . MET A 1 893 ? -14.903 10.091 19.765 1.00 79.25 893 MET A CA 1
ATOM 7052 C C . MET A 1 893 ? -15.124 11.041 20.946 1.00 79.25 893 MET A C 1
ATOM 7054 O O . MET A 1 893 ? -15.804 10.674 21.898 1.00 79.25 893 MET A O 1
ATOM 7058 N N . LEU A 1 894 ? -14.622 12.274 20.857 1.00 78.12 894 LEU A N 1
ATOM 7059 C CA . LEU A 1 894 ? -14.829 13.329 21.857 1.00 78.12 894 LEU A CA 1
ATOM 7060 C C . LEU A 1 894 ? -16.245 13.937 21.832 1.00 78.12 894 LEU A C 1
ATOM 7062 O O . LEU A 1 894 ? -16.564 14.782 22.656 1.00 78.12 894 LEU A O 1
ATOM 7066 N N . THR A 1 895 ? -17.112 13.533 20.898 1.00 73.69 895 THR A N 1
ATOM 7067 C CA . THR A 1 895 ? -18.522 13.965 20.893 1.00 73.69 895 THR A CA 1
ATOM 7068 C C . THR A 1 895 ? -19.398 13.137 21.833 1.00 73.69 895 THR A C 1
ATOM 7070 O O . THR A 1 895 ? -20.457 13.598 22.252 1.00 73.69 895 THR A O 1
ATOM 7073 N N . TYR A 1 896 ? -18.975 11.923 22.195 1.00 73.81 896 TYR A N 1
ATOM 7074 C CA . TYR A 1 896 ? -19.759 11.038 23.052 1.00 73.81 896 TYR A CA 1
ATOM 7075 C C . TYR A 1 896 ? -19.766 11.523 24.516 1.00 73.81 896 TYR A C 1
ATOM 7077 O O . TYR A 1 896 ? -18.710 11.928 25.012 1.00 73.81 896 TYR A O 1
ATOM 7085 N N . PRO A 1 897 ? -20.893 11.377 25.243 1.00 68.12 897 PRO A N 1
ATOM 7086 C CA . PRO A 1 897 ? -20.973 11.648 26.683 1.00 68.12 897 PRO A CA 1
ATOM 7087 C C . PRO A 1 897 ? -19.930 10.906 27.524 1.00 68.12 897 PRO A C 1
ATOM 7089 O O . PRO A 1 897 ? -19.456 11.417 28.530 1.00 68.12 897 PRO A O 1
ATOM 7092 N N . GLU A 1 898 ? -19.545 9.693 27.123 1.00 74.38 898 GLU A N 1
ATOM 7093 C CA . GLU A 1 898 ? -18.613 8.862 27.892 1.00 74.38 898 GLU A CA 1
ATOM 7094 C C . GLU A 1 898 ? -17.127 9.201 27.647 1.00 74.38 898 GLU A C 1
ATOM 7096 O O . GLU A 1 898 ? -16.246 8.581 28.249 1.00 74.38 898 GLU A O 1
ATOM 7101 N N . SER A 1 899 ? -16.833 10.185 26.786 1.00 75.56 899 SER A N 1
ATOM 7102 C CA . SER A 1 899 ? -15.472 10.523 26.337 1.00 75.56 899 SER A CA 1
ATOM 7103 C C . SER A 1 899 ? -14.567 11.144 27.412 1.00 75.56 899 SER A C 1
ATOM 7105 O O . SER A 1 899 ? -13.349 11.204 27.218 1.00 75.56 899 SER A O 1
ATOM 7107 N N . ALA A 1 900 ? -15.128 11.497 28.576 1.00 70.19 900 ALA A N 1
ATOM 7108 C CA . ALA A 1 900 ? -14.424 11.947 29.781 1.00 70.19 900 ALA A CA 1
ATOM 7109 C C . ALA A 1 900 ? -13.161 11.113 30.109 1.00 70.19 900 ALA A C 1
ATOM 7111 O O . ALA A 1 900 ? -12.141 11.662 30.534 1.00 70.19 900 ALA A O 1
ATOM 7112 N N . VAL A 1 901 ? -13.187 9.800 29.831 1.00 75.69 901 VAL A N 1
ATOM 7113 C CA . VAL A 1 901 ? -12.059 8.871 30.054 1.00 75.69 901 VAL A CA 1
ATOM 7114 C C . VAL A 1 901 ? -10.762 9.290 29.359 1.00 75.69 901 VAL A C 1
ATOM 7116 O O . VAL A 1 901 ? -9.676 8.967 29.835 1.00 75.69 901 VAL A O 1
ATOM 7119 N N . PHE A 1 902 ? -10.840 10.012 28.239 1.00 82.50 902 PHE A N 1
ATOM 7120 C CA . PHE A 1 902 ? -9.654 10.409 27.488 1.00 82.50 902 PHE A CA 1
ATOM 7121 C C . PHE A 1 902 ? -8.927 11.606 28.128 1.00 82.50 902 PHE A C 1
ATOM 7123 O O . PHE A 1 902 ? -7.720 11.741 27.938 1.00 82.50 902 PHE A O 1
ATOM 7130 N N . PHE A 1 903 ? -9.599 12.470 28.901 1.00 75.19 903 PHE A N 1
ATOM 7131 C CA . PHE A 1 903 ? -9.091 13.814 29.226 1.00 75.19 903 PHE A CA 1
ATOM 7132 C C . PHE A 1 903 ? -7.897 13.872 30.172 1.00 75.19 903 PHE A C 1
ATOM 7134 O O . PHE A 1 903 ? -7.024 14.717 29.968 1.00 75.19 903 PHE A O 1
ATOM 7141 N N . GLU A 1 904 ? -7.823 12.984 31.166 1.00 78.38 904 GLU A N 1
ATOM 7142 C CA . GLU A 1 904 ? -6.611 12.800 31.977 1.00 78.38 904 GLU A CA 1
ATOM 7143 C C . GLU A 1 904 ? -5.411 12.552 31.049 1.00 78.38 904 GLU A C 1
ATOM 7145 O O . GLU A 1 904 ? -4.426 13.292 31.067 1.00 78.38 904 GLU A O 1
ATOM 7150 N N . HIS A 1 905 ? -5.546 11.591 30.129 1.00 83.69 905 HIS A N 1
ATOM 7151 C CA . HIS A 1 905 ? -4.510 11.270 29.154 1.00 83.69 905 HIS A CA 1
ATOM 7152 C C . HIS A 1 905 ? -4.228 12.428 28.179 1.00 83.69 905 HIS A C 1
ATOM 7154 O O . HIS A 1 905 ? -3.057 12.712 27.921 1.00 83.69 905 HIS A O 1
ATOM 7160 N N . LEU A 1 906 ? -5.252 13.134 27.672 1.00 85.88 906 LEU A N 1
ATOM 7161 C CA . LEU A 1 906 ? -5.067 14.304 26.798 1.00 85.88 906 LEU A CA 1
ATOM 7162 C C . LEU A 1 906 ? -4.225 15.387 27.493 1.00 85.88 906 LEU A C 1
ATOM 7164 O O . LEU A 1 906 ? -3.238 15.866 26.930 1.00 85.88 906 LEU A O 1
ATOM 7168 N N . ARG A 1 907 ? -4.565 15.732 28.743 1.00 83.88 907 ARG A N 1
ATOM 7169 C CA . ARG A 1 907 ? -3.819 16.709 29.555 1.00 83.88 907 ARG A CA 1
ATOM 7170 C C . ARG A 1 907 ? -2.403 16.244 29.845 1.00 83.88 907 ARG A C 1
ATOM 7172 O O . ARG A 1 907 ? -1.478 17.050 29.755 1.00 83.88 907 ARG A O 1
ATOM 7179 N N . GLU A 1 908 ? -2.206 14.962 30.149 1.00 82.94 908 GLU A N 1
ATOM 7180 C CA . GLU A 1 908 ? -0.867 14.406 30.327 1.00 82.94 908 GLU A CA 1
ATOM 7181 C C . GLU A 1 908 ? -0.024 14.501 29.048 1.00 82.94 908 GLU A C 1
ATOM 7183 O O . GLU A 1 908 ? 1.147 14.874 29.144 1.00 82.94 908 GLU A O 1
ATOM 7188 N N . GLN A 1 909 ? -0.589 14.240 27.861 1.00 84.31 909 GLN A N 1
ATOM 7189 C CA . GLN A 1 909 ? 0.142 14.394 26.596 1.00 84.31 909 GLN A CA 1
ATOM 7190 C C . GLN A 1 909 ? 0.494 15.859 26.306 1.00 84.31 909 GLN A C 1
ATOM 7192 O O . GLN A 1 909 ? 1.620 16.139 25.895 1.00 84.31 909 GLN A O 1
ATOM 7197 N N . VAL A 1 910 ? -0.398 16.815 26.585 1.00 83.88 910 VAL A N 1
ATOM 7198 C CA . VAL A 1 910 ? -0.090 18.251 26.438 1.00 83.88 910 VAL A CA 1
ATOM 7199 C C . VAL A 1 910 ? 0.989 18.691 27.437 1.00 83.88 910 VAL A C 1
ATOM 7201 O O . VAL A 1 910 ? 1.994 19.300 27.052 1.00 83.88 910 VAL A O 1
ATOM 7204 N N . ALA A 1 911 ? 0.847 18.337 28.716 1.00 80.25 911 ALA A N 1
ATOM 7205 C CA . ALA A 1 911 ? 1.766 18.753 29.774 1.00 80.25 911 ALA A CA 1
ATOM 7206 C C . ALA A 1 911 ? 3.155 18.097 29.657 1.00 80.25 911 ALA A C 1
ATOM 7208 O O . ALA A 1 911 ? 4.175 18.777 29.777 1.00 80.25 911 ALA A O 1
ATOM 7209 N N . ARG A 1 912 ? 3.219 16.782 29.401 1.00 70.19 912 ARG A N 1
ATOM 7210 C CA . ARG A 1 912 ? 4.469 15.994 29.389 1.00 70.19 912 ARG A CA 1
ATOM 7211 C C . ARG A 1 912 ? 5.051 15.763 27.991 1.00 70.19 912 ARG A C 1
ATOM 7213 O O . ARG A 1 912 ? 6.193 15.308 27.890 1.00 70.19 912 ARG A O 1
ATOM 7220 N N . GLY A 1 913 ? 4.309 16.081 26.929 1.00 65.06 913 GLY A N 1
ATOM 7221 C CA . GLY A 1 913 ? 4.728 15.896 25.541 1.00 65.06 913 GLY A CA 1
ATOM 7222 C C . GLY A 1 913 ? 6.040 16.613 25.220 1.00 65.06 913 GLY A C 1
ATOM 7223 O O . GLY A 1 913 ? 6.179 17.822 25.413 1.00 65.06 913 GLY A O 1
ATOM 7224 N N . ARG A 1 914 ? 7.025 15.859 24.720 1.00 60.12 914 ARG A N 1
ATOM 7225 C CA . ARG A 1 914 ? 8.309 16.406 24.237 1.00 60.12 914 ARG A CA 1
ATOM 7226 C C . ARG A 1 914 ? 8.286 16.746 22.744 1.00 60.12 914 ARG A C 1
ATOM 7228 O O . ARG A 1 914 ? 9.136 17.499 22.287 1.00 60.12 914 ARG A O 1
ATOM 7235 N N . ASN A 1 915 ? 7.329 16.193 22.000 1.00 75.50 915 ASN A N 1
ATOM 7236 C CA . ASN A 1 915 ? 7.144 16.409 20.570 1.00 75.50 915 ASN A CA 1
ATOM 7237 C C . ASN A 1 915 ? 6.135 17.547 20.339 1.00 75.50 915 ASN A C 1
ATOM 7239 O O . ASN A 1 915 ? 4.986 17.451 20.769 1.00 75.50 915 ASN A O 1
ATOM 7243 N N . THR A 1 916 ? 6.552 18.611 19.647 1.00 75.88 916 THR A N 1
ATOM 7244 C CA . THR A 1 916 ? 5.713 19.792 19.382 1.00 75.88 916 THR A CA 1
ATOM 7245 C C . THR A 1 916 ? 4.450 19.448 18.592 1.00 75.88 916 THR A C 1
ATOM 7247 O O . THR A 1 916 ? 3.368 19.842 19.008 1.00 75.88 916 THR A O 1
ATOM 7250 N N . LYS A 1 917 ? 4.552 18.635 17.529 1.00 75.06 917 LYS A N 1
ATOM 7251 C CA . LYS A 1 917 ? 3.395 18.249 16.695 1.00 75.06 917 LYS A CA 1
ATOM 7252 C C . LYS A 1 917 ? 2.370 17.427 17.474 1.00 75.06 917 LYS A C 1
ATOM 7254 O O . LYS A 1 917 ? 1.170 17.552 17.259 1.00 75.06 917 LYS A O 1
ATOM 7259 N N . GLN A 1 918 ? 2.852 16.580 18.383 1.00 77.31 918 GLN A N 1
ATOM 7260 C CA . GLN A 1 918 ? 1.991 15.828 19.287 1.00 77.31 918 GLN A CA 1
ATOM 7261 C C . GLN A 1 918 ? 1.296 16.770 20.275 1.00 77.31 918 GLN A C 1
ATOM 7263 O O . GLN A 1 918 ? 0.084 16.679 20.432 1.00 77.31 918 GLN A O 1
ATOM 7268 N N . ARG A 1 919 ? 2.034 17.691 20.912 1.00 81.44 919 ARG A N 1
ATOM 7269 C CA . ARG A 1 919 ? 1.434 18.683 21.814 1.00 81.44 919 ARG A CA 1
ATOM 7270 C C . ARG A 1 919 ? 0.358 19.495 21.092 1.00 81.44 919 ARG A C 1
ATOM 7272 O O . ARG A 1 919 ? -0.742 19.565 21.612 1.00 81.44 919 ARG A O 1
ATOM 7279 N N . GLU A 1 920 ? 0.640 20.014 19.898 1.00 79.94 920 GLU A N 1
ATOM 7280 C CA . GLU A 1 920 ? -0.317 20.772 19.073 1.00 79.94 920 GLU A CA 1
ATOM 7281 C C . GLU A 1 920 ? -1.578 19.955 18.730 1.00 79.94 920 GLU A C 1
ATOM 7283 O O . GLU A 1 920 ? -2.692 20.460 18.865 1.00 79.94 920 GLU A O 1
ATOM 7288 N N . LEU A 1 921 ? -1.425 18.680 18.342 1.00 81.81 921 LEU A N 1
ATOM 7289 C CA . LEU A 1 921 ? -2.550 17.775 18.066 1.00 81.81 921 LEU A CA 1
ATOM 7290 C C . LEU A 1 921 ? -3.437 17.574 19.304 1.00 81.81 921 LEU A C 1
ATOM 7292 O O . LEU A 1 921 ? -4.654 17.710 19.219 1.00 81.81 921 LEU A O 1
ATOM 7296 N N . TYR A 1 922 ? -2.828 17.268 20.452 1.00 84.94 922 TYR A N 1
ATOM 7297 C CA . TYR A 1 922 ? -3.552 16.993 21.694 1.00 84.94 922 TYR A CA 1
ATOM 7298 C C . TYR A 1 922 ? -4.107 18.264 22.366 1.00 84.94 922 TYR A C 1
ATOM 7300 O O . TYR A 1 922 ? -5.163 18.217 22.991 1.00 84.94 922 TYR A O 1
ATOM 7308 N N . GLU A 1 923 ? -3.452 19.413 22.198 1.00 83.50 923 GLU A N 1
ATOM 7309 C CA . GLU A 1 923 ? -3.948 20.733 22.612 1.00 83.50 923 GLU A CA 1
ATOM 7310 C C . GLU A 1 923 ? -5.178 21.145 21.790 1.00 83.50 923 GLU A C 1
ATOM 7312 O O . GLU A 1 923 ? -6.111 21.742 22.326 1.00 83.50 923 GLU A O 1
ATOM 7317 N N . GLY A 1 924 ? -5.241 20.727 20.520 1.00 80.19 924 GLY A N 1
ATOM 7318 C CA . GLY A 1 924 ? -6.429 20.835 19.671 1.00 80.19 924 GLY A CA 1
ATOM 7319 C C . GLY A 1 924 ? -7.658 20.060 20.168 1.00 80.19 924 GLY A C 1
ATOM 7320 O O . GLY A 1 924 ? -8.757 20.337 19.692 1.00 80.19 924 GLY A O 1
ATOM 7321 N N . PHE A 1 925 ? -7.502 19.138 21.127 1.00 81.81 925 PHE A N 1
ATOM 7322 C CA . PHE A 1 925 ? -8.602 18.410 21.776 1.00 81.81 925 PHE A CA 1
ATOM 7323 C C . PHE A 1 925 ? -9.024 18.992 23.132 1.00 81.81 925 PHE A C 1
ATOM 7325 O O . PHE A 1 925 ? -10.020 18.542 23.697 1.00 81.81 925 PHE A O 1
ATOM 7332 N N . LEU A 1 926 ? -8.292 19.966 23.683 1.00 80.94 926 LEU A N 1
ATOM 7333 C CA . LEU A 1 926 ? -8.684 20.604 24.940 1.00 80.94 926 LEU A CA 1
ATOM 7334 C C . LEU A 1 926 ? -9.796 21.642 24.692 1.00 80.94 926 LEU A C 1
ATOM 7336 O O . LEU A 1 926 ? -9.694 22.390 23.713 1.00 80.94 926 LEU A O 1
ATOM 7340 N N . PRO A 1 927 ? -10.820 21.745 25.567 1.00 75.50 927 PRO A N 1
ATOM 7341 C CA . PRO A 1 927 ? -11.937 22.672 25.383 1.00 75.50 927 PRO A CA 1
ATOM 7342 C C . PRO A 1 927 ? -11.500 24.123 25.158 1.00 75.50 927 PRO A C 1
ATOM 7344 O O . PRO A 1 927 ? -10.453 24.560 25.646 1.00 75.50 927 PRO A O 1
ATOM 7347 N N . LEU A 1 928 ? -12.309 24.879 24.419 1.00 84.00 928 LEU A N 1
ATOM 7348 C CA . LEU A 1 928 ? -12.165 26.322 24.268 1.00 84.00 928 LEU A CA 1
ATOM 7349 C C . LEU A 1 928 ? -12.749 27.040 25.496 1.00 84.00 928 LEU A C 1
ATOM 7351 O O . LEU A 1 928 ? -13.953 27.003 25.734 1.00 84.00 928 LEU A O 1
ATOM 7355 N N . ASP A 1 929 ? -11.880 27.705 26.252 1.00 78.94 929 ASP A N 1
ATOM 7356 C CA . ASP A 1 929 ? -12.141 28.341 27.552 1.00 78.94 929 ASP A CA 1
ATOM 7357 C C . ASP A 1 929 ? -12.259 29.877 27.485 1.00 78.94 929 ASP A C 1
ATOM 7359 O O . ASP A 1 929 ? -12.584 30.528 28.477 1.00 78.94 929 ASP A O 1
ATOM 7363 N N . HIS A 1 930 ? -12.020 30.476 26.316 1.00 85.88 930 HIS A N 1
ATOM 7364 C CA . HIS A 1 930 ? -12.003 31.925 26.115 1.00 85.88 930 HIS A CA 1
ATOM 7365 C C . HIS A 1 930 ? -12.859 32.365 24.912 1.00 85.88 930 HIS A C 1
ATOM 7367 O O . HIS A 1 930 ? -12.999 31.611 23.944 1.00 85.88 930 HIS A O 1
ATOM 7373 N N . PRO A 1 931 ? -13.420 33.593 24.926 1.00 91.12 931 PRO A N 1
ATOM 7374 C CA . PRO A 1 931 ? -14.160 34.132 23.788 1.00 91.12 931 PRO A CA 1
ATOM 7375 C C . PRO A 1 931 ? -13.307 34.254 22.520 1.00 91.12 931 PRO A C 1
ATOM 7377 O O . PRO A 1 931 ? -12.129 34.613 22.576 1.00 91.12 931 PRO A O 1
ATOM 7380 N N . VAL A 1 932 ? -13.934 34.026 21.366 1.00 93.56 932 VAL A N 1
ATOM 7381 C CA . VAL A 1 932 ? -13.327 34.165 20.036 1.00 93.56 932 VAL A CA 1
ATOM 7382 C C . VAL A 1 932 ? -14.154 35.142 19.209 1.00 93.56 932 VAL A C 1
ATOM 7384 O O . VAL A 1 932 ? -15.297 34.863 18.859 1.00 93.56 932 VAL A O 1
ATOM 7387 N N . THR A 1 933 ? -13.551 36.271 18.845 1.00 92.69 933 THR A N 1
ATOM 7388 C CA . THR A 1 933 ? -14.139 37.267 17.941 1.00 92.69 933 THR A CA 1
ATOM 7389 C C . THR A 1 933 ? -13.373 37.287 16.624 1.00 92.69 933 THR A C 1
ATOM 7391 O O . THR A 1 933 ? -12.147 37.390 16.624 1.00 92.69 933 THR A O 1
ATOM 7394 N N . ASP A 1 934 ? -14.097 37.265 15.508 1.00 90.94 934 ASP A N 1
ATOM 7395 C CA . ASP A 1 934 ? -13.561 37.513 14.171 1.00 90.94 934 ASP A CA 1
ATOM 7396 C C . ASP A 1 934 ? -14.360 38.640 13.499 1.00 90.94 934 ASP A C 1
ATOM 7398 O O . ASP A 1 934 ? -15.571 38.528 13.298 1.00 90.94 934 ASP A O 1
ATOM 7402 N N . ASP A 1 935 ? -13.694 39.757 13.206 1.00 86.75 935 ASP A N 1
ATOM 7403 C CA . ASP A 1 935 ? -14.263 40.946 12.555 1.00 86.75 935 ASP A CA 1
ATOM 7404 C C . ASP A 1 935 ? -13.729 41.158 11.127 1.00 86.75 935 ASP A C 1
ATOM 7406 O O . ASP A 1 935 ? -14.047 42.156 10.477 1.00 86.75 935 ASP A O 1
ATOM 7410 N N . PHE A 1 936 ? -12.887 40.234 10.646 1.00 83.62 936 PHE A N 1
ATOM 7411 C CA . PHE A 1 936 ? -12.220 40.270 9.345 1.00 83.62 936 PHE A CA 1
ATOM 7412 C C . PHE A 1 936 ? -11.467 41.578 9.027 1.00 83.62 936 PHE A C 1
ATOM 7414 O O . PHE A 1 936 ? -11.122 41.815 7.862 1.00 83.62 936 PHE A O 1
ATOM 7421 N N . ALA A 1 937 ? -11.159 42.428 10.017 1.00 71.38 937 ALA A N 1
ATOM 7422 C CA . ALA A 1 937 ? -10.547 43.743 9.798 1.00 71.38 937 ALA A CA 1
ATOM 7423 C C . ALA A 1 937 ? -9.157 43.647 9.141 1.00 71.38 937 ALA A C 1
ATOM 7425 O O . ALA A 1 937 ? -8.750 44.536 8.392 1.00 71.38 937 ALA A O 1
ATOM 7426 N N . ALA A 1 938 ? -8.454 42.531 9.365 1.00 68.06 938 ALA A N 1
ATOM 7427 C CA . ALA A 1 938 ? -7.170 42.204 8.746 1.00 68.06 938 ALA A CA 1
ATOM 7428 C C . ALA A 1 938 ? -7.277 41.615 7.320 1.00 68.06 938 ALA A C 1
ATOM 7430 O O . ALA A 1 938 ? -6.258 41.231 6.747 1.00 68.06 938 ALA A O 1
ATOM 7431 N N . GLY A 1 939 ? -8.481 41.493 6.745 1.00 70.50 939 GLY A N 1
ATOM 7432 C CA . GLY A 1 939 ? -8.691 40.907 5.414 1.00 70.50 939 GLY A CA 1
ATOM 7433 C C . GLY A 1 939 ? -8.428 39.397 5.339 1.00 70.50 939 GLY A C 1
ATOM 7434 O O . GLY A 1 939 ? -8.213 38.863 4.253 1.00 70.50 939 GLY A O 1
ATOM 7435 N N . LYS A 1 940 ? -8.438 38.705 6.482 1.00 76.81 940 LYS A N 1
ATOM 7436 C CA . LYS A 1 940 ? -8.283 37.251 6.604 1.00 76.81 940 LYS A CA 1
ATOM 7437 C C . LYS A 1 940 ? -9.141 36.716 7.752 1.00 76.81 940 LYS A C 1
ATOM 7439 O O . LYS A 1 940 ? -9.440 37.463 8.678 1.00 76.81 940 LYS A O 1
ATOM 7444 N N . LEU A 1 941 ? -9.497 35.436 7.667 1.00 84.75 941 LEU A N 1
ATOM 7445 C CA . LEU A 1 941 ? -10.092 34.659 8.756 1.00 84.75 941 LEU A CA 1
ATOM 7446 C C . LEU A 1 941 ? -9.004 34.334 9.793 1.00 84.75 941 LEU A C 1
ATOM 7448 O O . LEU A 1 941 ? -7.841 34.144 9.423 1.00 84.75 941 LEU A O 1
ATOM 7452 N N . SER A 1 942 ? -9.364 34.291 11.072 1.00 86.31 942 SER A N 1
ATOM 7453 C CA . SER A 1 942 ? -8.464 33.878 12.150 1.00 86.31 942 SER A CA 1
ATOM 7454 C C . SER A 1 942 ? -8.212 32.366 12.158 1.00 86.31 942 SER A C 1
ATOM 7456 O O . SER A 1 942 ? -9.042 31.566 11.724 1.00 86.31 942 SER A O 1
ATOM 7458 N N . ASP A 1 943 ? -7.072 31.959 12.725 1.00 85.00 943 ASP A N 1
ATOM 7459 C CA . ASP A 1 943 ? -6.682 30.548 12.863 1.00 85.00 943 ASP A CA 1
ATOM 7460 C C . ASP A 1 943 ? -7.579 29.754 13.838 1.00 85.00 943 ASP A C 1
ATOM 7462 O O . ASP A 1 943 ? -7.388 28.551 14.013 1.00 85.00 943 ASP A O 1
ATOM 7466 N N . SER A 1 944 ? -8.576 30.392 14.457 1.00 87.31 944 SER A N 1
ATOM 7467 C CA . SER A 1 944 ? -9.605 29.743 15.276 1.00 87.31 944 SER A CA 1
ATOM 7468 C C . SER A 1 944 ? -10.660 29.002 14.445 1.00 87.31 944 SER A C 1
ATOM 7470 O O . SER A 1 944 ? -11.395 28.189 15.000 1.00 87.31 944 SER A O 1
ATOM 7472 N N . TRP A 1 945 ? -10.742 29.235 13.131 1.00 88.75 945 TRP A N 1
ATOM 7473 C CA . TRP A 1 945 ? -11.778 28.662 12.264 1.00 88.75 945 TRP A CA 1
ATOM 7474 C C . TRP A 1 945 ? -11.212 27.714 11.194 1.00 88.75 945 TRP A C 1
ATOM 7476 O O . TRP A 1 945 ? -10.124 27.910 10.656 1.00 88.75 945 TRP A O 1
ATOM 7486 N N . ILE A 1 946 ? -11.981 26.676 10.858 1.00 85.69 946 ILE A N 1
ATOM 7487 C CA . ILE A 1 946 ? -11.736 25.738 9.753 1.00 85.69 946 ILE A CA 1
ATOM 7488 C C . ILE A 1 946 ? -12.854 25.913 8.725 1.00 85.69 946 ILE A C 1
ATOM 7490 O O . ILE A 1 946 ? -14.026 25.849 9.089 1.00 85.69 946 ILE A O 1
ATOM 7494 N N . ALA A 1 947 ? -12.507 26.075 7.449 1.00 83.88 947 ALA A N 1
ATOM 7495 C CA . ALA A 1 947 ? -13.471 26.169 6.354 1.00 83.88 947 ALA A CA 1
ATOM 7496 C C . ALA A 1 947 ? -13.487 24.908 5.484 1.00 83.88 947 ALA A C 1
ATOM 7498 O O . ALA A 1 947 ? -12.438 24.313 5.242 1.00 83.88 947 ALA A O 1
ATOM 7499 N N . SER A 1 948 ? -14.665 24.535 4.976 1.00 77.75 948 SER A N 1
ATOM 7500 C CA . SER A 1 948 ? -14.843 23.363 4.100 1.00 77.75 948 SER A CA 1
ATOM 7501 C C . SER A 1 948 ? -14.890 23.671 2.597 1.00 77.75 948 SER A C 1
ATOM 7503 O O . SER A 1 948 ? -14.955 22.741 1.794 1.00 77.75 948 SER A O 1
ATOM 7505 N N . GLY A 1 949 ? -14.921 24.950 2.213 1.00 69.75 949 GLY A N 1
ATOM 7506 C CA . GLY A 1 949 ? -15.220 25.385 0.847 1.00 69.75 949 GLY A CA 1
ATOM 7507 C C . GLY A 1 949 ? -14.555 26.707 0.460 1.00 69.75 949 GLY A C 1
ATOM 7508 O O . GLY A 1 949 ? -13.589 27.155 1.081 1.00 69.75 949 GLY A O 1
ATOM 7509 N N . GLY A 1 950 ? -15.063 27.330 -0.604 1.00 73.19 950 GLY A N 1
ATOM 7510 C CA . GLY A 1 950 ? -14.494 28.540 -1.190 1.00 73.19 950 GLY A CA 1
ATOM 7511 C C . GLY A 1 950 ? -14.580 29.746 -0.252 1.00 73.19 950 GLY A C 1
ATOM 7512 O O . GLY A 1 950 ? -15.663 30.146 0.176 1.00 73.19 950 GLY A O 1
ATOM 7513 N N . MET A 1 951 ? -13.430 30.360 0.022 1.00 77.44 951 MET A N 1
ATOM 7514 C CA . MET A 1 951 ? -13.302 31.530 0.889 1.00 77.44 951 MET A CA 1
ATOM 7515 C C . MET A 1 951 ? -12.817 32.751 0.115 1.00 77.44 951 MET A C 1
ATOM 7517 O O . MET A 1 951 ? -11.875 32.661 -0.676 1.00 77.44 951 MET A O 1
ATOM 7521 N N . ARG A 1 952 ? -13.407 33.919 0.388 1.00 82.38 952 ARG A N 1
ATOM 7522 C CA . ARG A 1 952 ? -12.946 35.189 -0.176 1.00 82.38 952 ARG A CA 1
ATOM 7523 C C . ARG A 1 952 ? -13.113 36.344 0.807 1.00 82.38 952 ARG A C 1
ATOM 7525 O O . ARG A 1 952 ? -14.229 36.730 1.144 1.00 82.38 952 ARG A O 1
ATOM 7532 N N . ALA A 1 953 ? -12.000 36.970 1.178 1.00 79.94 953 ALA A N 1
ATOM 7533 C CA . ALA A 1 953 ? -12.030 38.282 1.812 1.00 79.94 953 ALA A CA 1
ATOM 7534 C C . ALA A 1 953 ? -12.488 39.355 0.808 1.00 79.94 953 ALA A C 1
ATOM 7536 O O . ALA A 1 953 ? -12.069 39.369 -0.355 1.00 79.94 953 ALA A O 1
ATOM 7537 N N . LEU A 1 954 ? -13.356 40.253 1.263 1.00 78.94 954 LEU A N 1
ATOM 7538 C CA . LEU A 1 954 ? -13.941 41.349 0.498 1.00 78.94 954 LEU A CA 1
ATOM 7539 C C . LEU A 1 954 ? -13.592 42.702 1.131 1.00 78.94 954 LEU A C 1
ATOM 7541 O O . LEU A 1 954 ? -13.203 42.803 2.296 1.00 78.94 954 LEU A O 1
ATOM 7545 N N . GLU A 1 955 ? -13.762 43.773 0.356 1.00 72.44 955 GLU A N 1
ATOM 7546 C CA . GLU A 1 955 ? -13.501 45.131 0.830 1.00 72.44 955 GLU A CA 1
ATOM 7547 C C . GLU A 1 955 ? -14.347 45.511 2.059 1.00 72.44 955 GLU A C 1
ATOM 7549 O O . GLU A 1 955 ? -15.551 45.224 2.129 1.00 72.44 955 GLU A O 1
ATOM 7554 N N . ARG A 1 956 ? -13.709 46.285 2.952 1.00 68.81 956 ARG A N 1
ATOM 7555 C CA . ARG A 1 956 ? -14.265 46.854 4.194 1.00 68.81 956 ARG A CA 1
ATOM 7556 C C . ARG A 1 956 ? -14.569 45.827 5.295 1.00 68.81 956 ARG A C 1
ATOM 7558 O O . ARG A 1 956 ? -15.591 45.953 5.957 1.00 68.81 956 ARG A O 1
ATOM 7565 N N . GLY A 1 957 ? -13.687 44.843 5.494 1.00 70.19 957 GLY A N 1
ATOM 7566 C CA . GLY A 1 957 ? -13.801 43.880 6.601 1.00 70.19 957 GLY A CA 1
ATOM 7567 C C . GLY A 1 957 ? -14.995 42.942 6.439 1.00 70.19 957 GLY A C 1
ATOM 7568 O O . GLY A 1 957 ? -15.810 42.800 7.341 1.00 70.19 957 GLY A O 1
ATOM 7569 N N . ARG A 1 958 ? -15.156 42.364 5.244 1.00 81.56 958 ARG A N 1
ATOM 7570 C CA . ARG A 1 958 ? -16.265 41.452 4.932 1.00 81.56 958 ARG A CA 1
ATOM 7571 C C . ARG A 1 958 ? -15.727 40.128 4.427 1.00 81.56 958 ARG A C 1
ATOM 7573 O O . ARG A 1 958 ? -14.739 40.107 3.695 1.00 81.56 958 ARG A O 1
ATOM 7580 N N . TYR A 1 959 ? -16.398 39.040 4.774 1.00 87.12 959 TYR A N 1
ATOM 7581 C CA . TYR A 1 959 ? -15.976 37.693 4.412 1.00 87.12 959 TYR A CA 1
ATOM 7582 C C . TYR A 1 959 ? -17.070 36.975 3.630 1.00 87.12 959 TYR A C 1
ATOM 7584 O O . TYR A 1 959 ? -18.203 36.898 4.095 1.00 87.12 959 TYR A O 1
ATOM 7592 N N . GLU A 1 960 ? -16.757 36.464 2.442 1.00 90.56 960 GLU A N 1
ATOM 7593 C CA . GLU A 1 960 ? -17.671 35.633 1.657 1.00 90.56 960 GLU A CA 1
ATOM 7594 C C . GLU A 1 960 ? -17.271 34.161 1.773 1.00 90.56 960 GLU A C 1
ATOM 7596 O O . GLU A 1 960 ? -16.147 33.768 1.448 1.00 90.56 960 GLU A O 1
ATOM 7601 N N . LEU A 1 961 ? -18.225 33.365 2.246 1.00 90.94 961 LEU A N 1
ATOM 7602 C CA . LEU A 1 961 ? -18.174 31.915 2.350 1.00 90.94 961 LEU A CA 1
ATOM 7603 C C . LEU A 1 961 ? -19.091 31.343 1.265 1.00 90.94 961 LEU A C 1
ATOM 7605 O O . LEU A 1 961 ? -20.278 31.679 1.231 1.00 90.94 961 LEU A O 1
ATOM 7609 N N . ARG A 1 962 ? -18.556 30.511 0.366 1.00 89.81 962 ARG A N 1
ATOM 7610 C CA . ARG A 1 962 ? -19.281 29.996 -0.804 1.00 89.81 962 ARG A CA 1
ATOM 7611 C C . ARG A 1 962 ? -19.004 28.512 -1.049 1.00 89.81 962 ARG A C 1
ATOM 7613 O O . ARG A 1 962 ? -17.855 28.080 -1.011 1.00 89.81 962 ARG A O 1
ATOM 7620 N N . ALA A 1 963 ? -20.055 27.750 -1.343 1.00 84.00 963 ALA A N 1
ATOM 7621 C CA . ALA A 1 963 ? -19.931 26.338 -1.686 1.00 84.00 963 ALA A CA 1
ATOM 7622 C C . ALA A 1 963 ? -19.188 26.137 -3.014 1.00 84.00 963 ALA A C 1
ATOM 7624 O O . ALA A 1 963 ? -19.312 26.940 -3.947 1.00 84.00 963 ALA A O 1
ATOM 7625 N N . ALA A 1 964 ? -18.401 25.062 -3.092 1.00 81.94 964 ALA A N 1
ATOM 7626 C CA . ALA A 1 964 ? -17.805 24.621 -4.346 1.00 81.94 964 ALA A CA 1
ATOM 7627 C C . ALA A 1 964 ? -18.890 24.133 -5.328 1.00 81.94 964 ALA A C 1
ATOM 7629 O O . ALA A 1 964 ? -20.028 23.885 -4.936 1.00 81.94 964 ALA A O 1
ATOM 7630 N N . ILE A 1 965 ? -18.558 24.035 -6.619 1.00 81.50 965 ILE A N 1
ATOM 7631 C CA . ILE A 1 965 ? -19.523 23.749 -7.705 1.00 81.50 965 ILE A CA 1
ATOM 7632 C C . ILE A 1 965 ? -20.197 22.371 -7.538 1.00 81.50 965 ILE A C 1
ATOM 7634 O O . ILE A 1 965 ? -21.301 22.159 -8.025 1.00 81.50 965 ILE A O 1
ATOM 7638 N N . ASP A 1 966 ? -19.548 21.468 -6.812 1.00 77.44 966 ASP A N 1
ATOM 7639 C CA . ASP A 1 966 ? -19.951 20.109 -6.450 1.00 77.44 966 ASP A CA 1
ATOM 7640 C C . ASP A 1 966 ? -20.591 19.995 -5.048 1.00 77.44 966 ASP A C 1
ATOM 7642 O O . ASP A 1 966 ? -20.991 18.907 -4.638 1.00 77.44 966 ASP A O 1
ATOM 7646 N N . GLN A 1 967 ? -20.711 21.098 -4.299 1.00 75.38 967 GLN A N 1
ATOM 7647 C CA . GLN A 1 967 ? -21.168 21.105 -2.906 1.00 75.38 967 GLN A CA 1
ATOM 7648 C C . GLN A 1 967 ? -22.508 21.835 -2.721 1.00 75.38 967 GLN A C 1
ATOM 7650 O O . GLN A 1 967 ? -22.694 22.961 -3.182 1.00 75.38 967 GLN A O 1
ATOM 7655 N N . ALA A 1 968 ? -23.421 21.212 -1.971 1.00 79.69 968 ALA A N 1
ATOM 7656 C CA . ALA A 1 968 ? -24.686 21.809 -1.523 1.00 79.69 968 ALA A CA 1
ATOM 7657 C C . ALA A 1 968 ? -24.518 22.702 -0.273 1.00 79.69 968 ALA A C 1
ATOM 7659 O O . ALA A 1 968 ? -25.293 23.625 -0.039 1.00 79.69 968 ALA A O 1
ATOM 7660 N N . GLU A 1 969 ? -23.497 22.431 0.545 1.00 85.31 969 GLU A N 1
ATOM 7661 C CA . GLU A 1 969 ? -23.196 23.127 1.800 1.00 85.31 969 GLU A CA 1
ATOM 7662 C C . GLU A 1 969 ? -21.721 23.546 1.825 1.00 85.31 969 GLU A C 1
ATOM 7664 O O . GLU A 1 969 ? -20.854 22.822 1.341 1.00 85.31 969 GLU A O 1
ATOM 7669 N N . THR A 1 970 ? -21.416 24.676 2.458 1.00 88.88 970 THR A N 1
ATOM 7670 C CA . THR A 1 970 ? -20.062 24.977 2.946 1.00 88.88 970 THR A CA 1
ATOM 7671 C C . THR A 1 970 ? -20.155 25.496 4.368 1.00 88.88 970 THR A C 1
ATOM 7673 O O . THR A 1 970 ? -21.079 26.239 4.674 1.00 88.88 970 THR A O 1
ATOM 7676 N N . TYR A 1 971 ? -19.196 25.177 5.231 1.00 91.62 971 TYR A N 1
ATOM 7677 C CA . TYR A 1 971 ? -19.241 25.585 6.633 1.00 91.62 971 TYR A CA 1
ATOM 7678 C C . TYR A 1 971 ? -17.944 26.230 7.126 1.00 91.62 971 TYR A C 1
ATOM 7680 O O . TYR A 1 971 ? -16.862 26.001 6.581 1.00 91.62 971 TYR A O 1
ATOM 7688 N N . LEU A 1 972 ? -18.081 27.024 8.191 1.00 92.56 972 LEU A N 1
ATOM 7689 C CA . LEU A 1 972 ? -17.002 27.399 9.103 1.00 92.56 972 LEU A CA 1
ATOM 7690 C C . LEU A 1 972 ? -17.220 26.666 10.429 1.00 92.56 972 LEU A C 1
ATOM 7692 O O . LEU A 1 972 ? -18.268 26.822 11.054 1.00 92.56 972 LEU A O 1
ATOM 7696 N N . ARG A 1 973 ? -16.230 25.876 10.848 1.00 91.62 973 ARG A N 1
ATOM 7697 C CA . ARG A 1 973 ? -16.166 25.151 12.125 1.00 91.62 973 ARG A CA 1
ATOM 7698 C C . ARG A 1 973 ? -15.194 25.863 13.059 1.00 91.62 973 ARG A C 1
ATOM 7700 O O . ARG A 1 973 ? -14.057 26.121 12.668 1.00 91.62 973 ARG A O 1
ATOM 7707 N N . LEU A 1 974 ? -15.618 26.145 14.284 1.00 91.69 974 LEU A N 1
ATOM 7708 C CA . LEU A 1 974 ? -14.758 26.694 15.327 1.00 91.69 974 LEU A CA 1
ATOM 7709 C C . LEU A 1 974 ? -13.870 25.580 15.905 1.00 91.69 974 LEU A C 1
ATOM 7711 O O . LEU A 1 974 ? -14.373 24.526 16.298 1.00 91.69 974 LEU A O 1
ATOM 7715 N N . ARG A 1 975 ? -12.552 25.791 15.955 1.00 87.31 975 ARG A N 1
ATOM 7716 C CA . ARG A 1 975 ? -11.596 24.852 16.569 1.00 87.31 975 ARG A CA 1
ATOM 7717 C C . ARG A 1 975 ? -11.793 24.789 18.084 1.00 87.31 975 ARG A C 1
ATOM 7719 O O . ARG A 1 975 ? -12.120 25.806 18.691 1.00 87.31 975 ARG A O 1
ATOM 7726 N N . ARG A 1 976 ? -11.540 23.620 18.687 1.00 85.38 976 ARG A N 1
ATOM 7727 C CA . ARG A 1 976 ? -11.647 23.365 20.141 1.00 85.38 976 ARG A CA 1
ATOM 7728 C C . ARG A 1 976 ? -13.061 23.567 20.716 1.00 85.38 976 ARG A C 1
ATOM 7730 O O . ARG A 1 976 ? -13.247 23.613 21.930 1.00 85.38 976 ARG A O 1
ATOM 7737 N N . SER A 1 977 ? -14.069 23.679 19.850 1.00 87.44 977 SER A N 1
ATOM 7738 C CA . SER A 1 977 ? -15.473 23.880 20.228 1.00 87.44 977 SER A CA 1
ATOM 7739 C C . SER A 1 977 ? -16.251 22.575 20.402 1.00 87.44 977 SER A C 1
ATOM 7741 O O . SER A 1 977 ? -17.392 22.606 20.848 1.00 87.44 977 SER A O 1
ATOM 7743 N N . GLU A 1 978 ? -15.635 21.436 20.072 1.00 82.62 978 GLU A N 1
ATOM 7744 C CA . GLU A 1 978 ? -16.220 20.090 20.039 1.00 82.62 978 GLU A CA 1
ATOM 7745 C C . GLU A 1 978 ? -16.866 19.661 21.362 1.00 82.62 978 GLU A C 1
ATOM 7747 O O . GLU A 1 978 ? -17.727 18.787 21.361 1.00 82.62 978 GLU A O 1
ATOM 7752 N N . LEU A 1 979 ? -16.442 20.287 22.458 1.00 75.88 979 LEU A N 1
ATOM 7753 C CA . LEU A 1 979 ? -16.787 19.970 23.842 1.00 75.88 979 LEU A CA 1
ATOM 7754 C C . LEU A 1 979 ? -17.477 21.137 24.555 1.00 75.88 979 LEU A C 1
ATOM 7756 O O . LEU A 1 979 ? -17.866 21.008 25.708 1.00 75.88 979 LEU A O 1
ATOM 7760 N N . VAL A 1 980 ? -17.634 22.295 23.900 1.00 81.75 980 VAL A N 1
ATOM 7761 C CA . VAL A 1 980 ? -18.222 23.470 24.555 1.00 81.75 980 VAL A CA 1
ATOM 7762 C C . VAL A 1 980 ? -19.726 23.260 24.697 1.00 81.75 980 VAL A C 1
ATOM 7764 O O . VAL A 1 980 ? -20.493 23.426 23.742 1.00 81.75 980 VAL A O 1
ATOM 7767 N N . ARG A 1 981 ? -20.143 22.872 25.904 1.00 77.31 981 ARG A N 1
ATOM 7768 C CA . ARG A 1 981 ? -21.533 22.538 26.222 1.00 77.31 981 ARG A CA 1
ATOM 7769 C C . ARG A 1 981 ? -22.457 23.752 26.239 1.00 77.31 981 ARG A C 1
ATOM 7771 O O . ARG A 1 981 ? -23.501 23.722 25.578 1.00 77.31 981 ARG A O 1
ATOM 7778 N N . ASP A 1 982 ? -22.095 24.750 27.044 1.00 86.44 982 ASP A N 1
ATOM 7779 C CA . ASP A 1 982 ? -22.827 25.999 27.247 1.00 86.44 982 ASP A CA 1
ATOM 7780 C C . ASP A 1 982 ? -22.049 27.122 26.557 1.00 86.44 982 ASP A C 1
ATOM 7782 O O . ASP A 1 982 ? -20.834 27.254 26.710 1.00 86.44 982 ASP A O 1
ATOM 7786 N N . GLY A 1 983 ? -22.748 27.948 25.790 1.00 91.50 983 GLY A N 1
ATOM 7787 C CA . GLY A 1 983 ? -22.116 29.027 25.044 1.00 91.50 983 GLY A CA 1
ATOM 7788 C C . GLY A 1 983 ? -23.076 29.711 24.089 1.00 91.50 983 GLY A C 1
ATOM 7789 O O . GLY A 1 983 ? -24.257 29.354 23.989 1.00 91.50 983 GLY A O 1
ATOM 7790 N N . ALA A 1 984 ? -22.554 30.693 23.368 1.00 94.94 984 ALA A N 1
ATOM 7791 C CA . ALA A 1 984 ? -23.289 31.395 22.336 1.00 94.94 984 ALA A CA 1
ATOM 7792 C C . ALA A 1 984 ? -22.426 31.649 21.103 1.00 94.94 984 ALA A C 1
ATOM 7794 O O . ALA A 1 984 ? -21.299 32.129 21.213 1.00 94.94 984 ALA A O 1
ATOM 7795 N N . LEU A 1 985 ? -22.995 31.386 19.925 1.00 97.19 985 LEU A N 1
ATOM 7796 C CA . LEU A 1 985 ? -22.434 31.805 18.644 1.00 97.19 985 LEU A CA 1
ATOM 7797 C C . LEU A 1 985 ? -23.335 32.870 18.028 1.00 97.19 985 LEU A C 1
ATOM 7799 O O . LEU A 1 985 ? -24.508 32.634 17.727 1.00 97.19 985 LEU A O 1
ATOM 7803 N N . GLU A 1 986 ? -22.761 34.047 17.845 1.00 97.62 986 GLU A N 1
ATOM 7804 C CA . GLU A 1 986 ? -23.384 35.233 17.290 1.00 97.62 986 GLU A CA 1
ATOM 7805 C C . GLU A 1 986 ? -22.721 35.602 15.963 1.00 97.62 986 GLU A C 1
ATOM 7807 O O . GLU A 1 986 ? -21.500 35.673 15.858 1.00 97.62 986 GLU A O 1
ATOM 7812 N N . VAL A 1 987 ? -23.527 35.840 14.930 1.00 96.50 987 VAL A N 1
ATOM 7813 C CA . VAL A 1 987 ? -23.054 36.134 13.577 1.00 96.50 987 VAL A CA 1
ATOM 7814 C C . VAL A 1 987 ? -23.823 37.308 12.991 1.00 96.50 987 VAL A C 1
ATOM 7816 O O . VAL A 1 987 ? -25.055 37.351 13.011 1.00 96.50 987 VAL A O 1
ATOM 7819 N N . VAL A 1 988 ? -23.082 38.270 12.444 1.00 95.19 988 VAL A N 1
ATOM 7820 C CA . VAL A 1 988 ? -23.628 39.420 11.723 1.00 95.19 988 VAL A CA 1
ATOM 7821 C C . VAL A 1 988 ? -23.529 39.145 10.223 1.00 95.19 988 VAL A C 1
ATOM 7823 O O . VAL A 1 988 ? -22.446 39.170 9.642 1.00 95.19 988 VAL A O 1
ATOM 7826 N N . LEU A 1 989 ? -24.671 38.869 9.601 1.00 93.00 989 LEU A N 1
ATOM 7827 C CA . LEU A 1 989 ? -24.825 38.444 8.212 1.00 93.00 989 LEU A CA 1
ATOM 7828 C C . LEU A 1 989 ? -25.215 39.634 7.314 1.00 93.00 989 LEU A C 1
ATOM 7830 O O . LEU A 1 989 ? -26.277 40.223 7.499 1.00 93.00 989 LEU A O 1
ATOM 7834 N N . ASP A 1 990 ? -24.387 39.976 6.325 1.00 89.19 990 ASP A N 1
ATOM 7835 C CA . ASP A 1 990 ? -24.646 41.032 5.326 1.00 89.19 990 ASP A CA 1
ATOM 7836 C C . ASP A 1 990 ? -25.652 40.536 4.278 1.00 89.19 990 ASP A C 1
ATOM 7838 O O . ASP A 1 990 ? -26.731 41.090 4.104 1.00 89.19 990 ASP A O 1
ATOM 7842 N N . GLU A 1 991 ? -25.368 39.391 3.656 1.00 86.94 991 GLU A N 1
ATOM 7843 C CA . GLU A 1 991 ? -26.191 38.754 2.621 1.00 86.94 991 GLU A CA 1
ATOM 7844 C C . GLU A 1 991 ? -26.085 37.228 2.721 1.00 86.94 991 GLU A C 1
ATOM 7846 O O . GLU A 1 991 ? -25.117 36.695 3.257 1.00 86.94 991 GLU A O 1
ATOM 7851 N N . SER A 1 992 ? -27.083 36.513 2.209 1.00 88.50 992 SER A N 1
ATOM 7852 C CA . SER A 1 992 ? -27.029 35.060 2.029 1.00 88.50 992 SER A CA 1
ATOM 7853 C C . SER A 1 992 ? -27.922 34.654 0.859 1.00 88.50 992 SER A C 1
ATOM 7855 O O . SER A 1 992 ? -28.894 35.347 0.557 1.00 88.50 992 SER A O 1
ATOM 7857 N N . GLN A 1 993 ? -27.541 33.573 0.187 1.00 88.06 993 GLN A N 1
ATOM 7858 C CA . GLN A 1 993 ? -28.299 32.882 -0.848 1.00 88.06 993 GLN A CA 1
ATOM 7859 C C . GLN A 1 993 ? -28.253 31.392 -0.514 1.00 88.06 993 GLN A C 1
ATOM 7861 O O . GLN A 1 993 ? -27.181 30.887 -0.157 1.00 88.06 993 GLN A O 1
ATOM 7866 N N . GLY A 1 994 ? -29.392 30.713 -0.626 1.00 85.50 994 GLY A N 1
ATOM 7867 C CA . GLY A 1 994 ? -29.624 29.489 0.118 1.00 85.50 994 GLY A CA 1
ATOM 7868 C C . GLY A 1 994 ? -30.187 29.754 1.517 1.00 85.50 994 GLY A C 1
ATOM 7869 O O . GLY A 1 994 ? -30.419 30.888 1.947 1.00 85.50 994 GLY A O 1
ATOM 7870 N N . PHE A 1 995 ? -30.342 28.655 2.234 1.00 91.81 995 PHE A N 1
ATOM 7871 C CA . PHE A 1 995 ? -30.529 28.564 3.668 1.00 91.81 995 PHE A CA 1
ATOM 7872 C C . PHE A 1 995 ? -29.288 29.107 4.386 1.00 91.81 995 PHE A C 1
ATOM 7874 O O . PHE A 1 995 ? -28.171 29.008 3.872 1.00 91.81 995 PHE A O 1
ATOM 7881 N N . PHE A 1 996 ? -29.455 29.581 5.620 1.00 94.38 996 PHE A N 1
ATOM 7882 C CA . PHE A 1 996 ? -28.332 29.917 6.496 1.00 94.38 996 PHE A CA 1
ATOM 7883 C C . PHE A 1 996 ? -28.536 29.339 7.891 1.00 94.38 996 PHE A C 1
ATOM 7885 O O . PHE A 1 996 ? -29.554 29.608 8.531 1.00 94.38 996 PHE A O 1
ATOM 7892 N N . TRP A 1 997 ? -27.543 28.594 8.373 1.00 95.31 997 TRP A N 1
ATOM 7893 C CA . TRP A 1 997 ? -27.571 27.887 9.647 1.00 95.31 997 TRP A CA 1
ATOM 7894 C C . TRP A 1 997 ? -26.418 28.309 10.557 1.00 95.31 997 TRP A C 1
ATOM 7896 O O . TRP A 1 997 ? -25.263 28.331 10.136 1.00 95.31 997 TRP A O 1
ATOM 7906 N N . ILE A 1 998 ? -26.732 28.558 11.827 1.00 97.19 998 ILE A N 1
ATOM 7907 C CA . ILE A 1 998 ? -25.801 28.480 12.953 1.00 97.19 998 ILE A CA 1
ATOM 7908 C C . ILE A 1 998 ? -25.950 27.091 13.574 1.00 97.19 998 ILE A C 1
ATOM 7910 O O . ILE A 1 998 ? -27.066 26.659 13.867 1.00 97.19 998 ILE A O 1
ATOM 7914 N N . TYR A 1 999 ? -24.830 26.404 13.769 1.00 93.94 999 TYR A N 1
ATOM 7915 C CA . TYR A 1 999 ? -24.738 25.079 14.369 1.00 93.94 999 TYR A CA 1
ATOM 7916 C C . TYR A 1 999 ? -24.075 25.135 15.737 1.00 93.94 999 TYR A C 1
ATOM 7918 O O . TYR A 1 999 ? -23.119 25.879 15.959 1.00 93.94 999 TYR A O 1
ATOM 7926 N N . ALA A 1 1000 ? -24.553 24.264 16.613 1.00 91.38 1000 ALA A N 1
ATOM 7927 C CA . ALA A 1 1000 ? -23.962 23.953 17.898 1.00 91.38 1000 ALA A CA 1
ATOM 7928 C C . ALA A 1 1000 ? -24.109 22.448 18.148 1.00 91.38 1000 ALA A C 1
ATOM 7930 O O . ALA A 1 1000 ? -25.085 21.838 17.696 1.00 91.38 1000 ALA A O 1
ATOM 7931 N N . ARG A 1 1001 ? -23.144 21.836 18.843 1.00 87.50 1001 ARG A N 1
ATOM 7932 C CA . ARG A 1 1001 ? -23.107 20.380 19.064 1.00 87.50 1001 ARG A CA 1
ATOM 7933 C C . ARG A 1 1001 ? -23.287 19.566 17.765 1.00 87.50 1001 ARG A C 1
ATOM 7935 O O . ARG A 1 1001 ? -24.023 18.583 17.744 1.00 87.50 1001 ARG A O 1
ATOM 7942 N N . ARG A 1 1002 ? -22.680 20.002 16.647 1.00 85.94 1002 ARG A N 1
ATOM 7943 C CA . ARG A 1 1002 ? -22.768 19.287 15.360 1.00 85.94 1002 ARG A CA 1
ATOM 7944 C C . ARG A 1 1002 ? -21.739 18.158 15.294 1.00 85.94 1002 ARG A C 1
ATOM 7946 O O . ARG A 1 1002 ? -20.543 18.385 15.456 1.00 85.94 1002 ARG A O 1
ATOM 7953 N N . SER A 1 1003 ? -22.226 16.962 14.994 1.00 83.81 1003 SER A N 1
ATOM 7954 C CA . SER A 1 1003 ? -21.476 15.749 14.663 1.00 83.81 1003 SER A CA 1
ATOM 7955 C C . SER A 1 1003 ? -22.153 15.039 13.483 1.00 83.81 1003 SER A C 1
ATOM 7957 O O . SER A 1 1003 ? -23.190 15.481 12.977 1.00 83.81 1003 SER A O 1
ATOM 7959 N N . SER A 1 1004 ? -21.596 13.915 13.045 1.00 73.56 1004 SER A N 1
ATOM 7960 C CA . SER A 1 1004 ? -22.226 12.999 12.085 1.00 73.56 1004 SER A CA 1
ATOM 7961 C C . SER A 1 1004 ? -23.570 12.431 12.562 1.00 73.56 1004 SER A C 1
ATOM 7963 O O . SER A 1 1004 ? -24.403 12.051 11.737 1.00 73.56 1004 SER A O 1
ATOM 7965 N N . ARG A 1 1005 ? -23.801 12.376 13.882 1.00 73.88 1005 ARG A N 1
ATOM 7966 C CA . ARG A 1 1005 ? -24.975 11.732 14.493 1.00 73.88 1005 ARG A CA 1
ATOM 7967 C C . ARG A 1 1005 ? -25.911 12.681 15.230 1.00 73.88 1005 ARG A C 1
ATOM 7969 O O . ARG A 1 1005 ? -27.007 12.252 15.571 1.00 73.88 1005 ARG A O 1
ATOM 7976 N N . ALA A 1 1006 ? -25.543 13.928 15.496 1.00 83.69 1006 ALA A N 1
ATOM 7977 C CA . ALA A 1 1006 ? -26.415 14.878 16.183 1.00 83.69 1006 ALA A CA 1
ATOM 7978 C C . ALA A 1 1006 ? -26.119 16.323 15.766 1.00 83.69 1006 ALA A C 1
ATOM 7980 O O . ALA A 1 1006 ? -25.016 16.633 15.326 1.00 83.69 1006 ALA A O 1
ATOM 7981 N N . MET A 1 1007 ? -27.107 17.213 15.879 1.00 89.81 1007 MET A N 1
ATOM 7982 C CA . MET A 1 1007 ? -26.880 18.657 15.759 1.00 89.81 1007 MET A CA 1
ATOM 7983 C C . MET A 1 1007 ? -28.009 19.472 16.384 1.00 89.81 1007 MET A C 1
ATOM 7985 O O . MET A 1 1007 ? -29.189 19.150 16.226 1.00 89.81 1007 MET A O 1
ATOM 7989 N N . VAL A 1 1008 ? -27.646 20.594 17.001 1.00 93.00 1008 VAL A N 1
ATOM 7990 C CA . VAL A 1 1008 ? -28.551 21.716 17.256 1.00 93.00 1008 VAL A CA 1
ATOM 7991 C C . VAL A 1 1008 ? -28.304 22.757 16.166 1.00 93.00 1008 VAL A C 1
ATOM 7993 O O . VAL A 1 1008 ? -27.155 23.110 15.892 1.00 93.00 1008 VAL A O 1
ATOM 7996 N N . ARG A 1 1009 ? -29.362 23.251 15.514 1.00 94.56 1009 ARG A N 1
ATOM 7997 C CA . ARG A 1 1009 ? -29.237 24.298 14.488 1.00 94.56 1009 ARG A CA 1
ATOM 7998 C C . ARG A 1 1009 ? -30.304 25.378 14.596 1.00 94.56 1009 ARG A C 1
ATOM 8000 O O . ARG A 1 1009 ? -31.470 25.087 14.861 1.00 94.56 1009 ARG A O 1
ATOM 8007 N N . PHE A 1 1010 ? -29.899 26.616 14.342 1.00 97.00 1010 PHE A N 1
ATOM 8008 C CA . PHE A 1 1010 ? -30.756 27.796 14.294 1.00 97.00 1010 PHE A CA 1
ATOM 8009 C C . PHE A 1 1010 ? -30.503 28.562 12.999 1.00 97.00 1010 PHE A C 1
ATOM 8011 O O . PHE A 1 1010 ? -29.359 28.876 12.685 1.00 97.00 1010 PHE A O 1
ATOM 8018 N N . GLY A 1 1011 ? -31.545 28.840 12.226 1.00 94.50 1011 GLY A N 1
ATOM 8019 C CA . GLY A 1 1011 ? -31.364 29.333 10.864 1.00 94.50 1011 GLY A CA 1
ATOM 8020 C C . GLY A 1 1011 ? -32.663 29.602 10.131 1.00 94.50 1011 GLY A C 1
ATOM 8021 O O . GLY A 1 1011 ? -33.740 29.393 10.684 1.00 94.50 1011 GLY A O 1
ATOM 8022 N N . PHE A 1 1012 ? -32.561 30.066 8.891 1.00 91.19 1012 PHE A N 1
ATOM 8023 C CA . PHE A 1 1012 ? -33.708 30.285 8.009 1.00 91.19 1012 PHE A CA 1
ATOM 8024 C C . PHE A 1 1012 ? -33.543 29.540 6.682 1.00 91.19 1012 PHE A C 1
ATOM 8026 O O . PHE A 1 1012 ? -32.420 29.241 6.268 1.00 91.19 1012 PHE A O 1
ATOM 8033 N N . ASP A 1 1013 ? -34.671 29.246 6.040 1.00 85.62 1013 ASP A N 1
ATOM 8034 C CA . ASP A 1 1013 ? -34.750 28.606 4.726 1.00 85.62 1013 ASP A CA 1
ATOM 8035 C C . ASP A 1 1013 ? -35.083 29.591 3.593 1.00 85.62 1013 ASP A C 1
ATOM 8037 O O . ASP A 1 1013 ? -35.266 30.793 3.809 1.00 85.62 1013 ASP A O 1
ATOM 8041 N N . GLU A 1 1014 ? -35.130 29.067 2.367 1.00 78.56 1014 GLU A N 1
ATOM 8042 C CA . GLU A 1 1014 ? -35.547 29.811 1.172 1.00 78.56 1014 GLU A CA 1
ATOM 8043 C C . GLU A 1 1014 ? -37.079 29.948 1.056 1.00 78.56 1014 GLU A C 1
ATOM 8045 O O . GLU A 1 1014 ? -37.559 30.864 0.388 1.00 78.56 1014 GLU A O 1
ATOM 8050 N N . ASP A 1 1015 ? -37.843 29.096 1.750 1.00 73.25 1015 ASP A N 1
ATOM 8051 C CA . ASP A 1 1015 ? -39.315 29.082 1.762 1.00 73.25 1015 ASP A CA 1
ATOM 8052 C C . ASP A 1 1015 ? -39.935 30.171 2.664 1.00 73.25 1015 ASP A C 1
ATOM 8054 O O . ASP A 1 1015 ? -41.154 30.370 2.672 1.00 73.25 1015 ASP A O 1
ATOM 8058 N N . GLY A 1 1016 ? -39.111 30.914 3.409 1.00 79.81 1016 GLY A N 1
ATOM 8059 C CA . GLY A 1 1016 ? -39.545 32.023 4.256 1.00 79.81 1016 GLY A CA 1
ATOM 8060 C C . GLY A 1 1016 ? -39.936 31.598 5.670 1.00 79.81 1016 GLY A C 1
ATOM 8061 O O . GLY A 1 1016 ? -40.906 32.116 6.228 1.00 79.81 1016 GLY A O 1
ATOM 8062 N N . PHE A 1 1017 ? -39.183 30.678 6.272 1.00 86.12 1017 PHE A N 1
ATOM 8063 C CA . PHE A 1 1017 ? -39.310 30.268 7.668 1.00 86.12 1017 PHE A CA 1
ATOM 8064 C C . PHE A 1 1017 ? -37.977 30.360 8.417 1.00 86.12 1017 PHE A C 1
ATOM 8066 O O . PHE A 1 1017 ? -36.893 30.182 7.864 1.00 86.12 1017 PHE A O 1
ATOM 8073 N N . ILE A 1 1018 ? -38.071 30.625 9.720 1.00 89.75 1018 ILE A N 1
ATOM 8074 C CA . ILE A 1 1018 ? -36.966 30.550 10.676 1.00 89.75 1018 ILE A CA 1
ATOM 8075 C C . ILE A 1 1018 ? -37.203 29.374 11.622 1.00 89.75 1018 ILE A C 1
ATOM 8077 O O . ILE A 1 1018 ? -38.325 29.130 12.076 1.00 89.75 1018 ILE A O 1
ATOM 8081 N N . HIS A 1 1019 ? -36.131 28.647 11.911 1.00 93.06 1019 HIS A N 1
ATOM 8082 C CA . HIS A 1 1019 ? -36.140 27.337 12.546 1.00 93.06 1019 HIS A CA 1
ATOM 8083 C C . HIS A 1 1019 ? -35.151 27.291 13.703 1.00 93.06 1019 HIS A C 1
ATOM 8085 O O . HIS A 1 1019 ? -34.027 27.774 13.579 1.00 93.06 1019 HIS A O 1
ATOM 8091 N N . LEU A 1 1020 ? -35.537 26.624 14.786 1.00 94.44 1020 LEU A N 1
ATOM 8092 C CA . LEU A 1 1020 ? -34.647 26.137 15.835 1.00 94.44 1020 LEU A CA 1
ATOM 8093 C C . LEU A 1 1020 ? -34.910 24.640 16.010 1.00 94.44 1020 LEU A C 1
ATOM 8095 O O . LEU A 1 1020 ? -36.011 24.237 16.391 1.00 94.44 1020 LEU A O 1
ATOM 8099 N N . GLN A 1 1021 ? -33.916 23.823 15.673 1.00 92.38 1021 GLN A N 1
ATOM 8100 C CA . GLN A 1 1021 ? -34.064 22.381 15.500 1.00 92.38 1021 GLN A CA 1
ATOM 8101 C C . GLN A 1 1021 ? -33.000 21.595 16.255 1.00 92.38 1021 GLN A C 1
ATOM 8103 O O . GLN A 1 1021 ? -31.844 22.013 16.332 1.00 92.38 1021 GLN A O 1
ATOM 8108 N N . VAL A 1 1022 ? -33.393 20.419 16.737 1.00 91.69 1022 VAL A N 1
ATOM 8109 C CA . VAL A 1 1022 ? -32.511 19.430 17.361 1.00 91.69 1022 VAL A CA 1
ATOM 8110 C C . VAL A 1 1022 ? -32.690 18.102 16.638 1.00 91.69 1022 VAL A C 1
ATOM 8112 O O . VAL A 1 1022 ? -33.804 17.585 16.548 1.00 91.69 1022 VAL A O 1
ATOM 8115 N N . TRP A 1 1023 ? -31.589 17.568 16.119 1.00 84.06 1023 TRP A N 1
ATOM 8116 C CA . TRP A 1 1023 ? -31.537 16.342 15.328 1.00 84.06 1023 TRP A CA 1
ATOM 8117 C C . TRP A 1 1023 ? -30.648 15.294 15.993 1.00 84.06 1023 TRP A C 1
ATOM 8119 O O . TRP A 1 1023 ? -29.616 15.635 16.575 1.00 84.06 1023 TRP A O 1
ATOM 8129 N N . LYS A 1 1024 ? -31.006 14.017 15.830 1.00 82.19 1024 LYS A N 1
ATOM 8130 C CA . LYS A 1 1024 ? -30.195 12.864 16.237 1.00 82.19 1024 LYS A CA 1
ATOM 8131 C C . LYS A 1 1024 ? -30.418 11.690 15.283 1.00 82.19 1024 LYS A C 1
ATOM 8133 O O . LYS A 1 1024 ? -31.552 11.319 15.019 1.00 82.19 1024 LYS A O 1
ATOM 8138 N N . SER A 1 1025 ? -29.345 11.102 14.764 1.00 73.19 1025 SER A N 1
ATOM 8139 C CA . SER A 1 1025 ? -29.339 9.947 13.852 1.00 73.19 1025 SER A CA 1
ATOM 8140 C C . SER A 1 1025 ? -30.273 10.091 12.638 1.00 73.19 1025 SER A C 1
ATOM 8142 O O . SER A 1 1025 ? -30.876 9.120 12.191 1.00 73.19 1025 SER A O 1
ATOM 8144 N N . GLY A 1 1026 ? -30.409 11.313 12.112 1.00 68.19 1026 GLY A N 1
ATOM 8145 C CA . GLY A 1 1026 ? -31.327 11.644 11.013 1.00 68.19 1026 GLY A CA 1
ATOM 8146 C C . GLY A 1 1026 ? -32.783 11.896 11.432 1.00 68.19 1026 GLY A C 1
ATOM 8147 O O . GLY A 1 1026 ? -33.579 12.316 10.599 1.00 68.19 1026 GLY A O 1
ATOM 8148 N N . GLU A 1 1027 ? -33.135 11.706 12.705 1.00 74.50 1027 GLU A N 1
ATOM 8149 C CA . GLU A 1 1027 ? -34.448 12.029 13.264 1.00 74.50 1027 GLU A CA 1
ATOM 8150 C C . GLU A 1 1027 ? -34.482 13.462 13.820 1.00 74.50 1027 GLU A C 1
ATOM 8152 O O . GLU A 1 1027 ? -33.552 13.919 14.490 1.00 74.50 1027 GLU A O 1
ATOM 8157 N N . LEU A 1 1028 ? -35.575 14.176 13.548 1.00 82.00 1028 LEU A N 1
ATOM 8158 C CA . LEU A 1 1028 ? -35.843 15.522 14.049 1.00 82.00 1028 LEU A CA 1
ATOM 8159 C C . LEU A 1 1028 ? -36.553 15.433 15.407 1.00 82.00 1028 LEU A C 1
ATOM 8161 O O . LEU A 1 1028 ? -37.776 15.334 15.468 1.00 82.00 1028 LEU A O 1
ATOM 8165 N N . LEU A 1 1029 ? -35.783 15.475 16.497 1.00 84.94 1029 LEU A N 1
ATOM 8166 C CA . LEU A 1 1029 ? -36.293 15.310 17.865 1.00 84.94 1029 LEU A CA 1
ATOM 8167 C C . LEU A 1 1029 ? -37.107 16.516 18.348 1.00 84.94 1029 LEU A C 1
ATOM 8169 O O . LEU A 1 1029 ? -38.015 16.385 19.167 1.00 84.94 1029 LEU A O 1
ATOM 8173 N N . SER A 1 1030 ? -36.761 17.720 17.894 1.00 85.19 1030 SER A N 1
ATOM 8174 C CA . SER A 1 1030 ? -37.492 18.946 18.223 1.00 85.19 1030 SER A CA 1
ATOM 8175 C C . SER A 1 1030 ? -37.386 19.962 17.094 1.00 85.19 1030 SER A C 1
ATOM 8177 O O . SER A 1 1030 ? -36.303 20.180 16.555 1.00 85.19 1030 SER A O 1
ATOM 8179 N N . ASN A 1 1031 ? -38.505 20.608 16.759 1.00 87.25 1031 ASN A N 1
ATOM 8180 C CA . ASN A 1 1031 ? -38.587 21.609 15.699 1.00 87.25 1031 ASN A CA 1
ATOM 8181 C C . ASN A 1 1031 ? -39.495 22.771 16.110 1.00 87.25 1031 ASN A C 1
ATOM 8183 O O . ASN A 1 1031 ? -40.718 22.634 16.117 1.00 87.25 1031 ASN A O 1
ATOM 8187 N N . ASN A 1 1032 ? -38.898 23.923 16.402 1.00 86.12 1032 ASN A N 1
ATOM 8188 C CA . ASN A 1 1032 ? -39.620 25.182 16.496 1.00 86.12 1032 ASN A CA 1
ATOM 8189 C C . ASN A 1 1032 ? -39.465 25.932 15.170 1.00 86.12 1032 ASN A C 1
ATOM 8191 O O . ASN A 1 1032 ? -38.355 26.301 14.795 1.00 86.12 1032 ASN A O 1
ATOM 8195 N N . ILE A 1 1033 ? -40.581 26.185 14.487 1.00 89.00 1033 ILE A N 1
ATOM 8196 C CA . ILE A 1 1033 ? -40.641 26.863 13.186 1.00 89.00 1033 ILE A CA 1
ATOM 8197 C C . ILE A 1 1033 ? -41.585 28.069 13.256 1.00 89.00 1033 ILE A C 1
ATOM 8199 O O . ILE A 1 1033 ? -42.641 28.006 13.892 1.00 89.00 1033 ILE A O 1
ATOM 8203 N N . ARG A 1 1034 ? -41.218 29.181 12.613 1.00 80.12 1034 ARG A N 1
ATOM 8204 C CA . ARG A 1 1034 ? -42.072 30.369 12.440 1.00 80.12 1034 ARG A CA 1
ATOM 8205 C C . ARG A 1 1034 ? -41.911 30.953 11.032 1.00 80.12 1034 ARG A C 1
ATOM 8207 O O . ARG A 1 1034 ? -40.787 30.964 10.539 1.00 80.12 1034 ARG A O 1
ATOM 8214 N N . PRO A 1 1035 ? -42.980 31.479 10.402 1.00 75.94 1035 PRO A N 1
ATOM 8215 C CA . PRO A 1 1035 ? -42.849 32.287 9.192 1.00 75.94 1035 PRO A CA 1
ATOM 8216 C C . PRO A 1 1035 ? -41.900 33.464 9.433 1.00 75.94 1035 PRO A C 1
ATOM 8218 O O . PRO A 1 1035 ? -41.947 34.105 10.487 1.00 75.94 1035 PRO A O 1
ATOM 8221 N N . TRP A 1 1036 ? -41.041 33.739 8.461 1.00 81.38 1036 TRP A N 1
ATOM 8222 C CA . TRP A 1 1036 ? -39.932 34.668 8.578 1.00 81.38 1036 TRP A CA 1
ATOM 8223 C C . TRP A 1 1036 ? -39.722 35.445 7.285 1.00 81.38 1036 TRP A C 1
ATOM 8225 O O . TRP A 1 1036 ? -39.513 34.881 6.216 1.00 81.38 1036 TRP A O 1
ATOM 8235 N N . ILE A 1 1037 ? -39.713 36.769 7.405 1.00 75.56 1037 ILE A N 1
ATOM 8236 C CA . ILE A 1 1037 ? -39.279 37.665 6.338 1.00 75.56 1037 ILE A CA 1
ATOM 8237 C C . ILE A 1 1037 ? -37.998 38.314 6.834 1.00 75.56 1037 ILE A C 1
ATOM 8239 O O . ILE A 1 1037 ? -38.011 39.028 7.839 1.00 75.56 1037 ILE A O 1
ATOM 8243 N N . ARG A 1 1038 ? -36.888 38.058 6.139 1.00 77.56 1038 ARG A N 1
ATOM 8244 C CA . ARG A 1 1038 ? -35.591 38.627 6.499 1.00 77.56 1038 ARG A CA 1
ATOM 8245 C C . ARG A 1 1038 ? -35.663 40.170 6.478 1.00 77.56 1038 ARG A C 1
ATOM 8247 O O . ARG A 1 1038 ? -35.999 40.735 5.436 1.00 77.56 1038 ARG A O 1
ATOM 8254 N N . PRO A 1 1039 ? -35.316 40.865 7.581 1.00 76.31 1039 PRO A N 1
ATOM 8255 C CA . PRO A 1 1039 ? -35.225 42.324 7.602 1.00 76.31 1039 PRO A CA 1
ATOM 8256 C C . PRO A 1 1039 ? -34.223 42.862 6.564 1.00 76.31 1039 PRO A C 1
ATOM 8258 O O . PRO A 1 1039 ? -33.196 42.218 6.328 1.00 76.31 1039 PRO A O 1
ATOM 8261 N N . PRO A 1 1040 ? -34.470 44.042 5.966 1.00 72.62 1040 PRO A N 1
ATOM 8262 C CA . PRO A 1 1040 ? -33.535 44.651 5.027 1.00 72.62 1040 PRO A CA 1
ATOM 8263 C C . PRO A 1 1040 ? -32.238 45.083 5.727 1.00 72.62 1040 PRO A C 1
ATOM 8265 O O . PRO A 1 1040 ? -32.275 45.710 6.786 1.00 72.62 1040 PRO A O 1
ATOM 8268 N N . GLY A 1 1041 ? -31.098 44.801 5.092 1.00 82.44 1041 GLY A N 1
ATOM 8269 C CA . GLY A 1 1041 ? -29.764 45.117 5.607 1.00 82.44 1041 GLY A CA 1
ATOM 8270 C C . GLY A 1 1041 ? -29.098 43.956 6.353 1.00 82.44 1041 GLY A C 1
ATOM 8271 O O . GLY A 1 1041 ? -29.447 42.782 6.173 1.00 82.44 1041 GLY A O 1
ATOM 8272 N N . SER A 1 1042 ? -28.102 44.297 7.172 1.00 88.75 1042 SER A N 1
ATOM 8273 C CA . SER A 1 1042 ? -27.360 43.318 7.960 1.00 88.75 1042 SER A CA 1
ATOM 8274 C C . SER A 1 1042 ? -28.213 42.750 9.096 1.00 88.75 1042 SER A C 1
ATOM 8276 O O . SER A 1 1042 ? -28.983 43.451 9.754 1.00 88.75 1042 SER A O 1
ATOM 8278 N N . LEU A 1 1043 ? -28.077 41.445 9.309 1.00 91.38 1043 LEU A N 1
ATOM 8279 C CA . LEU A 1 1043 ? -28.867 40.665 10.247 1.00 91.38 1043 LEU A CA 1
ATOM 8280 C C . LEU A 1 1043 ? -27.962 40.102 11.336 1.00 91.38 1043 LEU A C 1
ATOM 8282 O O . LEU A 1 1043 ? -27.015 39.382 11.036 1.00 91.38 1043 LEU A O 1
ATOM 8286 N N . LYS A 1 1044 ? -28.262 40.389 12.600 1.00 95.44 1044 LYS A N 1
ATOM 8287 C CA . LYS A 1 1044 ? -27.545 39.815 13.737 1.00 95.44 1044 LYS A CA 1
ATOM 8288 C C . LYS A 1 1044 ? -28.296 38.578 14.226 1.00 95.44 1044 LYS A C 1
ATOM 8290 O O . LYS A 1 1044 ? -29.397 38.713 14.749 1.00 95.44 1044 LYS A O 1
ATOM 8295 N N . MET A 1 1045 ? -27.729 37.390 14.057 1.00 96.38 1045 MET A N 1
ATOM 8296 C CA . MET A 1 1045 ? -28.303 36.120 14.517 1.00 96.38 1045 MET A CA 1
ATOM 8297 C C . MET A 1 1045 ? -27.459 35.548 15.656 1.00 96.38 1045 MET A C 1
ATOM 8299 O O . MET A 1 1045 ? -26.238 35.591 15.572 1.00 96.38 1045 MET A O 1
ATOM 8303 N N . ARG A 1 1046 ? -28.082 35.006 16.707 1.00 96.88 1046 ARG A N 1
ATOM 8304 C CA . ARG A 1 1046 ? -27.380 34.372 17.837 1.00 96.88 1046 ARG A CA 1
ATOM 8305 C C . ARG A 1 1046 ? -28.080 33.075 18.233 1.00 96.88 1046 ARG A C 1
ATOM 8307 O O . ARG A 1 1046 ? -29.292 33.077 18.449 1.00 96.88 1046 ARG A O 1
ATOM 8314 N N . LEU A 1 1047 ? -27.316 31.989 18.314 1.00 96.94 1047 LEU A N 1
ATOM 8315 C CA . LEU A 1 1047 ? -27.725 30.717 18.911 1.00 96.94 1047 LEU A CA 1
ATOM 8316 C C . LEU A 1 1047 ? -27.079 30.619 20.290 1.00 96.94 1047 LEU A C 1
ATOM 8318 O O . LEU A 1 1047 ? -25.859 30.713 20.395 1.00 96.94 1047 LEU A O 1
ATOM 8322 N N . GLU A 1 1048 ? -27.891 30.421 21.321 1.00 94.38 1048 GLU A N 1
ATOM 8323 C CA . GLU A 1 1048 ? -27.438 30.191 22.692 1.00 94.38 1048 GLU A CA 1
ATOM 8324 C C . GLU A 1 1048 ? -27.799 28.773 23.133 1.00 94.38 1048 GLU A C 1
ATOM 8326 O O . GLU A 1 1048 ? -28.917 28.310 22.888 1.00 94.38 1048 GLU A O 1
ATOM 8331 N N . ILE A 1 1049 ? -26.874 28.108 23.824 1.00 91.31 1049 ILE A N 1
ATOM 8332 C CA . ILE A 1 1049 ? -27.131 26.859 24.543 1.00 91.31 1049 ILE A CA 1
ATOM 8333 C C . ILE A 1 1049 ? -26.798 27.054 26.022 1.00 91.31 1049 ILE A C 1
ATOM 8335 O O . ILE A 1 1049 ? -25.728 27.552 26.379 1.00 91.31 1049 ILE A O 1
ATOM 8339 N N . ARG A 1 1050 ? -27.736 26.643 26.878 1.00 86.88 1050 ARG A N 1
ATOM 8340 C CA . ARG A 1 1050 ? -27.613 26.608 28.338 1.00 86.88 1050 ARG A CA 1
ATOM 8341 C C . ARG A 1 1050 ? -28.218 25.303 28.844 1.00 86.88 1050 ARG A C 1
ATOM 8343 O O . ARG A 1 1050 ? -29.433 25.130 28.758 1.00 86.88 1050 ARG A O 1
ATOM 8350 N N . GLY A 1 1051 ? -27.377 24.394 29.339 1.00 79.19 1051 GLY A N 1
ATOM 8351 C CA . GLY A 1 1051 ? -27.789 23.064 29.789 1.00 79.19 1051 GLY A CA 1
ATOM 8352 C C . GLY A 1 1051 ? -28.558 22.312 28.700 1.00 79.19 1051 GLY A C 1
ATOM 8353 O O . GLY A 1 1051 ? -28.032 22.051 27.613 1.00 79.19 1051 GLY A O 1
ATOM 8354 N N . ASP A 1 1052 ? -29.822 22.019 28.998 1.00 81.38 1052 ASP A N 1
ATOM 8355 C CA . ASP A 1 1052 ? -30.733 21.196 28.198 1.00 81.38 1052 ASP A CA 1
ATOM 8356 C C . ASP A 1 1052 ? -31.612 22.069 27.264 1.00 81.38 1052 ASP A C 1
ATOM 8358 O O . ASP A 1 1052 ? -32.618 21.608 26.714 1.00 81.38 1052 ASP A O 1
ATOM 8362 N N . GLY A 1 1053 ? -31.290 23.364 27.126 1.00 87.56 1053 GLY A N 1
ATOM 8363 C CA . GLY A 1 1053 ? -32.078 24.356 26.394 1.00 87.56 1053 GLY A CA 1
ATOM 8364 C C . GLY A 1 1053 ? -31.296 25.094 25.307 1.00 87.56 1053 GLY A C 1
ATOM 8365 O O . GLY A 1 1053 ? -30.281 25.733 25.582 1.00 87.56 1053 GLY A O 1
ATOM 8366 N N . ALA A 1 1054 ? -31.826 25.086 24.081 1.00 92.19 1054 ALA A N 1
ATOM 8367 C CA . ALA A 1 1054 ? -31.373 25.942 22.983 1.00 92.19 1054 ALA A CA 1
ATOM 8368 C C . ALA A 1 1054 ? -32.306 27.150 22.798 1.00 92.19 1054 ALA A C 1
ATOM 8370 O O . ALA A 1 1054 ? -33.530 27.005 22.874 1.00 92.19 1054 ALA A O 1
ATOM 8371 N N . ARG A 1 1055 ? -31.754 28.331 22.494 1.00 93.00 1055 ARG A N 1
ATOM 8372 C CA . ARG A 1 1055 ? -32.508 29.557 22.170 1.00 93.00 1055 ARG A CA 1
ATOM 8373 C C . ARG A 1 1055 ? -31.950 30.240 20.926 1.00 93.00 1055 ARG A C 1
ATOM 8375 O O . ARG A 1 1055 ? -30.745 30.249 20.697 1.00 93.00 1055 ARG A O 1
ATOM 8382 N N . GLY A 1 1056 ? -32.842 30.829 20.133 1.00 93.38 1056 GLY A N 1
ATOM 8383 C CA . GLY A 1 1056 ? -32.504 31.524 18.893 1.00 93.38 1056 GLY A CA 1
ATOM 8384 C C . GLY A 1 1056 ? -32.957 32.978 18.929 1.00 93.38 1056 GLY A C 1
ATOM 8385 O O . GLY A 1 1056 ? -34.140 33.255 19.155 1.00 93.38 1056 GLY A O 1
ATOM 8386 N N . PHE A 1 1057 ? -32.027 33.898 18.681 1.00 94.19 1057 PHE A N 1
ATOM 8387 C CA . PHE A 1 1057 ? -32.258 35.339 18.706 1.00 94.19 1057 PHE A CA 1
ATOM 8388 C C . PHE A 1 1057 ? -31.940 35.975 17.356 1.00 94.19 1057 PHE A C 1
ATOM 8390 O O . PHE A 1 1057 ? -30.957 35.621 16.700 1.00 94.19 1057 PHE A O 1
ATOM 8397 N N . VAL A 1 1058 ? -32.725 36.984 16.979 1.00 92.75 1058 VAL A N 1
ATOM 8398 C CA . VAL A 1 1058 ? -32.413 37.873 15.853 1.00 92.75 1058 VAL A CA 1
ATOM 8399 C C . VAL A 1 1058 ? -32.484 39.319 16.318 1.00 92.75 1058 VAL A C 1
ATOM 8401 O O . VAL A 1 1058 ? -33.461 39.739 16.931 1.00 92.75 1058 VAL A O 1
ATOM 8404 N N . ASN A 1 1059 ? -31.432 40.088 16.038 1.00 91.12 1059 ASN A N 1
ATOM 8405 C CA . ASN A 1 1059 ? -31.263 41.483 16.448 1.00 91.12 1059 ASN A CA 1
ATOM 8406 C C . ASN A 1 1059 ? -31.509 41.706 17.960 1.00 91.12 1059 ASN A C 1
ATOM 8408 O O . ASN A 1 1059 ? -32.010 42.749 18.368 1.00 91.12 1059 ASN A O 1
ATOM 8412 N N . GLY A 1 1060 ? -31.154 40.713 18.788 1.00 86.94 1060 GLY A N 1
ATOM 8413 C CA . GLY A 1 1060 ? -31.338 40.726 20.245 1.00 86.94 1060 GLY A CA 1
ATOM 8414 C C . GLY A 1 1060 ? -32.731 40.313 20.743 1.00 86.94 1060 GLY A C 1
ATOM 8415 O O . GLY A 1 1060 ? -32.953 40.303 21.949 1.00 86.94 1060 GLY A O 1
ATOM 8416 N N . LEU A 1 1061 ? -33.665 39.957 19.854 1.00 88.19 1061 LEU A N 1
ATOM 8417 C CA . LEU A 1 1061 ? -35.006 39.485 20.212 1.00 88.19 1061 LEU A CA 1
ATOM 8418 C C . LEU A 1 1061 ? -35.089 37.957 20.109 1.00 88.19 1061 LEU A C 1
ATOM 8420 O O . LEU A 1 1061 ? -34.729 37.392 19.076 1.00 88.19 1061 LEU A O 1
ATOM 8424 N N . GLU A 1 1062 ? -35.582 37.293 21.160 1.00 90.44 1062 GLU A N 1
ATOM 8425 C CA . GLU A 1 1062 ? -35.820 35.842 21.161 1.00 90.44 1062 GLU A CA 1
ATOM 8426 C C . GLU A 1 1062 ? -36.972 35.509 20.198 1.00 90.44 1062 GLU A C 1
ATOM 8428 O O . GLU A 1 1062 ? -38.071 36.059 20.297 1.00 90.44 1062 GLU A O 1
ATOM 8433 N N . ILE A 1 1063 ? -36.717 34.630 19.226 1.00 88.50 1063 ILE A N 1
ATOM 8434 C CA . ILE A 1 1063 ? -37.658 34.356 18.127 1.00 88.50 1063 ILE A CA 1
ATOM 8435 C C . ILE A 1 1063 ? -38.777 33.404 18.538 1.00 88.50 1063 ILE A C 1
ATOM 8437 O O . ILE A 1 1063 ? -39.867 33.442 17.960 1.00 88.50 1063 ILE A O 1
ATOM 8441 N N . PHE A 1 1064 ? -38.538 32.575 19.549 1.00 85.56 1064 PHE A N 1
ATOM 8442 C CA . PHE A 1 1064 ? -39.472 31.574 20.051 1.00 85.56 1064 PHE A CA 1
ATOM 8443 C C . PHE A 1 1064 ? -39.870 31.887 21.497 1.00 85.56 1064 PHE A C 1
ATOM 8445 O O . PHE A 1 1064 ? -39.179 32.604 22.207 1.00 85.56 1064 PHE A O 1
ATOM 8452 N N . SER A 1 1065 ? -41.017 31.373 21.942 1.00 75.44 1065 SER A N 1
ATOM 8453 C CA . SER A 1 1065 ? -41.591 31.686 23.263 1.00 75.44 1065 SER A CA 1
ATOM 8454 C C . SER A 1 1065 ? -40.937 30.945 24.440 1.00 75.44 1065 SER A C 1
ATOM 8456 O O . SER A 1 1065 ? -41.475 30.963 25.545 1.00 75.44 1065 SER A O 1
ATOM 8458 N N . GLY A 1 1066 ? -39.824 30.255 24.203 1.00 78.00 1066 GLY A N 1
ATOM 8459 C CA . GLY A 1 1066 ? -39.084 29.482 25.192 1.00 78.00 1066 GLY A CA 1
ATOM 8460 C C . GLY A 1 1066 ? -38.058 28.547 24.539 1.00 78.00 1066 GLY A C 1
ATOM 8461 O O . GLY A 1 1066 ? -38.104 28.343 23.319 1.00 78.00 1066 GLY A O 1
ATOM 8462 N N . PRO A 1 1067 ? -37.148 27.970 25.343 1.00 86.00 1067 PRO A N 1
ATOM 8463 C CA . PRO A 1 1067 ? -36.064 27.130 24.852 1.00 86.00 1067 PRO A CA 1
ATOM 8464 C C . PRO A 1 1067 ? -36.562 25.814 24.243 1.00 86.00 1067 PRO A C 1
ATOM 8466 O O . PRO A 1 1067 ? -37.455 25.148 24.778 1.00 86.00 1067 PRO A O 1
ATOM 8469 N N . VAL A 1 1068 ? -35.928 25.407 23.144 1.00 88.44 1068 VAL A N 1
ATOM 8470 C CA . VAL A 1 1068 ? -36.078 24.060 22.583 1.00 88.44 1068 VAL A CA 1
ATOM 8471 C C . VAL A 1 1068 ? -35.310 23.073 23.454 1.00 88.44 1068 VAL A C 1
ATOM 8473 O O . VAL A 1 1068 ? -34.187 23.356 23.865 1.00 88.44 1068 VAL A O 1
ATOM 8476 N N . ALA A 1 1069 ? -35.928 21.926 23.739 1.00 86.56 1069 ALA A N 1
ATOM 8477 C CA . ALA A 1 1069 ? -35.294 20.857 24.495 1.00 86.56 1069 ALA A CA 1
ATOM 8478 C C . ALA A 1 1069 ? -34.140 20.249 23.691 1.00 86.56 1069 ALA A C 1
ATOM 8480 O O . ALA A 1 1069 ? -34.334 19.841 22.547 1.00 86.56 1069 ALA A O 1
ATOM 8481 N N . ILE A 1 1070 ? -32.974 20.147 24.316 1.00 87.25 1070 ILE A N 1
ATOM 8482 C CA . ILE A 1 1070 ? -31.865 19.311 23.875 1.00 87.25 1070 ILE A CA 1
ATOM 8483 C C . ILE A 1 1070 ? -31.944 18.037 24.725 1.00 87.25 1070 ILE A C 1
ATOM 8485 O O . ILE A 1 1070 ? -31.701 18.118 25.928 1.00 87.25 1070 ILE A O 1
ATOM 8489 N N . PRO A 1 1071 ? -32.346 16.882 24.163 1.00 79.94 1071 PRO A N 1
ATOM 8490 C CA . PRO A 1 1071 ? -32.400 15.641 24.923 1.00 79.94 1071 PRO A CA 1
ATOM 8491 C C . PRO A 1 1071 ? -31.026 15.210 25.422 1.00 79.94 1071 PRO A C 1
ATOM 8493 O O . PRO A 1 1071 ? -30.016 15.428 24.753 1.00 79.94 1071 PRO A O 1
ATOM 8496 N N . ASP A 1 1072 ? -31.038 14.467 26.521 1.00 68.69 1072 ASP A N 1
ATOM 8497 C CA . ASP A 1 1072 ? -29.912 13.810 27.192 1.00 68.69 1072 ASP A CA 1
ATOM 8498 C C . ASP A 1 1072 ? -29.205 12.711 26.359 1.00 68.69 1072 ASP A C 1
ATOM 8500 O O . ASP A 1 1072 ? -28.463 11.872 26.862 1.00 68.69 1072 ASP A O 1
ATOM 8504 N N . THR A 1 1073 ? -29.432 12.690 25.052 1.00 68.75 1073 THR A N 1
ATOM 8505 C CA . THR A 1 1073 ? -28.739 11.799 24.123 1.00 68.75 1073 THR A CA 1
ATOM 8506 C C . THR A 1 1073 ? -28.239 12.534 22.878 1.00 68.75 1073 THR A C 1
ATOM 8508 O O . THR A 1 1073 ? -27.836 11.902 21.897 1.00 68.75 1073 THR A O 1
ATOM 8511 N N . VAL A 1 1074 ? -28.266 13.870 22.910 1.00 77.44 1074 VAL A N 1
ATOM 8512 C CA . VAL A 1 1074 ? -27.631 14.756 21.933 1.00 77.44 1074 VAL A CA 1
ATOM 8513 C C . VAL A 1 1074 ? -26.223 15.058 22.433 1.00 77.44 1074 VAL A C 1
ATOM 8515 O O . VAL A 1 1074 ? -25.990 15.994 23.197 1.00 77.44 1074 VAL A O 1
ATOM 8518 N N . ALA A 1 1075 ? -25.313 14.204 21.964 1.00 74.00 1075 ALA A N 1
ATOM 8519 C CA . ALA A 1 1075 ? -23.862 14.311 22.053 1.00 74.00 1075 ALA A CA 1
ATOM 8520 C C . ALA A 1 1075 ? -23.332 15.745 21.857 1.00 74.00 1075 ALA A C 1
ATOM 8522 O O . ALA A 1 1075 ? -23.982 16.589 21.232 1.00 74.00 1075 ALA A O 1
ATOM 8523 N N . TYR A 1 1076 ? -22.117 16.004 22.341 1.00 79.94 1076 TYR A N 1
ATOM 8524 C CA . TYR A 1 1076 ? -21.402 17.228 21.997 1.00 79.94 1076 TYR A CA 1
ATOM 8525 C C . TYR A 1 1076 ? -21.021 17.244 20.505 1.00 79.94 1076 TYR A C 1
ATOM 8527 O O . TYR A 1 1076 ? -21.363 16.364 19.713 1.00 79.94 1076 TYR A O 1
ATOM 8535 N N . GLY A 1 1077 ? -20.325 18.290 20.088 1.00 84.31 1077 GLY A N 1
ATOM 8536 C CA . GLY A 1 1077 ? -19.953 18.508 18.704 1.00 84.31 1077 GLY A CA 1
ATOM 8537 C C . GLY A 1 1077 ? -19.559 19.954 18.485 1.00 84.31 1077 GLY A C 1
ATOM 8538 O O . GLY A 1 1077 ? -19.734 20.810 19.352 1.00 84.31 1077 GLY A O 1
ATOM 8539 N N . TRP A 1 1078 ? -19.018 20.237 17.312 1.00 89.62 1078 TRP A N 1
ATOM 8540 C CA . TRP A 1 1078 ? -18.459 21.549 17.037 1.00 89.62 1078 TRP A CA 1
ATOM 8541 C C . TRP A 1 1078 ? -19.542 22.613 16.822 1.00 89.62 1078 TRP A C 1
ATOM 8543 O O . TRP A 1 1078 ? -20.671 22.338 16.400 1.00 89.62 1078 TRP A O 1
ATOM 8553 N N . TRP A 1 1079 ? -19.161 23.853 17.111 1.00 93.88 1079 TRP A N 1
ATOM 8554 C CA . TRP A 1 1079 ? -19.925 25.059 16.822 1.00 93.88 1079 TRP A CA 1
ATOM 8555 C C . TRP A 1 1079 ? -19.491 25.653 15.484 1.00 93.88 1079 TRP A C 1
ATOM 8557 O O . TRP A 1 1079 ? -18.327 25.551 15.084 1.00 93.88 1079 TRP A O 1
ATOM 8567 N N . GLY A 1 1080 ? -20.422 26.270 14.763 1.00 95.12 1080 GLY A N 1
ATOM 8568 C CA . GLY A 1 1080 ? -20.117 26.797 13.440 1.00 95.12 1080 GLY A CA 1
ATOM 8569 C C . GLY A 1 1080 ? -21.288 27.428 12.709 1.00 95.12 1080 GLY A C 1
ATOM 8570 O O . GLY A 1 1080 ? -22.371 27.600 13.260 1.00 95.12 1080 GLY A O 1
ATOM 8571 N N . ILE A 1 1081 ? -21.071 27.746 11.437 1.00 95.56 1081 ILE A N 1
ATOM 8572 C CA . ILE A 1 1081 ? -22.113 28.218 10.519 1.00 95.56 1081 ILE A CA 1
ATOM 8573 C C . ILE A 1 1081 ? -22.003 27.540 9.160 1.00 95.56 1081 ILE A C 1
ATOM 8575 O O . ILE A 1 1081 ? -20.900 27.182 8.752 1.00 95.56 1081 ILE A O 1
ATOM 8579 N N . ALA A 1 1082 ? -23.118 27.426 8.438 1.00 93.88 1082 ALA A N 1
ATOM 8580 C CA . ALA A 1 1082 ? -23.120 27.028 7.033 1.00 93.88 1082 ALA A CA 1
ATOM 8581 C C . ALA A 1 1082 ? -24.266 27.683 6.242 1.00 93.88 1082 ALA A C 1
ATOM 8583 O O . ALA A 1 1082 ? -25.425 27.579 6.655 1.00 93.88 1082 ALA A O 1
ATOM 8584 N N . PRO A 1 1083 ? -24.000 28.315 5.085 1.00 93.12 1083 PRO A N 1
ATOM 8585 C CA . PRO A 1 1083 ? -24.981 28.397 4.016 1.00 93.12 1083 PRO A CA 1
ATOM 8586 C C . PRO A 1 1083 ? -25.172 27.028 3.342 1.00 93.12 1083 PRO A C 1
ATOM 8588 O O . PRO A 1 1083 ? -24.207 26.298 3.099 1.00 93.12 1083 PRO A O 1
ATOM 8591 N N . PHE A 1 1084 ? -26.418 26.719 2.988 1.00 88.88 1084 PHE A N 1
ATOM 8592 C CA . PHE A 1 1084 ? -26.819 25.499 2.280 1.00 88.88 1084 PHE A CA 1
ATOM 8593 C C . PHE A 1 1084 ? -27.807 25.836 1.158 1.00 88.88 1084 PHE A C 1
ATOM 8595 O O . PHE A 1 1084 ? -28.641 26.716 1.327 1.00 88.88 1084 PHE A O 1
ATOM 8602 N N . ALA A 1 1085 ? -27.757 25.131 0.034 1.00 85.75 1085 ALA A N 1
ATOM 8603 C CA . ALA A 1 1085 ? -28.750 25.206 -1.034 1.00 85.75 1085 ALA A CA 1
ATOM 8604 C C . ALA A 1 1085 ? -28.919 23.817 -1.658 1.00 85.75 1085 ALA A C 1
ATOM 8606 O O . ALA A 1 1085 ? -27.970 23.036 -1.690 1.00 85.75 1085 ALA A O 1
ATOM 8607 N N . PHE A 1 1086 ? -30.110 23.508 -2.177 1.00 70.25 1086 PHE A N 1
ATOM 8608 C CA . PHE A 1 1086 ? -30.324 22.247 -2.900 1.00 70.25 1086 PHE A CA 1
ATOM 8609 C C . PHE A 1 1086 ? -29.521 22.189 -4.210 1.00 70.25 1086 PHE A C 1
ATOM 8611 O O . PHE A 1 1086 ? -29.047 21.121 -4.593 1.00 70.25 1086 PHE A O 1
ATOM 8618 N N . ASP A 1 1087 ? -29.325 23.341 -4.855 1.00 78.75 1087 ASP A N 1
ATOM 8619 C CA . ASP A 1 1087 ? -28.486 23.486 -6.042 1.00 78.75 1087 ASP A CA 1
ATOM 8620 C C . ASP A 1 1087 ? -26.998 23.621 -5.663 1.00 78.75 1087 ASP A C 1
ATOM 8622 O O . ASP A 1 1087 ? -26.598 24.506 -4.896 1.00 78.75 1087 ASP A O 1
ATOM 8626 N N . LEU A 1 1088 ? -26.152 22.763 -6.240 1.00 79.25 1088 LEU A N 1
ATOM 8627 C CA . LEU A 1 1088 ? -24.712 22.732 -5.961 1.00 79.25 1088 LEU A CA 1
ATOM 8628 C C . LEU A 1 1088 ? -24.016 24.042 -6.391 1.00 79.25 1088 LEU A C 1
ATOM 8630 O O . LEU A 1 1088 ? -24.316 24.621 -7.437 1.00 79.25 1088 LEU A O 1
ATOM 8634 N N . GLY A 1 1089 ? -23.084 24.544 -5.575 1.00 79.94 1089 GLY A N 1
ATOM 8635 C CA . GLY A 1 1089 ? -22.319 25.774 -5.842 1.00 79.94 1089 GLY A CA 1
ATOM 8636 C C . GLY A 1 1089 ? -23.093 27.098 -5.748 1.00 79.94 1089 GLY A C 1
ATOM 8637 O O . GLY A 1 1089 ? -22.513 28.169 -6.008 1.00 79.94 1089 GLY A O 1
ATOM 8638 N N . VAL A 1 1090 ? -24.378 27.043 -5.376 1.00 87.56 1090 VAL A N 1
ATOM 8639 C CA . VAL A 1 1090 ? -25.264 28.208 -5.199 1.00 87.56 1090 VAL A CA 1
ATOM 8640 C C . VAL A 1 1090 ? -25.167 28.798 -3.791 1.00 87.56 1090 VAL A C 1
ATOM 8642 O O . VAL A 1 1090 ? -25.198 30.023 -3.641 1.00 87.56 1090 VAL A O 1
ATOM 8645 N N . ALA A 1 1091 ? -25.005 27.951 -2.771 1.00 88.06 1091 ALA A N 1
ATOM 8646 C CA . ALA A 1 1091 ? -24.972 28.360 -1.370 1.00 88.06 1091 ALA A CA 1
ATOM 8647 C C . ALA A 1 1091 ? -23.850 29.375 -1.084 1.00 88.06 1091 ALA A C 1
ATOM 8649 O O . ALA A 1 1091 ? -22.664 29.110 -1.322 1.00 88.06 1091 ALA A O 1
ATOM 8650 N N . ARG A 1 1092 ? -24.213 30.543 -0.537 1.00 92.50 1092 ARG A N 1
ATOM 8651 C CA . ARG A 1 1092 ? -23.250 31.558 -0.079 1.00 92.50 1092 ARG A CA 1
ATOM 8652 C C . ARG A 1 1092 ? -23.767 32.393 1.088 1.00 92.50 1092 ARG A C 1
ATOM 8654 O O . ARG A 1 1092 ? -24.961 32.663 1.215 1.00 92.50 1092 ARG A O 1
ATOM 8661 N N . ALA A 1 1093 ? -22.835 32.877 1.899 1.00 92.69 1093 ALA A N 1
ATOM 8662 C CA . ALA A 1 1093 ? -23.072 33.835 2.970 1.00 92.69 1093 ALA A CA 1
ATOM 8663 C C . ALA A 1 1093 ? -21.975 34.905 2.969 1.00 92.69 1093 ALA A C 1
ATOM 8665 O O . ALA A 1 1093 ? -20.795 34.592 2.806 1.00 92.69 1093 ALA A O 1
ATOM 8666 N N . ARG A 1 1094 ? -22.358 36.168 3.178 1.00 92.31 1094 ARG A N 1
ATOM 8667 C CA . ARG A 1 1094 ? -21.431 37.265 3.470 1.00 92.31 1094 ARG A CA 1
ATOM 8668 C C . ARG A 1 1094 ? -21.553 37.659 4.927 1.00 92.31 1094 ARG A C 1
ATOM 8670 O O . ARG A 1 1094 ? -22.634 38.022 5.383 1.00 92.31 1094 ARG A O 1
ATOM 8677 N N . ILE A 1 1095 ? -20.439 37.600 5.636 1.00 92.62 1095 ILE A N 1
ATOM 8678 C CA . ILE A 1 1095 ? -20.350 37.740 7.082 1.00 92.62 1095 ILE A CA 1
ATOM 8679 C C . ILE A 1 1095 ? -19.561 39.020 7.385 1.00 92.62 1095 ILE A C 1
ATOM 8681 O O . ILE A 1 1095 ? -18.555 39.307 6.733 1.00 92.62 1095 ILE A O 1
ATOM 8685 N N . LEU A 1 1096 ? -20.049 39.807 8.343 1.00 91.25 1096 LEU A N 1
ATOM 8686 C CA . LEU A 1 1096 ? -19.422 41.043 8.827 1.00 91.25 1096 LEU A CA 1
ATOM 8687 C C . LEU A 1 1096 ? -18.660 40.823 10.135 1.00 91.25 1096 LEU A C 1
ATOM 8689 O O . LEU A 1 1096 ? -17.654 41.477 10.374 1.00 91.25 1096 LEU A O 1
ATOM 8693 N N . LYS A 1 1097 ? -19.172 39.940 10.998 1.00 92.75 1097 LYS A N 1
ATOM 8694 C CA . LYS A 1 1097 ? -18.573 39.612 12.293 1.00 92.75 1097 LYS A CA 1
ATOM 8695 C C . LYS A 1 1097 ? -19.069 38.258 12.787 1.00 92.75 1097 LYS A C 1
ATOM 8697 O O . LYS A 1 1097 ? -20.226 37.910 12.533 1.00 92.75 1097 LYS A O 1
ATOM 8702 N N . MET A 1 1098 ? -18.222 37.540 13.512 1.00 94.94 1098 MET A N 1
ATOM 8703 C CA . MET A 1 1098 ? -18.582 36.376 14.317 1.00 94.94 1098 MET A CA 1
ATOM 8704 C C . MET A 1 1098 ? -18.055 36.573 15.739 1.00 94.94 1098 MET A C 1
ATOM 8706 O O . MET A 1 1098 ? -16.900 36.946 15.923 1.00 94.94 1098 MET A O 1
ATOM 8710 N N . ASP A 1 1099 ? -18.891 36.308 16.734 1.00 95.62 1099 ASP A N 1
ATOM 8711 C CA . ASP A 1 1099 ? -18.532 36.309 18.148 1.00 95.62 1099 ASP A CA 1
ATOM 8712 C C . ASP A 1 1099 ? -18.963 34.976 18.757 1.00 95.62 1099 ASP A C 1
ATOM 8714 O O . ASP A 1 1099 ? -20.150 34.645 18.778 1.00 95.62 1099 ASP A O 1
ATOM 8718 N N . PHE A 1 1100 ? -17.993 34.208 19.243 1.00 96.25 1100 PHE A N 1
ATOM 8719 C CA . PHE A 1 1100 ? -18.224 33.022 20.049 1.00 96.25 1100 PHE A CA 1
ATOM 8720 C C . PHE A 1 1100 ? -17.849 33.281 21.503 1.00 96.25 1100 PHE A C 1
ATOM 8722 O O . PHE A 1 1100 ? -16.776 33.806 21.801 1.00 96.25 1100 PHE A O 1
ATOM 8729 N N . GLU A 1 1101 ? -18.724 32.864 22.406 1.00 93.25 1101 GLU A N 1
ATOM 8730 C CA . GLU A 1 1101 ? -18.580 33.043 23.842 1.00 93.25 1101 GLU A CA 1
ATOM 8731 C C . GLU A 1 1101 ? -18.816 31.682 24.524 1.00 93.25 1101 GLU A C 1
ATOM 8733 O O . GLU A 1 1101 ? -19.972 31.253 24.612 1.00 93.25 1101 GLU A O 1
ATOM 8738 N N . PRO A 1 1102 ? -17.762 30.961 24.961 1.00 90.00 1102 PRO A N 1
ATOM 8739 C CA . PRO A 1 1102 ? -17.937 29.799 25.822 1.00 90.00 1102 PRO A CA 1
ATOM 8740 C C . PRO A 1 1102 ? -18.404 30.272 27.200 1.00 90.00 1102 PRO A C 1
ATOM 8742 O O . PRO A 1 1102 ? -17.987 31.329 27.684 1.00 90.00 1102 PRO A O 1
ATOM 8745 N N . TRP A 1 1103 ? -19.268 29.494 27.843 1.00 86.62 1103 TRP A N 1
ATOM 8746 C CA . TRP A 1 1103 ? -19.825 29.846 29.142 1.00 86.62 1103 TRP A CA 1
ATOM 8747 C C . TRP A 1 1103 ? -19.582 28.749 30.182 1.00 86.62 1103 TRP A C 1
ATOM 8749 O O . TRP A 1 1103 ? -19.808 27.576 29.885 1.00 86.62 1103 TRP A O 1
ATOM 8759 N N . PRO A 1 1104 ? -19.196 29.107 31.423 1.00 80.62 1104 PRO A N 1
ATOM 8760 C CA . PRO A 1 1104 ? -19.078 28.132 32.496 1.00 80.62 1104 PRO A CA 1
ATOM 8761 C C . PRO A 1 1104 ? -20.451 27.556 32.850 1.00 80.62 1104 PRO A C 1
ATOM 8763 O O . PRO A 1 1104 ? -21.493 28.206 32.694 1.00 80.62 1104 PRO A O 1
ATOM 8766 N N . ALA A 1 1105 ? -20.435 26.344 33.394 1.00 79.06 1105 ALA A N 1
ATOM 8767 C CA . ALA A 1 1105 ? -21.623 25.729 33.959 1.00 79.06 1105 ALA A CA 1
ATOM 8768 C C . ALA A 1 1105 ? -22.050 26.481 35.227 1.00 79.06 1105 ALA A C 1
ATOM 8770 O O . ALA A 1 1105 ? -21.242 26.642 36.140 1.00 79.06 1105 ALA A O 1
ATOM 8771 N N . THR A 1 1106 ? -23.317 26.884 35.332 1.00 83.31 1106 THR A N 1
ATOM 8772 C CA . THR A 1 1106 ? -23.828 27.565 36.532 1.00 83.31 1106 THR A CA 1
ATOM 8773 C C . THR A 1 1106 ? -24.708 26.628 37.350 1.00 83.31 1106 THR A C 1
ATOM 8775 O O . THR A 1 1106 ? -25.807 26.262 36.914 1.00 83.31 1106 THR A O 1
ATOM 8778 N N . LEU A 1 1107 ? -24.268 26.288 38.562 1.00 82.50 1107 LEU A N 1
ATOM 8779 C CA . LEU A 1 1107 ? -25.110 25.635 39.565 1.00 82.50 1107 LEU A CA 1
ATOM 8780 C C . LEU A 1 1107 ? -25.690 26.687 40.504 1.00 82.50 1107 LEU A C 1
ATOM 8782 O O . LEU A 1 1107 ? -24.953 27.384 41.205 1.00 82.50 1107 LEU A O 1
ATOM 8786 N N . VAL A 1 1108 ? -27.017 26.767 40.552 1.00 83.75 1108 VAL A N 1
ATOM 8787 C CA . VAL A 1 1108 ? -27.717 27.636 41.497 1.00 83.75 1108 VAL A CA 1
ATOM 8788 C C . VAL A 1 1108 ? -28.102 26.834 42.728 1.00 83.75 1108 VAL A C 1
ATOM 8790 O O . VAL A 1 1108 ? -29.020 26.012 42.702 1.00 83.75 1108 VAL A O 1
ATOM 8793 N N . LEU A 1 1109 ? -27.373 27.081 43.812 1.00 81.00 1109 LEU A N 1
ATOM 8794 C CA . LEU A 1 1109 ? -27.640 26.522 45.127 1.00 81.00 1109 LEU A CA 1
ATOM 8795 C C . LEU A 1 1109 ? -28.905 27.202 45.684 1.00 81.00 1109 LEU A C 1
ATOM 8797 O O . LEU A 1 1109 ? -28.972 28.432 45.772 1.00 81.00 1109 LEU A O 1
ATOM 8801 N N . LEU A 1 1110 ? -29.913 26.403 46.053 1.00 79.81 1110 LEU A N 1
ATOM 8802 C CA . LEU A 1 1110 ? -31.211 26.869 46.555 1.00 79.81 1110 LEU A CA 1
ATOM 8803 C C . LEU A 1 1110 ? -31.464 26.379 48.003 1.00 79.81 1110 LEU A C 1
ATOM 8805 O O . LEU A 1 1110 ? -31.402 25.167 48.246 1.00 79.81 1110 LEU A O 1
ATOM 8809 N N . PRO A 1 1111 ? -31.786 27.276 48.962 1.00 74.00 1111 PRO A N 1
ATOM 8810 C CA . PRO A 1 1111 ? -31.985 26.899 50.362 1.00 74.00 1111 PRO A CA 1
ATOM 8811 C C . PRO A 1 1111 ? -33.281 26.104 50.539 1.00 74.00 1111 PRO A C 1
ATOM 8813 O O . PRO A 1 1111 ? -34.220 26.310 49.765 1.00 74.00 1111 PRO A O 1
ATOM 8816 N N . PRO A 1 1112 ? -33.416 25.282 51.595 1.00 72.06 1112 PRO A N 1
ATOM 8817 C CA . PRO A 1 1112 ? -34.726 24.802 52.027 1.00 72.06 1112 PRO A CA 1
ATOM 8818 C C . PRO A 1 1112 ? -35.647 25.993 52.355 1.00 72.06 1112 PRO A C 1
ATOM 8820 O O . PRO A 1 1112 ? -35.230 26.965 52.983 1.00 72.06 1112 PRO A O 1
ATOM 8823 N N . GLY A 1 1113 ? -36.903 25.938 51.908 1.00 72.56 1113 GLY A N 1
ATOM 8824 C CA . GLY A 1 1113 ? -37.845 27.056 51.987 1.00 72.56 1113 GLY A CA 1
ATOM 8825 C C . GLY A 1 1113 ? -39.158 26.770 51.254 1.00 72.56 1113 GLY A C 1
ATOM 8826 O O . GLY A 1 1113 ? -39.384 25.649 50.800 1.00 72.56 1113 GLY A O 1
ATOM 8827 N N . ASP A 1 1114 ? -40.020 27.784 51.150 1.00 75.38 1114 ASP A N 1
ATOM 8828 C CA . ASP A 1 1114 ? -41.294 27.687 50.428 1.00 75.38 1114 ASP A CA 1
ATOM 8829 C C . ASP A 1 1114 ? -41.092 27.731 48.893 1.00 75.38 1114 ASP A C 1
ATOM 8831 O O . ASP A 1 1114 ? -40.468 28.676 48.397 1.00 75.38 1114 ASP A O 1
ATOM 8835 N N . PRO A 1 1115 ? -41.646 26.775 48.117 1.00 73.69 1115 PRO A N 1
ATOM 8836 C CA . PRO A 1 1115 ? -41.485 26.726 46.661 1.00 73.69 1115 PRO A CA 1
ATOM 8837 C C . PRO A 1 1115 ? -42.013 27.930 45.894 1.00 73.69 1115 PRO A C 1
ATOM 8839 O O . PRO A 1 1115 ? -41.457 28.269 44.848 1.00 73.69 1115 PRO A O 1
ATOM 8842 N N . VAL A 1 1116 ? -43.074 28.585 46.377 1.00 78.12 1116 VAL A N 1
ATOM 8843 C CA . VAL A 1 1116 ? -43.665 29.727 45.670 1.00 78.12 1116 VAL A CA 1
ATOM 8844 C C . VAL A 1 1116 ? -42.721 30.924 45.745 1.00 78.12 1116 VAL A C 1
ATOM 8846 O O . VAL A 1 1116 ? -42.507 31.597 44.733 1.00 78.12 1116 VAL A O 1
ATOM 8849 N N . GLU A 1 1117 ? -42.104 31.163 46.904 1.00 79.88 1117 GLU A N 1
ATOM 8850 C CA . GLU A 1 1117 ? -41.057 32.180 47.049 1.00 79.88 1117 GLU A CA 1
ATOM 8851 C C . GLU A 1 1117 ? -39.757 31.790 46.329 1.00 79.88 1117 GLU A C 1
ATOM 8853 O O . GLU A 1 1117 ? -39.216 32.603 45.578 1.00 79.88 1117 GLU A O 1
ATOM 8858 N N . GLN A 1 1118 ? -39.306 30.535 46.436 1.00 81.44 1118 GLN A N 1
ATOM 8859 C CA . GLN A 1 1118 ? -38.134 30.037 45.699 1.00 81.44 1118 GLN A CA 1
ATOM 8860 C C . GLN A 1 1118 ? -38.271 30.249 44.179 1.00 81.44 1118 GLN A C 1
ATOM 8862 O O . GLN A 1 1118 ? -37.365 30.786 43.541 1.00 81.44 1118 GLN A O 1
ATOM 8867 N N . VAL A 1 1119 ? -39.419 29.903 43.584 1.00 83.19 1119 VAL A N 1
ATOM 8868 C CA . VAL A 1 1119 ? -39.675 30.119 42.148 1.00 83.19 1119 VAL A CA 1
ATOM 8869 C C . VAL A 1 1119 ? -39.685 31.608 41.784 1.00 83.19 1119 VAL A C 1
ATOM 8871 O O . VAL A 1 1119 ? -39.247 31.963 40.687 1.00 83.19 1119 VAL A O 1
ATOM 8874 N N . LYS A 1 1120 ? -40.134 32.509 42.670 1.00 81.94 1120 LYS A N 1
ATOM 8875 C CA . LYS A 1 1120 ? -40.018 33.961 42.435 1.00 81.94 1120 LYS A CA 1
ATOM 8876 C C . LYS A 1 1120 ? -38.556 34.409 42.409 1.00 81.94 1120 LYS A C 1
ATOM 8878 O O . LYS A 1 1120 ? -38.203 35.185 41.523 1.00 81.94 1120 LYS A O 1
ATOM 8883 N N . TRP A 1 1121 ? -37.720 33.910 43.323 1.00 81.38 1121 TRP A N 1
ATOM 8884 C CA . TRP A 1 1121 ? -36.289 34.241 43.382 1.00 81.38 1121 TRP A CA 1
ATOM 8885 C C . TRP A 1 1121 ? -35.515 33.732 42.164 1.00 81.38 1121 TRP A C 1
ATOM 8887 O O . TRP A 1 1121 ? -34.589 34.397 41.716 1.00 81.38 1121 TRP A O 1
ATOM 8897 N N . LEU A 1 1122 ? -35.907 32.585 41.601 1.00 84.38 1122 LEU A N 1
ATOM 8898 C CA . LEU A 1 1122 ? -35.228 31.969 40.457 1.00 84.38 1122 LEU A CA 1
ATOM 8899 C C . LEU A 1 1122 ? -35.503 32.665 39.114 1.00 84.38 1122 LEU A C 1
ATOM 8901 O O . LEU A 1 1122 ? -34.634 32.670 38.242 1.00 84.38 1122 LEU A O 1
ATOM 8905 N N . ARG A 1 1123 ? -36.688 33.266 38.929 1.00 82.38 1123 ARG A N 1
ATOM 8906 C CA . ARG A 1 1123 ? -37.122 33.864 37.645 1.00 82.38 1123 ARG A CA 1
ATOM 8907 C C . ARG A 1 1123 ? -36.118 34.831 36.991 1.00 82.38 1123 ARG A C 1
ATOM 8909 O O . ARG A 1 1123 ? -35.928 34.693 35.785 1.00 82.38 1123 ARG A O 1
ATOM 8916 N N . PRO A 1 1124 ? -35.472 35.779 37.704 1.00 80.88 1124 PRO A N 1
ATOM 8917 C CA . PRO A 1 1124 ? -34.512 36.703 37.094 1.00 80.88 1124 PRO A CA 1
ATOM 8918 C C . PRO A 1 1124 ? -33.244 36.017 36.572 1.00 80.88 1124 PRO A C 1
ATOM 8920 O O . PRO A 1 1124 ? -32.617 36.523 35.647 1.00 80.88 1124 PRO A O 1
ATOM 8923 N N . TYR A 1 1125 ? -32.871 34.871 37.147 1.00 80.88 1125 TYR A N 1
ATOM 8924 C CA . TYR A 1 1125 ? -31.604 34.194 36.866 1.00 80.88 1125 TYR A CA 1
ATOM 8925 C C . TYR A 1 1125 ? -31.709 33.123 35.776 1.00 80.88 1125 TYR A C 1
ATOM 8927 O O . TYR A 1 1125 ? -30.678 32.669 35.296 1.00 80.88 1125 TYR A O 1
ATOM 8935 N N . VAL A 1 1126 ? -32.922 32.755 35.336 1.00 80.50 1126 VAL A N 1
ATOM 8936 C CA . VAL A 1 1126 ? -33.206 31.662 34.376 1.00 80.50 1126 VAL A CA 1
ATOM 8937 C C . VAL A 1 1126 ? -32.285 31.625 33.153 1.00 80.50 1126 VAL A C 1
ATOM 8939 O O . VAL A 1 1126 ? -31.884 30.540 32.751 1.00 80.50 1126 VAL A O 1
ATOM 8942 N N . GLY A 1 1127 ? -31.938 32.771 32.561 1.00 73.38 1127 GLY A N 1
ATOM 8943 C CA . GLY A 1 1127 ? -31.057 32.820 31.382 1.00 73.38 1127 GLY A CA 1
ATOM 8944 C C . GLY A 1 1127 ? -29.594 32.428 31.645 1.00 73.38 1127 GLY A C 1
ATOM 8945 O O . GLY A 1 1127 ? -28.845 32.223 30.698 1.00 73.38 1127 GLY A O 1
ATOM 8946 N N . ALA A 1 1128 ? -29.189 32.324 32.913 1.00 78.25 1128 ALA A N 1
ATOM 8947 C CA . ALA A 1 1128 ? -27.818 32.066 33.340 1.00 78.25 1128 ALA A CA 1
ATOM 8948 C C . ALA A 1 1128 ? -27.643 30.751 34.125 1.00 78.25 1128 ALA A C 1
ATOM 8950 O O . ALA A 1 1128 ? -26.522 30.460 34.530 1.00 78.25 1128 ALA A O 1
ATOM 8951 N N . MET A 1 1129 ? -28.707 29.970 34.365 1.00 84.94 1129 MET A N 1
ATOM 8952 C CA . MET A 1 1129 ? -28.650 28.726 35.154 1.00 84.94 1129 MET A CA 1
ATOM 8953 C C . MET A 1 1129 ? -28.489 27.496 34.254 1.00 84.94 1129 MET A C 1
ATOM 8955 O O . MET A 1 1129 ? -29.275 27.325 33.326 1.00 84.94 1129 MET A O 1
ATOM 8959 N N . SER A 1 1130 ? -27.548 26.604 34.576 1.00 82.62 1130 SER A N 1
ATOM 8960 C CA . SER A 1 1130 ? -27.448 25.276 33.947 1.00 82.62 1130 SER A CA 1
ATOM 8961 C C . SER A 1 1130 ? -28.202 24.225 34.781 1.00 82.62 1130 SER A C 1
ATOM 8963 O O . SER A 1 1130 ? -28.954 23.419 34.236 1.00 82.62 1130 SER A O 1
ATOM 8965 N N . ALA A 1 1131 ? -28.089 24.279 36.118 1.00 85.06 1131 ALA A N 1
ATOM 8966 C CA . ALA A 1 1131 ? -28.867 23.423 37.021 1.00 85.06 1131 ALA A CA 1
ATOM 8967 C C . ALA A 1 1131 ? -29.232 24.086 38.364 1.00 85.06 1131 ALA A C 1
ATOM 8969 O O . ALA A 1 1131 ? -28.554 24.992 38.850 1.00 85.06 1131 ALA A O 1
ATOM 8970 N N . LEU A 1 1132 ? -30.305 23.583 38.976 1.00 87.06 1132 LEU A N 1
ATOM 8971 C CA . LEU A 1 1132 ? -30.799 23.913 40.311 1.00 87.06 1132 LEU A CA 1
ATOM 8972 C C . LEU A 1 1132 ? -30.352 22.854 41.315 1.00 87.06 1132 LEU A C 1
ATOM 8974 O O . LEU A 1 1132 ? -30.558 21.658 41.100 1.00 87.06 1132 LEU A O 1
ATOM 8978 N N . VAL A 1 1133 ? -29.824 23.304 42.448 1.00 86.69 1133 VAL A N 1
ATOM 8979 C CA . VAL A 1 1133 ? -29.275 22.450 43.505 1.00 86.69 1133 VAL A CA 1
ATOM 8980 C C . VAL A 1 1133 ? -30.015 22.720 44.822 1.00 86.69 1133 VAL A C 1
ATOM 8982 O O . VAL A 1 1133 ? -29.555 23.518 45.645 1.00 86.69 1133 VAL A O 1
ATOM 8985 N N . PRO A 1 1134 ? -31.207 22.124 45.024 1.00 84.38 1134 PRO A N 1
ATOM 8986 C CA . PRO A 1 1134 ? -31.991 22.325 46.237 1.00 84.38 1134 PRO A CA 1
ATOM 8987 C C . PRO A 1 1134 ? -31.457 21.497 47.413 1.00 84.38 1134 PRO A C 1
ATOM 8989 O O . PRO A 1 1134 ? -31.314 20.277 47.318 1.00 84.38 1134 PRO A O 1
ATOM 8992 N N . ALA A 1 1135 ? -31.196 22.147 48.548 1.00 77.75 1135 ALA A N 1
ATOM 8993 C CA . ALA A 1 1135 ? -30.706 21.489 49.761 1.00 77.75 1135 ALA A CA 1
ATOM 8994 C C . ALA A 1 1135 ? -31.840 20.887 50.605 1.00 77.75 1135 ALA A C 1
ATOM 8996 O O . ALA A 1 1135 ? -32.337 21.501 51.550 1.00 77.75 1135 ALA A O 1
ATOM 8997 N N . TRP A 1 1136 ? -32.250 19.669 50.238 1.00 76.00 1136 TRP A N 1
ATOM 8998 C CA . TRP A 1 1136 ? -33.332 18.926 50.900 1.00 76.00 1136 TRP A CA 1
ATOM 8999 C C . TRP A 1 1136 ? -32.907 17.609 51.550 1.00 76.00 1136 TRP A C 1
ATOM 9001 O O . TRP A 1 1136 ? -33.637 17.112 52.404 1.00 76.00 1136 TRP A O 1
ATOM 9011 N N . VAL A 1 1137 ? -31.774 17.028 51.148 1.00 80.06 1137 VAL A N 1
ATOM 9012 C CA . VAL A 1 1137 ? -31.376 15.678 51.563 1.00 80.06 1137 VAL A CA 1
ATOM 9013 C C . VAL A 1 1137 ? -30.223 15.777 52.553 1.00 80.06 1137 VAL A C 1
ATOM 9015 O O . VAL A 1 1137 ? -29.177 16.352 52.257 1.00 80.06 1137 VAL A O 1
ATOM 9018 N N . PHE A 1 1138 ? -30.412 15.201 53.737 1.00 79.69 1138 PHE A N 1
ATOM 9019 C CA . PHE A 1 1138 ? -29.451 15.271 54.835 1.00 79.69 1138 PHE A CA 1
ATOM 9020 C C . PHE A 1 1138 ? -29.151 13.869 55.361 1.00 79.69 1138 PHE A C 1
ATOM 9022 O O . PHE A 1 1138 ? -30.065 13.067 55.588 1.00 79.69 1138 PHE A O 1
ATOM 9029 N N . GLN A 1 1139 ? -27.867 13.594 55.580 1.00 81.56 1139 GLN A N 1
ATOM 9030 C CA . GLN A 1 1139 ? -27.410 12.380 56.246 1.00 81.56 1139 GLN A CA 1
ATOM 9031 C C . GLN A 1 1139 ? -27.945 12.322 57.682 1.00 81.56 1139 GLN A C 1
ATOM 9033 O O . GLN A 1 1139 ? -27.797 13.266 58.460 1.00 81.56 1139 GLN A O 1
ATOM 9038 N N . GLN A 1 1140 ? -28.552 11.195 58.035 1.00 80.62 1140 GLN A N 1
ATOM 9039 C CA . GLN A 1 1140 ? -29.064 10.926 59.372 1.00 80.62 1140 GLN A CA 1
ATOM 9040 C C . GLN A 1 1140 ? -27.932 10.476 60.319 1.00 80.62 1140 GLN A C 1
ATOM 9042 O O . GLN A 1 1140 ? -26.907 9.965 59.857 1.00 80.62 1140 GLN A O 1
ATOM 9047 N N . PRO A 1 1141 ? -28.091 10.620 61.652 1.00 74.31 1141 PRO A N 1
ATOM 9048 C CA . PRO A 1 1141 ? -27.059 10.238 62.625 1.00 74.31 1141 PRO A CA 1
ATOM 9049 C C . PRO A 1 1141 ? -26.672 8.749 62.617 1.00 74.31 1141 PRO A C 1
ATOM 9051 O O . PRO A 1 1141 ? -25.615 8.394 63.132 1.00 74.31 1141 PRO A O 1
ATOM 9054 N N . ASP A 1 1142 ? -27.516 7.880 62.054 1.00 75.69 1142 ASP A N 1
ATOM 9055 C CA . ASP A 1 1142 ? -27.267 6.443 61.876 1.00 75.69 1142 ASP A CA 1
ATOM 9056 C C . ASP A 1 1142 ? -26.476 6.102 60.595 1.00 75.69 1142 ASP A C 1
ATOM 9058 O O . ASP A 1 1142 ? -26.159 4.938 60.352 1.00 75.69 1142 ASP A O 1
ATOM 9062 N N . GLY A 1 1143 ? -26.128 7.111 59.787 1.00 73.31 1143 GLY A N 1
ATOM 9063 C CA . GLY A 1 1143 ? -25.393 6.965 58.532 1.00 73.31 1143 GLY A CA 1
ATOM 9064 C C . GLY A 1 1143 ? -26.261 6.776 57.284 1.00 73.31 1143 GLY A C 1
ATOM 9065 O O . GLY A 1 1143 ? -25.694 6.609 56.205 1.00 73.31 1143 GLY A O 1
ATOM 9066 N N . THR A 1 1144 ? -27.593 6.819 57.401 1.00 81.38 1144 THR A N 1
ATOM 9067 C CA . THR A 1 1144 ? -28.537 6.679 56.274 1.00 81.38 1144 THR A CA 1
ATOM 9068 C C . THR A 1 1144 ? -28.932 8.024 55.641 1.00 81.38 1144 THR A C 1
ATOM 9070 O O . THR A 1 1144 ? -28.602 9.095 56.155 1.00 81.38 1144 THR A O 1
ATOM 9073 N N . LEU A 1 1145 ? -29.645 7.989 54.508 1.00 82.00 1145 LEU A N 1
ATOM 9074 C CA . LEU A 1 1145 ? -30.294 9.161 53.898 1.00 82.00 1145 LEU A CA 1
ATOM 9075 C C . LEU A 1 1145 ? -31.795 9.187 54.210 1.00 82.00 1145 LEU A C 1
ATOM 9077 O O . LEU A 1 1145 ? -32.431 8.143 54.354 1.00 82.00 1145 LEU A O 1
ATOM 9081 N N . SER A 1 1146 ? -32.380 10.387 54.238 1.00 73.81 1146 SER A N 1
ATOM 9082 C CA . SER A 1 1146 ? -33.836 10.579 54.279 1.00 73.81 1146 SER A CA 1
ATOM 9083 C C . SER A 1 1146 ? -34.540 9.836 53.132 1.00 73.81 1146 SER A C 1
ATOM 9085 O O . SER A 1 1146 ? -34.089 9.904 51.990 1.00 73.81 1146 SER A O 1
ATOM 9087 N N . ALA A 1 1147 ? -35.654 9.157 53.426 1.00 66.06 1147 ALA A N 1
ATOM 9088 C CA . ALA A 1 1147 ? -36.307 8.245 52.481 1.00 66.06 1147 ALA A CA 1
ATOM 9089 C C . ALA A 1 1147 ? -36.836 8.928 51.204 1.00 66.06 1147 ALA A C 1
ATOM 9091 O O . ALA A 1 1147 ? -36.577 8.432 50.103 1.00 66.06 1147 ALA A O 1
ATOM 9092 N N . ASP A 1 1148 ? -37.523 10.066 51.359 1.00 75.81 1148 ASP A N 1
ATOM 9093 C CA . ASP A 1 1148 ? -38.302 10.727 50.306 1.00 75.81 1148 ASP A CA 1
ATOM 9094 C C . ASP A 1 1148 ? -37.914 12.196 50.091 1.00 75.81 1148 ASP A C 1
ATOM 9096 O O . ASP A 1 1148 ? -37.458 12.885 51.006 1.00 75.81 1148 ASP A O 1
ATOM 9100 N N . LEU A 1 1149 ? -38.142 12.689 48.870 1.00 78.75 1149 LEU A N 1
ATOM 9101 C CA . LEU A 1 1149 ? -38.102 14.118 48.555 1.00 78.75 1149 LEU A CA 1
ATOM 9102 C C . LEU A 1 1149 ? -39.326 14.837 49.156 1.00 78.75 1149 LEU A C 1
ATOM 9104 O O . LEU A 1 1149 ? -40.410 14.253 49.231 1.00 78.75 1149 LEU A O 1
ATOM 9108 N N . PRO A 1 1150 ? -39.209 16.118 49.554 1.00 76.31 1150 PRO A N 1
ATOM 9109 C CA . PRO A 1 1150 ? -40.352 16.864 50.069 1.00 76.31 1150 PRO A CA 1
ATOM 9110 C C . PRO A 1 1150 ? -41.400 17.081 48.967 1.00 76.31 1150 PRO A C 1
ATOM 9112 O O . PRO A 1 1150 ? -41.042 17.365 47.827 1.00 76.31 1150 PRO A O 1
ATOM 9115 N N . ALA A 1 1151 ? -42.695 17.065 49.309 1.00 67.38 1151 ALA A N 1
ATOM 9116 C CA . ALA A 1 1151 ? -43.798 17.328 48.361 1.00 67.38 1151 ALA A CA 1
ATOM 9117 C C . ALA A 1 1151 ? -43.687 18.693 47.636 1.00 67.38 1151 ALA A C 1
ATOM 9119 O O . ALA A 1 1151 ? -44.237 18.903 46.559 1.00 67.38 1151 ALA A O 1
ATOM 9120 N N . ALA A 1 1152 ? -42.914 19.612 48.216 1.00 61.75 1152 ALA A N 1
ATOM 9121 C CA . ALA A 1 1152 ? -42.446 20.860 47.625 1.00 61.75 1152 ALA A CA 1
ATOM 9122 C C . ALA A 1 1152 ? -41.687 20.706 46.283 1.00 61.75 1152 ALA A C 1
ATOM 9124 O O . ALA A 1 1152 ? -41.655 21.646 45.485 1.00 61.75 1152 ALA A O 1
ATOM 9125 N N . ALA A 1 1153 ? -41.073 19.546 46.028 1.00 73.06 1153 ALA A N 1
ATOM 9126 C CA . ALA A 1 1153 ? -40.194 19.312 44.886 1.00 73.06 1153 ALA A CA 1
ATOM 9127 C C . ALA A 1 1153 ? -40.910 19.416 43.530 1.00 73.06 1153 ALA A C 1
ATOM 9129 O O . ALA A 1 1153 ? -40.298 19.857 42.557 1.00 73.06 1153 ALA A O 1
ATOM 9130 N N . ASP A 1 1154 ? -42.199 19.075 43.455 1.00 80.06 1154 ASP A N 1
ATOM 9131 C CA . ASP A 1 1154 ? -42.941 19.026 42.189 1.00 80.06 1154 ASP A CA 1
ATOM 9132 C C . ASP A 1 1154 ? -43.054 20.399 41.507 1.00 80.06 1154 ASP A C 1
ATOM 9134 O O . ASP A 1 1154 ? -42.925 20.500 40.286 1.00 80.06 1154 ASP A O 1
ATOM 9138 N N . MET A 1 1155 ? -43.193 21.484 42.277 1.00 82.44 1155 MET A N 1
ATOM 9139 C CA . MET A 1 1155 ? -43.259 22.840 41.713 1.00 82.44 1155 MET A CA 1
ATOM 9140 C C . MET A 1 1155 ? -41.931 23.257 41.063 1.00 82.44 1155 MET A C 1
ATOM 9142 O O . MET A 1 1155 ? -41.922 23.872 39.994 1.00 82.44 1155 MET A O 1
ATOM 9146 N N . LEU A 1 1156 ? -40.804 22.887 41.673 1.00 83.62 1156 LEU A N 1
ATOM 9147 C CA . LEU A 1 1156 ? -39.476 23.155 41.120 1.00 83.62 1156 LEU A CA 1
ATOM 9148 C C . LEU A 1 1156 ? -39.116 22.186 39.986 1.00 83.62 1156 LEU A C 1
ATOM 9150 O O . LEU A 1 1156 ? -38.422 22.591 39.056 1.00 83.62 1156 LEU A O 1
ATOM 9154 N N . ARG A 1 1157 ? -39.640 20.952 39.996 1.00 82.75 1157 ARG A N 1
ATOM 9155 C CA . ARG A 1 1157 ? -39.563 20.021 38.856 1.00 82.75 1157 ARG A CA 1
ATOM 9156 C C . ARG A 1 1157 ? -40.290 20.596 37.640 1.00 82.75 1157 ARG A C 1
ATOM 9158 O O . ARG A 1 1157 ? -39.715 20.624 36.557 1.00 82.75 1157 ARG A O 1
ATOM 9165 N N . MET A 1 1158 ? -41.499 21.137 37.819 1.00 83.00 1158 MET A N 1
ATOM 9166 C CA . MET A 1 1158 ? -42.228 21.840 36.754 1.00 83.00 1158 MET A CA 1
ATOM 9167 C C . MET A 1 1158 ? -41.467 23.071 36.240 1.00 83.00 1158 MET A C 1
ATOM 9169 O O . MET A 1 1158 ? -41.377 23.274 35.029 1.00 83.00 1158 MET A O 1
ATOM 9173 N N . PHE A 1 1159 ? -40.899 23.879 37.141 1.00 86.69 1159 PHE A N 1
ATOM 9174 C CA . PHE A 1 1159 ? -40.095 25.050 36.779 1.00 86.69 1159 PHE A CA 1
ATOM 9175 C C . PHE A 1 1159 ? -38.851 24.666 35.958 1.00 86.69 1159 PHE A C 1
ATOM 9177 O O . PHE A 1 1159 ? -38.622 25.241 34.892 1.00 86.69 1159 PHE A O 1
ATOM 9184 N N . GLY A 1 1160 ? -38.091 23.664 36.413 1.00 83.81 1160 GLY A N 1
ATOM 9185 C CA . GLY A 1 1160 ? -36.921 23.138 35.707 1.00 83.81 1160 GLY A CA 1
ATOM 9186 C C . GLY A 1 1160 ? -37.278 22.557 34.338 1.00 83.81 1160 GLY A C 1
ATOM 9187 O O . GLY A 1 1160 ? -36.676 22.934 33.335 1.00 83.81 1160 GLY A O 1
ATOM 9188 N N . ALA A 1 1161 ? -38.331 21.736 34.261 1.00 83.00 1161 ALA A N 1
ATOM 9189 C CA . ALA A 1 1161 ? -38.801 21.142 33.009 1.00 83.00 1161 ALA A CA 1
ATOM 9190 C C . ALA A 1 1161 ? -39.250 22.188 31.969 1.00 83.00 1161 ALA A C 1
ATOM 9192 O O . ALA A 1 1161 ? -38.979 22.019 30.778 1.00 83.00 1161 ALA A O 1
ATOM 9193 N N . PHE A 1 1162 ? -39.902 23.275 32.399 1.00 83.06 1162 PHE A N 1
ATOM 9194 C CA . PHE A 1 1162 ? -40.315 24.367 31.510 1.00 83.06 1162 PHE A CA 1
ATOM 9195 C C . PHE A 1 1162 ? -39.125 25.208 31.025 1.00 83.06 1162 PHE A C 1
ATOM 9197 O O . PHE A 1 1162 ? -39.036 25.530 29.841 1.00 83.06 1162 PHE A O 1
ATOM 9204 N N . HIS A 1 1163 ? -38.198 25.552 31.922 1.00 84.94 1163 HIS A N 1
ATOM 9205 C CA . HIS A 1 1163 ? -37.046 26.397 31.597 1.00 84.94 1163 HIS A CA 1
ATOM 9206 C C . HIS A 1 1163 ? -35.825 25.638 31.054 1.00 84.94 1163 HIS A C 1
ATOM 9208 O O . HIS A 1 1163 ? -34.864 26.291 30.656 1.00 84.94 1163 HIS A O 1
ATOM 9214 N N . ARG A 1 1164 ? -35.880 24.299 30.994 1.00 85.69 1164 ARG A N 1
ATOM 9215 C CA . ARG A 1 1164 ? -34.772 23.394 30.621 1.00 85.69 1164 ARG A CA 1
ATOM 9216 C C . ARG A 1 1164 ? -33.555 23.513 31.545 1.00 85.69 1164 ARG A C 1
ATOM 9218 O O . ARG A 1 1164 ? -32.415 23.455 31.104 1.00 85.69 1164 ARG A O 1
ATOM 9225 N N . VAL A 1 1165 ? -33.830 23.662 32.840 1.00 84.06 1165 VAL A N 1
ATOM 9226 C CA . VAL A 1 1165 ? -32.824 23.717 33.907 1.00 84.06 1165 VAL A CA 1
ATOM 9227 C C . VAL A 1 1165 ? -32.920 22.434 34.730 1.00 84.06 1165 VAL A C 1
ATOM 9229 O O . VAL A 1 1165 ? -33.998 22.100 35.230 1.00 84.06 1165 VAL A O 1
ATOM 9232 N N . ARG A 1 1166 ? -31.802 21.714 34.877 1.00 79.56 1166 ARG A N 1
ATOM 9233 C CA . ARG A 1 1166 ? -31.745 20.438 35.614 1.00 79.56 1166 ARG A CA 1
ATOM 9234 C C . ARG A 1 1166 ? -32.040 20.614 37.105 1.00 79.56 1166 ARG A C 1
ATOM 9236 O O . ARG A 1 1166 ? -31.856 21.696 37.654 1.00 79.56 1166 ARG A O 1
ATOM 9243 N N . MET A 1 1167 ? -32.456 19.539 37.777 1.00 84.25 1167 MET A N 1
ATOM 9244 C CA . MET A 1 1167 ? -32.595 19.488 39.238 1.00 84.25 1167 MET A CA 1
ATOM 9245 C C . MET A 1 1167 ? -31.672 18.413 39.811 1.00 84.25 1167 MET A C 1
ATOM 9247 O O . MET A 1 1167 ? -31.807 17.239 39.476 1.00 84.25 1167 MET A O 1
ATOM 9251 N N . LEU A 1 1168 ? -30.780 18.827 40.708 1.00 86.88 1168 LEU A N 1
ATOM 9252 C CA . LEU A 1 1168 ? -29.739 17.997 41.307 1.00 86.88 1168 LEU A CA 1
ATOM 9253 C C . LEU A 1 1168 ? -29.730 18.231 42.822 1.00 86.88 1168 LEU A C 1
ATOM 9255 O O . LEU A 1 1168 ? -28.987 19.088 43.303 1.00 86.88 1168 LEU A O 1
ATOM 9259 N N . PRO A 1 1169 ? -30.597 17.551 43.592 1.00 86.88 1169 PRO A N 1
ATOM 9260 C CA . PRO A 1 1169 ? -30.714 17.783 45.026 1.00 86.88 1169 PRO A CA 1
ATOM 9261 C C . PRO A 1 1169 ? -29.366 17.665 45.736 1.00 86.88 1169 PRO A C 1
ATOM 9263 O O . PRO A 1 1169 ? -28.587 16.746 45.466 1.00 86.88 1169 PRO A O 1
ATOM 9266 N N . ALA A 1 1170 ? -29.086 18.597 46.646 1.00 84.88 1170 ALA A N 1
ATOM 9267 C CA . ALA A 1 1170 ? -27.899 18.495 47.474 1.00 84.88 1170 ALA A CA 1
ATOM 9268 C C . ALA A 1 1170 ? -28.116 17.451 48.574 1.00 84.88 1170 ALA A C 1
ATOM 9270 O O . ALA A 1 1170 ? -29.108 17.507 49.305 1.00 84.88 1170 ALA A O 1
ATOM 9271 N N . ILE A 1 1171 ? -27.162 16.526 48.673 1.00 85.19 1171 ILE A N 1
ATOM 9272 C CA . ILE A 1 1171 ? -27.041 15.499 49.706 1.00 85.19 1171 ILE A CA 1
ATOM 9273 C C . ILE A 1 1171 ? -25.939 15.962 50.661 1.00 85.19 1171 ILE A C 1
ATOM 9275 O O . ILE A 1 1171 ? -24.753 15.855 50.349 1.00 85.19 1171 ILE A O 1
ATOM 9279 N N . ASP A 1 1172 ? -26.323 16.522 51.807 1.00 79.81 1172 ASP A N 1
ATOM 9280 C CA . ASP A 1 1172 ? -25.384 17.022 52.815 1.00 79.81 1172 ASP A CA 1
ATOM 9281 C C . ASP A 1 1172 ? -24.911 15.881 53.731 1.00 79.81 1172 ASP A C 1
ATOM 9283 O O . ASP A 1 1172 ? -25.661 15.365 54.569 1.00 79.81 1172 ASP A O 1
ATOM 9287 N N . LEU A 1 1173 ? -23.647 15.482 53.557 1.00 78.69 1173 LEU A N 1
ATOM 9288 C CA . LEU A 1 1173 ? -22.957 14.508 54.401 1.00 78.69 1173 LEU A CA 1
ATOM 9289 C C . LEU A 1 1173 ? -22.326 15.224 55.603 1.00 78.69 1173 LEU A C 1
ATOM 9291 O O . LEU A 1 1173 ? -21.116 15.462 55.666 1.00 78.69 1173 LEU A O 1
ATOM 9295 N N . SER A 1 1174 ? -23.184 15.611 56.547 1.00 67.75 1174 SER A N 1
ATOM 9296 C CA . SER A 1 1174 ? -22.806 16.376 57.740 1.00 67.75 1174 SER A CA 1
ATOM 9297 C C . SER A 1 1174 ? -22.025 15.581 58.800 1.00 67.75 1174 SER A C 1
ATOM 9299 O O . SER A 1 1174 ? -21.436 16.202 59.687 1.00 67.75 1174 SER A O 1
ATOM 9301 N N . TYR A 1 1175 ? -21.970 14.248 58.706 1.00 61.38 1175 TYR A N 1
ATOM 9302 C CA . TYR A 1 1175 ? -21.186 13.367 59.580 1.00 61.38 1175 TYR A CA 1
ATOM 9303 C C . TYR A 1 1175 ? -20.108 12.627 58.771 1.00 61.38 1175 TYR A C 1
ATOM 9305 O O . TYR A 1 1175 ? -20.398 12.059 57.718 1.00 61.38 1175 TYR A O 1
ATOM 9313 N N . ASP A 1 1176 ? -18.866 12.600 59.269 1.00 58.03 1176 ASP A N 1
ATOM 9314 C CA . ASP A 1 1176 ? -17.689 12.106 58.534 1.00 58.03 1176 ASP A CA 1
ATOM 9315 C C . ASP A 1 1176 ? -17.893 10.741 57.847 1.00 58.03 1176 ASP A C 1
ATOM 9317 O O . ASP A 1 1176 ? -17.837 9.689 58.478 1.00 58.03 1176 ASP A O 1
ATOM 9321 N N . GLY A 1 1177 ? -18.079 10.772 56.522 1.00 60.88 1177 GLY A N 1
ATOM 9322 C CA . GLY A 1 1177 ? -17.737 9.718 55.556 1.00 60.88 1177 GLY A CA 1
ATOM 9323 C C . GLY A 1 1177 ? -18.406 8.338 55.652 1.00 60.88 1177 GLY A C 1
ATOM 9324 O O . GLY A 1 1177 ? -18.235 7.560 54.719 1.00 60.88 1177 GLY A O 1
ATOM 9325 N N . ASN A 1 1178 ? -19.154 8.024 56.711 1.00 64.44 1178 ASN A N 1
ATOM 9326 C CA . ASN A 1 1178 ? -19.609 6.659 57.020 1.00 64.44 1178 ASN A CA 1
ATOM 9327 C C . ASN A 1 1178 ? -20.741 6.118 56.125 1.00 64.44 1178 ASN A C 1
ATOM 9329 O O . ASN A 1 1178 ? -21.153 4.972 56.298 1.00 64.44 1178 ASN A O 1
ATOM 9333 N N . ILE A 1 1179 ? -21.239 6.905 55.167 1.00 79.69 1179 ILE A N 1
ATOM 9334 C CA . ILE A 1 1179 ? -22.219 6.428 54.189 1.00 79.69 1179 ILE A CA 1
ATOM 9335 C C . ILE A 1 1179 ? -21.547 5.598 53.086 1.00 79.69 1179 ILE A C 1
ATOM 9337 O O . ILE A 1 1179 ? -20.519 5.980 52.516 1.00 79.69 1179 ILE A O 1
ATOM 9341 N N . ALA A 1 1180 ? -22.159 4.461 52.768 1.00 84.38 1180 ALA A N 1
ATOM 9342 C CA . ALA A 1 1180 ? -21.784 3.624 51.639 1.00 84.38 1180 ALA A CA 1
ATOM 9343 C C . ALA A 1 1180 ? -22.180 4.339 50.321 1.00 84.38 1180 ALA A C 1
ATOM 9345 O O . ALA A 1 1180 ? -23.350 4.713 50.198 1.00 84.38 1180 ALA A O 1
ATOM 9346 N N . PRO A 1 1181 ? -21.260 4.578 49.359 1.00 85.31 1181 PRO A N 1
ATOM 9347 C CA . PRO A 1 1181 ? -21.557 5.310 48.119 1.00 85.31 1181 PRO A CA 1
ATOM 9348 C C . PRO A 1 1181 ? -22.760 4.786 47.326 1.00 85.31 1181 PRO A C 1
ATOM 9350 O O . PRO A 1 1181 ? -23.462 5.551 46.673 1.00 85.31 1181 PRO A O 1
ATOM 9353 N N . GLU A 1 1182 ? -23.035 3.493 47.442 1.00 86.19 1182 GLU A N 1
ATOM 9354 C CA . GLU A 1 1182 ? -24.142 2.789 46.805 1.00 86.19 1182 GLU A CA 1
ATOM 9355 C C . GLU A 1 1182 ? -25.514 3.318 47.282 1.00 86.19 1182 GLU A C 1
ATOM 9357 O O . GLU A 1 1182 ? -26.473 3.335 46.517 1.00 86.19 1182 GLU A O 1
ATOM 9362 N N . GLN A 1 1183 ? -25.609 3.865 48.505 1.00 87.00 1183 GLN A N 1
ATOM 9363 C CA . GLN A 1 1183 ? -26.834 4.526 48.988 1.00 87.00 1183 GLN A CA 1
ATOM 9364 C C . GLN A 1 1183 ? -27.140 5.836 48.244 1.00 87.00 1183 GLN A C 1
ATOM 9366 O O . GLN A 1 1183 ? -28.297 6.255 48.192 1.00 87.00 1183 GLN A O 1
ATOM 9371 N N . ILE A 1 1184 ? -26.119 6.494 47.683 1.00 86.00 1184 ILE A N 1
ATOM 9372 C CA . ILE A 1 1184 ? -26.274 7.737 46.917 1.00 86.00 1184 ILE A CA 1
ATOM 9373 C C . ILE A 1 1184 ? -26.856 7.409 45.538 1.00 86.00 1184 ILE A C 1
ATOM 9375 O O . ILE A 1 1184 ? -27.831 8.037 45.125 1.00 86.00 1184 ILE A O 1
ATOM 9379 N N . THR A 1 1185 ? -26.326 6.386 44.860 1.00 84.62 1185 THR A N 1
ATOM 9380 C CA . THR A 1 1185 ? -26.840 5.947 43.553 1.00 84.62 1185 THR A CA 1
ATOM 9381 C C . THR A 1 1185 ? -28.227 5.307 43.671 1.00 84.62 1185 THR A C 1
ATOM 9383 O O . THR A 1 1185 ? -29.116 5.644 42.887 1.00 84.62 1185 THR A O 1
ATOM 9386 N N . ASP A 1 1186 ? -28.478 4.505 44.716 1.00 84.94 1186 ASP A N 1
ATOM 9387 C CA . ASP A 1 1186 ? -29.819 4.009 45.072 1.00 84.94 1186 ASP A CA 1
ATOM 9388 C C . ASP A 1 1186 ? -30.835 5.153 45.262 1.00 84.94 1186 ASP A C 1
ATOM 9390 O O . ASP A 1 1186 ? -31.983 5.041 44.826 1.00 84.94 1186 ASP A O 1
ATOM 9394 N N . PHE A 1 1187 ? -30.444 6.248 45.929 1.00 86.62 1187 PHE A N 1
ATOM 9395 C CA . PHE A 1 1187 ? -31.328 7.391 46.181 1.00 86.62 1187 PHE A CA 1
ATOM 9396 C C . PHE A 1 1187 ? -31.682 8.141 44.889 1.00 86.62 1187 PHE A C 1
ATOM 9398 O O . PHE A 1 1187 ? -32.858 8.430 44.654 1.00 86.62 1187 PHE A O 1
ATOM 9405 N N . ILE A 1 1188 ? -30.686 8.418 44.041 1.00 85.19 1188 ILE A N 1
ATOM 9406 C CA . ILE A 1 1188 ? -30.874 9.080 42.740 1.00 85.19 1188 ILE A CA 1
ATOM 9407 C C . ILE A 1 1188 ? -31.831 8.259 41.866 1.00 85.19 1188 ILE A C 1
ATOM 9409 O O . ILE A 1 1188 ? -32.829 8.790 41.370 1.00 85.19 1188 ILE A O 1
ATOM 9413 N N . GLN A 1 1189 ? -31.575 6.951 41.753 1.00 82.31 1189 GLN A N 1
ATOM 9414 C CA . GLN A 1 1189 ? -32.373 6.033 40.943 1.00 82.31 1189 GLN A CA 1
ATOM 9415 C C . GLN A 1 1189 ? -33.815 5.906 41.458 1.00 82.31 1189 GLN A C 1
ATOM 9417 O O . GLN A 1 1189 ? -34.755 5.976 40.667 1.00 82.31 1189 GLN A O 1
ATOM 9422 N N . ARG A 1 1190 ? -34.011 5.766 42.779 1.00 85.44 1190 ARG A N 1
ATOM 9423 C CA . ARG A 1 1190 ? -35.342 5.647 43.407 1.00 85.44 1190 ARG A CA 1
ATOM 9424 C C . ARG A 1 1190 ? -36.244 6.843 43.106 1.00 85.44 1190 ARG A C 1
ATOM 9426 O O . ARG A 1 1190 ? -37.447 6.664 42.937 1.00 85.44 1190 ARG A O 1
ATOM 9433 N N . HIS A 1 1191 ? -35.669 8.043 43.049 1.00 83.19 1191 HIS A N 1
ATOM 9434 C CA . HIS A 1 1191 ? -36.412 9.295 42.878 1.00 83.19 1191 HIS A CA 1
ATOM 9435 C C . HIS A 1 1191 ? -36.455 9.819 41.437 1.00 83.19 1191 HIS A C 1
ATOM 9437 O O . HIS A 1 1191 ? -37.049 10.877 41.206 1.00 83.19 1191 HIS A O 1
ATOM 9443 N N . GLY A 1 1192 ? -35.865 9.095 40.476 1.00 77.38 1192 GLY A N 1
ATOM 9444 C CA . GLY A 1 1192 ? -35.823 9.490 39.063 1.00 77.38 1192 GLY A CA 1
ATOM 9445 C C . GLY A 1 1192 ? -35.092 10.816 38.841 1.00 77.38 1192 GLY A C 1
ATOM 9446 O O . GLY A 1 1192 ? -35.551 11.658 38.071 1.00 77.38 1192 GLY A O 1
ATOM 9447 N N . LEU A 1 1193 ? -34.015 11.048 39.591 1.00 80.25 1193 LEU A N 1
ATOM 9448 C CA . LEU A 1 1193 ? -33.207 12.261 39.503 1.00 80.25 1193 LEU A CA 1
ATOM 9449 C C . LEU A 1 1193 ? -32.133 12.097 38.420 1.00 80.25 1193 LEU A C 1
ATOM 9451 O O . LEU A 1 1193 ? -31.567 11.018 38.284 1.00 80.25 1193 LEU A O 1
ATOM 9455 N N . ALA A 1 1194 ? -31.807 13.177 37.702 1.00 72.75 1194 ALA A N 1
ATOM 9456 C CA . ALA A 1 1194 ? -30.665 13.187 36.777 1.00 72.75 1194 ALA A CA 1
ATOM 9457 C C . ALA A 1 1194 ? -29.329 12.973 37.520 1.00 72.75 1194 ALA A C 1
ATOM 9459 O O . ALA A 1 1194 ? -28.377 12.423 36.975 1.00 72.75 1194 ALA A O 1
ATOM 9460 N N . GLY A 1 1195 ? -29.281 13.390 38.788 1.00 83.12 1195 GLY A N 1
ATOM 9461 C CA . GLY A 1 1195 ? -28.089 13.350 39.614 1.00 83.12 1195 GLY A CA 1
ATOM 9462 C C . GLY A 1 1195 ? -28.281 14.009 40.979 1.00 83.12 1195 GLY A C 1
ATOM 9463 O O . GLY A 1 1195 ? -29.402 14.344 41.374 1.00 83.12 1195 GLY A O 1
ATOM 9464 N N . ALA A 1 1196 ? -27.179 14.216 41.697 1.00 85.56 1196 ALA A N 1
ATOM 9465 C CA . ALA A 1 1196 ? -27.150 14.864 43.004 1.00 85.56 1196 ALA A CA 1
ATOM 9466 C C . ALA A 1 1196 ? -25.831 15.607 43.267 1.00 85.56 1196 ALA A C 1
ATOM 9468 O O . ALA A 1 1196 ? -24.764 15.247 42.769 1.00 85.56 1196 ALA A O 1
ATOM 9469 N N . VAL A 1 1197 ? -25.890 16.619 44.132 1.00 84.31 1197 VAL A N 1
ATOM 9470 C CA . VAL A 1 1197 ? -24.697 17.333 44.605 1.00 84.31 1197 VAL A CA 1
ATOM 9471 C C . VAL A 1 1197 ? -24.354 16.859 46.014 1.00 84.31 1197 VAL A C 1
ATOM 9473 O O . VAL A 1 1197 ? -25.012 17.215 46.986 1.00 84.31 1197 VAL A O 1
ATOM 9476 N N . VAL A 1 1198 ? -23.321 16.037 46.149 1.00 83.12 1198 VAL A N 1
ATOM 9477 C CA . VAL A 1 1198 ? -22.891 15.481 47.436 1.00 83.12 1198 VAL A CA 1
ATOM 9478 C C . VAL A 1 1198 ? -21.998 16.493 48.148 1.00 83.12 1198 VAL A C 1
ATOM 9480 O O . VAL A 1 1198 ? -20.825 16.654 47.821 1.00 83.12 1198 VAL A O 1
ATOM 9483 N N . LYS A 1 1199 ? -22.538 17.191 49.142 1.00 79.38 1199 LYS A N 1
ATOM 9484 C CA . LYS A 1 1199 ? -21.792 18.181 49.923 1.00 79.38 1199 LYS A CA 1
ATOM 9485 C C . LYS A 1 1199 ? -21.050 17.499 51.074 1.00 79.38 1199 LYS A C 1
ATOM 9487 O O . LYS A 1 1199 ? -21.640 16.722 51.823 1.00 79.38 1199 LYS A O 1
ATOM 9492 N N . ARG A 1 1200 ? -19.763 17.816 51.244 1.00 76.50 1200 ARG A N 1
ATOM 9493 C CA . ARG A 1 1200 ? -18.902 17.320 52.331 1.00 76.50 1200 ARG A CA 1
ATOM 9494 C C . ARG A 1 1200 ? -18.131 18.462 52.991 1.00 76.50 1200 ARG A C 1
ATOM 9496 O O . ARG A 1 1200 ? -17.655 19.369 52.314 1.00 76.50 1200 ARG A O 1
ATOM 9503 N N . ARG A 1 1201 ? -17.956 18.372 54.314 1.00 68.94 1201 ARG A N 1
ATOM 9504 C CA . ARG A 1 1201 ? -17.093 19.285 55.093 1.00 68.94 1201 ARG A CA 1
ATOM 9505 C C . ARG A 1 1201 ? -15.622 18.862 55.068 1.00 68.94 1201 ARG A C 1
ATOM 9507 O O . ARG A 1 1201 ? -14.735 19.703 55.071 1.00 68.94 1201 ARG A O 1
ATOM 9514 N N . THR A 1 1202 ? -15.367 17.555 55.052 1.00 68.69 1202 THR A N 1
ATOM 9515 C CA . THR A 1 1202 ? -14.024 16.959 55.050 1.00 68.69 1202 THR A CA 1
ATOM 9516 C C . THR A 1 1202 ? -13.685 16.349 53.685 1.00 68.69 1202 THR A C 1
ATOM 9518 O O . THR A 1 1202 ? -14.593 15.845 53.003 1.00 68.69 1202 THR A O 1
ATOM 9521 N N . PRO A 1 1203 ? -12.396 16.351 53.278 1.00 69.75 1203 PRO A N 1
ATOM 9522 C CA . PRO A 1 1203 ? -11.960 15.711 52.042 1.00 69.75 1203 PRO A CA 1
ATOM 9523 C C . PRO A 1 1203 ? -12.428 14.260 51.952 1.00 69.75 1203 PRO A C 1
ATOM 9525 O O . PRO A 1 1203 ? -12.332 13.493 52.913 1.00 69.75 1203 PRO A O 1
ATOM 9528 N N . ALA A 1 1204 ? -12.938 13.869 50.788 1.00 72.31 1204 ALA A N 1
ATOM 9529 C CA . ALA A 1 1204 ? -13.343 12.492 50.558 1.00 72.31 1204 ALA A CA 1
ATOM 9530 C C . ALA A 1 1204 ? -12.103 11.577 50.481 1.00 72.31 1204 ALA A C 1
ATOM 9532 O O . ALA A 1 1204 ? -11.202 11.849 49.686 1.00 72.31 1204 ALA A O 1
ATOM 9533 N N . PRO A 1 1205 ? -12.029 10.477 51.259 1.00 79.31 1205 PRO A N 1
ATOM 9534 C CA . PRO A 1 1205 ? -10.931 9.524 51.135 1.00 79.31 1205 PRO A CA 1
ATOM 9535 C C . PRO A 1 1205 ? -10.862 8.950 49.716 1.00 79.31 1205 PRO A C 1
ATOM 9537 O O . PRO A 1 1205 ? -11.891 8.568 49.161 1.00 79.31 1205 PRO A O 1
ATOM 9540 N N . ALA A 1 1206 ? -9.659 8.797 49.155 1.00 76.62 1206 ALA A N 1
ATOM 9541 C CA . ALA A 1 1206 ? -9.476 8.267 47.797 1.00 76.62 1206 ALA A CA 1
ATOM 9542 C C . ALA A 1 1206 ? -10.148 6.891 47.589 1.00 76.62 1206 ALA A C 1
ATOM 9544 O O . ALA A 1 1206 ? -10.728 6.629 46.540 1.00 76.62 1206 ALA A O 1
ATOM 9545 N N . ALA A 1 1207 ? -10.157 6.034 48.617 1.00 79.25 1207 ALA A N 1
ATOM 9546 C CA . ALA A 1 1207 ? -10.865 4.752 48.590 1.00 79.25 1207 ALA A CA 1
ATOM 9547 C C . ALA A 1 1207 ? -12.402 4.897 48.534 1.00 79.25 1207 ALA A C 1
ATOM 9549 O O . ALA A 1 1207 ? -13.072 4.070 47.921 1.00 79.25 1207 ALA A O 1
ATOM 9550 N N . TRP A 1 1208 ? -12.963 5.945 49.147 1.00 83.38 1208 TRP A N 1
ATOM 9551 C CA . TRP A 1 1208 ? -14.396 6.251 49.083 1.00 83.38 1208 TRP A CA 1
ATOM 9552 C C . TRP A 1 1208 ? -14.770 6.820 47.710 1.00 83.38 1208 TRP A C 1
ATOM 9554 O O . TRP A 1 1208 ? -15.759 6.387 47.132 1.00 83.38 1208 TRP A O 1
ATOM 9564 N N . LEU A 1 1209 ? -13.937 7.705 47.147 1.00 77.06 1209 LEU A N 1
ATOM 9565 C CA . LEU A 1 1209 ? -14.104 8.213 45.779 1.00 77.06 1209 LEU A CA 1
ATOM 9566 C C . LEU A 1 1209 ? -14.031 7.087 44.741 1.00 77.06 1209 LEU A C 1
ATOM 9568 O O . LEU A 1 1209 ? -14.895 7.011 43.877 1.00 77.06 1209 LEU A O 1
ATOM 9572 N N . LYS A 1 1210 ? -13.070 6.162 44.874 1.00 77.50 1210 LYS A N 1
ATOM 9573 C CA . LYS A 1 1210 ? -12.962 4.986 43.997 1.00 77.50 1210 LYS A CA 1
ATOM 9574 C C . LYS A 1 1210 ? -14.190 4.071 44.086 1.00 77.50 1210 LYS A C 1
ATOM 9576 O O . LYS A 1 1210 ? -14.627 3.544 43.069 1.00 77.50 1210 LYS A O 1
ATOM 9581 N N . ARG A 1 1211 ? -14.764 3.892 45.283 1.00 82.81 1211 ARG A N 1
ATOM 9582 C CA . ARG A 1 1211 ? -16.026 3.150 45.458 1.00 82.81 1211 ARG A CA 1
ATOM 9583 C C . ARG A 1 1211 ? -17.232 3.890 44.882 1.00 82.81 1211 ARG A C 1
ATOM 9585 O O . ARG A 1 1211 ? -18.099 3.239 44.321 1.00 82.81 1211 ARG A O 1
ATOM 9592 N N . LEU A 1 1212 ? -17.284 5.217 44.998 1.00 81.31 1212 LEU A N 1
ATOM 9593 C CA . LEU A 1 1212 ? -18.342 6.023 44.389 1.00 81.31 1212 LEU A CA 1
ATOM 9594 C C . LEU A 1 1212 ? -18.278 5.966 42.859 1.00 81.31 1212 LEU A C 1
ATOM 9596 O O . LEU A 1 1212 ? -19.309 5.737 42.244 1.00 81.31 1212 LEU A O 1
ATOM 9600 N N . ALA A 1 1213 ? -17.086 6.085 42.265 1.00 74.44 1213 ALA A N 1
ATOM 9601 C CA . ALA A 1 1213 ? -16.889 5.886 40.829 1.00 74.44 1213 ALA A CA 1
ATOM 9602 C C . ALA A 1 1213 ? -17.360 4.487 40.392 1.00 74.44 1213 ALA A C 1
ATOM 9604 O O . ALA A 1 1213 ? -18.223 4.385 39.534 1.00 74.44 1213 ALA A O 1
ATOM 9605 N N . ALA A 1 1214 ? -16.925 3.413 41.065 1.00 76.31 1214 ALA A N 1
ATOM 9606 C CA . ALA A 1 1214 ? -17.384 2.053 40.754 1.00 76.31 1214 ALA A CA 1
ATOM 9607 C C . ALA A 1 1214 ? -18.915 1.870 40.891 1.00 76.31 1214 ALA A C 1
ATOM 9609 O O . ALA A 1 1214 ? -19.543 1.249 40.038 1.00 76.31 1214 ALA A O 1
ATOM 9610 N N . ALA A 1 1215 ? -19.540 2.447 41.923 1.00 79.88 1215 ALA A N 1
ATOM 9611 C CA . ALA A 1 1215 ? -20.995 2.404 42.098 1.00 79.88 1215 ALA A CA 1
ATOM 9612 C C . ALA A 1 1215 ? -21.758 3.190 41.012 1.00 79.88 1215 ALA A C 1
ATOM 9614 O O . ALA A 1 1215 ? -22.912 2.876 40.721 1.00 79.88 1215 ALA A O 1
ATOM 9615 N N . LEU A 1 1216 ? -21.121 4.209 40.428 1.00 73.75 1216 LEU A N 1
ATOM 9616 C CA . LEU A 1 1216 ? -21.643 4.990 39.310 1.00 73.75 1216 LEU A CA 1
ATOM 9617 C C . LEU A 1 1216 ? -21.364 4.321 37.951 1.00 73.75 1216 LEU A C 1
ATOM 9619 O O . LEU A 1 1216 ? -22.183 4.454 37.047 1.00 73.75 1216 LEU A O 1
ATOM 9623 N N . GLU A 1 1217 ? -20.283 3.542 37.809 1.00 69.19 1217 GLU A N 1
ATOM 9624 C CA . GLU A 1 1217 ? -20.030 2.679 36.638 1.00 69.19 1217 GLU A CA 1
ATOM 9625 C C . GLU A 1 1217 ? -21.142 1.638 36.470 1.00 69.19 1217 GLU A C 1
ATOM 9627 O O . GLU A 1 1217 ? -21.606 1.401 35.356 1.00 69.19 1217 GLU A O 1
ATOM 9632 N N . GLU A 1 1218 ? -21.624 1.064 37.576 1.00 72.12 1218 GLU A N 1
ATOM 9633 C CA . GLU A 1 1218 ? -22.793 0.178 37.573 1.00 72.12 1218 GLU A CA 1
ATOM 9634 C C . GLU A 1 1218 ? -24.115 0.931 37.346 1.00 72.12 1218 GLU A C 1
ATOM 9636 O O . GLU A 1 1218 ? -25.064 0.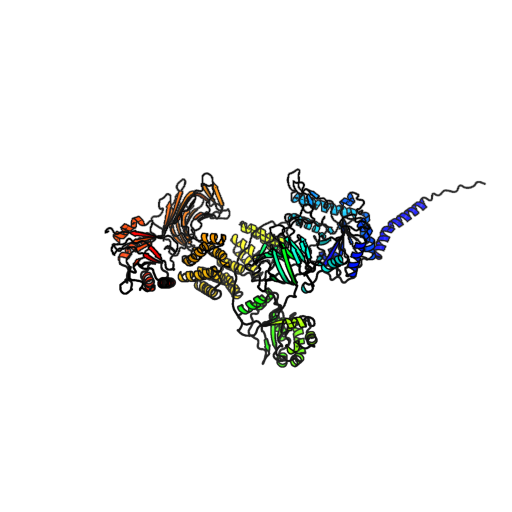364 36.799 1.00 72.12 1218 GLU A O 1
ATOM 9641 N N . ARG A 1 1219 ? -24.214 2.190 37.800 1.00 73.81 1219 ARG A N 1
ATOM 9642 C CA . ARG A 1 1219 ? -25.451 2.990 37.786 1.00 73.81 1219 ARG A CA 1
ATOM 9643 C C . ARG A 1 1219 ? -25.169 4.461 37.445 1.00 73.81 1219 ARG A C 1
ATOM 9645 O O . ARG A 1 1219 ? -25.031 5.273 38.364 1.00 73.81 1219 ARG A O 1
ATOM 9652 N N . PRO A 1 1220 ? -25.113 4.812 36.145 1.00 68.56 1220 PRO A N 1
ATOM 9653 C CA . PRO A 1 1220 ? -24.777 6.159 35.695 1.00 68.56 1220 PRO A CA 1
ATOM 9654 C C . PRO A 1 1220 ? -25.697 7.231 36.282 1.00 68.56 1220 PRO A C 1
ATOM 9656 O O . PRO A 1 1220 ? -26.922 7.126 36.191 1.00 68.56 1220 PRO A O 1
ATOM 9659 N N . ALA A 1 1221 ? -25.095 8.258 36.880 1.00 71.19 1221 ALA A N 1
ATOM 9660 C CA . ALA A 1 1221 ? -25.781 9.418 37.431 1.00 71.19 1221 ALA A CA 1
ATOM 9661 C C . ALA A 1 1221 ? -24.820 10.604 37.576 1.00 71.19 1221 ALA A C 1
ATOM 9663 O O . ALA A 1 1221 ? -23.663 10.430 37.960 1.00 71.19 1221 ALA A O 1
ATOM 9664 N N . ASP A 1 1222 ? -25.330 11.816 37.370 1.00 71.75 1222 ASP A N 1
ATOM 9665 C CA . ASP A 1 1222 ? -24.572 13.050 37.568 1.00 71.75 1222 ASP A CA 1
ATOM 9666 C C . ASP A 1 1222 ? -24.269 13.275 39.064 1.00 71.75 1222 ASP A C 1
ATOM 9668 O O . ASP A 1 1222 ? -25.142 13.692 39.829 1.00 71.75 1222 ASP A O 1
ATOM 9672 N N . VAL A 1 1223 ? -23.037 13.036 39.521 1.00 76.06 1223 VAL A N 1
ATOM 9673 C CA . VAL A 1 1223 ? -22.652 13.305 40.918 1.00 76.06 1223 VAL A CA 1
ATOM 9674 C C . VAL A 1 1223 ? -21.510 14.308 41.000 1.00 76.06 1223 VAL A C 1
ATOM 9676 O O . VAL A 1 1223 ? -20.401 14.055 40.545 1.00 76.06 1223 VAL A O 1
ATOM 9679 N N . ILE A 1 1224 ? -21.756 15.440 41.666 1.00 76.56 1224 ILE A N 1
ATOM 9680 C CA . ILE A 1 1224 ? -20.720 16.430 41.997 1.00 76.56 1224 ILE A CA 1
ATOM 9681 C C . ILE A 1 1224 ? -20.464 16.381 43.500 1.00 76.56 1224 ILE A C 1
ATOM 9683 O O . ILE A 1 1224 ? -21.369 16.665 44.282 1.00 76.56 1224 ILE A O 1
ATOM 9687 N N . VAL A 1 1225 ? -19.236 16.066 43.925 1.00 75.56 1225 VAL A N 1
ATOM 9688 C CA . VAL A 1 1225 ? -18.841 16.128 45.339 1.00 75.56 1225 VAL A CA 1
ATOM 9689 C C . VAL A 1 1225 ? -18.278 17.520 45.645 1.00 75.56 1225 VAL A C 1
ATOM 9691 O O . VAL A 1 1225 ? -17.115 17.820 45.378 1.00 75.56 1225 VAL A O 1
ATOM 9694 N N . LEU A 1 1226 ? -19.106 18.394 46.219 1.00 72.56 1226 LEU A N 1
ATOM 9695 C CA . LEU A 1 1226 ? -18.659 19.706 46.689 1.00 72.56 1226 LEU A CA 1
ATOM 9696 C C . LEU A 1 1226 ? -18.010 19.567 48.067 1.00 72.56 1226 LEU A C 1
ATOM 9698 O O . LEU A 1 1226 ? -18.699 19.354 49.068 1.00 72.56 1226 LEU A O 1
ATOM 9702 N N . GLN A 1 1227 ? -16.687 19.713 48.125 1.00 68.75 1227 GLN A N 1
ATOM 9703 C CA . GLN A 1 1227 ? -15.963 19.891 49.375 1.00 68.75 1227 GLN A CA 1
ATOM 9704 C C . GLN A 1 1227 ? -15.867 21.390 49.674 1.00 68.75 1227 GLN A C 1
ATOM 9706 O O . GLN A 1 1227 ? -15.270 22.153 48.917 1.00 68.75 1227 GLN A O 1
ATOM 9711 N N . THR A 1 1228 ? -16.439 21.820 50.793 1.00 57.12 1228 THR A N 1
ATOM 9712 C CA . THR A 1 1228 ? -16.453 23.236 51.172 1.00 57.12 1228 THR A CA 1
ATOM 9713 C C . THR A 1 1228 ? -16.211 23.398 52.668 1.00 57.12 1228 THR A C 1
ATOM 9715 O O . THR A 1 1228 ? -16.837 22.724 53.490 1.00 57.12 1228 THR A O 1
ATOM 9718 N N . GLU A 1 1229 ? -15.288 24.295 53.023 1.00 49.47 1229 GLU A N 1
ATOM 9719 C CA . GLU A 1 1229 ? -15.179 24.816 54.391 1.00 49.47 1229 GLU A CA 1
ATOM 9720 C C . GLU A 1 1229 ? -16.273 25.855 54.680 1.00 49.47 1229 GLU A C 1
ATOM 9722 O O . GLU A 1 1229 ? -16.599 26.111 55.840 1.00 49.47 1229 GLU A O 1
ATOM 9727 N N . ALA A 1 1230 ? -16.849 26.456 53.632 1.00 45.94 1230 ALA A N 1
ATOM 9728 C CA . ALA A 1 1230 ? -17.849 27.497 53.765 1.00 45.94 1230 ALA A CA 1
ATOM 9729 C C . ALA A 1 1230 ? -19.180 26.929 54.268 1.00 45.94 1230 ALA A C 1
ATOM 9731 O O . ALA A 1 1230 ? -19.669 25.877 53.844 1.00 45.94 1230 ALA A O 1
ATOM 9732 N N . ALA A 1 1231 ? -19.817 27.685 55.160 1.00 49.22 1231 ALA A N 1
ATOM 9733 C CA . ALA A 1 1231 ? -21.120 27.365 55.722 1.00 49.22 1231 ALA A CA 1
ATOM 9734 C C . ALA A 1 1231 ? -22.272 27.660 54.739 1.00 49.22 1231 ALA A C 1
ATOM 9736 O O . ALA A 1 1231 ? -23.239 28.324 55.107 1.00 49.22 1231 ALA A O 1
ATOM 9737 N N . LEU A 1 1232 ? -22.196 27.139 53.507 1.00 48.84 1232 LEU A N 1
ATOM 9738 C CA . LEU A 1 1232 ? -23.324 27.107 52.571 1.00 48.84 1232 LEU A CA 1
ATOM 9739 C C . LEU A 1 1232 ? -24.516 26.443 53.291 1.00 48.84 1232 LEU A C 1
ATOM 9741 O O . LEU A 1 1232 ? -24.433 25.270 53.676 1.00 48.84 1232 LEU A O 1
ATOM 9745 N N . TRP A 1 1233 ? -25.584 27.216 53.522 1.00 54.47 1233 TRP A N 1
ATOM 9746 C CA . TRP A 1 1233 ? -26.767 26.897 54.360 1.00 54.47 1233 TRP A CA 1
ATOM 9747 C C . TRP A 1 1233 ? -26.653 26.965 55.901 1.00 54.47 1233 TRP A C 1
ATOM 9749 O O . TRP A 1 1233 ? -27.533 26.466 56.593 1.00 54.47 1233 TRP A O 1
ATOM 9759 N N . ASN A 1 1234 ? -25.626 27.622 56.443 1.00 44.97 1234 ASN A N 1
ATOM 9760 C CA . ASN A 1 1234 ? -25.509 28.159 57.812 1.00 44.97 1234 ASN A CA 1
ATOM 9761 C C . ASN A 1 1234 ? -26.075 27.363 59.021 1.00 44.97 1234 ASN A C 1
ATOM 9763 O O . ASN A 1 1234 ? -27.247 27.441 59.393 1.00 44.97 1234 ASN A O 1
ATOM 9767 N N . SER A 1 1235 ? -25.157 26.807 59.818 1.00 33.16 1235 SER A N 1
ATOM 9768 C CA . SER A 1 1235 ? -25.273 26.849 61.285 1.00 33.16 1235 SER A CA 1
ATOM 9769 C C . SER A 1 1235 ? -23.884 27.028 61.913 1.00 33.16 1235 SER A C 1
ATOM 9771 O O . SER A 1 1235 ? -22.932 26.393 61.450 1.00 33.16 1235 SER A O 1
ATOM 9773 N N . PRO A 1 1236 ? -23.722 27.910 62.917 1.00 33.97 1236 PRO A N 1
ATOM 9774 C CA . PRO A 1 1236 ? -22.422 28.491 63.238 1.00 33.97 1236 PRO A CA 1
ATOM 9775 C C . PRO A 1 1236 ? -21.536 27.611 64.130 1.00 33.97 1236 PRO A C 1
ATOM 9777 O O . PRO A 1 1236 ? -21.978 27.047 65.131 1.00 33.97 1236 PRO A O 1
ATOM 9780 N N . ARG A 1 1237 ? -20.225 27.665 63.875 1.00 33.38 1237 ARG A N 1
ATOM 9781 C CA . ARG A 1 1237 ? -19.247 27.861 64.955 1.00 33.38 1237 ARG A CA 1
ATOM 9782 C C . ARG A 1 1237 ? -18.675 29.266 64.807 1.00 33.38 1237 ARG A C 1
ATOM 9784 O O . ARG A 1 1237 ? -18.424 29.717 63.697 1.00 33.38 1237 ARG A O 1
ATOM 9791 N N . ALA A 1 1238 ? -18.561 29.978 65.920 1.00 31.81 1238 ALA A N 1
ATOM 9792 C CA . ALA A 1 1238 ? -18.165 31.377 65.908 1.00 31.81 1238 ALA A CA 1
ATOM 9793 C C . ALA A 1 1238 ? -16.674 31.539 65.570 1.00 31.81 1238 ALA A C 1
ATOM 9795 O O . ALA A 1 1238 ? -15.842 30.913 66.223 1.00 31.81 1238 ALA A O 1
ATOM 9796 N N . GLY A 1 1239 ? -16.354 32.457 64.650 1.00 36.84 1239 GLY A N 1
ATOM 9797 C CA . GLY A 1 1239 ? -15.079 33.183 64.683 1.00 36.84 1239 GLY A CA 1
ATOM 9798 C C . GLY A 1 1239 ? -14.150 33.108 63.469 1.00 36.84 1239 GLY A C 1
ATOM 9799 O O . GLY A 1 1239 ? -13.159 33.830 63.493 1.00 36.84 1239 GLY A O 1
ATOM 9800 N N . GLU A 1 1240 ? -14.424 32.312 62.432 1.00 36.28 1240 GLU A N 1
ATOM 9801 C CA . GLU A 1 1240 ? -13.474 32.123 61.317 1.00 36.28 1240 GLU A CA 1
ATOM 9802 C C . GLU A 1 1240 ? -14.104 32.370 59.934 1.00 36.28 1240 GLU A C 1
ATOM 9804 O O . GLU A 1 1240 ? -15.177 31.857 59.617 1.00 36.28 1240 GLU A O 1
ATOM 9809 N N . GLU A 1 1241 ? -13.419 33.167 59.105 1.00 36.72 1241 GLU A N 1
ATOM 9810 C CA . GLU A 1 1241 ? -13.710 33.329 57.675 1.00 36.72 1241 GLU A CA 1
ATOM 9811 C C . GLU A 1 1241 ? -13.093 32.155 56.895 1.00 36.72 1241 GLU A C 1
ATOM 9813 O O . GLU A 1 1241 ? -11.871 31.999 56.866 1.00 36.72 1241 GLU A O 1
ATOM 9818 N N . SER A 1 1242 ? -13.923 31.336 56.244 1.00 38.06 1242 SER A N 1
ATOM 9819 C CA . SER A 1 1242 ? -13.475 30.173 55.462 1.00 38.06 1242 SER A CA 1
ATOM 9820 C C . SER A 1 1242 ? -12.749 30.577 54.174 1.00 38.06 1242 SER A C 1
ATOM 9822 O O . SER A 1 1242 ? -13.242 31.431 53.431 1.00 38.06 1242 SER A O 1
ATOM 9824 N N . LYS A 1 1243 ? -11.636 29.905 53.848 1.00 38.47 1243 LYS A N 1
ATOM 9825 C CA . LYS A 1 1243 ? -10.873 30.121 52.605 1.00 38.47 1243 LYS A CA 1
ATOM 9826 C C . LYS A 1 1243 ? -10.664 28.816 51.838 1.00 38.47 1243 LYS A C 1
ATOM 9828 O O . LYS A 1 1243 ? -9.612 28.194 51.943 1.00 38.47 1243 LYS A O 1
ATOM 9833 N N . GLY A 1 1244 ? -11.616 28.479 50.973 1.00 47.03 1244 GLY A N 1
ATOM 9834 C CA . GLY A 1 1244 ? -11.428 27.450 49.951 1.00 47.03 1244 GLY A CA 1
ATOM 9835 C C . GLY A 1 1244 ? -12.675 26.617 49.684 1.00 47.03 1244 GLY A C 1
ATOM 9836 O O . GLY A 1 1244 ? -13.278 26.056 50.598 1.00 47.03 1244 GLY A O 1
ATOM 9837 N N . GLU A 1 1245 ? -13.010 26.494 48.405 1.00 51.12 1245 GLU A N 1
ATOM 9838 C CA . GLU A 1 1245 ? -13.956 25.508 47.889 1.00 51.12 1245 GLU A CA 1
ATOM 9839 C C . GLU A 1 1245 ? -13.194 24.588 46.933 1.00 51.12 1245 GLU A C 1
ATOM 9841 O O . GLU A 1 1245 ? -12.403 25.059 46.115 1.00 51.12 1245 GLU A O 1
ATOM 9846 N N . TYR A 1 1246 ? -13.413 23.280 47.044 1.00 51.06 1246 TYR A N 1
ATOM 9847 C CA . TYR A 1 1246 ? -12.787 22.273 46.194 1.00 51.06 1246 TYR A CA 1
ATOM 9848 C C . TYR A 1 1246 ? -13.871 21.370 45.608 1.00 51.06 1246 TYR A C 1
ATOM 9850 O O . TYR A 1 1246 ? -14.648 20.737 46.323 1.00 51.06 1246 TYR A O 1
ATOM 9858 N N . ILE A 1 1247 ? -13.932 21.303 44.282 1.00 55.38 1247 ILE A N 1
ATOM 9859 C CA . ILE A 1 1247 ? -14.908 20.476 43.573 1.00 55.38 1247 ILE A CA 1
ATOM 9860 C C . ILE A 1 1247 ? -14.226 19.157 43.220 1.00 55.38 1247 ILE A C 1
ATOM 9862 O O . ILE A 1 1247 ? -13.304 19.131 42.410 1.00 55.38 1247 ILE A O 1
ATOM 9866 N N . VAL A 1 1248 ? -14.688 18.062 43.815 1.00 53.97 1248 VAL A N 1
ATOM 9867 C CA . VAL A 1 1248 ? -14.257 16.704 43.473 1.00 53.97 1248 VAL A CA 1
ATOM 9868 C C . VAL A 1 1248 ? -15.387 16.058 42.677 1.00 53.97 1248 VAL A C 1
ATOM 9870 O O . VAL A 1 1248 ? -16.547 16.133 43.072 1.00 53.97 1248 VAL A O 1
ATOM 9873 N N . ARG A 1 1249 ? -15.099 15.438 41.534 1.00 56.72 1249 ARG A N 1
ATOM 9874 C CA . ARG A 1 1249 ? -16.129 14.780 40.714 1.00 56.72 1249 ARG A CA 1
ATOM 9875 C C . ARG A 1 1249 ? -15.778 13.295 40.588 1.00 56.72 1249 ARG A C 1
ATOM 9877 O O . ARG A 1 1249 ? -14.677 13.006 40.127 1.00 56.72 1249 ARG A O 1
ATOM 9884 N N . PRO A 1 1250 ? -16.617 12.358 41.065 1.00 52.47 1250 PRO A N 1
ATOM 9885 C CA . PRO A 1 1250 ? -16.487 10.959 40.684 1.00 52.47 1250 PRO A CA 1
ATOM 9886 C C . PRO A 1 1250 ? -16.749 10.804 39.182 1.00 52.47 1250 PRO A C 1
ATOM 9888 O O . PRO A 1 1250 ? -17.573 11.511 38.607 1.00 52.47 1250 PRO A O 1
ATOM 9891 N N . GLU A 1 1251 ? -16.056 9.865 38.556 1.00 51.16 1251 GLU A N 1
ATOM 9892 C CA . GLU A 1 1251 ? -16.223 9.561 37.138 1.00 51.16 1251 GLU A CA 1
ATOM 9893 C C . GLU A 1 1251 ? -17.410 8.612 36.941 1.00 51.16 1251 GLU A C 1
ATOM 9895 O O . GLU A 1 1251 ? -17.258 7.423 37.187 1.00 51.16 1251 GLU A O 1
ATOM 9900 N N . VAL A 1 1252 ? -18.564 9.143 36.518 1.00 44.72 1252 VAL A N 1
ATOM 9901 C CA . VAL A 1 1252 ? -19.414 8.655 35.404 1.00 44.72 1252 VAL A CA 1
ATOM 9902 C C . VAL A 1 1252 ? -20.268 9.835 34.937 1.00 44.72 1252 VAL A C 1
ATOM 9904 O O . VAL A 1 1252 ? -20.677 10.663 35.747 1.00 44.72 1252 VAL A O 1
ATOM 9907 N N . ALA A 1 1253 ? -20.495 9.930 33.628 1.00 43.66 1253 ALA A N 1
ATOM 9908 C CA . ALA A 1 1253 ? -21.037 11.117 32.983 1.00 43.66 1253 ALA A CA 1
ATOM 9909 C C . ALA A 1 1253 ? -22.517 10.992 32.594 1.00 43.66 1253 ALA A C 1
ATOM 9911 O O . ALA A 1 1253 ? -22.924 10.004 31.977 1.00 43.66 1253 ALA A O 1
ATOM 9912 N N . ASP A 1 1254 ? -23.266 12.069 32.827 1.00 44.12 1254 ASP A N 1
ATOM 9913 C CA . ASP A 1 1254 ? -24.162 12.610 31.813 1.00 44.12 1254 ASP A CA 1
ATOM 9914 C C . ASP A 1 1254 ? -23.605 13.971 31.321 1.00 44.12 1254 ASP A C 1
ATOM 9916 O O . ASP A 1 1254 ? -23.012 14.752 32.064 1.00 44.12 1254 ASP A O 1
ATOM 9920 N N . HIS A 1 1255 ? -23.753 14.251 30.030 1.00 51.56 1255 HIS A N 1
ATOM 9921 C CA . HIS A 1 1255 ? -23.068 15.300 29.241 1.00 51.56 1255 HIS A CA 1
ATOM 9922 C C . HIS A 1 1255 ? -23.617 16.725 29.473 1.00 51.56 1255 HIS A C 1
ATOM 9924 O O . HIS A 1 1255 ? -23.652 17.576 28.577 1.00 51.56 1255 HIS A O 1
ATOM 9930 N N . LEU A 1 1256 ? -24.165 16.966 30.664 1.00 51.78 1256 LEU A N 1
ATOM 9931 C CA . LEU A 1 1256 ? -24.960 18.152 30.981 1.00 51.78 1256 LEU A CA 1
ATOM 9932 C C . LEU A 1 1256 ? -24.608 18.791 32.340 1.00 51.78 1256 LEU A C 1
ATOM 9934 O O . LEU A 1 1256 ? -25.087 19.883 32.661 1.00 51.78 1256 LEU A O 1
ATOM 9938 N N . LEU A 1 1257 ? -23.665 18.190 33.071 1.00 61.84 1257 LEU A N 1
ATOM 9939 C CA . LEU A 1 1257 ? -22.887 18.823 34.136 1.00 61.84 1257 LEU A CA 1
ATOM 9940 C C . LEU A 1 1257 ? -21.429 19.031 33.720 1.00 61.84 1257 LEU A C 1
ATOM 9942 O O . LEU A 1 1257 ? -21.003 18.464 32.721 1.00 61.84 1257 LEU A O 1
ATOM 9946 N N . PRO A 1 1258 ? -20.674 19.924 34.395 1.00 60.88 1258 PRO A N 1
ATOM 9947 C CA . PRO A 1 1258 ? -19.325 20.225 33.952 1.00 60.88 1258 PRO A CA 1
ATOM 9948 C C . PRO A 1 1258 ? -18.385 19.034 34.158 1.00 60.88 1258 PRO A C 1
ATOM 9950 O O . PRO A 1 1258 ? -18.364 18.415 35.230 1.00 60.88 1258 PRO A O 1
ATOM 9953 N N . GLU A 1 1259 ? -17.535 18.773 33.176 1.00 59.97 1259 GLU A N 1
ATOM 9954 C CA . GLU A 1 1259 ? -16.543 17.696 33.199 1.00 59.97 1259 GLU A CA 1
ATOM 9955 C C . GLU A 1 1259 ? -15.251 18.100 33.928 1.00 59.97 1259 GLU A C 1
ATOM 9957 O O . GLU A 1 1259 ? -14.980 19.296 34.094 1.00 59.97 1259 GLU A O 1
ATOM 9962 N N . PRO A 1 1260 ? -14.439 17.145 34.432 1.00 54.12 1260 PRO A N 1
ATOM 9963 C CA . PRO A 1 1260 ? -13.178 17.461 35.098 1.00 54.12 1260 PRO A CA 1
ATOM 9964 C C . PRO A 1 1260 ? -12.322 18.379 34.220 1.00 54.12 1260 PRO A C 1
ATOM 9966 O O . PRO A 1 1260 ? -11.950 17.988 33.118 1.00 54.12 1260 PRO A O 1
ATOM 9969 N N . GLY A 1 1261 ? -12.012 19.586 34.704 1.00 53.69 1261 GLY A N 1
ATOM 9970 C CA . GLY A 1 1261 ? -11.282 20.625 33.966 1.00 53.69 1261 GLY A CA 1
ATOM 9971 C C . GLY A 1 1261 ? -12.139 21.689 33.263 1.00 53.69 1261 GLY A C 1
ATOM 9972 O O . GLY A 1 1261 ? -11.559 22.595 32.678 1.00 53.69 1261 GLY A O 1
ATOM 9973 N N . GLU A 1 1262 ? -13.470 21.618 33.336 1.00 60.59 1262 GLU A N 1
ATOM 9974 C CA . GLU A 1 1262 ? -14.365 22.721 32.959 1.00 60.59 1262 GLU A CA 1
ATOM 9975 C C . GLU A 1 1262 ? -14.688 23.641 34.146 1.00 60.59 1262 GLU A C 1
ATOM 9977 O O . GLU A 1 1262 ? -14.951 23.175 35.268 1.00 60.59 1262 GLU A O 1
ATOM 9982 N N . ASP A 1 1263 ? -14.747 24.946 33.863 1.00 66.25 1263 ASP A N 1
ATOM 9983 C CA . ASP A 1 1263 ? -15.110 25.980 34.830 1.00 66.25 1263 ASP A CA 1
ATOM 9984 C C . ASP A 1 1263 ? -16.557 25.829 35.318 1.00 66.25 1263 ASP A C 1
ATOM 9986 O O . ASP A 1 1263 ? -17.520 25.725 34.549 1.00 66.25 1263 ASP A O 1
ATOM 9990 N N . LEU A 1 1264 ? -16.705 25.865 36.643 1.00 71.44 1264 LEU A N 1
ATOM 9991 C CA . LEU A 1 1264 ? -17.983 25.792 37.336 1.00 71.44 1264 LEU A CA 1
ATOM 9992 C C . LEU A 1 1264 ? -18.212 27.061 38.155 1.00 71.44 1264 LEU A C 1
ATOM 9994 O O . LEU A 1 1264 ? -17.447 27.369 39.066 1.00 71.44 1264 LEU A O 1
ATOM 9998 N N . MET A 1 1265 ? -19.317 27.746 37.878 1.00 75.38 1265 MET A N 1
ATOM 9999 C CA . MET A 1 1265 ? -19.801 28.866 38.672 1.00 75.38 1265 MET A CA 1
ATOM 10000 C C . MET A 1 1265 ? -20.843 28.375 39.684 1.00 75.38 1265 MET A C 1
ATOM 10002 O O . MET A 1 1265 ? -21.877 27.813 39.314 1.00 75.38 1265 MET A O 1
ATOM 10006 N N . LEU A 1 1266 ? -20.588 28.613 40.971 1.00 71.12 1266 LEU A N 1
ATOM 10007 C CA . LEU A 1 1266 ? -21.558 28.399 42.044 1.00 71.12 1266 LEU A CA 1
ATOM 10008 C C . LEU A 1 1266 ? -22.260 29.723 42.368 1.00 71.12 1266 LEU A C 1
ATOM 10010 O O . LEU A 1 1266 ? -21.607 30.743 42.580 1.00 71.12 1266 LEU A O 1
ATOM 10014 N N . VAL A 1 1267 ? -23.593 29.712 42.413 1.00 71.44 1267 VAL A N 1
ATOM 10015 C CA . VAL A 1 1267 ? -24.410 30.884 42.768 1.00 71.44 1267 VAL A CA 1
ATOM 10016 C C . VAL A 1 1267 ? -25.356 30.506 43.903 1.00 71.44 1267 VAL A C 1
ATOM 10018 O O . VAL A 1 1267 ? -26.272 29.711 43.714 1.00 71.44 1267 VAL A O 1
ATOM 10021 N N . GLU A 1 1268 ? -25.147 31.076 45.090 1.00 68.56 1268 GLU A N 1
ATOM 10022 C CA . GLU A 1 1268 ? -26.014 30.868 46.256 1.00 68.56 1268 GLU A CA 1
ATOM 10023 C C . GLU A 1 1268 ? -27.120 31.933 46.312 1.00 68.56 1268 GLU A C 1
ATOM 10025 O O . GLU A 1 1268 ? -26.843 33.136 46.356 1.00 68.56 1268 GLU A O 1
ATOM 10030 N N . LEU A 1 1269 ? -28.386 31.503 46.350 1.00 66.00 1269 LEU A N 1
ATOM 10031 C CA . LEU A 1 1269 ? -29.514 32.402 46.604 1.00 66.00 1269 LEU A CA 1
ATOM 10032 C C . LEU A 1 1269 ? -29.798 32.511 48.105 1.00 66.00 1269 LEU A C 1
ATOM 10034 O O . LEU A 1 1269 ? -30.141 31.534 48.768 1.00 66.00 1269 LEU A O 1
ATOM 10038 N N . ARG A 1 1270 ? -29.694 33.731 48.640 1.00 56.44 1270 ARG A N 1
ATOM 10039 C CA . ARG A 1 1270 ? -29.952 34.023 50.057 1.00 56.44 1270 ARG A CA 1
ATOM 10040 C C . ARG A 1 1270 ? -31.449 34.156 50.333 1.00 56.44 1270 ARG A C 1
ATOM 10042 O O . ARG A 1 1270 ? -32.173 34.782 49.562 1.00 56.44 1270 ARG A O 1
ATOM 10049 N N . SER A 1 1271 ? -31.904 33.616 51.465 1.00 49.28 1271 SER A N 1
ATOM 10050 C CA . SER A 1 1271 ? -33.271 33.853 51.948 1.00 49.28 1271 SER A CA 1
ATOM 10051 C C . SER A 1 1271 ? -33.442 35.301 52.424 1.00 49.28 1271 SER A C 1
ATOM 10053 O O . SER A 1 1271 ? -32.496 35.900 52.930 1.00 49.28 1271 SER A O 1
ATOM 10055 N N . ALA A 1 1272 ? -34.661 35.840 52.356 1.00 44.50 1272 ALA A N 1
ATOM 10056 C CA . ALA A 1 1272 ? -34.981 37.197 52.820 1.00 44.50 1272 ALA A CA 1
ATOM 10057 C C . ALA A 1 1272 ? -34.975 37.381 54.362 1.00 44.50 1272 ALA A C 1
ATOM 10059 O O . ALA A 1 1272 ? -35.474 38.389 54.857 1.00 44.50 1272 ALA A O 1
ATOM 10060 N N . ALA A 1 1273 ? -34.458 36.406 55.121 1.00 38.84 1273 ALA A N 1
ATOM 10061 C CA . ALA A 1 1273 ? -34.446 36.374 56.586 1.00 38.84 1273 ALA A CA 1
ATOM 10062 C C . ALA A 1 1273 ? -33.022 36.290 57.186 1.00 38.84 1273 ALA A C 1
ATOM 10064 O O . ALA A 1 1273 ? -32.842 35.732 58.270 1.00 38.84 1273 ALA A O 1
ATOM 10065 N N . CYS A 1 1274 ? -32.014 36.822 56.484 1.00 29.28 1274 CYS A N 1
ATOM 10066 C CA . CYS A 1 1274 ? -30.646 37.044 56.974 1.00 29.28 1274 CYS A CA 1
ATOM 10067 C C . CYS A 1 1274 ? -30.140 38.421 56.526 1.00 29.28 1274 CYS A C 1
ATOM 10069 O O . CYS A 1 1274 ? -30.194 38.677 55.302 1.00 29.28 1274 CYS A O 1
#

Foldseek 3Di:
DDDDDDDPPDCVVVVVVVVVVVVVCVVVCLVVVLVVLCVLQPADPDADQDAQKEWEAEAAAEADDPDPDQQHAYLVVVLLLLVLCVVVPAGADDLVQVLCCQPVVGGGGPHYYEYEYEAQFPRRCVSCVVSLRVNSHAYEYEHACQCQVVVPPRHDHLVRQQSVVSSVRYHYAYEWDCQLDWAAAAQPSDTDTLLAGFHDDNVVRDTDDPVRSLVSLLVTLVVRQVSCCVRNVHGAQEYEYHQLHQNLPPPVRLVSNVSQLVSRCVRRVAYEGEDCATMDGSLARRSYHYHYSDGNPDDSVLSSLLSVQQAADAQQVDDPLQPPSFKAKPDADWDADPVGFIKWFFAADDPPPDPHHWDQKTKIWGHNLQQDQWFKKKWKKAWQFAKKKKWWFLYPSSQWIWIWIAGQQGKIWTWTGHHPDDIGTQDIAHDDPRHHGDIKIKMWTHDFQWIWIAIPNHTRDPATRRHPDGRHRGIMMMMWGDPDTGTTMMIIRDMGIHDQQEAEEEEDADPQDDPVRVLVLCRVCLSRYQAYEYEAWEQADDDIDGGPDDPLVSRVVSCVVSVHFYAYEYEHQFLVSLVVDDLLVVLVVVLVSVGQYHEYHDQNYDPVRVVSNLVSVLSNLVSNVVSVHAYEYEHHPVLLPDPCNLVVLVSRPRHAYEYADPVSQVVCVVRHPRYHYYDYDDGDDDDDDDDDDDDDDDDDDAADPADLVVLLVRLCGQLVVCVVVLNLVSNLVSLVSNCVSPVLQLSSLQSNLVSCVSVVVLVSSLVSLVSSCVSPVVPLVSLLVSLVSCVVVVVNVVSQVSLVVVCVVCVPDVVSLLSNLVSCVVVVVLVVSLVSLVVVCVVPVLDLSSLLSNLVSDDDQLSNLVSVLSLVVNCPDPVNVVVSLVVCVVSVVQQFQSSLNCVVVLVCCLVVPPDPVSNVSSVLQAADPFKDKQQQQVQDGDPQKDKDADWGRDPPRKIKHWFDQADQKIKIWGTRLQQQQWWKKKFKFFDWWAKKWWWFQDDPAWIFIWTDGPVQKTWTFIGGRNDTPDIDIDGHDDDPGIKMWMWGGAFQFIFIDIPRHTPDPATIGRDLRSTGGTTIMMFGHPRGRRTMTMTRMMMITRDFAEEEEEEPDALVVSLVLCVVCLVPHLAYEYAFWEQDPVRAIDDDGDPRVVSVVVVCVRSVHFYAYEHEDPDPDSHQLLRQLVRCVVHVHQYHEYEDQDDHPPVSLVRNLVSCSVRPHFYKYKHFPDPQRDDDDDDDDGDDIDIDGRDDGRSRHDRVPTDYHYHYDDDPPD

pLDDT: mean 78.29, std 14.12, range [22.52, 97.62]

Sequence (1274 aa):
MRPQPVRRESNIRAWLLFLAGIALIVGLWVPVRSAYQQYRYKPAVVGIRDADSFIALAYAGVSGGKTHGVDEVSRAQFAEHVRILRERGFNPIGLADVKEFYQNGRLLPRKAVLLTLEQAKKNSYLETRQILRVNRWKAVMFVRADTIRAGDPDALRWPILRDMVRSGTWEAGAESVAGFQRIPAGPNNETANFFASPAWRADEGRLEAPSEFLARIRADHAAMVAEFQKGMGAPPIAFAFPFGDYGQFDPRAVATRVVNLAEVGKTYGLGFSTGPFLLNTRHSDPRALNRLRVNPDWGAEQFAAIVESGWATAPWKMKRPLDAARWLTDWGVTEHPPEGGMVLKAIGPQPPGAKYKPTTGALAWLVASDLFSDFALRIKFRVLAGQFGLRLRTRAGGEESVRLLFDTEGNVWVNQKVFGAEEFTQAVAHEMEAHPGKTQDLELYLQGRNLFMQLNGRMLLREPLDLLGTSLPGLLGAEVWDPAIGVAETWIDALEFPRPRIVLKQWPSGDAFTPTHLMNELSRDAFRLGAVSPPWLDALGSVPLILPTWDDASVRIFARMRGADVLPRLTLGSAELARQIPPDLPAREAAAMDVDGIHLDCRRMSAEEISALVPWLQQIDQHVKEHNMKLAIQFPESLTRLASFATIAALFPGALVVVESTARAEELESAVPNVLAAEDLPPPAADLHLNLYYQLATRDLPLAELSPQARQEAYRREGYLAYQEGRYEQAIEQWQLWLEEDPRSAEAMSLIGRAYLQKNEQETALDFYTRSLQASPGQIHMAIRRAELLEKMGRDDESREQLNLYARVFPENPDILIAQARWLARHKRRVEARAMVETLVAESPLNLEARLALLELQDQPAERHHTMRGILELGQSRDSQIPFGHSLMSMEMLTYPESAVFFEHLREQVARGRNTKQRELYEGFLPLDHPVTDDFAAGKLSDSWIASGGMRALERGRYELRAAIDQAETYLRLRRSELVRDGALEVVLDESQGFFWIYARRSSRAMVRFGFDEDGFIHLQVWKSGELLSNNIRPWIRPPGSLKMRLEIRGDGARGFVNGLEIFSGPVAIPDTVAYGWWGIAPFAFDLGVARARILKMDFEPWPATLVLLPPGDPVEQVKWLRPYVGAMSALVPAWVFQQPDGTLSADLPAAADMLRMFGAFHRVRMLPAIDLSYDGNIAPEQITDFIQRHGLAGAVVKRRTPAPAAWLKRLAAALEERPADVIVLQTEAALWNSPRAGEESKGEYIVRPEVADHLLPEPGEDLMLVELRSAAC

Secondary structure (DSSP, 8-state):
-PPPPPP---THHHHHHHHHHHHHHHHHHHHHHHHHHHHHT-----S-EEESEEEEEEES-EESSS-SSTTPEEHHHHHHHHHHHHHTT-EE--HHHHHHHHHH--PEETTEEEEEE-TTBHHHHHHHHHHHHHHT--EEEEEEHHHHHTT-TTBPPHHHHHHHHHTSSEEEEEEESSTTSEEE-STTS-EEETTTSPPEETTTTEEPPHHHHHHHHHHHHHHHHHHHHHHHSS--S-EE-GGG-SS-S-TT-HHHHHHHHHHHHHHTS-EEEEES--EEETTS-TTSEEEEE--TT--HHHHHHHHHHTS---GGG---TT-GGGEEEEESEEE--TTSSEEEE------TT-SS---SEEEEEETT-TTBSSEEEEEEEEEEESEEEEEEESSTTSSSEEEEEE-SSS-EEEEEE-TTS--EEEEEE---S--TTSPEEEEEEEETTEEEEEETTEESSSS-EE-SS----BEEEEEEE-SSTTT-EEEEEEEE-PPP--EEEE--SSTT--HHHHHHHHHHTGGGEEEEE-EEEEESSSS-EE-----HHHHHHHHHHHT-EE--EEEE--HHHHTTS-THHHHHHHHHTT-SEEEEE-TTS-HHHHHHHHHHHHHHHHHHHHTT-EEEEE--HHHHTSTTHHHHHTTSTT-EEEES-HHHHHHHTTTSSSEEEEEEPPPP------------------STT--HHHHHHHHHHHHHHHHHTT-HHHHHHHHHHHHHH-TT-HHHHHHHHHHHHHTT-HHHHHHHHHHHHHH-TT-HHHHHHHHHHHHHTT-HHHHHHHHHHHHHHSTT-HHHHHHHHHHHHHTT-HHHHHHHHHHHHHH-TT-HHHHHHHHHH--SHHHHHHHHHHHHHHHTSGGGHHHHHHHHHHTTGGGSGGGGGGHHHHHHHHHH---HHHHHHHHTTS---S-EEE--TTSS--TTEEESSEEEEETTTEEEEE--TT-SB--EEETT-TT--SEEEEEEEEEEESEEEEEEEE-SSEEEEEEE-SSSEEEEEEEETTEEEEEEEEE--PPSS-EEEEEEEETTEEEEEETTEESSSSPEE--TT----EEEEEEE-SSTTT-EEEEEEEEEEE--EEEEEE-SS-HHHHHHHHGGGGGG-SEEEEEEEEB-TTSPBPSS--TTHHHHHHHHHHHT-EE--EEEE-SSS-S-THHHHHHHHHHT-SEEEEEESSPPPHHHHHHHHHHHHHS--EEEEEEESS-TT----SS-----EEEE--S---TTSPPTTS-EEEEEPPPTT-